Protein AF-0000000086130744 (afdb_homodimer)

Radius of gyration: 27.1 Å; Cα contacts (8 Å, |Δi|>4): 1740; chains: 2; bounding box: 58×81×61 Å

Secondary structure (DSSP, 8-state):
----S-SSHHHHHHHHHHHHGGGGTS--HHHHHHHGGG--TT-HHHHHHHHHHHHHHHHHHHHH--SHHHHHHHHHHHHHHHHHHHTT-TTSTT-THHHHHHHHHHHHHHHHGGGSSS--EEEEEE-SSSEEEEEEE-S-S-TTS-EEEEEEEESSS--HHHHIIIIIHHHHHTT-EEEEE--TTSHHIIIII-----S-THHHHHHHHHHHTT-TTEEEEEEEEEEETTHHHHHHHHHTT-TT--EEEEES--SBGGGS-HHHHHHHHT--SSHHHHHHHHT-TTS-HHHHHHHHHHHHHHT-SSHHHHHHHHHT-B-TTTGGG--S-EEEEEETT-SSSTT-HHHHHHHHHHGGGEEEEEE-GGGT--SGGGTT-HHHHHHHHHHHHHHHHT--/----S-SSHHHHHHHHHHHHGGGGTS--HHHHHHHGGG--TT-HHHHHHHHHHHHHHHHHHHHH--SHHHHHHHHHHHHHHHHHHHTT-TTSTT-THHHHHHHHHHHHHHHHGGGSSS--EEEEEE-SSSEEEEEEE-S-S-TTS-EEEEEEEESSS--HHHHIIIIIHHHHHTT-EEEEE--TTSHHIIIII-----S-THHHHHHHHHHHTT-TTEEEEEEEEEEETTHHHHHHHHHTT-TT-SEEEEES--SBSTTS-HHHHHHHHT--SSHHHHHHHHT-TTS-HHHHHHHHHHHHHHT-SSHHHHHHHHHT-B-TTTGGG--S-EEEEEETT-SSSTT-HHHHHHHHHHGGGEEEEEE-GGGT--SGGGTT-HHHHHHHHHHHHHHHHT--

InterPro domains:
  IPR000073 Alpha/beta hydrolase fold-1 [PF00561] (169-292)
  IPR029058 Alpha/Beta hydrolase fold [G3DSA:3.40.50.1820] (125-393)
  IPR029058 Alpha/Beta hydrolase fold [SSF53474] (11-394)
  IPR050261 FrsA esterase [PTHR22946] (67-391)

Structure (mmCIF, N/CA/C/O backbone):
data_AF-0000000086130744-model_v1
#
loop_
_entity.id
_entity.type
_entity.pdbx_description
1 polymer Alpha/beta-hydrolase
#
loop_
_atom_site.group_PDB
_atom_site.id
_atom_site.type_symbol
_atom_site.label_atom_id
_atom_site.label_alt_id
_atom_site.label_comp_id
_atom_site.label_asym_id
_atom_site.label_entity_id
_atom_site.label_seq_id
_atom_site.pdbx_PDB_ins_code
_atom_site.Cartn_x
_atom_site.Cartn_y
_atom_site.Cartn_z
_atom_site.occupancy
_atom_site.B_iso_or_equiv
_atom_site.auth_seq_id
_atom_site.auth_comp_id
_atom_site.auth_asym_id
_atom_site.auth_atom_id
_atom_site.pdbx_PDB_model_num
ATOM 1 N N . MET A 1 1 ? -19.734 6.309 -6.074 1 84.44 1 MET A N 1
ATOM 2 C CA . MET A 1 1 ? -19.359 6.453 -4.676 1 84.44 1 MET A CA 1
ATOM 3 C C . MET A 1 1 ? -18.375 5.355 -4.258 1 84.44 1 MET A C 1
ATOM 5 O O . MET A 1 1 ? -18.375 4.27 -4.844 1 84.44 1 MET A O 1
ATOM 9 N N . SER A 1 2 ? -17.5 5.738 -3.402 1 91 2 SER A N 1
ATOM 10 C CA . SER A 1 2 ? -16.531 4.785 -2.877 1 91 2 SER A CA 1
ATOM 11 C C . SER A 1 2 ? -17.203 3.707 -2.039 1 91 2 SER A C 1
ATOM 13 O O . SER A 1 2 ? -18.297 3.922 -1.515 1 91 2 SER A O 1
ATOM 15 N N . PHE A 1 3 ? -16.594 2.537 -1.957 1 96.62 3 PHE A N 1
ATOM 16 C CA . PHE A 1 3 ? -17.047 1.514 -1.023 1 96.62 3 PHE A CA 1
ATOM 17 C C . PHE A 1 3 ? -17.078 2.057 0.401 1 96.62 3 PHE A C 1
ATOM 19 O O . PHE A 1 3 ? -16.188 2.795 0.81 1 96.62 3 PHE A O 1
ATOM 26 N N . GLN A 1 4 ? -18.094 1.71 1.171 1 96.25 4 GLN A N 1
ATOM 27 C CA . GLN A 1 4 ? -18.266 2.246 2.516 1 96.25 4 GLN A CA 1
ATOM 28 C C . GLN A 1 4 ? -17.891 1.214 3.574 1 96.25 4 GLN A C 1
ATOM 30 O O . GLN A 1 4 ? -18.438 0.113 3.604 1 96.25 4 GLN A O 1
ATOM 35 N N . PHE A 1 5 ? -16.969 1.592 4.422 1 96.88 5 PHE A N 1
ATOM 36 C CA . PHE A 1 5 ? -16.594 0.746 5.551 1 96.88 5 PHE A CA 1
ATOM 37 C C . PHE A 1 5 ? -17.578 0.919 6.703 1 96.88 5 PHE A C 1
ATOM 39 O O . PHE A 1 5 ? -17.719 0.033 7.551 1 96.88 5 PHE A O 1
ATOM 46 N N . SER A 1 6 ? -18.203 2.086 6.789 1 96.19 6 SER A N 1
ATOM 47 C CA . SER A 1 6 ? -19.109 2.428 7.875 1 96.19 6 SER A CA 1
ATOM 48 C C . SER A 1 6 ? -20.016 3.59 7.488 1 96.19 6 SER A C 1
ATOM 50 O O . SER A 1 6 ? -19.688 4.375 6.602 1 96.19 6 SER A O 1
ATOM 52 N N . THR A 1 7 ? -21.156 3.65 8.164 1 94.81 7 THR A N 1
ATOM 53 C CA . THR A 1 7 ? -22.031 4.809 7.992 1 94.81 7 THR A CA 1
ATOM 54 C C . THR A 1 7 ? -21.516 6 8.789 1 94.81 7 THR A C 1
ATOM 56 O O . THR A 1 7 ? -21.922 7.137 8.547 1 94.81 7 THR A O 1
ATOM 59 N N . ASP A 1 8 ? -20.75 5.715 9.789 1 96.5 8 ASP A N 1
ATOM 60 C CA . ASP A 1 8 ? -20.078 6.816 10.477 1 96.5 8 ASP A CA 1
ATOM 61 C C . ASP A 1 8 ? -18.953 7.391 9.617 1 96.5 8 ASP A C 1
ATOM 63 O O . ASP A 1 8 ? -17.984 6.691 9.305 1 96.5 8 ASP A O 1
ATOM 67 N N . GLU A 1 9 ? -18.984 8.641 9.328 1 94.88 9 GLU A N 1
ATOM 68 C CA . GLU A 1 9 ? -18.094 9.273 8.359 1 94.88 9 GLU A CA 1
ATOM 69 C C . GLU A 1 9 ? -16.656 9.289 8.875 1 94.88 9 GLU A C 1
ATOM 71 O O . GLU A 1 9 ? -15.719 9.102 8.102 1 94.88 9 GLU A O 1
ATOM 76 N N . SER A 1 10 ? -16.562 9.57 10.141 1 96 10 SER A N 1
ATOM 77 C CA . SER A 1 10 ? -15.219 9.633 10.703 1 96 10 SER A CA 1
ATOM 78 C C . SER A 1 10 ? -14.555 8.258 10.695 1 96 10 SER A C 1
ATOM 80 O O . SER A 1 10 ? -13.391 8.133 10.305 1 96 10 SER A O 1
ATOM 82 N N . PHE A 1 11 ? -15.305 7.23 11.141 1 97.12 11 PHE A N 1
ATOM 83 C CA . PHE A 1 11 ? -14.766 5.875 11.117 1 97.12 11 PHE A CA 1
ATOM 84 C C . PHE A 1 11 ? -14.398 5.461 9.703 1 97.12 11 PHE A C 1
ATOM 86 O O . PHE A 1 11 ? -13.312 4.918 9.461 1 97.12 11 PHE A O 1
ATOM 93 N N . HIS A 1 12 ? -15.312 5.75 8.781 1 97.44 12 HIS A N 1
ATOM 94 C CA . HIS A 1 12 ? -15.078 5.434 7.379 1 97.44 12 HIS A CA 1
ATOM 95 C C . HIS A 1 12 ? -13.812 6.105 6.867 1 97.44 12 HIS A C 1
ATOM 97 O O . HIS A 1 12 ? -12.953 5.453 6.273 1 97.44 12 HIS A O 1
ATOM 103 N N . PHE A 1 13 ? -13.625 7.352 7.156 1 97.44 13 PHE A N 1
ATOM 104 C CA . PHE A 1 13 ? -12.5 8.141 6.68 1 97.44 13 PHE A CA 1
ATOM 105 C C . PHE A 1 13 ? -11.195 7.645 7.301 1 97.44 13 PHE A C 1
ATOM 107 O O . PHE A 1 13 ? -10.188 7.492 6.602 1 97.44 13 PHE A O 1
ATOM 114 N N . GLU A 1 14 ? -11.219 7.379 8.594 1 97.94 14 GLU A N 1
ATOM 115 C CA . GLU A 1 14 ? -10 7 9.297 1 97.94 14 GLU A CA 1
ATOM 116 C C . GLU A 1 14 ? -9.523 5.613 8.867 1 97.94 14 GLU A C 1
ATOM 118 O O . GLU A 1 14 ? -8.328 5.328 8.891 1 97.94 14 GLU A O 1
ATOM 123 N N . VAL A 1 15 ? -10.477 4.746 8.461 1 98.19 15 VAL A N 1
ATOM 124 C CA . VAL A 1 15 ? -10.094 3.455 7.902 1 98.19 15 VAL A CA 1
ATOM 125 C C . VAL A 1 15 ? -9.359 3.658 6.578 1 98.19 15 VAL A C 1
ATOM 127 O O . VAL A 1 15 ? -8.305 3.055 6.344 1 98.19 15 VAL A O 1
ATOM 130 N N . ILE A 1 16 ? -9.852 4.535 5.73 1 98.38 16 ILE A N 1
ATOM 131 C CA . ILE A 1 16 ? -9.227 4.812 4.445 1 98.38 16 ILE A CA 1
ATOM 132 C C . ILE A 1 16 ? -7.855 5.457 4.668 1 98.38 16 ILE A C 1
ATOM 134 O O . ILE A 1 16 ? -6.902 5.16 3.945 1 98.38 16 ILE A O 1
ATOM 138 N N . ARG A 1 17 ? -7.758 6.32 5.68 1 98.44 17 ARG A N 1
ATOM 139 C CA . ARG A 1 17 ? -6.492 6.965 6.02 1 98.44 17 ARG A CA 1
ATOM 140 C C . ARG A 1 17 ? -5.434 5.93 6.387 1 98.44 17 ARG A C 1
ATOM 142 O O . ARG A 1 17 ? -4.309 5.98 5.883 1 98.44 17 ARG A O 1
ATOM 149 N N . ALA A 1 18 ? -5.789 4.969 7.234 1 98.38 18 ALA A N 1
ATOM 150 C CA . ALA A 1 18 ? -4.855 3.91 7.613 1 98.38 18 ALA A CA 1
ATOM 151 C C . ALA A 1 18 ? -4.52 3.025 6.414 1 98.38 18 ALA A C 1
ATOM 153 O O . ALA A 1 18 ? -3.35 2.734 6.16 1 98.38 18 ALA A O 1
ATOM 154 N N . LEU A 1 19 ? -5.547 2.662 5.656 1 98.44 19 LEU A N 1
ATOM 155 C CA . LEU A 1 19 ? -5.391 1.784 4.5 1 98.44 19 LEU A CA 1
ATOM 156 C C . LEU A 1 19 ? -4.555 2.453 3.416 1 98.44 19 LEU A C 1
ATOM 158 O O . LEU A 1 19 ? -3.75 1.795 2.754 1 98.44 19 LEU A O 1
ATOM 162 N N . GLY A 1 20 ? -4.762 3.732 3.254 1 98.5 20 GLY A N 1
ATOM 163 C CA . GLY A 1 20 ? -4.102 4.484 2.201 1 98.5 20 GLY A CA 1
ATOM 164 C C . GLY A 1 20 ? -2.592 4.531 2.359 1 98.5 20 GLY A C 1
ATOM 165 O O . GLY A 1 20 ? -1.862 4.633 1.371 1 98.5 20 GLY A O 1
ATOM 166 N N . LEU A 1 21 ? -2.072 4.34 3.584 1 98.56 21 LEU A N 1
ATOM 167 C CA . LEU A 1 21 ? -0.64 4.418 3.846 1 98.56 21 LEU A CA 1
ATOM 168 C C . LEU A 1 21 ? 0.069 3.152 3.369 1 98.56 21 LEU A C 1
ATOM 170 O O . LEU A 1 21 ? 1.299 3.121 3.283 1 98.56 21 LEU A O 1
ATOM 174 N N . SER A 1 22 ? -0.715 2.156 2.975 1 98.38 22 SER A N 1
ATOM 175 C CA . SER A 1 22 ? -0.105 0.952 2.424 1 98.38 22 SER A CA 1
ATOM 176 C C . SER A 1 22 ? 0.625 1.248 1.119 1 98.38 22 SER A C 1
ATOM 178 O O . SER A 1 22 ? 1.536 0.513 0.729 1 98.38 22 SER A O 1
ATOM 180 N N . ALA A 1 23 ? 0.258 2.338 0.459 1 97.88 23 ALA A N 1
ATOM 181 C CA . ALA A 1 23 ? 0.862 2.705 -0.819 1 97.88 23 ALA A CA 1
ATOM 182 C C . ALA A 1 23 ? 2.359 2.957 -0.666 1 97.88 23 ALA A C 1
ATOM 184 O O . ALA A 1 23 ? 3.131 2.746 -1.605 1 97.88 23 ALA A O 1
ATOM 185 N N . TYR A 1 24 ? 2.742 3.346 0.544 1 98.06 24 TYR A N 1
ATOM 186 C CA . TYR A 1 24 ? 4.145 3.695 0.737 1 98.06 24 TYR A CA 1
ATOM 187 C C . TYR A 1 24 ? 4.668 3.141 2.055 1 98.06 24 TYR A C 1
ATOM 189 O O . TYR A 1 24 ? 5.453 3.797 2.746 1 98.06 24 TYR A O 1
ATOM 197 N N . GLY A 1 25 ? 4.176 1.984 2.445 1 97.88 25 GLY A N 1
ATOM 198 C CA . GLY A 1 25 ? 4.809 1.17 3.471 1 97.88 25 GLY A CA 1
ATOM 199 C C . GLY A 1 25 ? 4.348 1.517 4.875 1 97.88 25 GLY A C 1
ATOM 200 O O . GLY A 1 25 ? 4.887 0.997 5.855 1 97.88 25 GLY A O 1
ATOM 201 N N . GLY A 1 26 ? 3.322 2.383 4.965 1 98.62 26 GLY A N 1
ATOM 202 C CA . GLY A 1 26 ? 2.861 2.795 6.281 1 98.62 26 GLY A CA 1
ATOM 203 C C . GLY A 1 26 ? 1.871 1.825 6.898 1 98.62 26 GLY A C 1
ATOM 204 O O . GLY A 1 26 ? 1.566 1.915 8.086 1 98.62 26 GLY A O 1
ATOM 205 N N . SER A 1 27 ? 1.345 0.94 6.164 1 98.62 27 SER A N 1
ATOM 206 C CA . SER A 1 27 ? 0.444 -0.113 6.621 1 98.62 27 SER A CA 1
ATOM 207 C C . SER A 1 27 ? 0.427 -1.286 5.645 1 98.62 27 SER A C 1
ATOM 209 O O . SER A 1 27 ? 1.137 -1.273 4.637 1 98.62 27 SER A O 1
ATOM 211 N N . ASP A 1 28 ? -0.16 -2.344 5.977 1 98.12 28 ASP A N 1
ATOM 212 C CA . ASP A 1 28 ? -0.476 -3.465 5.098 1 98.12 28 ASP A CA 1
ATOM 213 C C . ASP A 1 28 ? -1.982 -3.711 5.039 1 98.12 28 ASP A C 1
ATOM 215 O O . ASP A 1 28 ? -2.678 -3.578 6.051 1 98.12 28 ASP A O 1
ATOM 219 N N . VAL A 1 29 ? -2.486 -4.062 3.936 1 98.5 29 VAL A N 1
ATOM 220 C CA . VAL A 1 29 ? -3.918 -4.09 3.652 1 98.5 29 VAL A CA 1
ATOM 221 C C . VAL A 1 29 ? -4.621 -5.016 4.641 1 98.5 29 VAL A C 1
ATOM 223 O O . VAL A 1 29 ? -5.547 -4.598 5.344 1 98.5 29 VAL A O 1
ATOM 226 N N . SER A 1 30 ? -4.141 -6.223 4.832 1 98.38 30 SER A N 1
ATOM 227 C CA . SER A 1 30 ? -4.836 -7.203 5.66 1 98.38 30 SER A CA 1
ATOM 228 C C . SER A 1 30 ? -4.711 -6.859 7.141 1 98.38 30 SER A C 1
ATOM 230 O O . SER A 1 30 ? -5.594 -7.188 7.934 1 98.38 30 SER A O 1
ATOM 232 N N . GLU A 1 31 ? -3.596 -6.238 7.523 1 98.62 31 GLU A N 1
ATOM 233 C CA . GLU A 1 31 ? -3.492 -5.812 8.914 1 98.62 31 GLU A CA 1
ATOM 234 C C . GLU A 1 31 ? -4.609 -4.84 9.281 1 98.62 31 GLU A C 1
ATOM 236 O O . GLU A 1 31 ? -5.172 -4.914 10.375 1 98.62 31 GLU A O 1
ATOM 241 N N . VAL A 1 32 ? -4.949 -3.953 8.336 1 98.75 32 VAL A N 1
ATOM 242 C CA . VAL A 1 32 ? -6.035 -3.006 8.547 1 98.75 32 VAL A CA 1
ATOM 243 C C . VAL A 1 32 ? -7.375 -3.738 8.516 1 98.75 32 VAL A C 1
ATOM 245 O O . VAL A 1 32 ? -8.195 -3.59 9.43 1 98.75 32 VAL A O 1
ATOM 248 N N . LEU A 1 33 ? -7.582 -4.605 7.531 1 98.56 33 LEU A N 1
ATOM 249 C CA . LEU A 1 33 ? -8.859 -5.273 7.32 1 98.56 33 LEU A CA 1
ATOM 250 C C . LEU A 1 33 ? -9.172 -6.227 8.469 1 98.56 33 LEU A C 1
ATOM 252 O O . LEU A 1 33 ? -10.344 -6.484 8.766 1 98.56 33 LEU A O 1
ATOM 256 N N . TYR A 1 34 ? -8.18 -6.758 9.133 1 98.44 34 TYR A N 1
ATOM 257 C CA . TYR A 1 34 ? -8.391 -7.664 10.258 1 98.44 34 TYR A CA 1
ATOM 258 C C . TYR A 1 34 ? -8.547 -6.895 11.562 1 98.44 34 TYR A C 1
ATOM 260 O O . TYR A 1 34 ? -8.992 -7.449 12.57 1 98.44 34 TYR A O 1
ATOM 268 N N . THR A 1 35 ? -8.188 -5.645 11.57 1 98.56 35 THR A N 1
ATOM 269 C CA . THR A 1 35 ? -8.273 -4.828 12.773 1 98.56 35 THR A CA 1
ATOM 270 C C . THR A 1 35 ? -9.641 -4.172 12.891 1 98.56 35 THR A C 1
ATOM 272 O O . THR A 1 35 ? -10.234 -4.148 13.969 1 98.56 35 THR A O 1
ATOM 275 N N . ILE A 1 36 ? -10.234 -3.67 11.812 1 97.88 36 ILE A N 1
ATOM 276 C CA . ILE A 1 36 ? -11.367 -2.752 11.828 1 97.88 36 ILE A CA 1
ATOM 277 C C . ILE A 1 36 ? -12.617 -3.482 12.328 1 97.88 36 ILE A C 1
ATOM 279 O O . ILE A 1 36 ? -13.477 -2.885 12.984 1 97.88 36 ILE A O 1
ATOM 283 N N . PRO A 1 37 ? -12.75 -4.871 12.102 1 97.69 37 PRO A N 1
ATOM 284 C CA . PRO A 1 37 ? -13.938 -5.551 12.625 1 97.69 37 PRO A CA 1
ATOM 285 C C . PRO A 1 37 ? -13.938 -5.641 14.148 1 97.69 37 PRO A C 1
ATOM 287 O O . PRO A 1 37 ? -14.969 -5.93 14.75 1 97.69 37 PRO A O 1
ATOM 290 N N . GLN A 1 38 ? -12.867 -5.395 14.758 1 97.81 38 GLN A N 1
ATOM 291 C CA . GLN A 1 38 ? -12.758 -5.453 16.219 1 97.81 38 GLN A CA 1
ATOM 292 C C . GLN A 1 38 ? -13.219 -4.145 16.859 1 97.81 38 GLN A C 1
ATOM 294 O O . GLN A 1 38 ? -13.297 -4.043 18.078 1 97.81 38 GLN A O 1
ATOM 299 N N . ILE A 1 39 ? -13.508 -3.166 16.094 1 98 39 ILE A N 1
ATOM 300 C CA . ILE A 1 39 ? -13.844 -1.83 16.578 1 98 39 ILE A CA 1
ATOM 301 C C . ILE A 1 39 ? -15.359 -1.627 16.516 1 98 39 ILE A C 1
ATOM 303 O O . ILE A 1 39 ? -15.977 -1.813 15.469 1 98 39 ILE A O 1
ATOM 307 N N . LYS A 1 40 ? -15.953 -1.32 17.641 1 97.25 40 LYS A N 1
ATOM 308 C CA . LYS A 1 40 ? -17.344 -0.881 17.703 1 97.25 40 LYS A CA 1
ATOM 309 C C . LYS A 1 40 ? -17.469 0.595 17.328 1 97.25 40 LYS A C 1
ATOM 311 O O . LYS A 1 40 ? -16.969 1.464 18.047 1 97.25 40 LYS A O 1
ATOM 316 N N . THR A 1 41 ? -18.125 0.835 16.234 1 95.31 41 THR A N 1
ATOM 317 C CA . THR A 1 41 ? -18.266 2.215 15.781 1 95.31 41 THR A CA 1
ATOM 318 C C . THR A 1 41 ? -18.875 3.076 16.891 1 95.31 41 THR A C 1
ATOM 320 O O . THR A 1 41 ? -19.875 2.689 17.516 1 95.31 41 THR A O 1
ATOM 323 N N . GLY A 1 42 ? -18.297 4.23 17.109 1 95.19 42 GLY A N 1
ATOM 324 C CA . GLY A 1 42 ? -18.734 5.145 18.141 1 95.19 42 GLY A CA 1
ATOM 325 C C . GLY A 1 42 ? -18 4.949 19.453 1 95.19 42 GLY A C 1
ATOM 326 O O . GLY A 1 42 ? -18.062 5.809 20.344 1 95.19 42 GLY A O 1
ATOM 327 N N . ASP A 1 43 ? -17.297 3.846 19.594 1 97.12 43 ASP A N 1
ATOM 328 C CA . ASP A 1 43 ? -16.609 3.51 20.844 1 97.12 43 ASP A CA 1
ATOM 329 C C . ASP A 1 43 ? -15.109 3.744 20.734 1 97.12 43 ASP A C 1
ATOM 331 O O . ASP A 1 43 ? -14.367 2.85 20.328 1 97.12 43 ASP A O 1
ATOM 335 N N . PHE A 1 44 ? -14.648 4.84 21.281 1 97.81 44 PHE A N 1
ATOM 336 C CA . PHE A 1 44 ? -13.242 5.227 21.188 1 97.81 44 PHE A CA 1
ATOM 337 C C . PHE A 1 44 ? -12.352 4.215 21.891 1 97.81 44 PHE A C 1
ATOM 339 O O . PHE A 1 44 ? -11.227 3.965 21.453 1 97.81 44 PHE A O 1
ATOM 346 N N . GLU A 1 45 ? -12.82 3.584 22.953 1 97.69 45 GLU A N 1
ATOM 347 C CA . GLU A 1 45 ? -12.023 2.611 23.688 1 97.69 45 GLU A CA 1
ATOM 348 C C . GLU A 1 45 ? -11.758 1.362 22.844 1 97.69 45 GLU A C 1
ATOM 350 O O . GLU A 1 45 ? -10.656 0.81 22.875 1 97.69 45 GLU A O 1
ATOM 355 N N . SER A 1 46 ? -12.797 0.903 22.125 1 98.19 46 SER A N 1
ATOM 356 C CA . SER A 1 46 ? -12.586 -0.255 21.25 1 98.19 46 SER A CA 1
ATOM 357 C C . SER A 1 46 ? -11.633 0.07 20.109 1 98.19 46 SER A C 1
ATOM 359 O O . SER A 1 46 ? -10.883 -0.797 19.656 1 98.19 46 SER A O 1
ATOM 361 N N . TRP A 1 47 ? -11.641 1.343 19.656 1 98.44 47 TRP A N 1
ATOM 362 C CA . TRP A 1 47 ? -10.68 1.804 18.656 1 98.44 47 TRP A CA 1
ATOM 363 C C . TRP A 1 47 ? -9.25 1.698 19.188 1 98.44 47 TRP A C 1
ATOM 365 O O . TRP A 1 47 ? -8.391 1.081 18.547 1 98.44 47 TRP A O 1
ATOM 375 N N . VAL A 1 48 ? -9.039 2.232 20.344 1 98.69 48 VAL A N 1
ATOM 376 C CA . VAL A 1 48 ? -7.707 2.25 20.953 1 98.69 48 VAL A CA 1
ATOM 377 C C . VAL A 1 48 ? -7.227 0.82 21.188 1 98.69 48 VAL A C 1
ATOM 379 O O . VAL A 1 48 ? -6.082 0.484 20.891 1 98.69 48 VAL A O 1
ATOM 382 N N . ALA A 1 49 ? -8.086 0.012 21.641 1 98.75 49 ALA A N 1
ATOM 383 C CA . ALA A 1 49 ? -7.723 -1.363 21.969 1 98.75 49 ALA A CA 1
ATOM 384 C C . ALA A 1 49 ? -7.324 -2.141 20.719 1 98.75 49 ALA A C 1
ATOM 386 O O . ALA A 1 49 ? -6.301 -2.828 20.719 1 98.75 49 ALA A O 1
ATOM 387 N N . ALA A 1 50 ? -8.117 -2.033 19.688 1 98.69 50 ALA A N 1
ATOM 388 C CA . ALA A 1 50 ? -7.891 -2.797 18.453 1 98.69 50 ALA A CA 1
ATOM 389 C C . ALA A 1 50 ? -6.59 -2.379 17.781 1 98.69 50 ALA A C 1
ATOM 391 O O . ALA A 1 50 ? -5.773 -3.229 17.422 1 98.69 50 ALA A O 1
ATOM 392 N N . TRP A 1 51 ? -6.371 -1.124 17.656 1 98.88 51 TRP A N 1
ATOM 393 C CA . TRP A 1 51 ? -5.18 -0.636 16.969 1 98.88 51 TRP A CA 1
ATOM 394 C C . TRP A 1 51 ? -3.938 -0.833 17.828 1 98.88 51 TRP A C 1
ATOM 396 O O . TRP A 1 51 ? -2.848 -1.085 17.312 1 98.88 51 TRP A O 1
ATOM 406 N N . SER A 1 52 ? -4.074 -0.673 19.156 1 98.94 52 SER A N 1
ATOM 407 C CA . SER A 1 52 ? -2.945 -0.964 20.031 1 98.94 52 SER A CA 1
ATOM 408 C C . SER A 1 52 ? -2.504 -2.418 19.906 1 98.94 52 SER A C 1
ATOM 410 O O . SER A 1 52 ? -1.306 -2.705 19.844 1 98.94 52 SER A O 1
ATOM 412 N N . LYS A 1 53 ? -3.471 -3.258 19.891 1 98.81 53 LYS A N 1
ATOM 413 C CA . LYS A 1 53 ? -3.166 -4.676 19.734 1 98.81 53 LYS A CA 1
ATOM 414 C C . LYS A 1 53 ? -2.445 -4.941 18.422 1 98.81 53 LYS A C 1
ATOM 416 O O . LYS A 1 53 ? -1.455 -5.676 18.391 1 98.81 53 LYS A O 1
ATOM 421 N N . ARG A 1 54 ? -2.91 -4.398 17.312 1 98.75 54 ARG A N 1
ATOM 422 C CA . ARG A 1 54 ? -2.273 -4.539 16 1 98.75 54 ARG A CA 1
ATOM 423 C C . ARG A 1 54 ? -0.854 -3.98 16.016 1 98.75 54 ARG A C 1
ATOM 425 O O . ARG A 1 54 ? 0.067 -4.594 15.477 1 98.75 54 ARG A O 1
ATOM 432 N N . ALA A 1 55 ? -0.71 -2.826 16.656 1 98.94 55 ALA A N 1
ATOM 433 C CA . ALA A 1 55 ? 0.599 -2.184 16.734 1 98.94 55 ALA A CA 1
ATOM 434 C C . ALA A 1 55 ? 1.595 -3.059 17.484 1 98.94 55 ALA A C 1
ATOM 436 O O . ALA A 1 55 ? 2.719 -3.27 17.016 1 98.94 55 ALA A O 1
ATOM 437 N N . GLU A 1 56 ? 1.168 -3.551 18.609 1 98.88 56 GLU A N 1
ATOM 438 C CA . GLU A 1 56 ? 2.045 -4.379 19.438 1 98.88 56 GLU A CA 1
ATOM 439 C C . GLU A 1 56 ? 2.43 -5.664 18.719 1 98.88 56 GLU A C 1
ATOM 441 O O . GLU A 1 56 ? 3.582 -6.098 18.781 1 98.88 56 GLU A O 1
ATOM 446 N N . ARG A 1 57 ? 1.492 -6.27 18.047 1 98.69 57 ARG A N 1
ATOM 447 C CA . ARG A 1 57 ? 1.768 -7.48 17.281 1 98.69 57 ARG A CA 1
ATOM 448 C C . ARG A 1 57 ? 2.773 -7.207 16.172 1 98.69 57 ARG A C 1
ATOM 450 O O . ARG A 1 57 ? 3.691 -8 15.945 1 98.69 57 ARG A O 1
ATOM 457 N N . THR A 1 58 ? 2.586 -6.172 15.445 1 98.81 58 THR A N 1
ATOM 458 C CA . THR A 1 58 ? 3.488 -5.793 14.359 1 98.81 58 THR A CA 1
ATOM 459 C C . THR A 1 58 ? 4.887 -5.508 14.898 1 98.81 58 THR A C 1
ATOM 461 O O . THR A 1 58 ? 5.887 -5.887 14.281 1 98.81 58 THR A O 1
ATOM 464 N N . LEU A 1 59 ? 4.941 -4.812 16.047 1 98.88 59 LEU A N 1
ATOM 465 C CA . LEU A 1 59 ? 6.227 -4.539 16.688 1 98.88 59 LEU A CA 1
ATOM 466 C C . LEU A 1 59 ? 6.91 -5.836 17.109 1 98.88 59 LEU A C 1
ATOM 468 O O . LEU A 1 59 ? 8.133 -5.965 16.984 1 98.88 59 LEU A O 1
ATOM 472 N N . GLU A 1 60 ? 6.148 -6.762 17.625 1 98.62 60 GLU A N 1
ATOM 473 C CA . GLU A 1 60 ? 6.691 -8.07 17.969 1 98.62 60 GLU A CA 1
ATOM 474 C C . GLU A 1 60 ? 7.297 -8.766 16.75 1 98.62 60 GLU A C 1
ATOM 476 O O . GLU A 1 60 ? 8.359 -9.383 16.859 1 98.62 60 GLU A O 1
ATOM 481 N N . ASN A 1 61 ? 6.656 -8.711 15.641 1 98.38 61 ASN A N 1
ATOM 482 C CA . ASN A 1 61 ? 7.176 -9.289 14.406 1 98.38 61 ASN A CA 1
ATOM 483 C C . ASN A 1 61 ? 8.469 -8.617 13.969 1 98.38 61 ASN A C 1
ATOM 485 O O . ASN A 1 61 ? 9.344 -9.258 13.391 1 98.38 61 ASN A O 1
ATOM 489 N N . ALA A 1 62 ? 8.562 -7.293 14.211 1 98.62 62 ALA A N 1
ATOM 490 C CA . ALA A 1 62 ? 9.805 -6.586 13.906 1 98.62 62 ALA A CA 1
ATOM 491 C C . ALA A 1 62 ? 10.977 -7.184 14.68 1 98.62 62 ALA A C 1
ATOM 493 O O . ALA A 1 62 ? 12.078 -7.309 14.148 1 98.62 62 ALA A O 1
ATOM 494 N N . ARG A 1 63 ? 10.742 -7.57 15.883 1 97.94 63 ARG A N 1
ATOM 495 C CA . ARG A 1 63 ? 11.789 -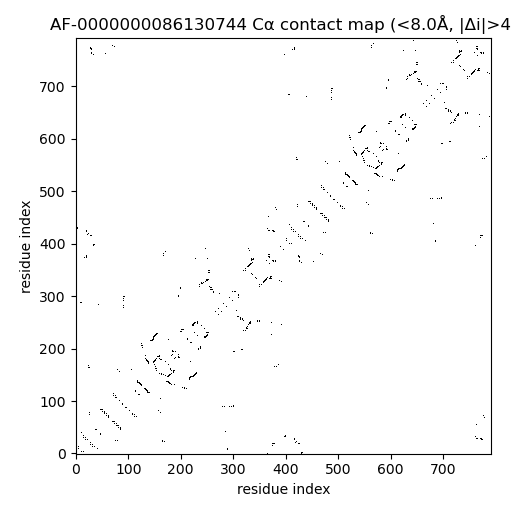8.109 16.75 1 97.94 63 ARG A CA 1
ATOM 496 C C . ARG A 1 63 ? 12.234 -9.492 16.281 1 97.94 63 ARG A C 1
ATOM 498 O O . ARG A 1 63 ? 13.375 -9.891 16.5 1 97.94 63 ARG A O 1
ATOM 505 N N . LYS A 1 64 ? 11.367 -10.188 15.57 1 96.94 64 LYS A N 1
ATOM 506 C CA . LYS A 1 64 ? 11.656 -11.531 15.086 1 96.94 64 LYS A CA 1
ATOM 507 C C . LYS A 1 64 ? 12.312 -11.492 13.703 1 96.94 64 LYS A C 1
ATOM 509 O O . LYS A 1 64 ? 12.922 -12.469 13.273 1 96.94 64 LYS A O 1
ATOM 514 N N . ALA A 1 65 ? 12.133 -10.406 13.031 1 97.56 65 ALA A N 1
ATOM 515 C CA . ALA A 1 65 ? 12.664 -10.273 11.68 1 97.56 65 ALA A CA 1
ATOM 516 C C . ALA A 1 65 ? 14.188 -10.203 11.695 1 97.56 65 ALA A C 1
ATOM 518 O O . ALA A 1 65 ? 14.781 -9.758 12.672 1 97.56 65 ALA A O 1
ATOM 519 N N . LYS A 1 66 ? 14.781 -10.648 10.594 1 96.88 66 LYS A N 1
ATOM 520 C CA . LYS A 1 66 ? 16.234 -10.703 10.531 1 96.88 66 LYS A CA 1
ATOM 521 C C . LYS A 1 66 ? 16.781 -9.734 9.477 1 96.88 66 LYS A C 1
ATOM 523 O O . LYS A 1 66 ? 17.797 -9.07 9.695 1 96.88 66 LYS A O 1
ATOM 528 N N . ASN A 1 67 ? 16.188 -9.672 8.352 1 97.06 67 ASN A N 1
ATOM 529 C CA . ASN A 1 67 ? 16.609 -8.781 7.273 1 97.06 67 ASN A CA 1
ATOM 530 C C . ASN A 1 67 ? 16.312 -7.32 7.605 1 97.06 67 ASN A C 1
ATOM 532 O O . ASN A 1 67 ? 15.211 -6.996 8.055 1 97.06 67 ASN A O 1
ATOM 536 N N . PRO A 1 68 ? 17.234 -6.387 7.352 1 97.38 68 PRO A N 1
ATOM 537 C CA . PRO A 1 68 ? 17 -4.977 7.668 1 97.38 68 PRO A CA 1
ATOM 538 C C . PRO A 1 68 ? 15.766 -4.41 6.98 1 97.38 68 PRO A C 1
ATOM 540 O O . PRO A 1 68 ? 15.07 -3.562 7.547 1 97.38 68 PRO A O 1
ATOM 543 N N . VAL A 1 69 ? 15.5 -4.832 5.746 1 97.75 69 VAL A N 1
ATOM 544 C CA . VAL A 1 69 ? 14.312 -4.379 5.031 1 97.75 69 VAL A CA 1
ATOM 545 C C . VAL A 1 69 ? 13.055 -4.816 5.781 1 97.75 69 VAL A C 1
ATOM 547 O O . VAL A 1 69 ? 12.109 -4.039 5.934 1 97.75 69 VAL A O 1
ATOM 550 N N . SER A 1 70 ? 13.047 -6.039 6.297 1 97.12 70 SER A N 1
ATOM 551 C CA . SER A 1 70 ? 11.914 -6.582 7.035 1 97.12 70 SER A CA 1
ATOM 552 C C . SER A 1 70 ? 11.703 -5.844 8.352 1 97.12 70 SER A C 1
ATOM 554 O O . SER A 1 70 ? 10.57 -5.527 8.719 1 97.12 70 SER A O 1
ATOM 556 N N . ILE A 1 71 ? 12.812 -5.602 9.062 1 98.5 71 ILE A N 1
ATOM 557 C CA . ILE A 1 71 ? 12.75 -4.895 10.336 1 98.5 71 ILE A CA 1
ATOM 558 C C . ILE A 1 71 ? 12.164 -3.502 10.125 1 98.5 71 ILE A C 1
ATOM 560 O O . ILE A 1 71 ? 11.203 -3.119 10.789 1 98.5 71 ILE A O 1
ATOM 564 N N . ARG A 1 72 ? 12.695 -2.781 9.172 1 98.69 72 ARG A N 1
ATOM 565 C CA . ARG A 1 72 ? 12.234 -1.438 8.828 1 98.69 72 ARG A CA 1
ATOM 566 C C . ARG A 1 72 ? 10.75 -1.433 8.492 1 98.69 72 ARG A C 1
ATOM 568 O O . ARG A 1 72 ? 10 -0.602 9 1 98.69 72 ARG A O 1
ATOM 575 N N . ASP A 1 73 ? 10.375 -2.355 7.66 1 98.31 73 ASP A N 1
ATOM 576 C CA . ASP A 1 73 ? 9 -2.441 7.18 1 98.31 73 ASP A CA 1
ATOM 577 C C . ASP A 1 73 ? 8.023 -2.637 8.336 1 98.31 73 ASP A C 1
ATOM 579 O O . ASP A 1 73 ? 6.969 -1.994 8.383 1 98.31 73 ASP A O 1
ATOM 583 N N . HIS A 1 74 ? 8.336 -3.525 9.266 1 98.88 74 HIS A N 1
ATOM 584 C CA . HIS A 1 74 ? 7.484 -3.754 10.422 1 98.88 74 HIS A CA 1
ATOM 585 C C . HIS A 1 74 ? 7.434 -2.523 11.32 1 98.88 74 HIS A C 1
ATOM 587 O O . HIS A 1 74 ? 6.367 -2.16 11.828 1 98.88 74 HIS A O 1
ATOM 593 N N . LEU A 1 75 ? 8.578 -1.893 11.5 1 98.94 75 LEU A N 1
ATOM 594 C CA . LEU A 1 75 ? 8.656 -0.735 12.383 1 98.94 75 LEU A CA 1
ATOM 595 C C . LEU A 1 75 ? 7.848 0.43 11.828 1 98.94 75 LEU A C 1
ATOM 597 O O . LEU A 1 75 ? 7.152 1.126 12.57 1 98.94 75 LEU A O 1
ATOM 601 N N . PHE A 1 76 ? 7.91 0.658 10.531 1 98.94 76 PHE A N 1
ATOM 602 C CA . PHE A 1 76 ? 7.105 1.7 9.906 1 98.94 76 PHE A CA 1
ATOM 603 C C . PHE A 1 76 ? 5.621 1.456 10.148 1 98.94 76 PHE A C 1
ATOM 605 O O . PHE A 1 76 ? 4.891 2.373 10.531 1 98.94 76 PHE A O 1
ATOM 612 N N . ARG A 1 77 ? 5.148 0.234 10.008 1 98.94 77 ARG A N 1
ATOM 613 C CA . ARG A 1 77 ? 3.727 -0.064 10.156 1 98.94 77 ARG A CA 1
ATOM 614 C C . ARG A 1 77 ? 3.311 -0.006 11.625 1 98.94 77 ARG A C 1
ATOM 616 O O . ARG A 1 77 ? 2.227 0.483 11.953 1 98.94 77 ARG A O 1
ATOM 623 N N . ALA A 1 78 ? 4.227 -0.49 12.469 1 98.94 78 ALA A N 1
ATOM 624 C CA . ALA A 1 78 ? 3.941 -0.366 13.898 1 98.94 78 ALA A CA 1
ATOM 625 C C . ALA A 1 78 ? 3.766 1.097 14.297 1 98.94 78 ALA A C 1
ATOM 627 O O . ALA A 1 78 ? 2.834 1.439 15.031 1 98.94 78 ALA A O 1
ATOM 628 N N . ALA A 1 79 ? 4.656 1.946 13.828 1 98.94 79 ALA A N 1
ATOM 629 C CA . ALA A 1 79 ? 4.547 3.375 14.102 1 98.94 79 ALA A CA 1
ATOM 630 C C . ALA A 1 79 ? 3.182 3.914 13.695 1 98.94 79 ALA A C 1
ATOM 632 O O . ALA A 1 79 ? 2.51 4.586 14.477 1 98.94 79 ALA A O 1
ATOM 633 N N . THR A 1 80 ? 2.77 3.584 12.523 1 98.88 80 THR A N 1
ATOM 634 C CA . THR A 1 80 ? 1.482 4.031 12 1 98.88 80 THR A CA 1
ATOM 635 C C . THR A 1 80 ? 0.342 3.553 12.898 1 98.88 80 THR A C 1
ATOM 637 O O . THR A 1 80 ? -0.57 4.32 13.211 1 98.88 80 THR A O 1
ATOM 640 N N . TYR A 1 81 ? 0.398 2.293 13.312 1 98.94 81 TYR A N 1
ATOM 641 C CA . TYR A 1 81 ? -0.705 1.721 14.07 1 98.94 81 TYR A CA 1
ATOM 642 C C . TYR A 1 81 ? -0.755 2.305 15.477 1 98.94 81 TYR A C 1
ATOM 644 O O . TYR A 1 81 ? -1.837 2.518 16.031 1 98.94 81 TYR A O 1
ATOM 652 N N . PHE A 1 82 ? 0.409 2.602 16.094 1 98.94 82 PHE A N 1
ATOM 653 C CA . PHE A 1 82 ? 0.422 3.277 17.391 1 98.94 82 PHE A CA 1
ATOM 654 C C . PHE A 1 82 ? -0.182 4.672 17.281 1 98.94 82 PHE A C 1
ATOM 656 O O . PHE A 1 82 ? -0.976 5.082 18.125 1 98.94 82 PHE A O 1
ATOM 663 N N . ARG A 1 83 ? 0.185 5.406 16.281 1 98.44 83 ARG A N 1
ATOM 664 C CA . ARG A 1 83 ? -0.401 6.723 16.047 1 98.44 83 ARG A CA 1
ATOM 665 C C . ARG A 1 83 ? -1.909 6.625 15.844 1 98.44 83 ARG A C 1
ATOM 667 O O . ARG A 1 83 ? -2.666 7.445 16.375 1 98.44 83 ARG A O 1
ATOM 674 N N . THR A 1 84 ? -2.336 5.633 15.039 1 98.69 84 THR A N 1
ATOM 675 C CA . THR A 1 84 ? -3.754 5.426 14.773 1 98.69 84 THR A CA 1
ATOM 676 C C . THR A 1 84 ? -4.508 5.105 16.062 1 98.69 84 THR A C 1
ATOM 678 O O . THR A 1 84 ? -5.629 5.574 16.266 1 98.69 84 THR A O 1
ATOM 681 N N . ALA A 1 85 ? -3.904 4.348 16.938 1 98.81 85 ALA A N 1
ATOM 682 C CA . ALA A 1 85 ? -4.508 3.969 18.219 1 98.81 85 ALA A CA 1
ATOM 683 C C . ALA A 1 85 ? -4.742 5.191 19.094 1 98.81 85 ALA A C 1
ATOM 685 O O . ALA A 1 85 ? -5.793 5.316 19.734 1 98.81 85 ALA A O 1
ATOM 686 N N . GLU A 1 86 ? -3.904 6.098 19.125 1 97.75 86 GLU A N 1
ATOM 687 C CA . GLU A 1 86 ? -3.879 7.27 20 1 97.75 86 GLU A CA 1
ATOM 688 C C . GLU A 1 86 ? -4.891 8.32 19.547 1 97.75 86 GLU A C 1
ATOM 690 O O . GLU A 1 86 ? -5.293 9.18 20.328 1 97.75 86 GLU A O 1
ATOM 695 N N . PHE A 1 87 ? -5.406 8.266 18.406 1 97.56 87 PHE A N 1
ATOM 696 C CA . PHE A 1 87 ? -6.055 9.312 17.625 1 97.56 87 PHE A CA 1
ATOM 697 C C . PHE A 1 87 ? -7.266 9.867 18.359 1 97.56 87 PHE A C 1
ATOM 699 O O . PHE A 1 87 ? -7.5 11.078 18.359 1 97.56 87 PHE A O 1
ATOM 706 N N . TYR A 1 88 ? -8.016 9.031 19.078 1 97.38 88 TYR A N 1
ATOM 707 C CA . TYR A 1 88 ? -9.289 9.461 19.656 1 97.38 88 TYR A CA 1
ATOM 708 C C . TYR A 1 88 ? -9.172 9.617 21.172 1 97.38 88 TYR A C 1
ATOM 710 O O . TYR A 1 88 ? -10.188 9.695 21.875 1 97.38 88 TYR A O 1
ATOM 718 N N . LEU A 1 89 ? -8.008 9.742 21.734 1 97.5 89 LEU A N 1
ATOM 719 C CA . LEU A 1 89 ? -7.805 9.656 23.172 1 97.5 89 LEU A CA 1
ATOM 720 C C . LEU A 1 89 ? -7.824 11.047 23.812 1 97.5 89 LEU A C 1
ATOM 722 O O . LEU A 1 89 ? -7.824 11.18 25.031 1 97.5 89 LEU A O 1
ATOM 726 N N . HIS A 1 90 ? -8.016 12.125 23.109 1 97.25 90 HIS A N 1
ATOM 727 C CA . HIS A 1 90 ? -7.645 13.445 23.594 1 97.25 90 HIS A CA 1
ATOM 728 C C . HIS A 1 90 ? -8.781 14.094 24.375 1 97.25 90 HIS A C 1
ATOM 730 O O . HIS A 1 90 ? -8.656 15.227 24.844 1 97.25 90 HIS A O 1
ATOM 736 N N . GLY A 1 91 ? -9.859 13.344 24.578 1 95.25 91 GLY A N 1
ATOM 737 C CA . GLY A 1 91 ? -10.953 13.844 25.406 1 95.25 91 GLY A CA 1
ATOM 738 C C . GLY A 1 91 ? -10.625 13.867 26.875 1 95.25 91 GLY A C 1
ATOM 739 O O . GLY A 1 91 ? -11.203 14.656 27.641 1 95.25 91 GLY A O 1
ATOM 740 N N . ASN A 1 92 ? -9.797 12.984 27.344 1 96.06 92 ASN A N 1
ATOM 741 C CA . ASN A 1 92 ? -9.258 12.945 28.688 1 96.06 92 ASN A CA 1
ATOM 742 C C . ASN A 1 92 ? -7.742 13.156 28.703 1 96.06 92 ASN A C 1
ATOM 744 O O . ASN A 1 92 ? -6.977 12.203 28.547 1 96.06 92 ASN A O 1
ATOM 748 N N . TRP A 1 93 ? -7.359 14.359 29.078 1 96.19 93 TRP A N 1
ATOM 749 C CA . TRP A 1 93 ? -5.965 14.773 28.938 1 96.19 93 TRP A CA 1
ATOM 750 C C . TRP A 1 93 ? -5.066 13.984 29.891 1 96.19 93 TRP A C 1
ATOM 752 O O . TRP A 1 93 ? -3.846 13.945 29.703 1 96.19 93 TRP A O 1
ATOM 762 N N . GLU A 1 94 ? -5.637 13.359 30.906 1 95.75 94 GLU A N 1
ATOM 763 C CA . GLU A 1 94 ? -4.859 12.641 31.922 1 95.75 94 GLU A CA 1
ATOM 764 C C . GLU A 1 94 ? -4.637 11.188 31.516 1 95.75 94 GLU A C 1
ATOM 766 O O . GLU A 1 94 ? -3.91 10.453 32.188 1 95.75 94 GLU A O 1
ATOM 771 N N . ASP A 1 95 ? -5.281 10.805 30.453 1 97.5 95 ASP A N 1
ATOM 772 C CA . ASP A 1 95 ? -5.09 9.43 30 1 97.5 95 ASP A CA 1
ATOM 773 C C . ASP A 1 95 ? -3.631 9.172 29.625 1 97.5 95 ASP A C 1
ATOM 775 O O . ASP A 1 95 ? -3.117 9.75 28.672 1 97.5 95 ASP A O 1
ATOM 779 N N . PRO A 1 96 ? -2.922 8.312 30.344 1 98.06 96 PRO A N 1
ATOM 780 C CA . PRO A 1 96 ? -1.495 8.109 30.078 1 98.06 96 PRO A CA 1
ATOM 781 C C . PRO A 1 96 ? -1.229 7.496 28.703 1 98.06 96 PRO A C 1
ATOM 783 O O . PRO A 1 96 ? -0.118 7.605 28.172 1 98.06 96 PRO A O 1
ATOM 786 N N . ARG A 1 97 ? -2.273 6.898 28.203 1 98.25 97 ARG A N 1
ATOM 787 C CA . ARG A 1 97 ? -2.102 6.25 26.906 1 98.25 97 ARG A CA 1
ATOM 788 C C . ARG A 1 97 ? -1.783 7.273 25.828 1 98.25 97 ARG A C 1
ATOM 790 O O . ARG A 1 97 ? -1.228 6.926 24.781 1 98.25 97 ARG A O 1
ATOM 797 N N . ILE A 1 98 ? -2.156 8.508 25.938 1 98.19 98 ILE A N 1
ATOM 798 C CA . ILE A 1 98 ? -1.884 9.57 24.969 1 98.19 98 ILE A CA 1
ATOM 799 C C . ILE A 1 98 ? -0.383 9.648 24.688 1 98.19 98 ILE A C 1
ATOM 801 O O . ILE A 1 98 ? 0.054 9.547 23.547 1 98.19 98 ILE A O 1
ATOM 805 N N . ASN A 1 99 ? 0.395 9.727 25.734 1 97.94 99 ASN A N 1
ATOM 806 C CA . ASN A 1 99 ? 1.84 9.852 25.578 1 97.94 99 ASN A CA 1
ATOM 807 C C . ASN A 1 99 ? 2.502 8.5 25.344 1 97.94 99 ASN A C 1
ATOM 809 O O . ASN A 1 99 ? 3.465 8.406 24.578 1 97.94 99 ASN A O 1
ATOM 813 N N . GLU A 1 100 ? 2.014 7.473 25.969 1 98.56 100 GLU A N 1
ATOM 814 C CA . GLU A 1 100 ? 2.6 6.148 25.812 1 98.56 100 GLU A CA 1
ATOM 815 C C . GLU A 1 100 ? 2.561 5.703 24.344 1 98.56 100 GLU A C 1
ATOM 817 O O . GLU A 1 100 ? 3.584 5.309 23.781 1 98.56 100 GLU A O 1
ATOM 822 N N . LEU A 1 101 ? 1.396 5.781 23.75 1 98.62 101 LEU A N 1
ATOM 823 C CA . LEU A 1 101 ? 1.228 5.32 22.375 1 98.62 101 LEU A CA 1
ATOM 824 C C . LEU A 1 101 ? 1.938 6.254 21.391 1 98.62 101 LEU A C 1
ATOM 826 O O . LEU A 1 101 ? 2.529 5.801 20.422 1 98.62 101 LEU A O 1
ATOM 830 N N . TRP A 1 102 ? 1.915 7.551 21.672 1 98.19 102 TRP A N 1
ATOM 831 C CA . TRP A 1 102 ? 2.625 8.492 20.812 1 98.19 102 TRP A CA 1
ATOM 832 C C . TRP A 1 102 ? 4.125 8.227 20.844 1 98.19 102 TRP A C 1
ATOM 834 O O . TRP A 1 102 ? 4.781 8.227 19.797 1 98.19 102 TRP A O 1
ATOM 844 N N . ASN A 1 103 ? 4.645 8.023 22.016 1 98.25 103 ASN A N 1
ATOM 845 C CA . ASN A 1 103 ? 6.07 7.754 22.156 1 98.25 103 ASN A CA 1
ATOM 846 C C . ASN A 1 103 ? 6.469 6.473 21.422 1 98.25 103 ASN A C 1
ATOM 848 O O . ASN A 1 103 ? 7.543 6.402 20.828 1 98.25 103 ASN A O 1
ATOM 852 N N . LYS A 1 104 ? 5.641 5.48 21.484 1 98.75 104 LYS A N 1
ATOM 853 C CA . LYS A 1 104 ? 5.914 4.25 20.75 1 98.75 104 LYS A CA 1
ATOM 854 C C . LYS A 1 104 ? 5.922 4.496 19.25 1 98.75 104 LYS A C 1
ATOM 856 O O . LYS A 1 104 ? 6.75 3.934 18.531 1 98.75 104 LYS A O 1
ATOM 861 N N . ASN A 1 105 ? 4.973 5.301 18.766 1 98.62 105 ASN A N 1
ATOM 862 C CA . ASN A 1 105 ? 4.984 5.727 17.359 1 98.62 105 ASN A CA 1
ATOM 863 C C . ASN A 1 105 ? 6.316 6.363 16.984 1 98.62 105 ASN A C 1
ATOM 865 O O . ASN A 1 105 ? 6.953 5.941 16.016 1 98.62 105 ASN A O 1
ATOM 869 N N . VAL A 1 106 ? 6.762 7.281 17.781 1 98.44 106 VAL A N 1
ATOM 870 C CA . VAL A 1 106 ? 7.977 8.039 17.516 1 98.44 106 VAL A CA 1
ATOM 871 C C . VAL A 1 106 ? 9.188 7.117 17.594 1 98.44 106 VAL A C 1
ATOM 873 O O . VAL A 1 106 ? 10.086 7.184 16.75 1 98.44 106 VAL A O 1
ATOM 876 N N . ASP A 1 107 ? 9.227 6.23 18.594 1 98.69 107 ASP A N 1
ATOM 877 C CA . ASP A 1 107 ? 10.344 5.316 18.781 1 98.69 107 ASP A CA 1
ATOM 878 C C . ASP A 1 107 ? 10.469 4.34 17.625 1 98.69 107 ASP A C 1
ATOM 880 O O . ASP A 1 107 ? 11.562 4.105 17.109 1 98.69 107 ASP A O 1
ATOM 884 N N . CYS A 1 108 ? 9.367 3.744 17.234 1 98.88 108 CYS A N 1
ATOM 885 C CA . CYS A 1 108 ? 9.375 2.818 16.109 1 98.88 108 CYS A CA 1
ATOM 886 C C . CYS A 1 108 ? 9.836 3.514 14.836 1 98.88 108 CYS A C 1
ATOM 888 O O . CYS A 1 108 ? 10.695 2.994 14.117 1 98.88 108 CYS A O 1
ATOM 890 N N . PHE A 1 109 ? 9.32 4.688 14.609 1 98.81 109 PHE A N 1
ATOM 891 C CA . PHE A 1 109 ? 9.656 5.414 13.391 1 98.81 109 PHE A CA 1
ATOM 892 C C . PHE A 1 109 ? 11.125 5.805 13.375 1 98.81 109 PHE A C 1
ATOM 894 O O . PHE A 1 109 ? 11.82 5.625 12.375 1 98.81 109 PHE A O 1
ATOM 901 N N . SER A 1 110 ? 11.555 6.355 14.484 1 98.62 110 SER A N 1
ATOM 902 C CA . SER A 1 110 ? 12.938 6.809 14.578 1 98.62 110 SER A CA 1
ATOM 903 C C . SER A 1 110 ? 13.914 5.656 14.359 1 98.62 110 SER A C 1
ATOM 905 O O . SER A 1 110 ? 14.992 5.848 13.797 1 98.62 110 SER A O 1
ATOM 907 N N . LYS A 1 111 ? 13.586 4.535 14.844 1 98.81 111 LYS A N 1
ATOM 908 C CA . LYS A 1 111 ? 14.414 3.361 14.594 1 98.81 111 LYS A CA 1
ATOM 909 C C . LYS A 1 111 ? 14.32 2.914 13.141 1 98.81 111 LYS A C 1
ATOM 911 O O . LYS A 1 111 ? 15.328 2.574 12.523 1 98.81 111 LYS A O 1
ATOM 916 N N . ALA A 1 112 ? 13.164 2.893 12.555 1 98.88 112 ALA A N 1
ATOM 917 C CA . ALA A 1 112 ? 12.93 2.426 11.188 1 98.88 112 ALA A CA 1
ATOM 918 C C . ALA A 1 112 ? 13.781 3.211 10.195 1 98.88 112 ALA A C 1
ATOM 920 O O . ALA A 1 112 ? 14.367 2.631 9.273 1 98.88 112 ALA A O 1
ATOM 921 N N . ILE A 1 113 ? 13.883 4.512 10.359 1 98.75 113 ILE A N 1
ATOM 922 C CA . ILE A 1 113 ? 14.523 5.348 9.344 1 98.75 113 ILE A CA 1
ATOM 923 C C . ILE A 1 113 ? 16.031 5.098 9.344 1 98.75 113 ILE A C 1
ATOM 925 O O . ILE A 1 113 ? 16.719 5.445 8.391 1 98.75 113 ILE A O 1
ATOM 929 N N . THR A 1 114 ? 16.578 4.484 10.406 1 98.62 114 THR A N 1
ATOM 930 C CA . THR A 1 114 ? 18 4.141 10.438 1 98.62 114 THR A CA 1
ATOM 931 C C . THR A 1 114 ? 18.281 2.967 9.508 1 98.62 114 THR A C 1
ATOM 933 O O . THR A 1 114 ? 19.438 2.709 9.172 1 98.62 114 THR A O 1
ATOM 936 N N . TYR A 1 115 ? 17.25 2.248 9.086 1 98.19 115 TYR A N 1
ATOM 937 C CA . TYR A 1 115 ? 17.406 1.086 8.227 1 98.19 115 TYR A CA 1
ATOM 938 C C . TYR A 1 115 ? 17.172 1.455 6.766 1 98.19 115 TYR A C 1
ATOM 940 O O . TYR A 1 115 ? 17.203 0.592 5.883 1 98.19 115 TYR A O 1
ATOM 948 N N . LEU A 1 116 ? 16.891 2.723 6.457 1 98.19 116 LEU A N 1
ATOM 949 C CA . LEU A 1 116 ? 16.781 3.158 5.07 1 98.19 116 LEU A CA 1
ATOM 950 C C . LEU A 1 116 ? 18.141 3.102 4.371 1 98.19 116 LEU A C 1
ATOM 952 O O . LEU A 1 116 ? 19.172 3.189 5.02 1 98.19 116 LEU A O 1
ATOM 956 N N . PRO A 1 117 ? 18.094 2.914 3.002 1 95.5 117 PRO A N 1
ATOM 957 C CA . PRO A 1 117 ? 19.375 2.938 2.289 1 95.5 117 PRO A CA 1
ATOM 958 C C . PRO A 1 117 ? 20.203 4.184 2.594 1 95.5 117 PRO A C 1
ATOM 960 O O . PRO A 1 117 ? 21.422 4.102 2.75 1 95.5 117 PRO A O 1
ATOM 963 N N . VAL A 1 118 ? 19.562 5.312 2.586 1 97.75 118 VAL A N 1
ATOM 964 C CA . VAL A 1 118 ? 20.094 6.551 3.145 1 97.75 118 VAL A CA 1
ATOM 965 C C . VAL A 1 118 ? 19.359 6.898 4.434 1 97.75 118 VAL A C 1
ATOM 967 O O . VAL A 1 118 ? 18.234 7.395 4.395 1 97.75 118 VAL A O 1
ATOM 970 N N . PRO A 1 119 ? 19.938 6.645 5.551 1 98.38 119 PRO A N 1
ATOM 971 C CA . PRO A 1 119 ? 19.25 6.801 6.828 1 98.38 119 PRO A CA 1
ATOM 972 C C . PRO A 1 119 ? 18.734 8.219 7.051 1 98.38 119 PRO A C 1
ATOM 974 O O . PRO A 1 119 ? 19.406 9.188 6.688 1 98.38 119 PRO A O 1
ATOM 977 N N . GLY A 1 120 ? 17.516 8.359 7.57 1 98.44 120 GLY A N 1
ATOM 978 C CA . GLY A 1 120 ? 17 9.641 8.031 1 98.44 120 GLY A CA 1
ATOM 979 C C . GLY A 1 120 ? 17.625 10.094 9.344 1 98.44 120 GLY A C 1
ATOM 980 O O . GLY A 1 120 ? 18.234 9.289 10.055 1 98.44 120 GLY A O 1
ATOM 981 N N . GLU A 1 121 ? 17.469 11.375 9.594 1 98.25 121 GLU A N 1
ATOM 982 C CA . GLU A 1 121 ? 18 11.945 10.82 1 98.25 121 GLU A CA 1
ATOM 983 C C . GLU A 1 121 ? 16.922 12.68 11.609 1 98.25 121 GLU A C 1
ATOM 985 O O . GLU A 1 121 ? 16.172 13.484 11.047 1 98.25 121 GLU A O 1
ATOM 990 N N . LYS A 1 122 ? 16.828 12.344 12.844 1 98.19 122 LYS A N 1
ATOM 991 C CA . LYS A 1 122 ? 15.992 13.117 13.758 1 98.19 122 LYS A CA 1
ATOM 992 C C . LYS A 1 122 ? 16.781 14.258 14.391 1 98.19 122 LYS A C 1
ATOM 994 O O . LYS A 1 122 ? 17.906 14.055 14.859 1 98.19 122 LYS A O 1
ATOM 999 N N . LYS A 1 123 ? 16.234 15.469 14.312 1 98.19 123 LYS A N 1
ATOM 1000 C CA . LYS A 1 123 ? 16.891 16.656 14.875 1 98.19 123 LYS A CA 1
ATOM 1001 C C . LYS A 1 123 ? 15.883 17.531 15.609 1 98.19 123 LYS A C 1
ATOM 1003 O O . LYS A 1 123 ? 14.672 17.375 15.445 1 98.19 123 LYS A O 1
ATOM 1008 N N . VAL A 1 124 ? 16.391 18.359 16.438 1 98.25 124 VAL A N 1
ATOM 1009 C CA . VAL A 1 124 ? 15.594 19.375 17.109 1 98.25 124 VAL A CA 1
ATOM 1010 C C . VAL A 1 124 ? 16.203 20.75 16.875 1 98.25 124 VAL A C 1
ATOM 1012 O O . VAL A 1 124 ? 17.391 20.969 17.156 1 98.25 124 VAL A O 1
ATOM 1015 N N . LEU A 1 125 ? 15.406 21.625 16.359 1 98.69 125 LEU A N 1
ATOM 1016 C CA . LEU A 1 125 ? 15.867 22.969 16.062 1 98.69 125 LEU A CA 1
ATOM 1017 C C . LEU A 1 125 ? 15.328 23.969 17.078 1 98.69 125 LEU A C 1
ATOM 1019 O O . LEU A 1 125 ? 14.242 23.766 17.625 1 98.69 125 LEU A O 1
ATOM 1023 N N . SER A 1 126 ? 16.062 25.031 17.266 1 97.88 126 SER A N 1
ATOM 1024 C CA . SER A 1 126 ? 15.641 26.078 18.188 1 97.88 126 SER A CA 1
ATOM 1025 C C . SER A 1 126 ? 14.836 27.156 17.469 1 97.88 126 SER A C 1
ATOM 1027 O O . SER A 1 126 ? 15.227 27.625 16.406 1 97.88 126 SER A O 1
ATOM 1029 N N . ALA A 1 127 ? 13.672 27.422 18.016 1 97.06 127 ALA A N 1
ATOM 1030 C CA . ALA A 1 127 ? 12.875 28.578 17.625 1 97.06 127 ALA A CA 1
ATOM 1031 C C . ALA A 1 127 ? 12.719 29.562 18.766 1 97.06 127 ALA A C 1
ATOM 1033 O O . ALA A 1 127 ? 13.297 29.375 19.844 1 97.06 127 ALA A O 1
ATOM 1034 N N . ASP A 1 128 ? 12.078 30.703 18.484 1 94.06 128 ASP A N 1
ATOM 1035 C CA . ASP A 1 128 ? 11.859 31.688 19.531 1 94.06 128 ASP A CA 1
ATOM 1036 C C . ASP A 1 128 ? 10.812 31.203 20.531 1 94.06 128 ASP A C 1
ATOM 1038 O O . ASP A 1 128 ? 9.609 31.344 20.281 1 94.06 128 ASP A O 1
ATOM 1042 N N . GLY A 1 129 ? 11.25 30.656 21.641 1 94.94 129 GLY A N 1
ATOM 1043 C CA . GLY A 1 129 ? 10.352 30.281 22.719 1 94.94 129 GLY A CA 1
ATOM 1044 C C . GLY A 1 129 ? 9.984 28.797 22.703 1 94.94 129 GLY A C 1
ATOM 1045 O O . GLY A 1 129 ? 9.305 28.312 23.609 1 94.94 129 GLY A O 1
ATOM 1046 N N . PHE A 1 130 ? 10.359 28.094 21.656 1 96.94 130 PHE A N 1
ATOM 1047 C CA . PHE A 1 130 ? 10.078 26.672 21.625 1 96.94 130 PHE A CA 1
ATOM 1048 C C . PHE A 1 130 ? 11.047 25.953 20.688 1 96.94 130 PHE A C 1
ATOM 1050 O O . PHE A 1 130 ? 11.938 26.578 20.125 1 96.94 130 PHE A O 1
ATOM 1057 N N . GLN A 1 131 ? 10.961 24.625 20.656 1 98.06 131 GLN A N 1
ATOM 1058 C CA . GLN A 1 131 ? 11.781 23.766 19.797 1 98.06 131 GLN A CA 1
ATOM 1059 C C . GLN A 1 131 ? 10.945 23.125 18.703 1 98.06 131 GLN A C 1
ATOM 1061 O O . GLN A 1 131 ? 9.766 22.844 18.906 1 98.06 131 GLN A O 1
ATOM 1066 N N . VAL A 1 132 ? 11.609 22.953 17.578 1 98.38 132 VAL A N 1
ATOM 1067 C CA . VAL A 1 132 ? 10.953 22.375 16.406 1 98.38 132 VAL A CA 1
ATOM 1068 C C . VAL A 1 132 ? 11.594 21.016 16.078 1 98.38 132 VAL A C 1
ATOM 1070 O O . VAL A 1 132 ? 12.656 20.969 15.453 1 98.38 132 VAL A O 1
ATOM 1073 N N . PRO A 1 133 ? 10.977 19.906 16.453 1 98.12 133 PRO A N 1
ATOM 1074 C CA . PRO A 1 133 ? 11.469 18.609 16 1 98.12 133 PRO A CA 1
ATOM 1075 C C . PRO A 1 133 ? 11.328 18.422 14.5 1 98.12 133 PRO A C 1
ATOM 1077 O O . PRO A 1 133 ? 10.312 18.797 13.914 1 98.12 133 PRO A O 1
ATOM 1080 N N . ILE A 1 134 ? 12.414 17.859 13.852 1 98.62 134 ILE A N 1
ATOM 1081 C CA . ILE A 1 134 ? 12.344 17.578 12.422 1 98.62 134 ILE A CA 1
ATOM 1082 C C . ILE A 1 134 ? 12.938 16.203 12.148 1 98.62 134 ILE A C 1
ATOM 1084 O O . ILE A 1 134 ? 13.672 15.656 12.969 1 98.62 134 ILE A O 1
ATOM 1088 N N . TYR A 1 135 ? 12.5 15.609 11.086 1 98.81 135 TYR A N 1
ATOM 1089 C CA . TYR A 1 135 ? 13.203 14.516 10.422 1 98.81 135 TYR A CA 1
ATOM 1090 C C . TYR A 1 135 ? 13.789 14.969 9.094 1 98.81 135 TYR A C 1
ATOM 1092 O O . TYR A 1 135 ? 13.086 15.57 8.273 1 98.81 135 TYR A O 1
ATOM 1100 N N . TRP A 1 136 ? 15.07 14.719 8.914 1 98.75 136 TRP A N 1
ATOM 1101 C CA . TRP A 1 136 ? 15.812 15.133 7.727 1 98.75 136 TRP A CA 1
ATOM 1102 C C . TRP A 1 136 ? 16.188 13.93 6.871 1 98.75 136 TRP A C 1
ATOM 1104 O O . TRP A 1 136 ? 16.797 12.977 7.363 1 98.75 136 TRP A O 1
ATOM 1114 N N . PHE A 1 137 ? 15.781 13.938 5.562 1 98.81 137 PHE A N 1
ATOM 1115 C CA . PHE A 1 137 ? 16.016 12.828 4.648 1 98.81 137 PHE A CA 1
ATOM 1116 C C . PHE A 1 137 ? 16.688 13.32 3.365 1 98.81 137 PHE A C 1
ATOM 1118 O O . PHE A 1 137 ? 16.359 14.398 2.871 1 98.81 137 PHE A O 1
ATOM 1125 N N . ARG A 1 138 ? 17.578 12.523 2.861 1 98.5 138 ARG A N 1
ATOM 1126 C CA . ARG A 1 138 ? 18.219 12.742 1.572 1 98.5 138 ARG A CA 1
ATOM 1127 C C . ARG A 1 138 ? 18.078 11.523 0.67 1 98.5 138 ARG A C 1
ATOM 1129 O O . ARG A 1 138 ? 18.156 10.383 1.14 1 98.5 138 ARG A O 1
ATOM 1136 N N . PRO A 1 139 ? 17.859 11.734 -0.659 1 97.75 139 PRO A N 1
ATOM 1137 C CA . PRO A 1 139 ? 17.703 10.594 -1.571 1 97.75 139 PRO A CA 1
ATOM 1138 C C . PRO A 1 139 ? 19.047 9.914 -1.883 1 97.75 139 PRO A C 1
ATOM 1140 O O . PRO A 1 139 ? 19.062 8.797 -2.402 1 97.75 139 PRO A O 1
ATOM 1143 N N . SER A 1 140 ? 20.141 10.562 -1.578 1 96.75 140 SER A N 1
ATOM 1144 C CA . SER A 1 140 ? 21.484 10.062 -1.832 1 96.75 140 SER A CA 1
ATOM 1145 C C . SER A 1 140 ? 22.453 10.531 -0.755 1 96.75 140 SER A C 1
ATOM 1147 O O . SER A 1 140 ? 22.312 11.633 -0.214 1 96.75 140 SER A O 1
ATOM 1149 N N . PRO A 1 141 ? 23.422 9.688 -0.532 1 95.12 141 PRO A N 1
ATOM 1150 C CA . PRO A 1 141 ? 24.438 10.125 0.432 1 95.12 141 PRO A CA 1
ATOM 1151 C C . PRO A 1 141 ? 25.406 11.148 -0.154 1 95.12 141 PRO A C 1
ATOM 1153 O O . PRO A 1 141 ? 26.188 11.758 0.581 1 95.12 141 PRO A O 1
ATOM 1156 N N . ASP A 1 142 ? 25.328 11.297 -1.431 1 95.19 142 ASP A N 1
ATOM 1157 C CA . ASP A 1 142 ? 26.219 12.25 -2.094 1 95.19 142 ASP A CA 1
ATOM 1158 C C . ASP A 1 142 ? 25.797 13.688 -1.794 1 95.19 142 ASP A C 1
ATOM 1160 O O . ASP A 1 142 ? 24.812 14.18 -2.34 1 95.19 142 ASP A O 1
ATOM 1164 N N . ASP A 1 143 ? 26.547 14.367 -1.099 1 92.88 143 ASP A N 1
ATOM 1165 C CA . ASP A 1 143 ? 26.219 15.727 -0.662 1 92.88 143 ASP A CA 1
ATOM 1166 C C . ASP A 1 143 ? 26.766 16.766 -1.632 1 92.88 143 ASP A C 1
ATOM 1168 O O . ASP A 1 143 ? 26.594 17.969 -1.423 1 92.88 143 ASP A O 1
ATOM 1172 N N . SER A 1 144 ? 27.453 16.312 -2.613 1 95.38 144 SER A N 1
ATOM 1173 C CA . SER A 1 144 ? 28.047 17.266 -3.559 1 95.38 144 SER A CA 1
ATOM 1174 C C . SER A 1 144 ? 27 17.75 -4.562 1 95.38 144 SER A C 1
ATOM 1176 O O . SER A 1 144 ? 27.203 18.766 -5.227 1 95.38 144 SER A O 1
ATOM 1178 N N . VAL A 1 145 ? 25.922 17.078 -4.629 1 95.94 145 VAL A N 1
ATOM 1179 C CA . VAL A 1 145 ? 24.859 17.438 -5.555 1 95.94 145 VAL A CA 1
ATOM 1180 C C . VAL A 1 145 ? 23.781 18.25 -4.816 1 95.94 145 VAL A C 1
ATOM 1182 O O . VAL A 1 145 ? 23.188 17.75 -3.854 1 95.94 145 VAL A O 1
ATOM 1185 N N . LYS A 1 146 ? 23.578 19.438 -5.254 1 97.62 146 LYS A N 1
ATOM 1186 C CA . LYS A 1 146 ? 22.5 20.25 -4.676 1 97.62 146 LYS A CA 1
ATOM 1187 C C . LYS A 1 146 ? 21.141 19.844 -5.219 1 97.62 146 LYS A C 1
ATOM 1189 O O . LYS A 1 146 ? 20.984 19.609 -6.422 1 97.62 146 LYS A O 1
ATOM 1194 N N . ARG A 1 147 ? 20.219 19.75 -4.34 1 98.44 147 ARG A N 1
ATOM 1195 C CA . ARG A 1 147 ? 18.922 19.203 -4.695 1 98.44 147 ARG A CA 1
ATOM 1196 C C . ARG A 1 147 ? 17.797 20.094 -4.199 1 98.44 147 ARG A C 1
ATOM 1198 O O . ARG A 1 147 ? 17.953 20.812 -3.205 1 98.44 147 ARG A O 1
ATOM 1205 N N . PRO A 1 148 ? 16.641 20.078 -4.988 1 98.69 148 PRO A N 1
ATOM 1206 C CA . PRO A 1 148 ? 15.461 20.703 -4.383 1 98.69 148 PRO A CA 1
ATOM 1207 C C . PRO A 1 148 ? 15.039 20.031 -3.076 1 98.69 148 PRO A C 1
ATOM 1209 O O . PRO A 1 148 ? 15.359 18.859 -2.844 1 98.69 148 PRO A O 1
ATOM 1212 N N . THR A 1 149 ? 14.398 20.844 -2.217 1 98.88 149 THR A N 1
ATOM 1213 C CA . THR A 1 149 ? 14.039 20.344 -0.897 1 98.88 149 THR A CA 1
ATOM 1214 C C . THR A 1 149 ? 12.57 20.609 -0.597 1 98.88 149 THR A C 1
ATOM 1216 O O . THR A 1 149 ? 12.078 21.719 -0.846 1 98.88 149 THR A O 1
ATOM 1219 N N . LEU A 1 150 ? 11.859 19.594 -0.122 1 98.94 150 LEU A N 1
ATOM 1220 C CA . LEU A 1 150 ? 10.461 19.719 0.278 1 98.94 150 LEU A CA 1
ATOM 1221 C C . LEU A 1 150 ? 10.328 19.703 1.797 1 98.94 150 LEU A C 1
ATOM 1223 O O . LEU A 1 150 ? 10.727 18.734 2.447 1 98.94 150 LEU A O 1
ATOM 1227 N N . MET A 1 151 ? 9.836 20.781 2.387 1 98.94 151 MET A N 1
ATOM 1228 C CA . MET A 1 151 ? 9.367 20.797 3.768 1 98.94 151 MET A CA 1
ATOM 1229 C C . MET A 1 151 ? 7.91 20.344 3.85 1 98.94 151 MET A C 1
ATOM 1231 O O . MET A 1 151 ? 7.07 20.797 3.068 1 98.94 151 MET A O 1
ATOM 1235 N N . LEU A 1 152 ? 7.645 19.438 4.793 1 98.56 152 LEU A N 1
ATOM 1236 C CA . LEU A 1 152 ? 6.34 18.797 4.824 1 98.56 152 LEU A CA 1
ATOM 1237 C C . LEU A 1 152 ? 5.809 18.703 6.25 1 98.56 152 LEU A C 1
ATOM 1239 O O . LEU A 1 152 ? 6.535 18.312 7.164 1 98.56 152 LEU A O 1
ATOM 1243 N N . PHE A 1 153 ? 4.605 19.062 6.465 1 97.75 153 PHE A N 1
ATOM 1244 C CA . PHE A 1 153 ? 3.982 18.828 7.762 1 97.75 153 PHE A CA 1
ATOM 1245 C C . PHE A 1 153 ? 2.469 18.734 7.625 1 97.75 153 PHE A C 1
ATOM 1247 O O . PHE A 1 153 ? 1.898 19.172 6.625 1 97.75 153 PHE A O 1
ATOM 1254 N N . ILE A 1 154 ? 1.906 18.109 8.617 1 93.12 154 ILE A N 1
ATOM 1255 C CA . ILE A 1 154 ? 0.453 18.016 8.711 1 93.12 154 ILE A CA 1
ATOM 1256 C C . ILE A 1 154 ? -0.076 19.188 9.547 1 93.12 154 ILE A C 1
ATOM 1258 O O . ILE A 1 154 ? 0.697 19.875 10.211 1 93.12 154 ILE A O 1
ATOM 1262 N N . GLY A 1 155 ? -1.377 19.484 9.57 1 92.69 155 GLY A N 1
ATOM 1263 C CA . GLY A 1 155 ? -1.875 20.703 10.203 1 92.69 155 GLY A CA 1
ATOM 1264 C C . GLY A 1 155 ? -2.441 20.469 11.594 1 92.69 155 GLY A C 1
ATOM 1265 O O . GLY A 1 155 ? -2.131 21.203 12.523 1 92.69 155 GLY A O 1
ATOM 1266 N N . PHE A 1 156 ? -3.125 19.328 11.828 1 93.88 156 PHE A N 1
ATOM 1267 C CA . PHE A 1 156 ? -4.004 19.312 12.992 1 93.88 156 PHE A CA 1
ATOM 1268 C C . PHE A 1 156 ? -3.701 18.109 13.883 1 93.88 156 PHE A C 1
ATOM 1270 O O . PHE A 1 156 ? -3.402 18.266 15.07 1 93.88 156 PHE A O 1
ATOM 1277 N N . ASP A 1 157 ? -3.592 16.969 13.344 1 91.81 157 ASP A N 1
ATOM 1278 C CA . ASP A 1 157 ? -3.867 15.828 14.219 1 91.81 157 ASP A CA 1
ATOM 1279 C C . ASP A 1 157 ? -2.814 14.734 14.055 1 91.81 157 ASP A C 1
ATOM 1281 O O . ASP A 1 157 ? -3.016 13.602 14.492 1 91.81 157 ASP A O 1
ATOM 1285 N N . SER A 1 158 ? -1.769 14.945 13.352 1 92.38 158 SER A N 1
ATOM 1286 C CA . SER A 1 158 ? -0.754 13.914 13.141 1 92.38 158 SER A CA 1
ATOM 1287 C C . SER A 1 158 ? 0.652 14.484 13.297 1 92.38 158 SER A C 1
ATOM 1289 O O . SER A 1 158 ? 0.837 15.539 13.906 1 92.38 158 SER A O 1
ATOM 1291 N N . GLY A 1 159 ? 1.642 13.719 12.992 1 93.25 159 GLY A N 1
ATOM 1292 C CA . GLY A 1 159 ? 3.037 14.102 13.117 1 93.25 159 GLY A CA 1
ATOM 1293 C C . GLY A 1 159 ? 3.848 13.836 11.867 1 93.25 159 GLY A C 1
ATOM 1294 O O . GLY A 1 159 ? 3.307 13.375 10.859 1 93.25 159 GLY A O 1
ATOM 1295 N N . PRO A 1 160 ? 5.094 14.25 11.977 1 96.69 160 PRO A N 1
ATOM 1296 C CA . PRO A 1 160 ? 5.969 14.078 10.812 1 96.69 160 PRO A CA 1
ATOM 1297 C C . PRO A 1 160 ? 6.105 12.625 10.375 1 96.69 160 PRO A C 1
ATOM 1299 O O . PRO A 1 160 ? 6.387 12.344 9.211 1 96.69 160 PRO A O 1
ATOM 1302 N N . GLU A 1 161 ? 5.832 11.656 11.312 1 97.88 161 GLU A N 1
ATOM 1303 C CA . GLU A 1 161 ? 5.996 10.234 11.023 1 97.88 161 GLU A CA 1
ATOM 1304 C C . GLU A 1 161 ? 5.02 9.773 9.945 1 97.88 161 GLU A C 1
ATOM 1306 O O . GLU A 1 161 ? 5.332 8.875 9.164 1 97.88 161 GLU A O 1
ATOM 1311 N N . GLU A 1 162 ? 3.857 10.422 9.906 1 97.81 162 GLU A N 1
ATOM 1312 C CA . GLU A 1 162 ? 2.863 10.07 8.898 1 97.81 162 GLU A CA 1
ATOM 1313 C C . GLU A 1 162 ? 3.189 10.719 7.555 1 97.81 162 GLU A C 1
ATOM 1315 O O . GLU A 1 162 ? 2.941 10.133 6.5 1 97.81 162 GLU A O 1
ATOM 1320 N N . MET A 1 163 ? 3.807 11.906 7.543 1 97.94 163 MET A N 1
ATOM 1321 C CA . MET A 1 163 ? 4.02 12.719 6.352 1 97.94 163 MET A CA 1
ATOM 1322 C C . MET A 1 163 ? 5.008 12.055 5.402 1 97.94 163 MET A C 1
ATOM 1324 O O . MET A 1 163 ? 4.883 12.172 4.184 1 97.94 163 MET A O 1
ATOM 1328 N N . ILE A 1 164 ? 5.938 11.359 6.008 1 98.31 164 ILE A N 1
ATOM 1329 C CA . ILE A 1 164 ? 6.973 10.727 5.191 1 98.31 164 ILE A CA 1
ATOM 1330 C C . ILE A 1 164 ? 6.336 9.711 4.246 1 98.31 164 ILE A C 1
ATOM 1332 O O . ILE A 1 164 ? 6.785 9.547 3.109 1 98.31 164 ILE A O 1
ATOM 1336 N N . HIS A 1 165 ? 5.312 9.023 4.707 1 98.38 165 HIS A N 1
ATOM 1337 C CA . HIS A 1 165 ? 4.645 8.023 3.885 1 98.38 165 HIS A CA 1
ATOM 1338 C C . HIS A 1 165 ? 3.748 8.672 2.838 1 98.38 165 HIS A C 1
ATOM 1340 O O . HIS A 1 165 ? 3.59 8.141 1.734 1 98.38 165 HIS A O 1
ATOM 1346 N N . MET A 1 166 ? 3.133 9.797 3.158 1 98.25 166 MET A N 1
ATOM 1347 C CA . MET A 1 166 ? 2.164 10.43 2.268 1 98.25 166 MET A CA 1
ATOM 1348 C C . MET A 1 166 ? 2.863 11.102 1.09 1 98.25 166 MET A C 1
ATOM 1350 O O . MET A 1 166 ? 2.498 10.875 -0.065 1 98.25 166 MET A O 1
ATOM 1354 N N . HIS A 1 167 ? 3.887 11.906 1.42 1 98.56 167 HIS A N 1
ATOM 1355 C CA . HIS A 1 167 ? 4.48 12.719 0.364 1 98.56 167 HIS A CA 1
ATOM 1356 C C . HIS A 1 167 ? 6.004 12.695 0.447 1 98.56 167 HIS A C 1
ATOM 1358 O O . HIS A 1 167 ? 6.688 13.078 -0.507 1 98.56 167 HIS A O 1
ATOM 1364 N N . GLY A 1 168 ? 6.609 12.234 1.604 1 98.69 168 GLY A N 1
ATOM 1365 C CA . GLY A 1 168 ? 8.055 12.258 1.789 1 98.69 168 GLY A CA 1
ATOM 1366 C C . GLY A 1 168 ? 8.781 11.25 0.925 1 98.69 168 GLY A C 1
ATOM 1367 O O . GLY A 1 168 ? 9.648 11.617 0.13 1 98.69 168 GLY A O 1
ATOM 1368 N N . PHE A 1 169 ? 8.391 10.016 1.051 1 98.56 169 PHE A N 1
ATOM 1369 C CA . PHE A 1 169 ? 9.023 8.969 0.257 1 98.56 169 PHE A CA 1
ATOM 1370 C C . PHE A 1 169 ? 8.828 9.227 -1.232 1 98.56 169 PHE A C 1
ATOM 1372 O O . PHE A 1 169 ? 9.766 9.102 -2.02 1 98.56 169 PHE A O 1
ATOM 1379 N N . PRO A 1 170 ? 7.617 9.656 -1.697 1 98.38 170 PRO A N 1
ATOM 1380 C CA . PRO A 1 170 ? 7.453 10.023 -3.104 1 98.38 170 PRO A CA 1
ATOM 1381 C C . PRO A 1 170 ? 8.398 11.148 -3.533 1 98.38 170 PRO A C 1
ATOM 1383 O O . PRO A 1 170 ? 8.914 11.133 -4.652 1 98.38 170 PRO A O 1
ATOM 1386 N N . ALA A 1 171 ? 8.609 12.078 -2.664 1 98.69 171 ALA A N 1
ATOM 1387 C CA . ALA A 1 171 ? 9.531 13.172 -2.969 1 98.69 171 ALA A CA 1
ATOM 1388 C C . ALA A 1 171 ? 10.961 12.664 -3.092 1 98.69 171 ALA A C 1
ATOM 1390 O O . ALA A 1 171 ? 11.68 13.039 -4.023 1 98.69 171 ALA A O 1
ATOM 1391 N N . LEU A 1 172 ? 11.391 11.828 -2.178 1 98.5 172 LEU A N 1
ATOM 1392 C CA . LEU A 1 172 ? 12.734 11.258 -2.217 1 98.5 172 LEU A CA 1
ATOM 1393 C C . LEU A 1 172 ? 12.961 10.492 -3.516 1 98.5 172 LEU A C 1
ATOM 1395 O O . LEU A 1 172 ? 14.023 10.602 -4.129 1 98.5 172 LEU A O 1
ATOM 1399 N N . GLU A 1 173 ? 11.93 9.773 -3.912 1 97.12 173 GLU A N 1
ATOM 1400 C CA . GLU A 1 173 ? 12.016 8.977 -5.137 1 97.12 173 GLU A CA 1
ATOM 1401 C C . GLU A 1 173 ? 12.242 9.867 -6.355 1 97.12 173 GLU A C 1
ATOM 1403 O O . GLU A 1 173 ? 12.82 9.438 -7.352 1 97.12 173 GLU A O 1
ATOM 1408 N N . ARG A 1 174 ? 11.812 11.07 -6.254 1 97.56 174 ARG A N 1
ATOM 1409 C CA . ARG A 1 174 ? 11.898 12.016 -7.363 1 97.56 174 ARG A CA 1
ATOM 1410 C C . ARG A 1 174 ? 13.141 12.891 -7.242 1 97.56 174 ARG A C 1
ATOM 1412 O O . ARG A 1 174 ? 13.328 13.82 -8.031 1 97.56 174 ARG A O 1
ATOM 1419 N N . GLY A 1 175 ? 13.969 12.688 -6.156 1 97.19 175 GLY A N 1
ATOM 1420 C CA . GLY A 1 175 ? 15.266 13.336 -6.059 1 97.19 175 GLY A CA 1
ATOM 1421 C C . GLY A 1 175 ? 15.258 14.539 -5.133 1 97.19 175 GLY A C 1
ATOM 1422 O O . GLY A 1 175 ? 16.234 15.289 -5.078 1 97.19 175 GLY A O 1
ATOM 1423 N N . TYR A 1 176 ? 14.18 14.734 -4.395 1 98.62 176 TYR A N 1
ATOM 1424 C CA . TYR A 1 176 ? 14.109 15.828 -3.43 1 98.62 176 TYR A CA 1
ATOM 1425 C C . TYR A 1 176 ? 14.734 15.43 -2.1 1 98.62 176 TYR A C 1
ATOM 1427 O O . TYR A 1 176 ? 14.586 14.281 -1.66 1 98.62 176 TYR A O 1
ATOM 1435 N N . ASN A 1 177 ? 15.422 16.375 -1.472 1 98.81 177 ASN A N 1
ATOM 1436 C CA . ASN A 1 177 ? 15.508 16.266 -0.02 1 98.81 177 ASN A CA 1
ATOM 1437 C C . ASN A 1 177 ? 14.148 16.469 0.643 1 98.81 177 ASN A C 1
ATOM 1439 O O . ASN A 1 177 ? 13.266 17.109 0.067 1 98.81 177 ASN A O 1
ATOM 1443 N N . VAL A 1 178 ? 14.023 15.898 1.837 1 98.94 178 VAL A N 1
ATOM 1444 C CA . VAL A 1 178 ? 12.75 16.047 2.539 1 98.94 178 VAL A CA 1
ATOM 1445 C C . VAL A 1 178 ? 13.008 16.406 4.004 1 98.94 178 VAL A C 1
ATOM 1447 O O . VAL A 1 178 ? 13.898 15.836 4.637 1 98.94 178 VAL A O 1
ATOM 1450 N N . VAL A 1 179 ? 12.258 17.344 4.5 1 98.88 179 VAL A N 1
ATOM 1451 C CA . VAL A 1 179 ? 12.211 17.609 5.934 1 98.88 179 VAL A CA 1
ATOM 1452 C C . VAL A 1 179 ? 10.766 17.594 6.418 1 98.88 179 VAL A C 1
ATOM 1454 O O . VAL A 1 179 ? 9.914 18.312 5.883 1 98.88 179 VAL A O 1
ATOM 1457 N N . CYS A 1 180 ? 10.453 16.75 7.328 1 98.75 180 CYS A N 1
ATOM 1458 C CA . CYS A 1 180 ? 9.172 16.734 8.016 1 98.75 180 CYS A CA 1
ATOM 1459 C C . CYS A 1 180 ? 9.258 17.422 9.367 1 98.75 180 CYS A C 1
ATOM 1461 O O . CYS A 1 180 ? 10.211 17.203 10.117 1 98.75 180 CYS A O 1
ATOM 1463 N N . LEU A 1 181 ? 8.297 18.281 9.656 1 98.44 181 LEU A N 1
ATOM 1464 C CA . LEU A 1 181 ? 8.406 19.078 10.867 1 98.44 181 LEU A CA 1
ATOM 1465 C C . LEU A 1 181 ? 7.078 19.125 11.617 1 98.44 181 LEU A C 1
ATOM 1467 O O . LEU A 1 181 ? 6.047 18.703 11.086 1 98.44 181 LEU A O 1
ATOM 1471 N N . GLU A 1 182 ? 7.09 19.5 12.852 1 97.81 182 GLU A N 1
ATOM 1472 C CA . GLU A 1 182 ? 5.926 19.781 13.68 1 97.81 182 GLU A CA 1
ATOM 1473 C C . GLU A 1 182 ? 6.176 21 14.57 1 97.81 182 GLU A C 1
ATOM 1475 O O . GLU A 1 182 ? 7.312 21.453 14.719 1 97.81 182 GLU A O 1
ATOM 1480 N N . GLY A 1 183 ? 5.16 21.594 15.039 1 97.5 183 GLY A N 1
ATOM 1481 C CA . GLY A 1 183 ? 5.23 22.781 15.891 1 97.5 183 GLY A 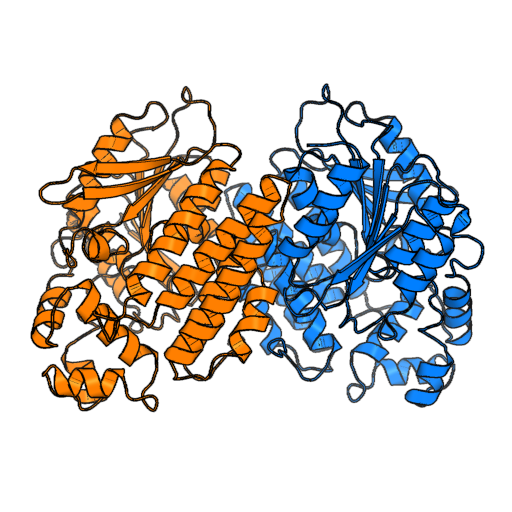CA 1
ATOM 1482 C C . GLY A 1 183 ? 4.188 22.781 16.984 1 97.5 183 GLY A C 1
ATOM 1483 O O . GLY A 1 183 ? 3.549 21.766 17.25 1 97.5 183 GLY A O 1
ATOM 1484 N N . PRO A 1 184 ? 4.062 23.922 17.656 1 97.44 184 PRO A N 1
ATOM 1485 C CA . PRO A 1 184 ? 3.092 24.031 18.734 1 97.44 184 PRO A CA 1
ATOM 1486 C C . PRO A 1 184 ? 1.702 23.531 18.344 1 97.44 184 PRO A C 1
ATOM 1488 O O . PRO A 1 184 ? 1.229 23.828 17.25 1 97.44 184 PRO A O 1
ATOM 1491 N N . GLY A 1 185 ? 1.104 22.766 19.281 1 97.19 185 GLY A N 1
ATOM 1492 C CA . GLY A 1 185 ? -0.214 22.203 19.047 1 97.19 185 GLY A CA 1
ATOM 1493 C C . GLY A 1 185 ? -0.167 20.812 18.422 1 97.19 185 GLY A C 1
ATOM 1494 O O . GLY A 1 185 ? -1.169 20.094 18.422 1 97.19 185 GLY A O 1
ATOM 1495 N N . GLN A 1 186 ? 1.023 20.406 17.969 1 96.31 186 GLN A N 1
ATOM 1496 C CA . GLN A 1 186 ? 1.128 19.141 17.25 1 96.31 186 GLN A CA 1
ATOM 1497 C C . GLN A 1 186 ? 2.062 18.172 17.969 1 96.31 186 GLN A C 1
ATOM 1499 O O . GLN A 1 186 ? 3.062 18.594 18.562 1 96.31 186 GLN A O 1
ATOM 1504 N N . GLY A 1 187 ? 1.696 16.906 17.875 1 93.56 187 GLY A N 1
ATOM 1505 C CA . GLY A 1 187 ? 2.594 15.797 18.141 1 93.56 187 GLY A CA 1
ATOM 1506 C C . GLY A 1 187 ? 3.381 15.961 19.422 1 93.56 187 GLY A C 1
ATOM 1507 O O . GLY A 1 187 ? 2.801 16.156 20.484 1 93.56 187 GLY A O 1
ATOM 1508 N N . SER A 1 188 ? 4.734 15.992 19.188 1 93.69 188 SER A N 1
ATOM 1509 C CA . SER A 1 188 ? 5.66 15.969 20.312 1 93.69 188 SER A CA 1
ATOM 1510 C C . SER A 1 188 ? 5.777 17.344 20.969 1 93.69 188 SER A C 1
ATOM 1512 O O . SER A 1 188 ? 6.145 17.453 22.141 1 93.69 188 SER A O 1
ATOM 1514 N N . VAL A 1 189 ? 5.488 18.391 20.234 1 96.69 189 VAL A N 1
ATOM 1515 C CA . VAL A 1 189 ? 5.598 19.734 20.797 1 96.69 189 VAL A CA 1
ATOM 1516 C C . VAL A 1 189 ? 4.469 19.969 21.797 1 96.69 189 VAL A C 1
ATOM 1518 O O . VAL A 1 189 ? 4.703 20.484 22.891 1 96.69 189 VAL A O 1
ATOM 1521 N N . ARG A 1 190 ? 3.246 19.594 21.406 1 97.44 190 ARG A N 1
ATOM 1522 C CA . ARG A 1 190 ? 2.125 19.672 22.344 1 97.44 190 ARG A CA 1
ATOM 1523 C C . ARG A 1 190 ? 2.367 18.797 23.562 1 97.44 190 ARG A C 1
ATOM 1525 O O . ARG A 1 190 ? 2.082 19.203 24.688 1 97.44 190 ARG A O 1
ATOM 1532 N N . ARG A 1 191 ? 2.863 17.609 23.375 1 96.56 191 ARG A N 1
ATOM 1533 C CA . ARG A 1 191 ? 3.012 16.609 24.422 1 96.56 191 ARG A CA 1
ATOM 1534 C C . ARG A 1 191 ? 4.234 16.906 25.297 1 96.56 191 ARG A C 1
ATOM 1536 O O . ARG A 1 191 ? 4.156 16.859 26.516 1 96.56 191 ARG A O 1
ATOM 1543 N N . GLY A 1 192 ? 5.312 17.219 24.688 1 95.75 192 GLY A N 1
ATOM 1544 C CA . GLY A 1 192 ? 6.574 17.344 25.406 1 95.75 192 GLY A CA 1
ATOM 1545 C C . GLY A 1 192 ? 6.84 18.766 25.906 1 95.75 192 GLY A C 1
ATOM 1546 O O . GLY A 1 192 ? 7.422 18.938 26.969 1 95.75 192 GLY A O 1
ATOM 1547 N N . GLN A 1 193 ? 6.391 19.734 25.125 1 97.06 193 GLN A N 1
ATOM 1548 C CA . GLN A 1 193 ? 6.684 21.125 25.484 1 97.06 193 GLN A CA 1
ATOM 1549 C C . GLN A 1 193 ? 5.449 21.812 26.062 1 97.06 193 GLN A C 1
ATOM 1551 O O . GLN A 1 193 ? 5.535 22.938 26.562 1 97.06 193 GLN A O 1
ATOM 1556 N N . GLY A 1 194 ? 4.281 21.172 25.922 1 97.06 194 GLY A N 1
ATOM 1557 C CA . GLY A 1 194 ? 3.059 21.703 26.5 1 97.06 194 GLY A CA 1
ATOM 1558 C C . GLY A 1 194 ? 2.545 22.938 25.812 1 97.06 194 GLY A C 1
ATOM 1559 O O . GLY A 1 194 ? 1.924 23.797 26.438 1 97.06 194 GLY A O 1
ATOM 1560 N N . LEU A 1 195 ? 2.832 23.078 24.547 1 97.62 195 LEU A N 1
ATOM 1561 C CA . LEU A 1 195 ? 2.467 24.281 23.828 1 97.62 195 LEU A CA 1
ATOM 1562 C C . LEU A 1 195 ? 1.28 24.031 22.906 1 97.62 195 LEU A C 1
ATOM 1564 O O . LEU A 1 195 ? 1.284 23.062 22.125 1 97.62 195 LEU A O 1
ATOM 1568 N N . GLY A 1 196 ? 0.261 24.906 23 1 97 196 GLY A N 1
ATOM 1569 C CA . GLY A 1 196 ? -0.875 24.859 22.094 1 97 196 GLY A CA 1
ATOM 1570 C C . GLY A 1 196 ? -0.595 25.5 20.75 1 97 196 GLY A C 1
ATOM 1571 O O . GLY A 1 196 ? 0.46 26.109 20.547 1 97 196 GLY A O 1
ATOM 1572 N N . PHE A 1 197 ? -1.542 25.422 19.891 1 96.06 197 PHE A N 1
ATOM 1573 C CA . PHE A 1 197 ? -1.389 25.906 18.531 1 96.06 197 PHE A CA 1
ATOM 1574 C C . PHE A 1 197 ? -1.079 27.391 18.5 1 96.06 197 PHE A C 1
ATOM 1576 O O . PHE A 1 197 ? -1.597 28.156 19.328 1 96.06 197 PHE A O 1
ATOM 1583 N N . THR A 1 198 ? -0.271 27.75 17.594 1 95.62 198 THR A N 1
ATOM 1584 C CA . THR A 1 198 ? -0.085 29.156 17.203 1 95.62 198 THR A CA 1
ATOM 1585 C C . THR A 1 198 ? -0.432 29.359 15.742 1 95.62 198 THR A C 1
ATOM 1587 O O . THR A 1 198 ? -0.195 28.484 14.906 1 95.62 198 THR A O 1
ATOM 1590 N N . HIS A 1 199 ? -1.051 30.484 15.391 1 95 199 HIS A N 1
ATOM 1591 C CA . HIS A 1 199 ? -1.307 30.844 14 1 95 199 HIS A CA 1
ATOM 1592 C C . HIS A 1 199 ? -0.056 31.406 13.336 1 95 199 HIS A C 1
ATOM 1594 O O . HIS A 1 199 ? 0.027 31.469 12.102 1 95 199 HIS A O 1
ATOM 1600 N N . GLU A 1 200 ? 0.961 31.844 14.148 1 97.44 200 GLU A N 1
ATOM 1601 C CA . GLU A 1 200 ? 2.199 32.406 13.617 1 97.44 200 GLU A CA 1
ATOM 1602 C C . GLU A 1 200 ? 3.176 31.312 13.211 1 97.44 200 GLU A C 1
ATOM 1604 O O . GLU A 1 200 ? 4.289 31.234 13.734 1 97.44 200 GLU A O 1
ATOM 1609 N N . TRP A 1 201 ? 2.801 30.641 12.164 1 97.94 201 TRP A N 1
ATOM 1610 C CA . TRP A 1 201 ? 3.508 29.422 11.812 1 97.94 201 TRP A CA 1
ATOM 1611 C C . TRP A 1 201 ? 4.836 29.734 11.133 1 97.94 201 TRP A C 1
ATOM 1613 O O . TRP A 1 201 ? 5.699 28.859 11.008 1 97.94 201 TRP A O 1
ATOM 1623 N N . GLU A 1 202 ? 5.117 31.031 10.695 1 98.62 202 GLU A N 1
ATOM 1624 C CA . GLU A 1 202 ? 6.438 31.422 10.219 1 98.62 202 GLU A CA 1
ATOM 1625 C C . GLU A 1 202 ? 7.504 31.203 11.289 1 98.62 202 GLU A C 1
ATOM 1627 O O . GLU A 1 202 ? 8.664 30.938 10.969 1 98.62 202 GLU A O 1
ATOM 1632 N N . LYS A 1 203 ? 7.035 31.234 12.539 1 98.44 203 LYS A N 1
ATOM 1633 C CA . LYS A 1 203 ? 7.969 31.031 13.648 1 98.44 203 LYS A CA 1
ATOM 1634 C C . LYS A 1 203 ? 8.422 29.578 13.727 1 98.44 203 LYS A C 1
ATOM 1636 O O . LYS A 1 203 ? 9.43 29.281 14.375 1 98.44 203 LYS A O 1
ATOM 1641 N N . VAL A 1 204 ? 7.707 28.672 13.148 1 98.5 204 VAL A N 1
ATOM 1642 C CA . VAL A 1 204 ? 8.07 27.266 13.086 1 98.5 204 VAL A CA 1
ATOM 1643 C C . VAL A 1 204 ? 8.883 27 11.82 1 98.5 204 VAL A C 1
ATOM 1645 O O . VAL A 1 204 ? 9.922 26.328 11.875 1 98.5 204 VAL A O 1
ATOM 1648 N N . VAL A 1 205 ? 8.492 27.547 10.68 1 98.81 205 VAL A N 1
ATOM 1649 C CA . VAL A 1 205 ? 9.039 27.234 9.367 1 98.81 205 VAL A CA 1
ATOM 1650 C C . VAL A 1 205 ? 10.391 27.922 9.188 1 98.81 205 VAL A C 1
ATOM 1652 O O . VAL A 1 205 ? 11.328 27.344 8.625 1 98.81 205 VAL A O 1
ATOM 1655 N N . THR A 1 206 ? 10.531 29.172 9.68 1 98.81 206 THR A N 1
ATOM 1656 C CA . THR A 1 206 ? 11.727 29.984 9.43 1 98.81 206 THR A CA 1
ATOM 1657 C C . THR A 1 206 ? 12.969 29.297 9.992 1 98.81 206 THR A C 1
ATOM 1659 O O . THR A 1 206 ? 13.984 29.188 9.312 1 98.81 206 THR A O 1
ATOM 1662 N N . PRO A 1 207 ? 12.906 28.734 11.242 1 98.75 207 PRO A N 1
ATOM 1663 C CA . PRO A 1 207 ? 14.086 28.031 11.75 1 98.75 207 PRO A CA 1
ATOM 1664 C C . PRO A 1 207 ? 14.445 26.812 10.914 1 98.75 207 PRO A C 1
ATOM 1666 O O . PRO A 1 207 ? 15.617 26.438 10.828 1 98.75 207 PRO A O 1
ATOM 1669 N N . VAL A 1 208 ? 13.516 26.156 10.305 1 98.88 208 VAL A N 1
ATOM 1670 C CA . VAL A 1 208 ? 13.789 24.984 9.461 1 98.88 208 VAL A CA 1
ATOM 1671 C C . VAL A 1 208 ? 14.477 25.438 8.172 1 98.88 208 VAL A C 1
ATOM 1673 O O . VAL A 1 208 ? 15.414 24.797 7.707 1 98.88 208 VAL A O 1
ATOM 1676 N N . VAL A 1 209 ? 13.984 26.531 7.59 1 98.88 209 VAL A N 1
ATOM 1677 C CA . VAL A 1 209 ? 14.641 27.094 6.41 1 98.88 209 VAL A CA 1
ATOM 1678 C C . VAL A 1 209 ? 16.078 27.453 6.746 1 98.88 209 VAL A C 1
ATOM 1680 O O . VAL A 1 209 ? 17 27.188 5.965 1 98.88 209 VAL A O 1
ATOM 1683 N N . ASP A 1 210 ? 16.281 28.109 7.941 1 98.81 210 ASP A N 1
ATOM 1684 C CA . ASP A 1 210 ? 17.625 28.438 8.391 1 98.81 210 ASP A CA 1
ATOM 1685 C C . ASP A 1 210 ? 18.516 27.188 8.422 1 98.81 210 ASP A C 1
ATOM 1687 O O . ASP A 1 210 ? 19.656 27.234 7.965 1 98.81 210 ASP A O 1
ATOM 1691 N N . PHE A 1 211 ? 18.047 26.125 8.914 1 98.81 211 PHE A N 1
ATOM 1692 C CA . PHE A 1 211 ? 18.766 24.859 8.977 1 98.81 211 PHE A CA 1
ATOM 1693 C C . PHE A 1 211 ? 19.094 24.359 7.574 1 98.81 211 PHE A C 1
ATOM 1695 O O . PHE A 1 211 ? 20.234 23.969 7.301 1 98.81 211 PHE A O 1
ATOM 1702 N N . LEU A 1 212 ? 18.078 24.359 6.672 1 98.75 212 LEU A N 1
ATOM 1703 C CA . LEU A 1 212 ? 18.25 23.844 5.316 1 98.75 212 LEU A CA 1
ATOM 1704 C C . LEU A 1 212 ? 19.344 24.609 4.586 1 98.75 212 LEU A C 1
ATOM 1706 O O . LEU A 1 212 ? 20.125 24.031 3.818 1 98.75 212 LEU A O 1
ATOM 1710 N N . GLU A 1 213 ? 19.438 25.891 4.848 1 98.25 213 GLU A N 1
ATOM 1711 C CA . GLU A 1 213 ? 20.422 26.719 4.172 1 98.25 213 GLU A CA 1
ATOM 1712 C C . GLU A 1 213 ? 21.844 26.344 4.594 1 98.25 213 GLU A C 1
ATOM 1714 O O . GLU A 1 213 ? 22.812 26.688 3.912 1 98.25 213 GLU A O 1
ATOM 1719 N N . THR A 1 214 ? 22 25.625 5.699 1 98.25 214 THR A N 1
ATOM 1720 C CA . THR A 1 214 ? 23.312 25.219 6.164 1 98.25 214 THR A CA 1
ATOM 1721 C C . THR A 1 214 ? 23.719 23.875 5.566 1 98.25 214 THR A C 1
ATOM 1723 O O . THR A 1 214 ? 24.859 23.438 5.695 1 98.25 214 THR A O 1
ATOM 1726 N N . GLN A 1 215 ? 22.812 23.172 4.918 1 98 215 GLN A N 1
ATOM 1727 C CA . GLN A 1 215 ? 23.078 21.844 4.395 1 98 215 GLN A CA 1
ATOM 1728 C C . GLN A 1 215 ? 23.703 21.906 3.002 1 98 215 GLN A C 1
ATOM 1730 O O . GLN A 1 215 ? 23.156 22.531 2.098 1 98 215 GLN A O 1
ATOM 1735 N N . PRO A 1 216 ? 24.766 21.188 2.758 1 97.75 216 PRO A N 1
ATOM 1736 C CA . PRO A 1 216 ? 25.453 21.266 1.471 1 97.75 216 PRO A CA 1
ATOM 1737 C C . PRO A 1 216 ? 24.641 20.703 0.317 1 97.75 216 PRO A C 1
ATOM 1739 O O . PRO A 1 216 ? 24.797 21.125 -0.831 1 97.75 216 PRO A O 1
ATOM 1742 N N . SER A 1 217 ? 23.719 19.844 0.582 1 97.56 217 SER A N 1
ATOM 1743 C CA . SER A 1 217 ? 22.984 19.156 -0.472 1 97.56 217 SER A CA 1
ATOM 1744 C C . SER A 1 217 ? 21.703 19.922 -0.839 1 97.56 217 SER A C 1
ATOM 1746 O O . SER A 1 217 ? 20.906 19.453 -1.645 1 97.56 217 SER A O 1
ATOM 1748 N N . VAL A 1 218 ? 21.562 21.141 -0.302 1 98.62 218 VAL A N 1
ATOM 1749 C CA . VAL A 1 218 ? 20.312 21.875 -0.526 1 98.62 218 VAL A CA 1
ATOM 1750 C C . VAL A 1 218 ? 20.547 22.969 -1.561 1 98.62 218 VAL A C 1
ATOM 1752 O O . VAL A 1 218 ? 21.469 23.781 -1.427 1 98.62 218 VAL A O 1
ATOM 1755 N N . ASP A 1 219 ? 19.766 22.953 -2.646 1 98.62 219 ASP A N 1
ATOM 1756 C CA . ASP A 1 219 ? 19.641 24.125 -3.508 1 98.62 219 ASP A CA 1
ATOM 1757 C C . ASP A 1 219 ? 18.75 25.188 -2.873 1 98.62 219 ASP A C 1
ATOM 1759 O O . ASP A 1 219 ? 17.516 25.062 -2.891 1 98.62 219 ASP A O 1
ATOM 1763 N N . LYS A 1 220 ? 19.328 26.203 -2.393 1 98.44 220 LYS A N 1
ATOM 1764 C CA . LYS A 1 220 ? 18.656 27.219 -1.583 1 98.44 220 LYS A CA 1
ATOM 1765 C C . LYS A 1 220 ? 17.594 27.953 -2.396 1 98.44 220 LYS A C 1
ATOM 1767 O O . LYS A 1 220 ? 16.703 28.609 -1.831 1 98.44 220 LYS A O 1
ATOM 1772 N N . THR A 1 221 ? 17.656 27.859 -3.711 1 98.44 221 THR A N 1
ATOM 1773 C CA . THR A 1 221 ? 16.688 28.562 -4.562 1 98.44 221 THR A CA 1
ATOM 1774 C C . THR A 1 221 ? 15.492 27.656 -4.867 1 98.44 221 THR A C 1
ATOM 1776 O O . THR A 1 221 ? 14.562 28.062 -5.559 1 98.44 221 THR A O 1
ATOM 1779 N N . LYS A 1 222 ? 15.461 26.406 -4.383 1 98.81 222 LYS A N 1
ATOM 1780 C CA . LYS A 1 222 ? 14.414 25.438 -4.695 1 98.81 222 LYS A CA 1
ATOM 1781 C C . LYS A 1 222 ? 13.891 24.766 -3.426 1 98.81 222 LYS A C 1
ATOM 1783 O O . LYS A 1 222 ? 13.773 23.547 -3.367 1 98.81 222 LYS A O 1
ATOM 1788 N N . ILE A 1 223 ? 13.625 25.531 -2.41 1 98.88 223 ILE A N 1
ATOM 1789 C CA . ILE A 1 223 ? 13.008 25.062 -1.176 1 98.88 223 ILE A CA 1
ATOM 1790 C C . ILE A 1 223 ? 11.492 25.234 -1.259 1 98.88 223 ILE A C 1
ATOM 1792 O O . ILE A 1 223 ? 11 26.359 -1.436 1 98.88 223 ILE A O 1
ATOM 1796 N N . ALA A 1 224 ? 10.797 24.141 -1.202 1 98.94 224 ALA A N 1
ATOM 1797 C CA . ALA A 1 224 ? 9.336 24.156 -1.271 1 98.94 224 ALA A CA 1
ATOM 1798 C C . ALA A 1 224 ? 8.719 23.797 0.076 1 98.94 224 ALA A C 1
ATOM 1800 O O . ALA A 1 224 ? 9.359 23.141 0.908 1 98.94 224 ALA A O 1
ATOM 1801 N N . LEU A 1 225 ? 7.52 24.266 0.318 1 98.94 225 LEU A N 1
ATOM 1802 C CA . LEU A 1 225 ? 6.746 24 1.525 1 98.94 225 LEU A CA 1
ATOM 1803 C C . LEU A 1 225 ? 5.398 23.375 1.18 1 98.94 225 LEU A C 1
ATOM 1805 O O . LEU A 1 225 ? 4.719 23.812 0.254 1 98.94 225 LEU A O 1
ATOM 1809 N N . CYS A 1 226 ? 5.082 22.297 1.834 1 98.88 226 CYS A N 1
ATOM 1810 C CA . CYS A 1 226 ? 3.795 21.625 1.67 1 98.88 226 CYS A CA 1
ATOM 1811 C C . CYS A 1 226 ? 3.1 21.438 3.014 1 98.88 226 CYS A C 1
ATOM 1813 O O . CYS A 1 226 ? 3.621 20.766 3.9 1 98.88 226 CYS A O 1
ATOM 1815 N N . GLY A 1 227 ? 1.99 22.047 3.186 1 98.69 227 GLY A N 1
ATOM 1816 C CA . GLY A 1 227 ? 1.133 21.859 4.348 1 98.69 227 GLY A CA 1
ATOM 1817 C C . GLY A 1 227 ? -0.151 21.109 4.023 1 98.69 227 GLY A C 1
ATOM 1818 O O . GLY A 1 227 ? -0.846 21.453 3.064 1 98.69 227 GLY A O 1
ATOM 1819 N N . LEU A 1 228 ? -0.448 20.109 4.828 1 98.06 228 LEU A N 1
ATOM 1820 C CA . LEU A 1 228 ? -1.639 19.297 4.609 1 98.06 228 LEU A CA 1
ATOM 1821 C C . LEU A 1 228 ? -2.729 19.656 5.621 1 98.06 228 LEU A C 1
ATOM 1823 O O . LEU A 1 228 ? -2.432 20 6.766 1 98.06 228 LEU A O 1
ATOM 1827 N N . SER A 1 229 ? -4.059 19.484 5.156 1 96.38 229 SER A N 1
ATOM 1828 C CA . SER A 1 229 ? -5.199 19.734 6.035 1 96.38 229 SER A CA 1
ATOM 1829 C C . SER A 1 229 ? -5.16 21.141 6.617 1 96.38 229 SER A C 1
ATOM 1831 O O . SER A 1 229 ? -5.023 22.125 5.875 1 96.38 229 SER A O 1
ATOM 1833 N N . MET A 1 230 ? -5.191 21.312 7.957 1 95.19 230 MET A N 1
ATOM 1834 C CA . MET A 1 230 ? -5.023 22.625 8.57 1 95.19 230 MET A CA 1
ATOM 1835 C C . MET A 1 230 ? -3.682 23.234 8.188 1 95.19 230 MET A C 1
ATOM 1837 O O . MET A 1 230 ? -3.521 24.453 8.219 1 95.19 230 MET A O 1
ATOM 1841 N N . GLY A 1 231 ? -2.803 22.359 7.742 1 96.88 231 GLY A N 1
ATOM 1842 C CA . GLY A 1 231 ? -1.512 22.812 7.25 1 96.88 231 GLY A CA 1
ATOM 1843 C C . GLY A 1 231 ? -1.615 23.672 6.012 1 96.88 231 GLY A C 1
ATOM 1844 O O . GLY A 1 231 ? -0.697 24.438 5.703 1 96.88 231 GLY A O 1
ATOM 1845 N N . GLY A 1 232 ? -2.736 23.547 5.293 1 96.75 232 GLY A N 1
ATOM 1846 C CA . GLY A 1 232 ? -2.959 24.453 4.172 1 96.75 232 GLY A CA 1
ATOM 1847 C C . GLY A 1 232 ? -2.984 25.906 4.578 1 96.75 232 GLY A C 1
ATOM 1848 O O . GLY A 1 232 ? -2.449 26.766 3.869 1 96.75 232 GLY A O 1
ATOM 1849 N N . PHE A 1 233 ? -3.59 26.234 5.676 1 96.25 233 PHE A N 1
ATOM 1850 C CA . PHE A 1 233 ? -3.543 27.594 6.223 1 96.25 233 PHE A CA 1
ATOM 1851 C C . PHE A 1 233 ? -2.164 27.891 6.797 1 96.25 233 PHE A C 1
ATOM 1853 O O . PHE A 1 233 ? -1.584 28.938 6.508 1 96.25 233 PHE A O 1
ATOM 1860 N N . LEU A 1 234 ? -1.655 26.969 7.625 1 97.62 234 LEU A N 1
ATOM 1861 C CA . LEU A 1 234 ? -0.415 27.203 8.352 1 97.62 234 LEU A CA 1
ATOM 1862 C C . LEU A 1 234 ? 0.743 27.453 7.395 1 97.62 234 LEU A C 1
ATOM 1864 O O . LEU A 1 234 ? 1.583 28.328 7.637 1 97.62 234 LEU A O 1
ATOM 1868 N N . SER A 1 235 ? 0.783 26.656 6.348 1 98.62 235 SER A N 1
ATOM 1869 C CA . SER A 1 235 ? 1.857 26.828 5.375 1 98.62 235 SER A CA 1
ATOM 1870 C C . SER A 1 235 ? 1.717 28.141 4.613 1 98.62 235 SER A C 1
ATOM 1872 O O . SER A 1 235 ? 2.707 28.828 4.363 1 98.62 235 SER A O 1
ATOM 1874 N N . ALA A 1 236 ? 0.495 28.469 4.246 1 98.69 236 ALA A N 1
ATOM 1875 C CA . ALA A 1 236 ? 0.259 29.766 3.598 1 98.69 236 ALA A CA 1
ATOM 1876 C C . ALA A 1 236 ? 0.661 30.922 4.508 1 98.69 236 ALA A C 1
ATOM 1878 O O . ALA A 1 236 ? 1.315 31.859 4.066 1 98.69 236 ALA A O 1
ATOM 1879 N N . ARG A 1 237 ? 0.243 30.844 5.766 1 98.5 237 ARG A N 1
ATOM 1880 C CA . ARG A 1 237 ? 0.616 31.859 6.754 1 98.5 237 ARG A CA 1
ATOM 1881 C C . ARG A 1 237 ? 2.133 31.969 6.863 1 98.5 237 ARG A C 1
ATOM 1883 O O . ARG A 1 237 ? 2.668 33.094 6.91 1 98.5 237 ARG A O 1
ATOM 1890 N N . ALA A 1 238 ? 2.814 30.875 6.91 1 98.75 238 ALA A N 1
ATOM 1891 C CA . ALA A 1 238 ? 4.273 30.875 6.996 1 98.75 238 ALA A CA 1
ATOM 1892 C C . ALA A 1 238 ? 4.891 31.547 5.77 1 98.75 238 ALA A C 1
ATOM 1894 O O . ALA A 1 238 ? 5.801 32.375 5.891 1 98.75 238 ALA A O 1
ATOM 1895 N N . ALA A 1 239 ? 4.379 31.219 4.598 1 98.81 239 ALA A N 1
ATOM 1896 C CA . ALA A 1 239 ? 4.934 31.719 3.344 1 98.81 239 ALA A CA 1
ATOM 1897 C C . ALA A 1 239 ? 4.703 33.219 3.195 1 98.81 239 ALA A C 1
ATOM 1899 O O . ALA A 1 239 ? 5.422 33.906 2.455 1 98.81 239 ALA A O 1
ATOM 1900 N N . ALA A 1 240 ? 3.689 33.75 3.857 1 98.69 240 ALA A N 1
ATOM 1901 C CA . ALA A 1 240 ? 3.424 35.188 3.832 1 98.69 240 ALA A CA 1
ATOM 1902 C C . ALA A 1 240 ? 4.535 35.969 4.531 1 98.69 240 ALA A C 1
ATOM 1904 O O . ALA A 1 240 ? 4.707 37.156 4.301 1 98.69 240 ALA A O 1
ATOM 1905 N N . PHE A 1 241 ? 5.336 35.281 5.352 1 98.62 241 PHE A N 1
ATOM 1906 C CA . PHE A 1 241 ? 6.336 36 6.145 1 98.62 241 PHE A CA 1
ATOM 1907 C C . PHE A 1 241 ? 7.723 35.406 5.922 1 98.62 241 PHE A C 1
ATOM 1909 O O . PHE A 1 241 ? 8.727 36.031 6.277 1 98.62 241 PHE A O 1
ATOM 1916 N N . GLU A 1 242 ? 7.828 34.219 5.406 1 98.69 242 GLU A N 1
ATOM 1917 C CA . GLU A 1 242 ? 9.078 33.562 5.023 1 98.69 242 GLU A CA 1
ATOM 1918 C C . GLU A 1 242 ? 9.227 33.5 3.506 1 98.69 242 GLU A C 1
ATOM 1920 O O . GLU A 1 242 ? 8.727 32.562 2.865 1 98.69 242 GLU A O 1
ATOM 1925 N N . HIS A 1 243 ? 9.992 34.375 2.953 1 98.62 243 HIS A N 1
ATOM 1926 C CA . HIS A 1 243 ? 9.961 34.594 1.512 1 98.62 243 HIS A CA 1
ATOM 1927 C C . HIS A 1 243 ? 11.039 33.781 0.802 1 98.62 243 HIS A C 1
ATOM 1929 O O . HIS A 1 243 ? 11.164 33.844 -0.422 1 98.62 243 HIS A O 1
ATOM 1935 N N . ARG A 1 244 ? 11.852 32.969 1.534 1 98.5 244 ARG A N 1
ATOM 1936 C CA . ARG A 1 244 ? 12.844 32.125 0.917 1 98.5 244 ARG A CA 1
ATOM 1937 C C . ARG A 1 244 ? 12.188 30.859 0.352 1 98.5 244 ARG A C 1
ATOM 1939 O O . ARG A 1 244 ? 12.852 30.047 -0.304 1 98.5 244 ARG A O 1
ATOM 1946 N N . ILE A 1 245 ? 10.867 30.656 0.532 1 98.88 245 ILE A N 1
ATOM 1947 C CA . ILE A 1 245 ? 10.125 29.531 -0.039 1 98.88 245 ILE A CA 1
ATOM 1948 C C . ILE A 1 245 ? 9.891 29.781 -1.529 1 98.88 245 ILE A C 1
ATOM 1950 O O . ILE A 1 245 ? 9.297 30.781 -1.916 1 98.88 245 ILE A O 1
ATOM 1954 N N . ALA A 1 246 ? 10.312 28.781 -2.307 1 98.88 246 ALA A N 1
ATOM 1955 C CA . ALA A 1 246 ? 10.289 28.953 -3.758 1 98.88 246 ALA A CA 1
ATOM 1956 C C . ALA A 1 246 ? 8.953 28.516 -4.34 1 98.88 246 ALA A C 1
ATOM 1958 O O . ALA A 1 246 ? 8.562 28.969 -5.418 1 98.88 246 ALA A O 1
ATOM 1959 N N . ALA A 1 247 ? 8.266 27.641 -3.729 1 98.94 247 ALA A N 1
ATOM 1960 C CA . ALA A 1 247 ? 6.957 27.125 -4.133 1 98.94 247 ALA A CA 1
ATOM 1961 C C . ALA A 1 247 ? 6.188 26.594 -2.93 1 98.94 247 ALA A C 1
ATOM 1963 O O . ALA A 1 247 ? 6.777 26.047 -1.999 1 98.94 247 ALA A O 1
ATOM 1964 N N . LEU A 1 248 ? 4.891 26.797 -2.955 1 98.94 248 LEU A N 1
ATOM 1965 C CA . LEU A 1 248 ? 4.035 26.438 -1.829 1 98.94 248 LEU A CA 1
ATOM 1966 C C . LEU A 1 248 ? 2.908 25.516 -2.277 1 98.94 248 LEU A C 1
ATOM 1968 O O . LEU A 1 248 ? 2.252 25.766 -3.289 1 98.94 248 LEU A O 1
ATOM 1972 N N . ILE A 1 249 ? 2.721 24.406 -1.597 1 98.94 249 ILE A N 1
ATOM 1973 C CA . ILE A 1 249 ? 1.568 23.531 -1.775 1 98.94 249 ILE A CA 1
ATOM 1974 C C . ILE A 1 249 ? 0.68 23.578 -0.535 1 98.94 249 ILE A C 1
ATOM 1976 O O . ILE A 1 249 ? 1.119 23.25 0.567 1 98.94 249 ILE A O 1
ATOM 1980 N N . CYS A 1 250 ? -0.498 24.031 -0.707 1 98.56 250 CYS A N 1
ATOM 1981 C CA . CYS A 1 250 ? -1.555 23.953 0.295 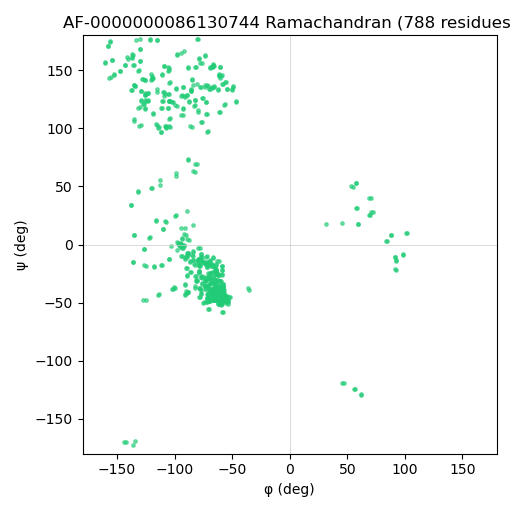1 98.56 250 CYS A CA 1
ATOM 1982 C C . CYS A 1 250 ? -2.561 22.859 -0.06 1 98.56 250 CYS A C 1
ATOM 1984 O O . CYS A 1 250 ? -3.396 23.047 -0.947 1 98.56 250 CYS A O 1
ATOM 1986 N N . ASP A 1 251 ? -2.514 21.812 0.701 1 97.62 251 ASP A N 1
ATOM 1987 C CA . ASP A 1 251 ? -3.369 20.688 0.359 1 97.62 251 ASP A CA 1
ATOM 1988 C C . ASP A 1 251 ? -4.062 20.125 1.6 1 97.62 251 ASP A C 1
ATOM 1990 O O . ASP A 1 251 ? -3.471 19.344 2.35 1 97.62 251 ASP A O 1
ATOM 1994 N N . ASP A 1 252 ? -5.266 20.312 1.773 1 95.69 252 ASP A N 1
ATOM 1995 C CA . ASP A 1 252 ? -6.18 21.141 0.991 1 95.69 252 ASP A CA 1
ATOM 1996 C C . ASP A 1 252 ? -5.984 22.609 1.312 1 95.69 252 ASP A C 1
ATOM 1998 O O . ASP A 1 252 ? -5.449 22.969 2.365 1 95.69 252 ASP A O 1
ATOM 2002 N N . ALA A 1 253 ? -6.348 23.469 0.418 1 96.44 253 ALA A N 1
ATOM 2003 C CA . ALA A 1 253 ? -6.262 24.906 0.643 1 96.44 253 ALA A CA 1
ATOM 2004 C C . ALA A 1 253 ? -7.254 25.344 1.713 1 96.44 253 ALA A C 1
ATOM 2006 O O . ALA A 1 253 ? -8.398 24.891 1.743 1 96.44 253 ALA A O 1
ATOM 2007 N N . VAL A 1 254 ? -6.797 26.172 2.604 1 94.81 254 VAL A N 1
ATOM 2008 C CA . VAL A 1 254 ? -7.625 26.719 3.674 1 94.81 254 VAL A CA 1
ATOM 2009 C C . VAL A 1 254 ? -7.441 28.234 3.746 1 94.81 254 VAL A C 1
ATOM 2011 O O . VAL A 1 254 ? -6.328 28.719 3.965 1 94.81 254 VAL A O 1
ATOM 2014 N N . HIS A 1 255 ? -8.5 28.953 3.514 1 94.06 255 HIS A N 1
ATOM 2015 C CA . HIS A 1 255 ? -8.445 30.406 3.598 1 94.06 255 HIS A CA 1
ATOM 2016 C C . HIS A 1 255 ? -8.75 30.891 5.012 1 94.06 255 HIS A C 1
ATOM 2018 O O . HIS A 1 255 ? -8.094 31.812 5.516 1 94.06 255 HIS A O 1
ATOM 2024 N N . ASP A 1 256 ? -9.742 30.25 5.613 1 89 256 ASP A N 1
ATOM 2025 C CA . ASP A 1 256 ? -10.18 30.625 6.957 1 89 256 ASP A CA 1
ATOM 2026 C C . ASP A 1 256 ? -10.789 29.422 7.684 1 89 256 ASP A C 1
ATOM 2028 O O . ASP A 1 256 ? -11.438 28.578 7.062 1 89 256 ASP A O 1
ATOM 2032 N N . PHE A 1 257 ? -10.578 29.391 8.953 1 82.81 257 PHE A N 1
ATOM 2033 C CA . PHE A 1 257 ? -11.156 28.312 9.75 1 82.81 257 PHE A CA 1
ATOM 2034 C C . PHE A 1 257 ? -12.523 28.719 10.281 1 82.81 257 PHE A C 1
ATOM 2036 O O . PHE A 1 257 ? -13.07 28.047 11.156 1 82.81 257 PHE A O 1
ATOM 2043 N N . ASP A 1 258 ? -13.016 29.703 9.75 1 70.31 258 ASP A N 1
ATOM 2044 C CA . ASP A 1 258 ? -14.305 30.156 10.25 1 70.31 258 ASP A CA 1
ATOM 2045 C C . ASP A 1 258 ? -15.383 29.078 10.055 1 70.31 258 ASP A C 1
ATOM 2047 O O . ASP A 1 258 ? -16.469 29.172 10.625 1 70.31 258 ASP A O 1
ATOM 2051 N N . ASP A 1 259 ? -15.094 28.109 9.258 1 62.34 259 ASP A N 1
ATOM 2052 C CA . ASP A 1 259 ? -16.031 27.016 9.016 1 62.34 259 ASP A CA 1
ATOM 2053 C C . ASP A 1 259 ? -16.281 26.219 10.297 1 62.34 259 ASP A C 1
ATOM 2055 O O . ASP A 1 259 ? -17.281 25.516 10.406 1 62.34 259 ASP A O 1
ATOM 2059 N N . PHE A 1 260 ? -15.352 26.266 11.156 1 62.97 260 PHE A N 1
ATOM 2060 C CA . PHE A 1 260 ? -15.477 25.531 12.414 1 62.97 260 PHE A CA 1
ATOM 2061 C C . PHE A 1 260 ? -15.93 26.453 13.539 1 62.97 260 PHE A C 1
ATOM 2063 O O . PHE A 1 260 ? -15.109 27.109 14.172 1 62.97 260 PHE A O 1
ATOM 2070 N N . SER A 1 261 ? -17.141 26.984 13.305 1 57.47 261 SER A N 1
ATOM 2071 C CA . SER A 1 261 ? -17.578 28.016 14.227 1 57.47 261 SER A CA 1
ATOM 2072 C C . SER A 1 261 ? -18.203 27.422 15.484 1 57.47 261 SER A C 1
ATOM 2074 O O . SER A 1 261 ? -18.75 26.312 15.438 1 57.47 261 SER A O 1
ATOM 2076 N N . GLU A 1 262 ? -17.859 27.984 16.578 1 56.25 262 GLU A N 1
ATOM 2077 C CA . GLU A 1 262 ? -18.484 27.734 17.875 1 56.25 262 GLU A CA 1
ATOM 2078 C C . GLU A 1 262 ? -19.984 27.484 17.734 1 56.25 262 GLU A C 1
ATOM 2080 O O . GLU A 1 262 ? -20.516 26.547 18.344 1 56.25 262 GLU A O 1
ATOM 2085 N N . SER A 1 263 ? -20.469 28.188 16.922 1 55.12 263 SER A N 1
ATOM 2086 C CA . SER A 1 263 ? -21.906 28.156 16.766 1 55.12 263 SER A CA 1
ATOM 2087 C C . SER A 1 263 ? -22.375 26.828 16.172 1 55.12 263 SER A C 1
ATOM 2089 O O . SER A 1 263 ? -23.438 26.312 16.547 1 55.12 263 SER A O 1
ATOM 2091 N N . SER A 1 264 ? -21.578 26.266 15.336 1 61.62 264 SER A N 1
ATOM 2092 C CA . SER A 1 264 ? -21.984 25.016 14.695 1 61.62 264 SER A CA 1
ATOM 2093 C C . SER A 1 264 ? -22.078 23.891 15.703 1 61.62 264 SER A C 1
ATOM 2095 O O . SER A 1 264 ? -23.047 23.109 15.695 1 61.62 264 SER A O 1
ATOM 2097 N N . TYR A 1 265 ? -21.188 23.797 16.656 1 66.19 265 TYR A N 1
ATOM 2098 C CA . TYR A 1 265 ? -21.219 22.75 17.656 1 66.19 265 TYR A CA 1
ATOM 2099 C C . TYR A 1 265 ? -22.281 23.047 18.719 1 66.19 265 TYR A C 1
ATOM 2101 O O . TYR A 1 265 ? -23.031 22.141 19.109 1 66.19 265 TYR A O 1
ATOM 2109 N N . LEU A 1 266 ? -22.344 24.312 19.109 1 67.25 266 LEU A N 1
ATOM 2110 C CA . LEU A 1 266 ? -23.297 24.656 20.156 1 67.25 266 LEU A CA 1
ATOM 2111 C C . LEU A 1 266 ? -24.734 24.375 19.719 1 67.25 266 LEU A C 1
ATOM 2113 O O . LEU A 1 266 ? -25.469 23.688 20.422 1 67.25 266 LEU A O 1
ATOM 2117 N N . GLU A 1 267 ? -24.953 24.875 18.625 1 71.12 267 GLU A N 1
ATOM 2118 C CA . GLU A 1 267 ? -26.344 24.797 18.188 1 71.12 267 GLU A CA 1
ATOM 2119 C C . GLU A 1 267 ? -26.672 23.406 17.656 1 71.12 267 GLU A C 1
ATOM 2121 O O . GLU A 1 267 ? -27.688 22.812 18.016 1 71.12 267 GLU A O 1
ATOM 2126 N N . LYS A 1 268 ? -25.797 22.844 17.016 1 78.38 268 LYS A N 1
ATOM 2127 C CA . LYS A 1 268 ? -26.078 21.594 16.312 1 78.38 268 LYS A CA 1
ATOM 2128 C C . LYS A 1 268 ? -26.109 20.422 17.281 1 78.38 268 LYS A C 1
ATOM 2130 O O . LYS A 1 268 ? -26.891 19.484 17.109 1 78.38 268 LYS A O 1
ATOM 2135 N N . PHE A 1 269 ? -25.375 20.531 18.375 1 84.56 269 PHE A N 1
ATOM 2136 C CA . PHE A 1 269 ? -25.25 19.359 19.234 1 84.56 269 PHE A CA 1
ATOM 2137 C C . PHE A 1 269 ? -25.75 19.656 20.641 1 84.56 269 PHE A C 1
ATOM 2139 O O . PHE A 1 269 ? -25.641 18.828 21.547 1 84.56 269 PHE A O 1
ATOM 2146 N N . ASN A 1 270 ? -26.328 20.844 20.812 1 84.94 270 ASN A N 1
ATOM 2147 C CA . ASN A 1 270 ? -26.922 21.266 22.078 1 84.94 270 ASN A CA 1
ATOM 2148 C C . ASN A 1 270 ? -25.922 21.125 23.219 1 84.94 270 ASN A C 1
ATOM 2150 O O . ASN A 1 270 ? -26.219 20.516 24.25 1 84.94 270 ASN A O 1
ATOM 2154 N N . ILE A 1 271 ? -24.75 21.688 22.938 1 88.06 271 ILE A N 1
ATOM 2155 C CA . ILE A 1 271 ? -23.719 21.672 23.969 1 88.06 271 ILE A CA 1
ATOM 2156 C C . ILE A 1 271 ? -23.594 23.062 24.594 1 88.06 271 ILE A C 1
ATOM 2158 O O . ILE A 1 271 ? -23.781 24.062 23.922 1 88.06 271 ILE A O 1
ATOM 2162 N N . LYS A 1 272 ? -23.422 23.016 25.969 1 89.31 272 LYS A N 1
ATOM 2163 C CA . LYS A 1 272 ? -23.109 24.25 26.656 1 89.31 272 LYS A CA 1
ATOM 2164 C C . LYS A 1 272 ? -21.594 24.5 26.703 1 89.31 272 LYS A C 1
ATOM 2166 O O . LYS A 1 272 ? -20.812 23.547 26.641 1 89.31 272 LYS A O 1
ATOM 2171 N N . ASP A 1 273 ? -21.219 25.766 26.766 1 91.12 273 ASP A N 1
ATOM 2172 C CA . ASP A 1 273 ? -19.797 26.109 26.766 1 91.12 273 ASP A CA 1
ATOM 2173 C C . ASP A 1 273 ? -19.203 25.984 28.172 1 91.12 273 ASP A C 1
ATOM 2175 O O . ASP A 1 273 ? -18.734 26.984 28.734 1 91.12 273 ASP A O 1
ATOM 2179 N N . ASP A 1 274 ? -19.203 24.875 28.703 1 90.88 274 ASP A N 1
ATOM 2180 C CA . ASP A 1 274 ? -18.562 24.547 29.969 1 90.88 274 ASP A CA 1
ATOM 2181 C C . ASP A 1 274 ? -17.953 23.156 29.953 1 90.88 274 ASP A C 1
ATOM 2183 O O . ASP A 1 274 ? -18.422 22.281 29.219 1 90.88 274 ASP A O 1
ATOM 2187 N N . PRO A 1 275 ? -16.969 22.984 30.766 1 90.31 275 PRO A N 1
ATOM 2188 C CA . PRO A 1 275 ? -16.188 21.75 30.703 1 90.31 275 PRO A CA 1
ATOM 2189 C C . PRO A 1 275 ? -17.031 20.5 30.906 1 90.31 275 PRO A C 1
ATOM 2191 O O . PRO A 1 275 ? -16.797 19.484 30.266 1 90.31 275 PRO A O 1
ATOM 2194 N N . GLU A 1 276 ? -18.047 20.594 31.719 1 93.19 276 GLU A N 1
ATOM 2195 C CA . GLU A 1 276 ? -18.859 19.422 32.031 1 93.19 276 GLU A CA 1
ATOM 2196 C C . GLU A 1 276 ? -19.688 19 30.812 1 93.19 276 GLU A C 1
ATOM 2198 O O . GLU A 1 276 ? -19.766 17.828 30.484 1 93.19 276 GLU A O 1
ATOM 2203 N N . SER A 1 277 ? -20.328 19.922 30.234 1 93.44 277 SER A N 1
ATOM 2204 C CA . SER A 1 277 ? -21.156 19.656 29.062 1 93.44 277 SER A CA 1
ATOM 2205 C C . SER A 1 277 ? -20.312 19.172 27.891 1 93.44 277 SER A C 1
ATOM 2207 O O . SER A 1 277 ? -20.734 18.266 27.156 1 93.44 277 SER A O 1
ATOM 2209 N N . ILE A 1 278 ? -19.234 19.766 27.75 1 92.88 278 ILE A N 1
ATOM 2210 C CA . ILE A 1 278 ? -18.312 19.391 26.688 1 92.88 278 ILE A CA 1
ATOM 2211 C C . ILE A 1 278 ? -17.844 17.953 26.891 1 92.88 278 ILE A C 1
ATOM 2213 O O . ILE A 1 278 ? -17.875 17.141 25.953 1 92.88 278 ILE A O 1
ATOM 2217 N N . GLN A 1 279 ? -17.516 17.625 28.094 1 94.12 279 GLN A N 1
ATOM 2218 C CA . GLN A 1 279 ? -17.047 16.281 28.406 1 94.12 279 GLN A CA 1
ATOM 2219 C C . GLN A 1 279 ? -18.172 15.258 28.188 1 94.12 279 GLN A C 1
ATOM 2221 O O . GLN A 1 279 ? -17.922 14.148 27.719 1 94.12 279 GLN A O 1
ATOM 2226 N N . ALA A 1 280 ? -19.328 15.648 28.562 1 94.88 280 ALA A N 1
ATOM 2227 C CA . ALA A 1 280 ? -20.484 14.766 28.375 1 94.88 280 ALA A CA 1
ATOM 2228 C C . ALA A 1 280 ? -20.703 14.453 26.891 1 94.88 280 ALA A C 1
ATOM 2230 O O . ALA A 1 280 ? -21.016 13.312 26.531 1 94.88 280 ALA A O 1
ATOM 2231 N N . PHE A 1 281 ? -20.547 15.422 26.109 1 94.5 281 PHE A N 1
ATOM 2232 C CA . PHE A 1 281 ? -20.703 15.242 24.672 1 94.5 281 PHE A CA 1
ATOM 2233 C C . PHE A 1 281 ? -19.625 14.328 24.109 1 94.5 281 PHE A C 1
ATOM 2235 O O . PHE A 1 281 ? -19.906 13.398 23.359 1 94.5 281 PHE A O 1
ATOM 2242 N N . ILE A 1 282 ? -18.391 14.578 24.5 1 95 282 ILE A N 1
ATOM 2243 C CA . ILE A 1 282 ? -17.25 13.805 24.016 1 95 282 ILE A CA 1
ATOM 2244 C C . ILE A 1 282 ? -17.422 12.336 24.391 1 95 282 ILE A C 1
ATOM 2246 O O . ILE A 1 282 ? -17.062 11.445 23.609 1 95 282 ILE A O 1
ATOM 2250 N N . ASN A 1 283 ? -18.062 12.07 25.5 1 94.94 283 ASN A N 1
ATOM 2251 C CA . ASN A 1 283 ? -18.172 10.711 26.016 1 94.94 283 ASN A CA 1
ATOM 2252 C C . ASN A 1 283 ? -19.469 10.039 25.578 1 94.94 283 ASN A C 1
ATOM 2254 O O . ASN A 1 283 ? -19.703 8.867 25.891 1 94.94 283 ASN A O 1
ATOM 2258 N N . ASP A 1 284 ? -20.328 10.711 24.828 1 94.81 284 ASP A N 1
ATOM 2259 C CA . ASP A 1 284 ? -21.625 10.18 24.422 1 94.81 284 ASP A CA 1
ATOM 2260 C C . ASP A 1 284 ? -21.484 9.359 23.141 1 94.81 284 ASP A C 1
ATOM 2262 O O . ASP A 1 284 ? -21.594 9.906 22.031 1 94.81 284 ASP A O 1
ATOM 2266 N N . ASN A 1 285 ? -21.469 8.07 23.234 1 93.88 285 ASN A N 1
ATOM 2267 C CA . ASN A 1 285 ? -21.234 7.164 22.109 1 93.88 285 ASN A CA 1
ATOM 2268 C C . ASN A 1 285 ? -22.359 7.211 21.094 1 93.88 285 ASN A C 1
ATOM 2270 O O . ASN A 1 285 ? -22.219 6.699 19.984 1 93.88 285 ASN A O 1
ATOM 2274 N N . SER A 1 286 ? -23.406 7.84 21.469 1 93.5 286 SER A N 1
ATOM 2275 C CA . SER A 1 286 ? -24.531 7.953 20.547 1 93.5 286 SER A CA 1
ATOM 2276 C C . SER A 1 286 ? -24.312 9.102 19.562 1 93.5 286 SER A C 1
ATOM 2278 O O . SER A 1 286 ? -25 9.18 18.531 1 93.5 286 SER A O 1
ATOM 2280 N N . GLN A 1 287 ? -23.391 10 19.922 1 93.56 287 GLN A N 1
ATOM 2281 C CA . GLN A 1 287 ? -23.047 11.102 19.031 1 93.56 287 GLN A CA 1
ATOM 2282 C C . GLN A 1 287 ? -22.047 10.656 17.969 1 93.56 287 GLN A C 1
ATOM 2284 O O . GLN A 1 287 ? -21.266 9.719 18.188 1 93.56 287 GLN A O 1
ATOM 2289 N N . PRO A 1 288 ? -22.062 11.312 16.812 1 93.69 288 PRO A N 1
ATOM 2290 C CA . PRO A 1 288 ? -21.109 10.953 15.758 1 93.69 288 PRO A CA 1
ATOM 2291 C C . PRO A 1 288 ? -19.656 11.102 16.203 1 93.69 288 PRO A C 1
ATOM 2293 O O . PRO A 1 288 ? -19.328 12.031 16.938 1 93.69 288 PRO A O 1
ATOM 2296 N N . MET A 1 289 ? -18.828 10.242 15.719 1 95.38 289 MET A N 1
ATOM 2297 C CA . MET A 1 289 ? -17.422 10.211 16.125 1 95.38 289 MET A CA 1
ATOM 2298 C C . MET A 1 289 ? -16.703 11.484 15.703 1 95.38 289 MET A C 1
ATOM 2300 O O . MET A 1 289 ? -15.898 12.023 16.453 1 95.38 289 MET A O 1
ATOM 2304 N N . GLY A 1 290 ? -17 12.039 14.508 1 93.94 290 GLY A N 1
ATOM 2305 C CA . GLY A 1 290 ? -16.312 13.188 13.938 1 93.94 290 GLY A CA 1
ATOM 2306 C C . GLY A 1 290 ? -16.359 14.422 14.82 1 93.94 290 GLY A C 1
ATOM 2307 O O . GLY A 1 290 ? -15.328 14.93 15.25 1 93.94 290 GLY A O 1
ATOM 2308 N N . PRO A 1 291 ? -17.562 14.852 15.125 1 92.5 291 PRO A N 1
ATOM 2309 C CA . PRO A 1 291 ? -17.703 16.031 15.992 1 92.5 291 PRO A CA 1
ATOM 2310 C C . PRO A 1 291 ? -17.125 15.812 17.391 1 92.5 291 PRO A C 1
ATOM 2312 O O . PRO A 1 291 ? -16.531 16.734 17.953 1 92.5 291 PRO A O 1
ATOM 2315 N N . ARG A 1 292 ? -17.281 14.648 17.969 1 94.5 292 ARG A N 1
ATOM 2316 C CA . ARG A 1 292 ? -16.688 14.359 19.266 1 94.5 292 ARG A CA 1
ATOM 2317 C C . ARG A 1 292 ? -15.172 14.477 19.219 1 94.5 292 ARG A C 1
ATOM 2319 O O . ARG A 1 292 ? -14.562 15.102 20.078 1 94.5 292 ARG A O 1
ATOM 2326 N N . TRP A 1 293 ? -14.602 13.898 18.188 1 95.62 293 TRP A N 1
ATOM 2327 C CA . TRP A 1 293 ? -13.156 13.938 18.016 1 95.62 293 TRP A CA 1
ATOM 2328 C C . TRP A 1 293 ? -12.672 15.359 17.797 1 95.62 293 TRP A C 1
ATOM 2330 O O . TRP A 1 293 ? -11.672 15.789 18.391 1 95.62 293 TRP A O 1
ATOM 2340 N N . LEU A 1 294 ? -13.344 16.062 16.906 1 93.12 294 LEU A N 1
ATOM 2341 C CA . LEU A 1 294 ? -12.922 17.422 16.562 1 93.12 294 LEU A CA 1
ATOM 2342 C C . LEU A 1 294 ? -12.883 18.312 17.812 1 93.12 294 LEU A C 1
ATOM 2344 O O . LEU A 1 294 ? -11.953 19.094 17.984 1 93.12 294 LEU A O 1
ATOM 2348 N N . LEU A 1 295 ? -13.867 18.172 18.625 1 92.69 295 LEU A N 1
ATOM 2349 C CA . LEU A 1 295 ? -13.922 18.969 19.844 1 92.69 295 LEU A CA 1
ATOM 2350 C C . LEU A 1 295 ? -12.836 18.547 20.828 1 92.69 295 LEU A C 1
ATOM 2352 O O . LEU A 1 295 ? -12.117 19.391 21.359 1 92.69 295 LEU A O 1
ATOM 2356 N N . ALA A 1 296 ? -12.734 17.266 21.031 1 95.69 296 ALA A N 1
ATOM 2357 C CA . ALA A 1 296 ? -11.742 16.75 21.953 1 95.69 296 ALA A CA 1
ATOM 2358 C C . ALA A 1 296 ? -10.328 17.125 21.531 1 95.69 296 ALA A C 1
ATOM 2360 O O . ALA A 1 296 ? -9.555 17.672 22.328 1 95.69 296 ALA A O 1
ATOM 2361 N N . HIS A 1 297 ? -10.023 16.875 20.297 1 96.31 297 HIS A N 1
ATOM 2362 C CA . HIS A 1 297 ? -8.688 17.156 19.812 1 96.31 297 HIS A CA 1
ATOM 2363 C C . HIS A 1 297 ? -8.438 18.656 19.719 1 96.31 297 HIS A C 1
ATOM 2365 O O . HIS A 1 297 ? -7.328 19.125 19.969 1 96.31 297 HIS A O 1
ATOM 2371 N N . GLY A 1 298 ? -9.453 19.391 19.266 1 94.62 298 GLY A N 1
ATOM 2372 C CA . GLY A 1 298 ? -9.312 20.828 19.188 1 94.62 298 GLY A CA 1
ATOM 2373 C C . GLY A 1 298 ? -8.938 21.469 20.516 1 94.62 298 GLY A C 1
ATOM 2374 O O . GLY A 1 298 ? -7.992 22.25 20.594 1 94.62 298 GLY A O 1
ATOM 2375 N N . MET A 1 299 ? -9.664 21.094 21.547 1 95.25 299 MET A N 1
ATOM 2376 C CA . MET A 1 299 ? -9.383 21.641 22.875 1 95.25 299 MET A CA 1
ATOM 2377 C C . MET A 1 299 ? -8 21.203 23.359 1 95.25 299 MET A C 1
ATOM 2379 O O . MET A 1 299 ? -7.258 22.016 23.922 1 95.25 299 MET A O 1
ATOM 2383 N N . TRP A 1 300 ? -7.672 20 23.078 1 97 300 TRP A N 1
ATOM 2384 C CA . TRP A 1 300 ? -6.379 19.469 23.5 1 97 300 TRP A CA 1
ATOM 2385 C C . TRP A 1 300 ? -5.242 20.156 22.766 1 97 300 TRP A C 1
ATOM 2387 O O . TRP A 1 300 ? -4.281 20.625 23.375 1 97 300 TRP A O 1
ATOM 2397 N N . SER A 1 301 ? -5.332 20.281 21.453 1 97.12 301 SER A N 1
ATOM 2398 C CA . SER A 1 301 ? -4.258 20.797 20.609 1 97.12 301 SER A CA 1
ATOM 2399 C C . SER A 1 301 ? -4.059 22.297 20.812 1 97.12 301 SER A C 1
ATOM 2401 O O . SER A 1 301 ? -2.943 22.797 20.688 1 97.12 301 SER A O 1
ATOM 2403 N N . TYR A 1 302 ? -5.141 23 21.219 1 96.12 302 TYR A N 1
ATOM 2404 C CA . TYR A 1 302 ? -5.043 24.438 21.484 1 96.12 302 TYR A CA 1
ATOM 2405 C C . TYR A 1 302 ? -4.781 24.688 22.969 1 96.12 302 TYR A C 1
ATOM 2407 O O . TYR A 1 302 ? -4.492 25.812 23.375 1 96.12 302 TYR A O 1
ATOM 2415 N N . LYS A 1 303 ? -4.902 23.641 23.703 1 97.12 303 LYS A N 1
ATOM 2416 C CA . LYS A 1 303 ? -4.723 23.719 25.156 1 97.12 303 LYS A CA 1
ATOM 2417 C C . LYS A 1 303 ? -5.68 24.719 25.781 1 97.12 303 LYS A C 1
ATOM 2419 O O . LYS A 1 303 ? -5.258 25.625 26.5 1 97.12 303 LYS A O 1
ATOM 2424 N N . VAL A 1 304 ? -6.973 24.5 25.438 1 95.44 304 VAL A N 1
ATOM 2425 C CA . VAL A 1 304 ? -8.031 25.359 25.969 1 95.44 304 VAL A CA 1
ATOM 2426 C C . VAL A 1 304 ? -9.148 24.484 26.547 1 95.44 304 VAL A C 1
ATOM 2428 O O . VAL A 1 304 ? -9.18 23.266 26.312 1 95.44 304 VAL A O 1
ATOM 2431 N N . LYS A 1 305 ? -10.086 25.094 27.297 1 92.69 305 LYS A N 1
ATOM 2432 C CA . LYS A 1 305 ? -11.055 24.281 28.031 1 92.69 305 LYS A CA 1
ATOM 2433 C C . LYS A 1 305 ? -12.484 24.703 27.719 1 92.69 305 LYS A C 1
ATOM 2435 O O . LYS A 1 305 ? -13.438 24.062 28.156 1 92.69 305 LYS A O 1
ATOM 2440 N N . THR A 1 306 ? -12.586 25.781 26.906 1 91.44 306 THR A N 1
ATOM 2441 C CA . THR A 1 306 ? -13.922 26.234 26.562 1 91.44 306 THR A CA 1
ATOM 2442 C C . THR A 1 306 ? -14.055 26.422 25.047 1 91.44 306 THR A C 1
ATOM 2444 O O . THR A 1 306 ? -13.055 26.562 24.344 1 91.44 306 THR A O 1
ATOM 2447 N N . LEU A 1 307 ? -15.297 26.375 24.609 1 91.19 307 LEU A N 1
ATOM 2448 C CA . LEU A 1 307 ? -15.578 26.594 23.203 1 91.19 307 LEU A CA 1
ATOM 2449 C C . LEU A 1 307 ? -15.227 28.016 22.797 1 91.19 307 LEU A C 1
ATOM 2451 O O . LEU A 1 307 ? -14.773 28.25 21.672 1 91.19 307 LEU A O 1
ATOM 2455 N N . ALA A 1 308 ? -15.469 28.906 23.672 1 90.06 308 ALA A N 1
ATOM 2456 C CA . ALA A 1 308 ? -15.141 30.297 23.422 1 90.06 308 ALA A CA 1
ATOM 2457 C C . ALA A 1 308 ? -13.648 30.484 23.172 1 90.06 308 ALA A C 1
ATOM 2459 O O . ALA A 1 308 ? -13.242 31.188 22.266 1 90.06 308 ALA A O 1
ATOM 2460 N N . GLU A 1 309 ? -12.836 29.875 23.953 1 91.56 309 GLU A N 1
ATOM 2461 C CA . GLU A 1 309 ? -11.383 29.938 23.797 1 91.56 309 GLU A CA 1
ATOM 2462 C C . GLU A 1 309 ? -10.938 29.281 22.5 1 91.56 309 GLU A C 1
ATOM 2464 O O . GLU A 1 309 ? -10.062 29.797 21.797 1 91.56 309 GLU A O 1
ATOM 2469 N N . LEU A 1 310 ? -11.492 28.125 22.25 1 92.06 310 LEU A N 1
ATOM 2470 C CA . LEU A 1 310 ? -11.18 27.438 21 1 92.06 310 LEU A CA 1
ATOM 2471 C C . LEU A 1 310 ? -11.555 28.281 19.797 1 92.06 310 LEU A C 1
ATOM 2473 O O . LEU A 1 310 ? -10.781 28.406 18.844 1 92.06 310 LEU A O 1
ATOM 2477 N N . GLY A 1 311 ? -12.742 28.844 19.859 1 88.94 311 GLY A N 1
ATOM 2478 C CA . GLY A 1 311 ? -13.211 29.734 18.797 1 88.94 311 GLY A CA 1
ATOM 2479 C C . GLY A 1 311 ? -12.297 30.922 18.562 1 88.94 311 GLY A C 1
ATOM 2480 O O . GLY A 1 311 ? -12.086 31.328 17.422 1 88.94 311 GLY A O 1
ATOM 2481 N N . LYS A 1 312 ? -11.773 31.484 19.641 1 90.88 312 LYS A N 1
ATOM 2482 C CA . LYS A 1 312 ? -10.828 32.594 19.531 1 90.88 312 LYS A CA 1
ATOM 2483 C C . LYS A 1 312 ? -9.562 32.156 18.797 1 90.88 312 LYS A C 1
ATOM 2485 O O . LYS A 1 312 ? -9.016 32.906 18 1 90.88 312 LYS A O 1
ATOM 2490 N N . GLY A 1 313 ? -9.07 31 19.094 1 91.56 313 GLY A N 1
ATOM 2491 C CA . GLY A 1 313 ? -7.93 30.453 18.375 1 91.56 313 GLY A CA 1
ATOM 2492 C C . GLY A 1 313 ? -8.18 30.266 16.891 1 91.56 313 GLY A C 1
ATOM 2493 O O . GLY A 1 313 ? -7.367 30.672 16.062 1 91.56 313 GLY A O 1
ATOM 2494 N N . TRP A 1 314 ? -9.328 29.656 16.578 1 90.44 314 TRP A N 1
ATOM 2495 C CA . TRP A 1 314 ? -9.68 29.391 15.18 1 90.44 314 TRP A CA 1
ATOM 2496 C C . TRP A 1 314 ? -9.898 30.688 14.414 1 90.44 314 TRP A C 1
ATOM 2498 O O . TRP A 1 314 ? -9.594 30.766 13.219 1 90.44 314 TRP A O 1
ATOM 2508 N N . ALA A 1 315 ? -10.406 31.672 15.086 1 90.31 315 ALA A N 1
ATOM 2509 C CA . ALA A 1 315 ? -10.672 32.969 14.461 1 90.31 315 ALA A CA 1
ATOM 2510 C C . ALA A 1 315 ? -9.375 33.625 14 1 90.31 315 ALA A C 1
ATOM 2512 O O . ALA A 1 315 ? -9.375 34.406 13.039 1 90.31 315 ALA A O 1
ATOM 2513 N N . LYS A 1 316 ? -8.305 33.281 14.617 1 92.88 316 LYS A N 1
ATOM 2514 C CA . LYS A 1 316 ? -7.012 33.844 14.242 1 92.88 316 LYS A CA 1
ATOM 2515 C C . LYS A 1 316 ? -6.445 33.156 13 1 92.88 316 LYS A C 1
ATOM 2517 O O . LYS A 1 316 ? -5.523 33.688 12.367 1 92.88 316 LYS A O 1
ATOM 2522 N N . MET A 1 317 ? -6.973 32.094 12.633 1 93.12 317 MET A N 1
ATOM 2523 C CA . MET A 1 317 ? -6.512 31.344 11.469 1 93.12 317 MET A CA 1
ATOM 2524 C C . MET A 1 317 ? -7.211 31.828 10.203 1 93.12 317 MET A C 1
ATOM 2526 O O . MET A 1 317 ? -8.039 31.109 9.633 1 93.12 317 MET A O 1
ATOM 2530 N N . SER A 1 318 ? -6.805 32.969 9.812 1 94.19 318 SER A N 1
ATOM 2531 C CA . SER A 1 318 ? -7.375 33.594 8.625 1 94.19 318 SER A CA 1
ATOM 2532 C C . SER A 1 318 ? -6.289 34.188 7.727 1 94.19 318 SER A C 1
ATOM 2534 O O . SER A 1 318 ? -5.324 34.781 8.219 1 94.19 318 SER A O 1
ATOM 2536 N N . MET A 1 319 ? -6.414 34 6.438 1 96.12 319 MET A N 1
ATOM 2537 C CA . MET A 1 319 ? -5.477 34.562 5.457 1 96.12 319 MET A CA 1
ATOM 2538 C C . MET A 1 319 ? -5.957 35.906 4.922 1 96.12 319 MET A C 1
ATOM 2540 O O . MET A 1 319 ? -5.336 36.469 4.023 1 96.12 319 MET A O 1
ATOM 2544 N N . ALA A 1 320 ? -7.035 36.344 5.5 1 92.75 320 ALA A N 1
ATOM 2545 C CA . ALA A 1 320 ? -7.527 37.656 5.082 1 92.75 320 ALA A CA 1
ATOM 2546 C C . ALA A 1 320 ? -6.453 38.719 5.25 1 92.75 320 ALA A C 1
ATOM 2548 O O . ALA A 1 320 ? -5.902 38.906 6.34 1 92.75 320 ALA A O 1
ATOM 2549 N N . GLY A 1 321 ? -6.125 39.344 4.156 1 93.69 321 GLY A N 1
ATOM 2550 C CA . GLY A 1 321 ? -5.152 40.406 4.172 1 93.69 321 GLY A CA 1
ATOM 2551 C C . GLY A 1 321 ? -3.717 39.938 4.117 1 93.69 321 GLY A C 1
ATOM 2552 O O . GLY A 1 321 ? -2.779 40.719 4.148 1 93.69 321 GLY A O 1
ATOM 2553 N N . LEU A 1 322 ? -3.557 38.656 3.998 1 96.69 322 LEU A N 1
ATOM 2554 C CA . LEU A 1 322 ? -2.199 38.125 4.062 1 96.69 322 LEU A CA 1
ATOM 2555 C C . LEU A 1 322 ? -1.823 37.438 2.758 1 96.69 322 LEU A C 1
ATOM 2557 O O . LEU A 1 322 ? -0.641 37.219 2.48 1 96.69 322 LEU A O 1
ATOM 2561 N N . THR A 1 323 ? -2.783 37.062 1.939 1 96.25 323 THR A N 1
ATOM 2562 C CA . THR A 1 323 ? -2.529 36.25 0.757 1 96.25 323 THR A CA 1
ATOM 2563 C C . THR A 1 323 ? -1.582 36.969 -0.2 1 96.25 323 THR A C 1
ATOM 2565 O O . THR A 1 323 ? -0.746 36.312 -0.846 1 96.25 323 THR A O 1
ATOM 2568 N N . ASP A 1 324 ? -1.707 38.281 -0.295 1 93.81 324 ASP A N 1
ATOM 2569 C CA . ASP A 1 324 ? -0.92 39.062 -1.238 1 93.81 324 ASP A CA 1
ATOM 2570 C C . ASP A 1 324 ? 0.546 39.125 -0.817 1 93.81 324 ASP A C 1
ATOM 2572 O O . ASP A 1 324 ? 1.409 39.531 -1.604 1 93.81 324 ASP A O 1
ATOM 2576 N N . LYS A 1 325 ? 0.813 38.75 0.455 1 97.69 325 LYS A N 1
ATOM 2577 C CA . LYS A 1 325 ? 2.188 38.781 0.95 1 97.69 325 LYS A CA 1
ATOM 2578 C C . LYS A 1 325 ? 2.973 37.562 0.469 1 97.69 325 LYS A C 1
ATOM 2580 O O . LYS A 1 325 ? 4.203 37.531 0.542 1 97.69 325 LYS A O 1
ATOM 2585 N N . ILE A 1 326 ? 2.295 36.562 0.043 1 98.75 326 ILE A N 1
ATOM 2586 C CA . ILE A 1 326 ? 2.969 35.375 -0.482 1 98.75 326 ILE A CA 1
ATOM 2587 C C . ILE A 1 326 ? 3.631 35.719 -1.817 1 98.75 326 ILE A C 1
ATOM 2589 O O . ILE A 1 326 ? 2.992 36.281 -2.709 1 98.75 326 ILE A O 1
ATOM 2593 N N . GLN A 1 327 ? 4.855 35.312 -1.984 1 98.44 327 GLN A N 1
ATOM 2594 C CA . GLN A 1 327 ? 5.621 35.781 -3.137 1 98.44 327 GLN A CA 1
ATOM 2595 C C . GLN A 1 327 ? 5.883 34.656 -4.121 1 98.44 327 GLN A C 1
ATOM 2597 O O . GLN A 1 327 ? 6.25 34.906 -5.273 1 98.44 327 GLN A O 1
ATOM 2602 N N . CYS A 1 328 ? 5.75 33.438 -3.732 1 98.75 328 CYS A N 1
ATOM 2603 C CA . CYS A 1 328 ? 6.055 32.281 -4.57 1 98.75 328 CYS A CA 1
ATOM 2604 C C . CYS A 1 328 ? 4.789 31.734 -5.211 1 98.75 328 CYS A C 1
ATOM 2606 O O . CYS A 1 328 ? 3.68 32.094 -4.816 1 98.75 328 CYS A O 1
ATOM 2608 N N . PRO A 1 329 ? 4.934 30.859 -6.297 1 98.81 329 PRO A N 1
ATOM 2609 C CA . PRO A 1 329 ? 3.764 30.141 -6.816 1 98.81 329 PRO A CA 1
ATOM 2610 C C . PRO A 1 329 ? 3.131 29.219 -5.777 1 98.81 329 PRO A C 1
ATOM 2612 O O . PRO A 1 329 ? 3.838 28.625 -4.953 1 98.81 329 PRO A O 1
ATOM 2615 N N . VAL A 1 330 ? 1.793 29.109 -5.875 1 98.94 330 VAL A N 1
ATOM 2616 C CA . VAL A 1 330 ? 1.062 28.344 -4.867 1 98.94 330 VAL A CA 1
ATOM 2617 C C . VAL A 1 330 ? 0.14 27.328 -5.547 1 98.94 330 VAL A C 1
ATOM 2619 O O . VAL A 1 330 ? -0.651 27.703 -6.418 1 98.94 330 VAL A O 1
ATOM 2622 N N . PHE A 1 331 ? 0.292 26.062 -5.199 1 98.88 331 PHE A N 1
ATOM 2623 C CA . PHE A 1 331 ? -0.661 25.016 -5.539 1 98.88 331 PHE A CA 1
ATOM 2624 C C . PHE A 1 331 ? -1.761 24.922 -4.488 1 98.88 331 PHE A C 1
ATOM 2626 O O . PHE A 1 331 ? -1.479 24.734 -3.305 1 98.88 331 PHE A O 1
ATOM 2633 N N . LEU A 1 332 ? -2.977 25.062 -4.945 1 98.5 332 LEU A N 1
ATOM 2634 C CA . LEU A 1 332 ? -4.141 25 -4.066 1 98.5 332 LEU A CA 1
ATOM 2635 C C . LEU A 1 332 ? -4.973 23.766 -4.352 1 98.5 332 LEU A C 1
ATOM 2637 O O . LEU A 1 332 ? -5.805 23.766 -5.262 1 98.5 332 LEU A O 1
ATOM 2641 N N . GLY A 1 333 ? -4.715 22.703 -3.521 1 97.88 333 GLY A N 1
ATOM 2642 C CA . GLY A 1 333 ? -5.527 21.5 -3.646 1 97.88 333 GLY A CA 1
ATOM 2643 C C . GLY A 1 333 ? -6.93 21.672 -3.096 1 97.88 333 GLY A C 1
ATOM 2644 O O . GLY A 1 333 ? -7.121 22.312 -2.053 1 97.88 333 GLY A O 1
ATOM 2645 N N . ASP A 1 334 ? -7.855 21.203 -3.84 1 96.5 334 ASP A N 1
ATOM 2646 C CA . ASP A 1 334 ? -9.266 21.234 -3.467 1 96.5 334 ASP A CA 1
ATOM 2647 C C . ASP A 1 334 ? -9.906 19.859 -3.611 1 96.5 334 ASP A C 1
ATOM 2649 O O . ASP A 1 334 ? -10.227 19.438 -4.723 1 96.5 334 ASP A O 1
ATOM 2653 N N . ALA A 1 335 ? -10.102 19.156 -2.49 1 95.56 335 ALA A N 1
ATOM 2654 C CA . ALA A 1 335 ? -10.797 17.875 -2.492 1 95.56 335 ALA A CA 1
ATOM 2655 C C . ALA A 1 335 ? -12.305 18.078 -2.463 1 95.56 335 ALA A C 1
ATOM 2657 O O . ALA A 1 335 ? -12.867 18.484 -1.443 1 95.56 335 ALA A O 1
ATOM 2658 N N . VAL A 1 336 ? -12.992 17.625 -3.428 1 93.44 336 VAL A N 1
ATOM 2659 C CA . VAL A 1 336 ? -14.383 18.031 -3.621 1 93.44 336 VAL A CA 1
ATOM 2660 C C . VAL A 1 336 ? -15.266 17.297 -2.611 1 93.44 336 VAL A C 1
ATOM 2662 O O . VAL A 1 336 ? -16.328 17.797 -2.242 1 93.44 336 VAL A O 1
ATOM 2665 N N . GLY A 1 337 ? -14.844 16.125 -2.178 1 91.69 337 GLY A N 1
ATOM 2666 C CA . GLY A 1 337 ? -15.609 15.375 -1.2 1 91.69 337 GLY A CA 1
ATOM 2667 C C . GLY A 1 337 ? -15.086 15.516 0.215 1 91.69 337 GLY A C 1
ATOM 2668 O O . GLY A 1 337 ? -15.297 14.641 1.055 1 91.69 337 GLY A O 1
ATOM 2669 N N . ASP A 1 338 ? -14.383 16.625 0.472 1 92 338 ASP A N 1
ATOM 2670 C CA . ASP A 1 338 ? -13.766 16.859 1.775 1 92 338 ASP A CA 1
ATOM 2671 C C . ASP A 1 338 ? -14.82 16.938 2.875 1 92 338 ASP A C 1
ATOM 2673 O O . ASP A 1 338 ? -15.82 17.656 2.734 1 92 338 ASP A O 1
ATOM 2677 N N . LEU A 1 339 ? -14.594 16.281 3.934 1 88 339 LEU A N 1
ATOM 2678 C CA . LEU A 1 339 ? -15.586 16.234 5 1 88 339 LEU A CA 1
ATOM 2679 C C . LEU A 1 339 ? -15.359 17.359 6.012 1 88 339 LEU A C 1
ATOM 2681 O O . LEU A 1 339 ? -16.234 17.641 6.832 1 88 339 LEU A O 1
ATOM 2685 N N . PHE A 1 340 ? -14.211 18.016 5.926 1 85.38 340 PHE A N 1
ATOM 2686 C CA . PHE A 1 340 ? -13.891 19.062 6.895 1 85.38 340 PHE A CA 1
ATOM 2687 C C . PHE A 1 340 ? -14.125 20.438 6.301 1 85.38 340 PHE A C 1
ATOM 2689 O O . PHE A 1 340 ? -14.602 21.344 6.992 1 85.38 340 PHE A O 1
ATOM 2696 N N . PHE A 1 341 ? -13.773 20.531 5.039 1 82.69 341 PHE A N 1
ATOM 2697 C CA . PHE A 1 341 ? -13.852 21.812 4.371 1 82.69 341 PHE A CA 1
ATOM 2698 C C . PHE A 1 341 ? -14.938 21.797 3.299 1 82.69 341 PHE A C 1
ATOM 2700 O O . PHE A 1 341 ? -14.664 22.094 2.131 1 82.69 341 PHE A O 1
ATOM 2707 N N . LYS A 1 342 ? -16.188 21.406 3.518 1 71.12 342 LYS A N 1
ATOM 2708 C CA . LYS A 1 342 ? -17.312 21.047 2.652 1 71.12 342 LYS A CA 1
ATOM 2709 C C . LYS A 1 342 ? -17.703 22.219 1.748 1 71.12 342 LYS A C 1
ATOM 2711 O O . LYS A 1 342 ? -18.156 22 0.626 1 71.12 342 LYS A O 1
ATOM 2716 N N . ASP A 1 343 ? -17.531 23.406 2.182 1 65.12 343 ASP A N 1
ATOM 2717 C CA . ASP A 1 343 ? -18.125 24.438 1.317 1 65.12 343 ASP A CA 1
ATOM 2718 C C . ASP A 1 343 ? -17.125 24.891 0.251 1 65.12 343 ASP A C 1
ATOM 2720 O O . ASP A 1 343 ? -17.422 25.781 -0.547 1 65.12 343 ASP A O 1
ATOM 2724 N N . GLY A 1 344 ? -16.109 24 -0.251 1 63.44 344 GLY A N 1
ATOM 2725 C CA . GLY A 1 344 ? -15.172 24.109 -1.36 1 63.44 344 GLY A CA 1
ATOM 2726 C C . GLY A 1 344 ? -14.742 25.531 -1.643 1 63.44 344 GLY A C 1
ATOM 2727 O O . GLY A 1 344 ? -14.148 25.812 -2.684 1 63.44 344 GLY A O 1
ATOM 2728 N N . GLY A 1 345 ? -14.891 26.484 -0.803 1 84.94 345 GLY A N 1
ATOM 2729 C CA . GLY A 1 345 ? -14.625 27.859 -1.203 1 84.94 345 GLY A CA 1
ATOM 2730 C C . GLY A 1 345 ? -13.242 28.344 -0.802 1 84.94 345 GLY A C 1
ATOM 2731 O O . GLY A 1 345 ? -12.789 29.391 -1.249 1 84.94 345 GLY A O 1
ATOM 2732 N N . HIS A 1 346 ? -12.5 27.5 -0.07 1 93.25 346 HIS A N 1
ATOM 2733 C CA . HIS A 1 346 ? -11.219 27.938 0.462 1 93.25 346 HIS A CA 1
ATOM 2734 C C . HIS A 1 346 ? -10.195 28.125 -0.652 1 93.25 346 HIS A C 1
ATOM 2736 O O . HIS A 1 346 ? -9.477 29.125 -0.688 1 93.25 346 HIS A O 1
ATOM 2742 N N . ALA A 1 347 ? -10.141 27.172 -1.535 1 95.12 347 ALA A N 1
ATOM 2743 C CA . ALA A 1 347 ? -9.172 27.234 -2.625 1 95.12 347 ALA A CA 1
ATOM 2744 C C . ALA A 1 347 ? -9.422 28.438 -3.518 1 95.12 347 ALA A C 1
ATOM 2746 O O . ALA A 1 347 ? -8.484 29.141 -3.914 1 95.12 347 ALA A O 1
ATOM 2747 N N . GLN A 1 348 ? -10.656 28.703 -3.789 1 94.25 348 GLN A N 1
ATOM 2748 C CA . GLN A 1 348 ? -11.016 29.828 -4.641 1 94.25 348 GLN A CA 1
ATOM 2749 C C . GLN A 1 348 ? -10.688 31.156 -3.965 1 94.25 348 GLN A C 1
ATOM 2751 O O . GLN A 1 348 ? -10.172 32.062 -4.605 1 94.25 348 GLN A O 1
ATOM 2756 N N . LYS A 1 349 ? -11.023 31.266 -2.713 1 93.75 349 LYS A N 1
ATOM 2757 C CA . LYS A 1 349 ? -10.711 32.469 -1.967 1 93.75 349 LYS A CA 1
ATOM 2758 C C . LYS A 1 349 ? -9.203 32.75 -1.937 1 93.75 349 LYS A C 1
ATOM 2760 O O . LYS A 1 349 ? -8.758 33.875 -2.119 1 93.75 349 LYS A O 1
ATOM 2765 N N . MET A 1 350 ? -8.5 31.703 -1.682 1 96.75 350 MET A N 1
ATOM 2766 C CA . MET A 1 350 ? -7.043 31.828 -1.708 1 96.75 350 MET A CA 1
ATOM 2767 C C . MET A 1 350 ? -6.559 32.281 -3.082 1 96.75 350 MET A C 1
ATOM 2769 O O . MET A 1 350 ? -5.684 33.125 -3.188 1 96.75 350 MET A O 1
ATOM 2773 N N . ALA A 1 351 ? -7.129 31.672 -4.117 1 97 351 ALA A N 1
ATOM 2774 C CA . ALA A 1 351 ? -6.711 31.984 -5.484 1 97 351 ALA A CA 1
ATOM 2775 C C . ALA A 1 351 ? -6.973 33.438 -5.82 1 97 351 ALA A C 1
ATOM 2777 O O . ALA A 1 351 ? -6.168 34.094 -6.5 1 97 351 ALA A O 1
ATOM 2778 N N . GLU A 1 352 ? -8.078 33.969 -5.418 1 95.75 352 GLU A N 1
ATOM 2779 C CA . GLU A 1 352 ? -8.43 35.344 -5.668 1 95.75 352 GLU A CA 1
ATOM 2780 C C . GLU A 1 352 ? -7.387 36.281 -5.074 1 95.75 352 GLU A C 1
ATOM 2782 O O . GLU A 1 352 ? -7.012 37.281 -5.703 1 95.75 352 GLU A O 1
ATOM 2787 N N . GLY A 1 353 ? -6.973 35.969 -3.928 1 96.06 353 GLY A N 1
ATOM 2788 C CA . GLY A 1 353 ? -5.977 36.812 -3.268 1 96.06 353 GLY A CA 1
ATOM 2789 C C . GLY A 1 353 ? -4.586 36.656 -3.852 1 96.06 353 GLY A C 1
ATOM 2790 O O . GLY A 1 353 ? -3.791 37.594 -3.832 1 96.06 353 GLY A O 1
ATOM 2791 N N . LEU A 1 354 ? -4.289 35.531 -4.395 1 97.88 354 LEU A N 1
ATOM 2792 C CA . LEU A 1 354 ? -2.957 35.188 -4.879 1 97.88 354 LEU A CA 1
ATOM 2793 C C . LEU A 1 354 ? -2.766 35.656 -6.316 1 97.88 354 LEU A C 1
ATOM 2795 O O . LEU A 1 354 ? -1.636 35.875 -6.758 1 97.88 354 LEU A O 1
ATOM 2799 N N . GLY A 1 355 ? -3.861 35.844 -7.086 1 96.62 355 GLY A N 1
ATOM 2800 C CA . GLY A 1 355 ? -3.785 36.219 -8.492 1 96.62 355 GLY A CA 1
ATOM 2801 C C . GLY A 1 355 ? -3.076 35.156 -9.344 1 96.62 355 GLY A C 1
ATOM 2802 O O . GLY A 1 355 ? -3.408 34 -9.289 1 96.62 355 GLY A O 1
ATOM 2803 N N . ASP A 1 356 ? -2.127 35.625 -10.094 1 97.19 356 ASP A N 1
ATOM 2804 C CA . ASP A 1 356 ? -1.468 34.781 -11.094 1 97.19 356 ASP A CA 1
ATOM 2805 C C . ASP A 1 356 ? -0.56 33.75 -10.445 1 97.19 356 ASP A C 1
ATOM 2807 O O . ASP A 1 356 ? -0.114 32.812 -11.102 1 97.19 356 ASP A O 1
ATOM 2811 N N . LYS A 1 357 ? -0.298 33.812 -9.18 1 98.31 357 LYS A N 1
ATOM 2812 C CA . LYS A 1 357 ? 0.573 32.875 -8.484 1 98.31 357 LYS A CA 1
ATOM 2813 C C . LYS A 1 357 ? -0.156 31.578 -8.18 1 98.31 357 LYS A C 1
ATOM 2815 O O . LYS A 1 357 ? 0.472 30.578 -7.836 1 98.31 357 LYS A O 1
ATOM 2820 N N . ALA A 1 358 ? -1.437 31.594 -8.336 1 98.5 358 ALA A N 1
ATOM 2821 C CA . ALA A 1 358 ? -2.254 30.484 -7.855 1 98.5 358 ALA A CA 1
ATOM 2822 C C . ALA A 1 358 ? -2.475 29.453 -8.961 1 98.5 358 ALA A C 1
ATOM 2824 O O . ALA A 1 358 ? -2.689 29.812 -10.117 1 98.5 358 ALA A O 1
ATOM 2825 N N . THR A 1 359 ? -2.346 28.188 -8.641 1 98.69 359 THR A N 1
ATOM 2826 C CA . THR A 1 359 ? -2.857 27.047 -9.398 1 98.69 359 THR A CA 1
ATOM 2827 C C . THR A 1 359 ? -3.865 26.25 -8.57 1 98.69 359 THR A C 1
ATOM 2829 O O . THR A 1 359 ? -3.51 25.656 -7.555 1 98.69 359 THR A O 1
ATOM 2832 N N . VAL A 1 360 ? -5.098 26.281 -8.992 1 97.88 360 VAL A N 1
ATOM 2833 C CA . VAL A 1 360 ? -6.133 25.516 -8.305 1 97.88 360 VAL A CA 1
ATOM 2834 C C . VAL A 1 360 ? -6.305 24.156 -8.977 1 97.88 360 VAL A C 1
ATOM 2836 O O . VAL A 1 360 ? -6.414 24.062 -10.195 1 97.88 360 VAL A O 1
ATOM 2839 N N . TYR A 1 361 ? -6.258 23.156 -8.234 1 97.69 361 TYR A N 1
ATOM 2840 C CA . TYR A 1 361 ? -6.555 21.812 -8.742 1 97.69 361 TYR A CA 1
ATOM 2841 C C . TYR A 1 361 ? -7.688 21.172 -7.953 1 97.69 361 TYR A C 1
ATOM 2843 O O . TYR A 1 361 ? -7.59 21.016 -6.734 1 97.69 361 TYR A O 1
ATOM 2851 N N . LYS A 1 362 ? -8.727 20.766 -8.641 1 96.88 362 LYS A N 1
ATOM 2852 C CA . LYS A 1 362 ? -9.859 20.094 -8.016 1 96.88 362 LYS A CA 1
ATOM 2853 C C . LYS A 1 362 ? -9.695 18.578 -8.086 1 96.88 362 LYS A C 1
ATOM 2855 O O . LYS A 1 362 ? -9.711 17.984 -9.172 1 96.88 362 LYS A O 1
ATOM 2860 N N . PHE A 1 363 ? -9.484 17.969 -6.977 1 97.19 363 PHE A N 1
ATOM 2861 C CA . PHE A 1 363 ? -9.445 16.516 -6.867 1 97.19 363 PHE A CA 1
ATOM 2862 C C . PHE A 1 363 ? -10.852 15.945 -6.766 1 97.19 363 PHE A C 1
ATOM 2864 O O . PHE A 1 363 ? -11.609 16.281 -5.852 1 97.19 363 PHE A O 1
ATOM 2871 N N . THR A 1 364 ? -11.195 15.078 -7.609 1 96.5 364 THR A N 1
ATOM 2872 C CA . THR A 1 364 ? -12.57 14.602 -7.715 1 96.5 364 THR A CA 1
ATOM 2873 C C . THR A 1 364 ? -12.641 13.094 -7.496 1 96.5 364 THR A C 1
ATOM 2875 O O . THR A 1 364 ? -11.609 12.43 -7.363 1 96.5 364 THR A O 1
ATOM 2878 N N . ALA A 1 365 ? -13.844 12.594 -7.512 1 96.06 365 ALA A N 1
ATOM 2879 C CA . ALA A 1 365 ? -14.102 11.172 -7.316 1 96.06 365 ALA A CA 1
ATOM 2880 C C . ALA A 1 365 ? -13.695 10.359 -8.539 1 96.06 365 ALA A C 1
ATOM 2882 O O . ALA A 1 365 ? -13.539 9.141 -8.469 1 96.06 365 ALA A O 1
ATOM 2883 N N . GLU A 1 366 ? -13.508 10.984 -9.656 1 95.56 366 GLU A N 1
ATOM 2884 C CA . GLU A 1 366 ? -13.164 10.281 -10.883 1 95.56 366 GLU A CA 1
ATOM 2885 C C . GLU A 1 366 ? -11.875 9.484 -10.719 1 95.56 366 GLU A C 1
ATOM 2887 O O . GLU A 1 366 ? -11.75 8.383 -11.25 1 95.56 366 GLU A O 1
ATOM 2892 N N . ASP A 1 367 ? -10.953 10.039 -9.969 1 96.19 367 ASP A N 1
ATOM 2893 C CA . ASP A 1 367 ? -9.68 9.367 -9.727 1 96.19 367 ASP A CA 1
ATOM 2894 C C . ASP A 1 367 ? -9.578 8.891 -8.273 1 96.19 367 ASP A C 1
ATOM 2896 O O . ASP A 1 367 ? -8.484 8.609 -7.781 1 96.19 367 ASP A O 1
ATOM 2900 N N . GLY A 1 368 ? -10.711 8.914 -7.633 1 96.44 368 GLY A N 1
ATOM 2901 C CA . GLY A 1 368 ? -10.766 8.461 -6.25 1 96.44 368 GLY A CA 1
ATOM 2902 C C . GLY A 1 368 ? -10.055 9.391 -5.289 1 96.44 368 GLY A C 1
ATOM 2903 O O . GLY A 1 368 ? -9.602 8.969 -4.223 1 96.44 368 GLY A O 1
ATOM 2904 N N . ALA A 1 369 ? -9.938 10.648 -5.645 1 97.69 369 ALA A N 1
ATOM 2905 C CA . ALA A 1 369 ? -9.078 11.539 -4.871 1 97.69 369 ALA A CA 1
ATOM 2906 C C . ALA A 1 369 ? -9.898 12.656 -4.223 1 97.69 369 ALA A C 1
ATOM 2908 O O . ALA A 1 369 ? -9.352 13.695 -3.842 1 97.69 369 ALA A O 1
ATOM 2909 N N . ASP A 1 370 ? -11.203 12.508 -4.043 1 96.38 370 ASP A N 1
ATOM 2910 C CA . ASP A 1 370 ? -12.078 13.594 -3.605 1 96.38 370 ASP A CA 1
ATOM 2911 C C . ASP A 1 370 ? -12.086 13.711 -2.082 1 96.38 370 ASP A C 1
ATOM 2913 O O . ASP A 1 370 ? -12.578 14.703 -1.533 1 96.38 370 ASP A O 1
ATOM 2917 N N . LEU A 1 371 ? -11.508 12.781 -1.363 1 96.44 371 LEU A N 1
ATOM 2918 C CA . LEU A 1 371 ? -11.516 12.828 0.094 1 96.44 371 LEU A CA 1
ATOM 2919 C C . LEU A 1 371 ? -10.469 13.812 0.612 1 96.44 371 LEU A C 1
ATOM 2921 O O . LEU A 1 371 ? -9.531 14.172 -0.11 1 96.44 371 LEU A O 1
ATOM 2925 N N . HIS A 1 372 ? -10.656 14.25 1.858 1 95.94 372 HIS A N 1
ATOM 2926 C CA . HIS A 1 372 ? -9.742 15.141 2.564 1 95.94 372 HIS A CA 1
ATOM 2927 C C . HIS A 1 372 ? -8.297 14.68 2.414 1 95.94 372 HIS A C 1
ATOM 2929 O O . HIS A 1 372 ? -7.98 13.523 2.699 1 95.94 372 HIS A O 1
ATOM 2935 N N . CYS A 1 373 ? -7.348 15.617 1.859 1 97.5 373 CYS A N 1
ATOM 2936 C CA . CYS A 1 373 ? -5.926 15.383 1.652 1 97.5 373 CYS A CA 1
ATOM 2937 C C . CYS A 1 373 ? -5.699 14.195 0.722 1 97.5 373 CYS A C 1
ATOM 2939 O O . CYS A 1 373 ? -4.637 13.57 0.755 1 97.5 373 CYS A O 1
ATOM 2941 N N . GLN A 1 374 ? -6.855 13.844 -0.044 1 98.06 374 GLN A N 1
ATOM 2942 C CA . GLN A 1 374 ? -6.82 12.758 -1.016 1 98.06 374 GLN A CA 1
ATOM 2943 C C . GLN A 1 374 ? -6.41 11.438 -0.356 1 98.06 374 GLN A C 1
ATOM 2945 O O . GLN A 1 374 ? -5.734 10.609 -0.973 1 98.06 374 GLN A O 1
ATOM 2950 N N . GLU A 1 375 ? -6.758 11.273 0.903 1 97.69 375 GLU A N 1
ATOM 2951 C CA . GLU A 1 375 ? -6.484 10.008 1.57 1 97.69 375 GLU A CA 1
ATOM 2952 C C . GLU A 1 375 ? -6.977 8.828 0.738 1 97.69 375 GLU A C 1
ATOM 2954 O O . GLU A 1 375 ? -8.086 8.859 0.203 1 97.69 375 GLU A O 1
ATOM 2959 N N . GLY A 1 376 ? -6.141 7.789 0.599 1 98.06 376 GLY A N 1
ATOM 2960 C CA . GLY A 1 376 ? -6.465 6.617 -0.194 1 98.06 376 GLY A CA 1
ATOM 2961 C C . GLY A 1 376 ? -6.004 6.723 -1.635 1 98.06 376 GLY A C 1
ATOM 2962 O O . GLY A 1 376 ? -5.91 5.711 -2.338 1 98.06 376 GLY A O 1
ATOM 2963 N N . ALA A 1 377 ? -5.77 7.926 -2.133 1 98.5 377 ALA A N 1
ATOM 2964 C CA . ALA A 1 377 ? -5.355 8.133 -3.518 1 98.5 377 ALA A CA 1
ATOM 2965 C C . ALA A 1 377 ? -3.998 8.828 -3.584 1 98.5 377 ALA A C 1
ATOM 2967 O O . ALA A 1 377 ? -3.824 9.805 -4.32 1 98.5 377 ALA A O 1
ATOM 2968 N N . LEU A 1 378 ? -3.076 8.328 -2.834 1 98.44 378 LEU A N 1
ATOM 2969 C CA . LEU A 1 378 ? -1.813 9.031 -2.619 1 98.44 378 LEU A CA 1
ATOM 2970 C C . LEU A 1 378 ? -0.976 9.047 -3.893 1 98.44 378 LEU A C 1
ATOM 2972 O O . LEU A 1 378 ? -0.32 10.039 -4.199 1 98.44 378 LEU A O 1
ATOM 2976 N N . ARG A 1 379 ? -0.991 7.953 -4.645 1 98.31 379 ARG A N 1
ATOM 2977 C CA . ARG A 1 379 ? -0.144 7.895 -5.832 1 98.31 379 ARG A CA 1
ATOM 2978 C C . ARG A 1 379 ? -0.613 8.891 -6.891 1 98.31 379 ARG A C 1
ATOM 2980 O O . ARG A 1 379 ? 0.203 9.555 -7.531 1 98.31 379 ARG A O 1
ATOM 2987 N N . PHE A 1 380 ? -1.915 9.016 -7.062 1 98.31 380 PHE A N 1
ATOM 2988 C CA . PHE A 1 380 ? -2.449 10.008 -7.984 1 98.31 380 PHE A CA 1
ATOM 2989 C C . PHE A 1 380 ? -2.154 11.414 -7.488 1 98.31 380 PHE A C 1
ATOM 2991 O O . PHE A 1 380 ? -1.702 12.266 -8.258 1 98.31 380 PHE A O 1
ATOM 2998 N N . ALA A 1 381 ? -2.43 11.672 -6.199 1 98.56 381 ALA A N 1
ATOM 2999 C CA . ALA A 1 381 ? -2.189 12.992 -5.625 1 98.56 381 ALA A CA 1
ATOM 3000 C C . ALA A 1 381 ? -0.726 13.398 -5.777 1 98.56 381 ALA A C 1
ATOM 3002 O O . ALA A 1 381 ? -0.424 14.547 -6.109 1 98.56 381 ALA A O 1
ATOM 3003 N N . ASN A 1 382 ? 0.191 12.484 -5.512 1 98.56 382 ASN A N 1
ATOM 3004 C CA . ASN A 1 382 ? 1.617 12.766 -5.633 1 98.56 382 ASN A CA 1
ATOM 3005 C C . ASN A 1 382 ? 2 13.117 -7.07 1 98.56 382 ASN A C 1
ATOM 3007 O O . ASN A 1 382 ? 2.801 14.023 -7.297 1 98.56 382 ASN A O 1
ATOM 3011 N N . GLN A 1 383 ? 1.433 12.367 -8.047 1 98.19 383 GLN A N 1
ATOM 3012 C CA . GLN A 1 383 ? 1.672 12.727 -9.445 1 98.19 383 GLN A CA 1
ATOM 3013 C C . GLN A 1 383 ? 1.277 14.172 -9.719 1 98.19 383 GLN A C 1
ATOM 3015 O O . GLN A 1 383 ? 2.053 14.93 -10.305 1 98.19 383 GLN A O 1
ATOM 3020 N N . VAL A 1 384 ? 0.088 14.578 -9.258 1 98.38 384 VAL A N 1
ATOM 3021 C CA . VAL A 1 384 ? -0.444 15.906 -9.539 1 98.38 384 VAL A CA 1
ATOM 3022 C C . VAL A 1 384 ? 0.438 16.969 -8.883 1 98.38 384 VAL A C 1
ATOM 3024 O O . VAL A 1 384 ? 0.862 17.922 -9.539 1 98.38 384 VAL A O 1
ATOM 3027 N N . MET A 1 385 ? 0.773 16.812 -7.672 1 98.56 385 MET A N 1
ATOM 3028 C CA . MET A 1 385 ? 1.496 17.797 -6.891 1 98.56 385 MET A CA 1
ATOM 3029 C C . MET A 1 385 ? 2.949 17.906 -7.344 1 98.56 385 MET A C 1
ATOM 3031 O O . MET A 1 385 ? 3.48 19 -7.504 1 98.56 385 MET A O 1
ATOM 3035 N N . PHE A 1 386 ? 3.584 16.797 -7.605 1 98.38 386 PHE A N 1
ATOM 3036 C CA . PHE A 1 386 ? 5.012 16.844 -7.898 1 98.38 386 PHE A CA 1
ATOM 3037 C C . PHE A 1 386 ? 5.254 17.234 -9.352 1 98.38 386 PHE A C 1
ATOM 3039 O O . PHE A 1 386 ? 6.277 17.844 -9.672 1 98.38 386 PHE A O 1
ATOM 3046 N N . ASP A 1 387 ? 4.305 16.875 -10.273 1 98.12 387 ASP A N 1
ATOM 3047 C CA . ASP A 1 387 ? 4.43 17.406 -11.617 1 98.12 387 ASP A CA 1
ATOM 3048 C C . ASP A 1 387 ? 4.379 18.938 -11.609 1 98.12 387 ASP A C 1
ATOM 3050 O O . ASP A 1 387 ? 5.145 19.594 -12.32 1 98.12 387 ASP A O 1
ATOM 3054 N N . TRP A 1 388 ? 3.49 19.484 -10.805 1 98.62 388 TRP A N 1
ATOM 3055 C CA . TRP A 1 388 ? 3.412 20.922 -10.648 1 98.62 388 TRP A CA 1
ATOM 3056 C C . TRP A 1 388 ? 4.688 21.484 -10.023 1 98.62 388 TRP A C 1
ATOM 3058 O O . TRP A 1 388 ? 5.246 22.469 -10.5 1 98.62 388 TRP A O 1
ATOM 3068 N N . LEU A 1 389 ? 5.125 20.859 -8.969 1 98.62 389 LEU A N 1
ATOM 3069 C CA . LEU A 1 389 ? 6.297 21.328 -8.234 1 98.62 389 LEU A CA 1
ATOM 3070 C C . LEU A 1 389 ? 7.539 21.297 -9.125 1 98.62 389 LEU A C 1
ATOM 3072 O O . LEU A 1 389 ? 8.336 22.234 -9.109 1 98.62 389 LEU A O 1
ATOM 3076 N N . ASP A 1 390 ? 7.68 20.188 -9.883 1 98.38 390 ASP A N 1
ATOM 3077 C CA . ASP A 1 390 ? 8.797 20.078 -10.82 1 98.38 390 ASP A CA 1
ATOM 3078 C C . ASP A 1 390 ? 8.805 21.25 -11.805 1 98.38 390 ASP A C 1
ATOM 3080 O O . ASP A 1 390 ? 9.859 21.812 -12.102 1 98.38 390 ASP A O 1
ATOM 3084 N N . GLU A 1 391 ? 7.672 21.547 -12.32 1 98 391 GLU A N 1
ATOM 3085 C CA . GLU A 1 391 ? 7.539 22.625 -13.289 1 98 391 GLU A CA 1
ATOM 3086 C C . GLU A 1 391 ? 7.918 23.969 -12.672 1 98 391 GLU A C 1
ATOM 3088 O O . GLU A 1 391 ? 8.68 24.734 -13.258 1 98 391 GLU A O 1
ATOM 3093 N N . LYS A 1 392 ? 7.461 24.266 -11.477 1 98.38 392 LYS A N 1
ATOM 3094 C CA . LYS A 1 392 ? 7.664 25.562 -10.844 1 98.38 392 LYS A CA 1
ATOM 3095 C C . LYS A 1 392 ? 9.109 25.734 -10.391 1 98.38 392 LYS A C 1
ATOM 3097 O O . LYS A 1 392 ? 9.648 26.844 -10.414 1 98.38 392 LYS A O 1
ATOM 3102 N N . LEU A 1 393 ? 9.703 24.609 -9.945 1 98.31 393 LEU A N 1
ATOM 3103 C CA . LEU A 1 393 ? 11.07 24.688 -9.445 1 98.31 393 LEU A CA 1
ATOM 3104 C C . LEU A 1 393 ? 12.07 24.5 -10.578 1 98.31 393 LEU A C 1
ATOM 3106 O O . LEU A 1 393 ? 13.281 24.672 -10.383 1 98.31 393 LEU A O 1
ATOM 3110 N N . GLY A 1 394 ? 11.602 24.125 -11.75 1 96.75 394 GLY A N 1
ATOM 3111 C CA . GLY A 1 394 ? 12.477 23.922 -12.891 1 96.75 394 GLY A CA 1
ATOM 3112 C C . GLY A 1 394 ? 13.359 22.703 -12.758 1 96.75 394 GLY A C 1
ATOM 3113 O O . GLY A 1 394 ? 14.562 22.766 -13.016 1 96.75 394 GLY A O 1
ATOM 3114 N N . VAL A 1 395 ? 12.617 21.641 -12.172 1 89.44 395 VAL A N 1
ATOM 3115 C CA . VAL A 1 395 ? 13.375 20.391 -12.016 1 89.44 395 VAL A CA 1
ATOM 3116 C C . VAL A 1 395 ? 12.75 19.297 -12.891 1 89.44 395 VAL A C 1
ATOM 3118 O O . VAL A 1 395 ? 11.531 19.266 -13.062 1 89.44 395 VAL A O 1
ATOM 3121 N N . ASN A 1 396 ? 13.484 18.469 -13.766 1 75 396 ASN A N 1
ATOM 3122 C CA . ASN A 1 396 ? 13.125 17.359 -14.617 1 75 396 ASN A CA 1
ATOM 3123 C C . ASN A 1 396 ? 12.281 17.797 -15.812 1 75 396 ASN A C 1
ATOM 3125 O O . ASN A 1 396 ? 11.508 18.75 -15.703 1 75 396 ASN A O 1
ATOM 3129 N N . MET B 1 1 ? -12.086 -12.164 12.375 1 84.56 1 MET B N 1
ATOM 3130 C CA . MET B 1 1 ? -12.336 -12.281 10.938 1 84.56 1 MET B CA 1
ATOM 3131 C C . MET B 1 1 ? -12.047 -10.961 10.234 1 84.56 1 MET B C 1
ATOM 3133 O O . MET B 1 1 ? -12.133 -9.891 10.844 1 84.56 1 MET B O 1
ATOM 3137 N N . SER B 1 2 ? -11.562 -11.094 9.039 1 91.06 2 SER B N 1
ATOM 3138 C CA . SER B 1 2 ? -11.289 -9.914 8.219 1 91.06 2 SER B CA 1
ATOM 3139 C C . SER B 1 2 ? -12.57 -9.188 7.844 1 91.06 2 SER B C 1
ATOM 3141 O O . SER B 1 2 ? -13.648 -9.789 7.832 1 91.06 2 SER B O 1
ATOM 3143 N N . PHE B 1 3 ? -12.469 -7.895 7.602 1 96.62 3 PHE B N 1
ATOM 3144 C CA . PHE B 1 3 ? -13.594 -7.148 7.043 1 96.62 3 PHE B CA 1
ATOM 3145 C C . PHE B 1 3 ? -14.055 -7.777 5.734 1 96.62 3 PHE B C 1
ATOM 3147 O O . PHE B 1 3 ? -13.234 -8.211 4.918 1 96.62 3 PHE B O 1
ATOM 3154 N N . GLN B 1 4 ? -15.352 -7.848 5.496 1 96.25 4 GLN B N 1
ATOM 3155 C CA . GLN B 1 4 ? -15.914 -8.516 4.324 1 96.25 4 GLN B CA 1
ATOM 3156 C C . GLN B 1 4 ? -16.391 -7.504 3.291 1 96.25 4 GLN B C 1
ATOM 3158 O O . GLN B 1 4 ? -17.234 -6.652 3.59 1 96.25 4 GLN B O 1
ATOM 3163 N N . PHE B 1 5 ? -15.867 -7.621 2.107 1 96.88 5 PHE B N 1
ATOM 3164 C CA . PHE B 1 5 ? -16.328 -6.793 0.995 1 96.88 5 PHE B CA 1
ATOM 3165 C C . PHE B 1 5 ? -17.578 -7.375 0.366 1 96.88 5 PHE B C 1
ATOM 3167 O O . PHE B 1 5 ? -18.359 -6.656 -0.275 1 96.88 5 PHE B O 1
ATOM 3174 N N . SER B 1 6 ? -17.75 -8.68 0.469 1 96.19 6 SER B N 1
ATOM 3175 C CA . SER B 1 6 ? -18.875 -9.391 -0.138 1 96.19 6 SER B CA 1
ATOM 3176 C C . SER B 1 6 ? -19.094 -10.75 0.519 1 96.19 6 SER B C 1
ATOM 3178 O O . SER B 1 6 ? -18.172 -11.305 1.12 1 96.19 6 SER B O 1
ATOM 3180 N N . THR B 1 7 ? -20.312 -11.227 0.385 1 94.56 7 THR B N 1
ATOM 3181 C CA . THR B 1 7 ? -20.594 -12.586 0.831 1 94.56 7 THR B CA 1
ATOM 3182 C C . THR B 1 7 ? -20.109 -13.602 -0.198 1 94.56 7 THR B C 1
ATOM 3184 O O . THR B 1 7 ? -19.969 -14.789 0.11 1 94.56 7 THR B O 1
ATOM 3187 N N . ASP B 1 8 ? -19.984 -13.188 -1.398 1 96.38 8 ASP B N 1
ATOM 3188 C CA . ASP B 1 8 ? -19.359 -14.055 -2.389 1 96.38 8 ASP B CA 1
ATOM 3189 C C . ASP B 1 8 ? -17.844 -14.156 -2.146 1 96.38 8 ASP B C 1
ATOM 3191 O O . ASP B 1 8 ? -17.125 -13.156 -2.221 1 96.38 8 ASP B O 1
ATOM 3195 N N . GLU B 1 9 ? -17.344 -15.32 -1.97 1 94.88 9 GLU B N 1
ATOM 3196 C CA . GLU B 1 9 ? -15.969 -15.539 -1.538 1 94.88 9 GLU B CA 1
ATOM 3197 C C . GLU B 1 9 ? -14.977 -15.133 -2.621 1 94.88 9 GLU B C 1
ATOM 3199 O O . GLU B 1 9 ? -13.914 -14.57 -2.322 1 94.88 9 GLU B O 1
ATOM 3204 N N . SER B 1 10 ? -15.352 -15.453 -3.814 1 96.06 10 SER B N 1
ATOM 3205 C CA . SER B 1 10 ? -14.445 -15.109 -4.91 1 96.06 10 SER B CA 1
ATOM 3206 C C . SER B 1 10 ? -14.344 -13.602 -5.086 1 96.06 10 SER B C 1
ATOM 3208 O O . SER B 1 10 ? -13.242 -13.062 -5.23 1 96.06 10 SER B O 1
ATOM 3210 N N . PHE B 1 11 ? -15.5 -12.906 -5.09 1 97.12 11 PHE B N 1
ATOM 3211 C CA . PHE B 1 11 ? -15.492 -11.453 -5.191 1 97.12 11 PHE B CA 1
ATOM 3212 C C . PHE B 1 11 ? -14.703 -10.836 -4.043 1 97.12 11 PHE B C 1
ATOM 3214 O O . PHE B 1 11 ? -13.875 -9.945 -4.262 1 97.12 11 PHE B O 1
ATOM 3221 N N . HIS B 1 12 ? -14.977 -11.344 -2.842 1 97.38 12 HIS B N 1
ATOM 3222 C CA . HIS B 1 12 ? -14.273 -10.859 -1.658 1 97.38 12 HIS B CA 1
ATOM 3223 C C . HIS B 1 12 ? -12.766 -11.039 -1.802 1 97.38 12 HIS B C 1
ATOM 3225 O O . HIS B 1 12 ? -12 -10.094 -1.589 1 97.38 12 HIS B O 1
ATOM 3231 N N . PHE B 1 13 ? -12.336 -12.172 -2.238 1 97.5 13 PHE B N 1
ATOM 3232 C CA . PHE B 1 13 ? -10.922 -12.5 -2.361 1 97.5 13 PHE B CA 1
ATOM 3233 C C . PHE B 1 13 ? -10.258 -11.656 -3.443 1 97.5 13 PHE B C 1
ATOM 3235 O O . PHE B 1 13 ? -9.164 -11.125 -3.242 1 97.5 13 PHE B O 1
ATOM 3242 N N . GLU B 1 14 ? -10.922 -11.516 -4.574 1 97.94 14 GLU B N 1
ATOM 3243 C CA . GLU B 1 14 ? -10.32 -10.812 -5.707 1 97.94 14 GLU B CA 1
ATOM 3244 C C . GLU B 1 14 ? -10.203 -9.32 -5.426 1 97.94 14 GLU B C 1
ATOM 3246 O O . GLU B 1 14 ? -9.297 -8.656 -5.938 1 97.94 14 GLU B O 1
ATOM 3251 N N . VAL B 1 15 ? -11.109 -8.781 -4.586 1 98.19 15 VAL B N 1
ATOM 3252 C CA . VAL B 1 15 ? -10.969 -7.398 -4.152 1 98.19 15 VAL B CA 1
ATOM 3253 C C . VAL B 1 15 ? -9.719 -7.242 -3.297 1 98.19 15 VAL B C 1
ATOM 3255 O O . VAL B 1 15 ? -8.93 -6.312 -3.496 1 98.19 15 VAL B O 1
ATOM 3258 N N . ILE B 1 16 ? -9.477 -8.172 -2.389 1 98.38 16 ILE B N 1
ATOM 3259 C CA . ILE B 1 16 ? -8.305 -8.125 -1.525 1 98.38 16 ILE B CA 1
ATOM 3260 C C . ILE B 1 16 ? -7.039 -8.305 -2.363 1 98.38 16 ILE B C 1
ATOM 3262 O O . ILE B 1 16 ? -6.02 -7.656 -2.107 1 98.38 16 ILE B O 1
ATOM 3266 N N . ARG B 1 17 ? -7.113 -9.156 -3.383 1 98.5 17 ARG B N 1
ATOM 3267 C CA . ARG B 1 17 ? -5.988 -9.375 -4.285 1 98.5 17 ARG B CA 1
ATOM 3268 C C . ARG B 1 17 ? -5.594 -8.086 -4.992 1 98.5 17 ARG B C 1
ATOM 3270 O O . ARG B 1 17 ? -4.414 -7.73 -5.031 1 98.5 17 ARG B O 1
ATOM 3277 N N . ALA B 1 18 ? -6.574 -7.367 -5.531 1 98.44 18 ALA B N 1
ATOM 3278 C CA . ALA B 1 18 ? -6.301 -6.094 -6.188 1 98.44 18 ALA B CA 1
ATOM 3279 C C . ALA B 1 18 ? -5.793 -5.059 -5.191 1 98.44 18 ALA B C 1
ATOM 3281 O O . ALA B 1 18 ? -4.793 -4.383 -5.441 1 98.44 18 ALA B O 1
ATOM 3282 N N . LEU B 1 19 ? -6.445 -4.988 -4.035 1 98.44 19 LEU B N 1
ATOM 3283 C CA . LEU B 1 19 ? -6.109 -4.02 -2.996 1 98.44 19 LEU B CA 1
ATOM 3284 C C . LEU B 1 19 ? -4.719 -4.289 -2.432 1 98.44 19 LEU B C 1
ATOM 3286 O O . LEU B 1 19 ? -3.977 -3.355 -2.129 1 98.44 19 LEU B O 1
ATOM 3290 N N . GLY B 1 20 ? -4.406 -5.547 -2.295 1 98.56 20 GLY B N 1
ATOM 3291 C CA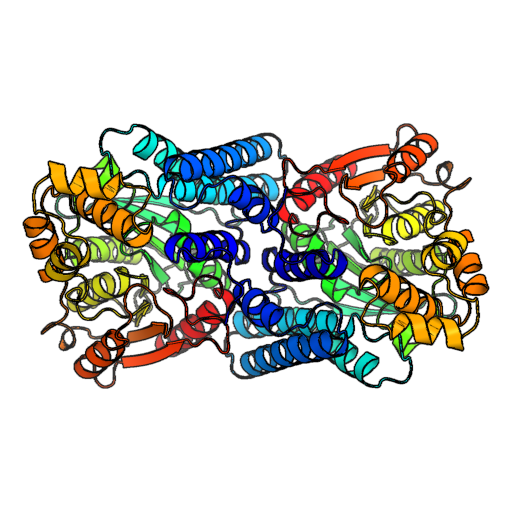 . GLY B 1 20 ? -3.148 -5.953 -1.691 1 98.56 20 GLY B CA 1
ATOM 3292 C C . GL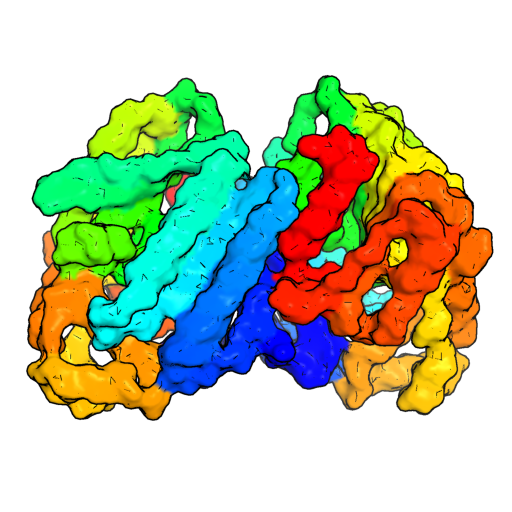Y B 1 20 ? -1.935 -5.516 -2.486 1 98.56 20 GLY B C 1
ATOM 3293 O O . GLY B 1 20 ? -0.86 -5.301 -1.92 1 98.56 20 GLY B O 1
ATOM 3294 N N . LEU B 1 21 ? -2.086 -5.258 -3.791 1 98.56 21 LEU B N 1
ATOM 3295 C CA . LEU B 1 21 ? -0.969 -4.879 -4.652 1 98.56 21 LEU B CA 1
ATOM 3296 C C . LEU B 1 21 ? -0.585 -3.42 -4.434 1 98.56 21 LEU B C 1
ATOM 3298 O O . LEU B 1 21 ? 0.473 -2.979 -4.887 1 98.56 21 LEU B O 1
ATOM 3302 N N . SER B 1 22 ? -1.397 -2.699 -3.666 1 98.44 22 SER B N 1
ATOM 3303 C CA . SER B 1 22 ? -1.044 -1.322 -3.34 1 98.44 22 SER B CA 1
ATOM 3304 C C . SER B 1 22 ? 0.232 -1.261 -2.508 1 98.44 22 SER B C 1
ATOM 3306 O O . SER B 1 22 ? 0.923 -0.24 -2.496 1 98.44 22 SER B O 1
ATOM 3308 N N . ALA B 1 23 ? 0.567 -2.361 -1.847 1 97.88 23 ALA B N 1
ATOM 3309 C CA . ALA B 1 23 ? 1.747 -2.41 -0.988 1 97.88 23 ALA B CA 1
ATOM 3310 C C . ALA B 1 23 ? 3.021 -2.168 -1.792 1 97.88 23 ALA B C 1
ATOM 3312 O O . ALA B 1 23 ? 4.004 -1.642 -1.266 1 97.88 23 ALA B O 1
ATOM 3313 N N . TYR B 1 24 ? 2.941 -2.506 -3.074 1 98.06 24 TYR B N 1
ATOM 3314 C CA . TYR B 1 24 ? 4.148 -2.391 -3.883 1 98.06 24 TYR B CA 1
ATOM 3315 C C . TYR B 1 24 ? 3.836 -1.805 -5.254 1 98.06 24 TYR B C 1
ATOM 3317 O O . TYR B 1 24 ? 4.406 -2.227 -6.262 1 98.06 24 TYR B O 1
ATOM 3325 N N . GLY B 1 25 ? 2.875 -0.903 -5.309 1 97.88 25 GLY B N 1
ATOM 3326 C CA . GLY B 1 25 ? 2.695 -0.01 -6.441 1 97.88 25 GLY B CA 1
ATOM 3327 C C . GLY B 1 25 ? 1.816 -0.597 -7.531 1 97.88 25 GLY B C 1
ATOM 3328 O O . GLY B 1 25 ? 1.681 -0.013 -8.609 1 97.88 25 GLY B O 1
ATOM 3329 N N . GLY B 1 26 ? 1.2 -1.755 -7.234 1 98.62 26 GLY B N 1
ATOM 3330 C CA . GLY B 1 26 ? 0.375 -2.395 -8.242 1 98.62 26 GLY B CA 1
ATOM 3331 C C . GLY B 1 26 ? -1.04 -1.852 -8.289 1 98.62 26 GLY B C 1
ATOM 3332 O O . GLY B 1 26 ? -1.787 -2.133 -9.234 1 98.62 26 GLY B O 1
ATOM 3333 N N . SER B 1 27 ? -1.456 -1.129 -7.336 1 98.62 27 SER B N 1
ATOM 3334 C CA . SER B 1 27 ? -2.754 -0.464 -7.273 1 98.62 27 SER B CA 1
ATOM 3335 C C . SER B 1 27 ? -2.723 0.712 -6.305 1 98.62 27 SER B C 1
ATOM 3337 O O . SER B 1 27 ? -1.687 1.004 -5.703 1 98.62 27 SER B O 1
ATOM 3339 N N . ASP B 1 28 ? -3.699 1.5 -6.266 1 98.19 28 ASP B N 1
ATOM 3340 C CA . ASP B 1 28 ? -3.951 2.514 -5.246 1 98.19 28 ASP B CA 1
ATOM 3341 C C . ASP B 1 28 ? -5.27 2.25 -4.523 1 98.19 28 ASP B C 1
ATOM 3343 O O . ASP B 1 28 ? -6.246 1.815 -5.141 1 98.19 28 ASP B O 1
ATOM 3347 N N . VAL B 1 29 ? -5.34 2.496 -3.283 1 98.5 29 VAL B N 1
ATOM 3348 C CA . VAL B 1 29 ? -6.43 2.07 -2.41 1 98.5 29 VAL B CA 1
ATOM 3349 C C . VAL B 1 29 ? -7.754 2.629 -2.924 1 98.5 29 VAL B C 1
ATOM 3351 O O . VAL B 1 29 ? -8.695 1.873 -3.186 1 98.5 29 VAL B O 1
ATOM 3354 N N . SER B 1 30 ? -7.836 3.91 -3.207 1 98.38 30 SER B N 1
ATOM 3355 C CA . SER B 1 30 ? -9.102 4.535 -3.576 1 98.38 30 SER B CA 1
ATOM 3356 C C . SER B 1 30 ? -9.523 4.137 -4.984 1 98.38 30 SER B C 1
ATOM 3358 O O . SER B 1 30 ? -10.719 4.09 -5.289 1 98.38 30 SER B O 1
ATOM 3360 N N . GLU B 1 31 ? -8.547 3.895 -5.867 1 98.62 31 GLU B N 1
ATOM 3361 C CA . GLU B 1 31 ? -8.922 3.418 -7.195 1 98.62 31 GLU B CA 1
ATOM 3362 C C . GLU B 1 31 ? -9.695 2.107 -7.113 1 98.62 31 GLU B C 1
ATOM 3364 O O . GLU B 1 31 ? -10.672 1.912 -7.84 1 98.62 31 GLU B O 1
ATOM 3369 N N . VAL B 1 32 ? -9.281 1.236 -6.176 1 98.75 32 VAL B N 1
ATOM 3370 C CA . VAL B 1 32 ? -9.977 -0.03 -5.973 1 98.75 32 VAL B CA 1
ATOM 3371 C C . VAL B 1 32 ? -11.328 0.223 -5.309 1 98.75 32 VAL B C 1
ATOM 3373 O O . VAL B 1 32 ? -12.359 -0.259 -5.781 1 98.75 32 VAL B O 1
ATOM 3376 N N . LEU B 1 33 ? -11.359 1.046 -4.273 1 98.56 33 LEU B N 1
ATOM 3377 C CA . LEU B 1 33 ? -12.562 1.27 -3.479 1 98.56 33 LEU B CA 1
ATOM 3378 C C . LEU B 1 33 ? -13.633 1.973 -4.301 1 98.56 33 LEU B C 1
ATOM 3380 O O . LEU B 1 33 ? -14.828 1.81 -4.043 1 98.56 33 LEU B O 1
ATOM 3384 N N . TYR B 1 34 ? -13.266 2.758 -5.289 1 98.44 34 TYR B N 1
ATOM 3385 C CA . TYR B 1 34 ? -14.227 3.453 -6.133 1 98.44 34 TYR B CA 1
ATOM 3386 C C . TYR B 1 34 ? -14.664 2.576 -7.301 1 98.44 34 TYR B C 1
ATOM 3388 O O . TYR B 1 34 ? -15.648 2.875 -7.977 1 98.44 34 TYR B O 1
ATOM 3396 N N . THR B 1 35 ? -13.953 1.512 -7.559 1 98.56 35 THR B N 1
ATOM 3397 C CA . THR B 1 35 ? -14.273 0.62 -8.664 1 98.56 35 THR B CA 1
ATOM 3398 C C . THR B 1 35 ? -15.266 -0.456 -8.227 1 98.56 35 THR B C 1
ATOM 3400 O O . THR B 1 35 ? -16.219 -0.759 -8.945 1 98.56 35 THR B O 1
ATOM 3403 N N . ILE B 1 36 ? -15.133 -1.033 -7.031 1 97.81 36 ILE B N 1
ATOM 3404 C CA . ILE B 1 36 ? -15.789 -2.275 -6.633 1 97.81 36 ILE B CA 1
ATOM 3405 C C . ILE B 1 36 ? -17.297 -2.037 -6.477 1 97.81 36 ILE B C 1
ATOM 3407 O O . ILE B 1 36 ? -18.094 -2.936 -6.723 1 97.81 36 ILE B O 1
ATOM 3411 N N . PRO B 1 37 ? -17.766 -0.751 -6.109 1 97.62 37 PRO B N 1
ATOM 3412 C CA . PRO B 1 37 ? -19.203 -0.547 -6.012 1 97.62 37 PRO B CA 1
ATOM 3413 C C . PRO B 1 37 ? -19.906 -0.584 -7.371 1 97.62 37 PRO B C 1
ATOM 3415 O O . PRO B 1 37 ? -21.125 -0.694 -7.441 1 97.62 37 PRO B O 1
ATOM 3418 N N . GLN B 1 38 ? -19.188 -0.515 -8.406 1 97.81 38 GLN B N 1
ATOM 3419 C CA . GLN B 1 38 ? -19.75 -0.537 -9.758 1 97.81 38 GLN B CA 1
ATOM 3420 C C . GLN B 1 38 ? -19.984 -1.968 -10.234 1 97.81 38 GLN B C 1
ATOM 3422 O O . GLN B 1 38 ? -20.562 -2.188 -11.305 1 97.81 38 GLN B O 1
ATOM 3427 N N . ILE B 1 39 ? -19.578 -2.936 -9.5 1 98 39 ILE B N 1
ATOM 3428 C CA . ILE B 1 39 ? -19.641 -4.34 -9.883 1 98 39 ILE B CA 1
ATOM 3429 C C . ILE B 1 39 ? -20.812 -5.02 -9.203 1 98 39 ILE B C 1
ATOM 3431 O O . ILE B 1 39 ? -20.953 -4.965 -7.977 1 98 39 ILE B O 1
ATOM 3435 N N . LYS B 1 40 ? -21.703 -5.594 -9.969 1 97.19 40 LYS B N 1
ATOM 3436 C CA . LYS B 1 40 ? -22.75 -6.465 -9.453 1 97.19 40 LYS B CA 1
ATOM 3437 C C . LYS B 1 40 ? -22.203 -7.867 -9.18 1 97.19 40 LYS B C 1
ATOM 3439 O O . LYS B 1 40 ? -21.812 -8.578 -10.109 1 97.19 40 LYS B O 1
ATOM 3444 N N . THR B 1 41 ? -22.219 -8.227 -7.941 1 95.25 41 THR B N 1
ATOM 3445 C CA . THR B 1 41 ? -21.703 -9.539 -7.582 1 95.25 41 THR B CA 1
ATOM 3446 C C . THR B 1 41 ? -22.391 -10.641 -8.383 1 95.25 41 THR B C 1
ATOM 3448 O O . THR B 1 41 ? -23.625 -10.641 -8.492 1 95.25 41 THR B O 1
ATOM 3451 N N . GLY B 1 42 ? -21.609 -11.539 -8.906 1 95.12 42 GLY B N 1
ATOM 3452 C CA . GLY B 1 42 ? -22.125 -12.625 -9.727 1 95.12 42 GLY B CA 1
ATOM 3453 C C . GLY B 1 42 ? -22.141 -12.305 -11.211 1 95.12 42 GLY B C 1
ATOM 3454 O O . GLY B 1 42 ? -22.281 -13.195 -12.039 1 95.12 42 GLY B O 1
ATOM 3455 N N . ASP B 1 43 ? -21.969 -11.047 -11.555 1 97.06 43 ASP B N 1
ATOM 3456 C CA . ASP B 1 43 ? -22.047 -10.602 -12.945 1 97.06 43 ASP B CA 1
ATOM 3457 C C . ASP B 1 43 ? -20.656 -10.32 -13.508 1 97.06 43 ASP B C 1
ATOM 3459 O O . ASP B 1 43 ? -20.141 -9.203 -13.391 1 97.06 43 ASP B O 1
ATOM 3463 N N . PHE B 1 44 ? -20.141 -11.25 -14.289 1 97.75 44 PHE B N 1
ATOM 3464 C CA . PHE B 1 44 ? -18.797 -11.148 -14.836 1 97.75 44 PHE B CA 1
ATOM 3465 C C . PHE B 1 44 ? -18.688 -9.953 -15.773 1 97.75 44 PHE B C 1
ATOM 3467 O O . PHE B 1 44 ? -17.625 -9.312 -15.844 1 97.75 44 PHE B O 1
ATOM 3474 N N . GLU B 1 45 ? -19.75 -9.586 -16.484 1 97.69 45 GLU B N 1
ATOM 3475 C CA . GLU B 1 45 ? -19.719 -8.461 -17.406 1 97.69 45 GLU B CA 1
ATOM 3476 C C . GLU B 1 45 ? -19.547 -7.137 -16.672 1 97.69 45 GLU B C 1
ATOM 3478 O O . GLU B 1 45 ? -18.797 -6.258 -17.125 1 97.69 45 GLU B O 1
ATOM 3483 N N . SER B 1 46 ? -20.25 -6.996 -15.531 1 98.19 46 SER B N 1
ATOM 3484 C CA . SER B 1 46 ? -20.078 -5.77 -14.758 1 98.19 46 SER B CA 1
ATOM 3485 C C . SER B 1 46 ? -18.672 -5.676 -14.172 1 98.19 46 SER B C 1
ATOM 3487 O O . SER B 1 46 ? -18.141 -4.578 -14.016 1 98.19 46 SER B O 1
ATOM 3489 N N . TRP B 1 47 ? -18.062 -6.836 -13.852 1 98.38 47 TRP B N 1
ATOM 3490 C CA . TRP B 1 47 ? -16.672 -6.875 -13.406 1 98.38 47 TRP B CA 1
ATOM 3491 C C . TRP B 1 47 ? -15.742 -6.348 -14.484 1 98.38 47 TRP B C 1
ATOM 3493 O O . TRP B 1 47 ? -14.953 -5.43 -14.242 1 98.38 47 TRP B O 1
ATOM 3503 N N . VAL B 1 48 ? -15.883 -6.875 -15.664 1 98.69 48 VAL B N 1
ATOM 3504 C CA . VAL B 1 48 ? -15.016 -6.5 -16.781 1 98.69 48 VAL B CA 1
ATOM 3505 C C . VAL B 1 48 ? -15.195 -5.016 -17.094 1 98.69 48 VAL B C 1
ATOM 3507 O O . VAL B 1 48 ? -14.211 -4.297 -17.297 1 98.69 48 VAL B O 1
ATOM 3510 N N . ALA B 1 49 ? -16.375 -4.566 -17.078 1 98.75 49 ALA B N 1
ATOM 3511 C CA . ALA B 1 49 ? -16.672 -3.178 -17.422 1 98.75 49 ALA B CA 1
ATOM 3512 C C . ALA B 1 49 ? -16.047 -2.219 -16.406 1 98.75 49 ALA B C 1
ATOM 3514 O O . ALA B 1 49 ? -15.414 -1.235 -16.781 1 98.75 49 ALA B O 1
ATOM 3515 N N . ALA B 1 50 ? -16.219 -2.51 -15.133 1 98.69 50 ALA B N 1
ATOM 3516 C CA . ALA B 1 50 ? -15.758 -1.624 -14.07 1 98.69 50 ALA B CA 1
ATOM 3517 C C . ALA B 1 50 ? -14.234 -1.535 -14.062 1 98.69 50 ALA B C 1
ATOM 3519 O O . ALA B 1 50 ? -13.672 -0.438 -14.031 1 98.69 50 ALA B O 1
ATOM 3520 N N . TRP B 1 51 ? -13.594 -2.633 -14.148 1 98.88 51 TRP B N 1
ATOM 3521 C CA . TRP B 1 51 ? -12.133 -2.646 -14.086 1 98.88 51 TRP B CA 1
ATOM 3522 C C . TRP B 1 51 ? -11.523 -2.119 -15.383 1 98.88 51 TRP B C 1
ATOM 3524 O O . TRP B 1 51 ? -10.469 -1.484 -15.367 1 98.88 51 TRP B O 1
ATOM 3534 N N . SER B 1 52 ? -12.156 -2.42 -16.531 1 98.94 52 SER B N 1
ATOM 3535 C CA . SER B 1 52 ? -11.688 -1.844 -17.781 1 98.94 52 SER B CA 1
ATOM 3536 C C . SER B 1 52 ? -11.734 -0.32 -17.75 1 98.94 52 SER B C 1
ATOM 3538 O O . SER B 1 52 ? -10.797 0.348 -18.188 1 98.94 52 SER B O 1
ATOM 3540 N N . LYS B 1 53 ? -12.82 0.157 -17.25 1 98.81 53 LYS B N 1
ATOM 3541 C CA . LYS B 1 53 ? -12.969 1.605 -17.141 1 98.81 53 LYS B CA 1
ATOM 3542 C C . LYS B 1 53 ? -11.875 2.195 -16.234 1 98.81 53 LYS B C 1
ATOM 3544 O O . LYS B 1 53 ? -11.266 3.211 -16.578 1 98.81 53 LYS B O 1
ATOM 3549 N N . ARG B 1 54 ? -11.602 1.613 -15.078 1 98.75 54 ARG B N 1
ATOM 3550 C CA . ARG B 1 54 ? -10.555 2.059 -14.172 1 98.75 54 ARG B CA 1
ATOM 3551 C C . ARG B 1 54 ? -9.188 1.999 -14.852 1 98.75 54 ARG B C 1
ATOM 3553 O O . ARG B 1 54 ? -8.383 2.922 -14.711 1 98.75 54 ARG B O 1
ATOM 3560 N N . ALA B 1 55 ? -8.961 0.911 -15.57 1 98.94 55 ALA B N 1
ATOM 3561 C CA . ALA B 1 55 ? -7.684 0.729 -16.25 1 98.94 55 ALA B CA 1
ATOM 3562 C C . ALA B 1 55 ? -7.461 1.821 -17.297 1 98.94 55 ALA B C 1
ATOM 3564 O O . ALA B 1 55 ? -6.391 2.426 -17.359 1 98.94 55 ALA B O 1
ATOM 3565 N N . GLU B 1 56 ? -8.469 2.055 -18.078 1 98.88 56 GLU B N 1
ATOM 3566 C CA . GLU B 1 56 ? -8.367 3.055 -19.141 1 98.88 56 GLU B CA 1
ATOM 3567 C C . GLU B 1 56 ? -8.156 4.449 -18.562 1 98.88 56 GLU B C 1
ATOM 3569 O O . GLU B 1 56 ? -7.359 5.23 -19.078 1 98.88 56 GLU B O 1
ATOM 3574 N N . ARG B 1 57 ? -8.859 4.766 -17.516 1 98.69 57 ARG B N 1
ATOM 3575 C CA . ARG B 1 57 ? -8.695 6.055 -16.844 1 98.69 57 ARG B CA 1
ATOM 3576 C C . ARG B 1 57 ? -7.277 6.219 -16.312 1 98.69 57 ARG B C 1
ATOM 3578 O O . ARG B 1 57 ? -6.676 7.285 -16.438 1 98.69 57 ARG B O 1
ATOM 3585 N N . THR B 1 58 ? -6.781 5.234 -15.664 1 98.81 58 THR B N 1
ATOM 3586 C CA . THR B 1 58 ? -5.43 5.266 -15.117 1 98.81 58 THR B CA 1
ATOM 3587 C C . THR B 1 58 ? -4.395 5.41 -16.219 1 98.81 58 THR B C 1
ATOM 3589 O O . THR B 1 58 ? -3.416 6.148 -16.078 1 98.81 58 THR B O 1
ATOM 3592 N N . LEU B 1 59 ? -4.609 4.688 -17.328 1 98.88 59 LEU B N 1
ATOM 3593 C CA . LEU B 1 59 ? -3.723 4.801 -18.484 1 98.88 59 LEU B CA 1
ATOM 3594 C C . LEU B 1 59 ? -3.76 6.215 -19.047 1 98.88 59 LEU B C 1
ATOM 3596 O O . LEU B 1 59 ? -2.725 6.75 -19.453 1 98.88 59 LEU B O 1
ATOM 3600 N N . GLU B 1 60 ? -4.922 6.797 -19.109 1 98.62 60 GLU B N 1
ATOM 3601 C CA . GLU B 1 60 ? -5.051 8.18 -19.562 1 98.62 60 GLU B CA 1
ATOM 3602 C C . GLU B 1 60 ? -4.246 9.125 -18.672 1 98.62 60 GLU B C 1
ATOM 3604 O O . GLU B 1 60 ? -3.598 10.047 -19.172 1 98.62 60 GLU B O 1
ATOM 3609 N N . ASN B 1 61 ? -4.277 8.938 -17.406 1 98.38 61 ASN B N 1
ATOM 3610 C CA . ASN B 1 61 ? -3.506 9.758 -16.469 1 98.38 61 ASN B CA 1
ATOM 3611 C C . ASN B 1 61 ? -2.004 9.578 -16.688 1 98.38 61 ASN B C 1
ATOM 3613 O O . ASN B 1 61 ? -1.232 10.523 -16.5 1 98.38 61 ASN B O 1
ATOM 3617 N N . ALA B 1 62 ? -1.601 8.359 -17.047 1 98.62 62 ALA B N 1
ATOM 3618 C CA . ALA B 1 62 ? -0.194 8.133 -17.375 1 98.62 62 ALA B CA 1
ATOM 3619 C C . ALA B 1 62 ? 0.259 9.023 -18.516 1 98.62 62 ALA B C 1
ATOM 3621 O O . ALA B 1 62 ? 1.375 9.547 -18.516 1 98.62 62 ALA B O 1
ATOM 3622 N N . ARG B 1 63 ? -0.577 9.211 -19.469 1 97.94 63 ARG B N 1
ATOM 3623 C CA . ARG B 1 63 ? -0.254 10 -20.656 1 97.94 63 ARG B CA 1
ATOM 3624 C C . ARG B 1 63 ? -0.133 11.477 -20.312 1 97.94 63 ARG B C 1
ATOM 3626 O O . ARG B 1 63 ? 0.604 12.219 -20.984 1 97.94 63 ARG B O 1
ATOM 3633 N N . LYS B 1 64 ? -0.784 11.898 -19.266 1 96.88 64 LYS B N 1
ATOM 3634 C CA . LYS B 1 64 ? -0.776 13.297 -18.844 1 96.88 64 LYS B CA 1
ATOM 3635 C C . LYS B 1 64 ? 0.383 13.586 -17.891 1 96.88 64 LYS B C 1
ATOM 3637 O O . LYS B 1 64 ? 0.756 14.742 -17.703 1 96.88 64 LYS B O 1
ATOM 3642 N N . ALA B 1 65 ? 0.881 12.547 -17.297 1 97.56 65 ALA B N 1
ATOM 3643 C CA . ALA B 1 65 ? 1.956 12.711 -16.328 1 97.56 65 ALA B CA 1
ATOM 3644 C C . ALA B 1 65 ? 3.252 13.141 -17 1 97.56 65 ALA B C 1
ATOM 3646 O O . ALA B 1 65 ? 3.479 12.844 -18.172 1 97.56 65 ALA B O 1
ATOM 3647 N N . LYS B 1 66 ? 4.074 13.852 -16.234 1 96.88 66 LYS B N 1
ATOM 3648 C CA . LYS B 1 66 ? 5.309 14.383 -16.797 1 96.88 66 LYS B CA 1
ATOM 3649 C C . LYS B 1 66 ? 6.535 13.734 -16.172 1 96.88 66 LYS B C 1
ATOM 3651 O O . LYS B 1 66 ? 7.508 13.43 -16.859 1 96.88 66 LYS B O 1
ATOM 3656 N N . ASN B 1 67 ? 6.555 13.555 -14.906 1 97.06 67 ASN B N 1
ATOM 3657 C CA . ASN B 1 67 ? 7.672 12.945 -14.195 1 97.06 67 ASN B CA 1
ATOM 3658 C C . ASN B 1 67 ? 7.758 11.445 -14.477 1 97.06 67 ASN B C 1
ATOM 3660 O O . ASN B 1 67 ? 6.746 10.742 -14.43 1 97.06 67 ASN B O 1
ATOM 3664 N N . PRO B 1 68 ? 8.945 10.898 -14.711 1 97.31 68 PRO B N 1
ATOM 3665 C CA . PRO B 1 68 ? 9.086 9.469 -15 1 97.31 68 PRO B CA 1
ATOM 3666 C C . PRO B 1 68 ? 8.523 8.586 -13.891 1 97.31 68 PRO B C 1
ATOM 3668 O O . PRO B 1 68 ? 7.977 7.516 -14.164 1 97.31 68 PRO B O 1
ATOM 3671 N N . VAL B 1 69 ? 8.695 8.984 -12.641 1 97.81 69 VAL B N 1
ATOM 3672 C CA . VAL B 1 69 ? 8.164 8.227 -11.516 1 97.81 69 VAL B CA 1
ATOM 3673 C C . VAL B 1 69 ? 6.637 8.172 -11.609 1 97.81 69 VAL B C 1
ATOM 3675 O O . VAL B 1 69 ? 6.035 7.113 -11.398 1 97.81 69 VAL B O 1
ATOM 3678 N N . SER B 1 70 ? 6.008 9.273 -11.977 1 97.25 70 SER B N 1
ATOM 3679 C CA . SER B 1 70 ? 4.555 9.359 -12.109 1 97.25 70 SER B CA 1
ATOM 3680 C C . SER B 1 70 ? 4.055 8.484 -13.258 1 97.25 70 SER B C 1
ATOM 3682 O O . SER B 1 70 ? 3.051 7.785 -13.117 1 97.25 70 SER B O 1
ATOM 3684 N N . ILE B 1 71 ? 4.762 8.57 -14.398 1 98.5 71 ILE B N 1
ATOM 3685 C CA . ILE B 1 71 ? 4.387 7.789 -15.57 1 98.5 71 ILE B CA 1
ATOM 3686 C C . ILE B 1 71 ? 4.445 6.301 -15.234 1 98.5 71 ILE B C 1
ATOM 3688 O O . ILE B 1 71 ? 3.473 5.57 -15.445 1 98.5 71 ILE B O 1
ATOM 3692 N N . ARG B 1 72 ? 5.535 5.863 -14.664 1 98.69 72 ARG B N 1
ATOM 3693 C CA . ARG B 1 72 ? 5.742 4.477 -14.266 1 98.69 72 ARG B CA 1
ATOM 3694 C C . ARG B 1 72 ? 4.645 4.008 -13.32 1 98.69 72 ARG B C 1
ATOM 3696 O O . ARG B 1 72 ? 4.062 2.938 -13.516 1 98.69 72 ARG B O 1
ATOM 3703 N N . ASP B 1 73 ? 4.391 4.812 -12.328 1 98.38 73 ASP B N 1
ATOM 3704 C CA . ASP B 1 73 ? 3.416 4.48 -11.297 1 98.38 73 ASP B CA 1
ATOM 3705 C C . ASP B 1 73 ? 2.031 4.25 -11.898 1 98.38 73 ASP B C 1
ATOM 3707 O O . ASP B 1 73 ? 1.34 3.295 -11.531 1 98.38 73 ASP B O 1
ATOM 3711 N N . HIS B 1 74 ? 1.599 5.113 -12.797 1 98.88 74 HIS B N 1
ATOM 3712 C CA . HIS B 1 74 ? 0.306 4.961 -13.453 1 98.88 74 HIS B CA 1
ATOM 3713 C C . HIS B 1 74 ? 0.281 3.713 -14.328 1 98.88 74 HIS B C 1
ATOM 3715 O O . HIS B 1 74 ? -0.711 2.98 -14.352 1 98.88 74 HIS B O 1
ATOM 3721 N N . LEU B 1 75 ? 1.377 3.49 -15.039 1 98.94 75 LEU B N 1
ATOM 3722 C CA . LEU B 1 75 ? 1.438 2.357 -15.961 1 98.94 75 LEU B CA 1
ATOM 3723 C C . LEU B 1 75 ? 1.384 1.038 -15.195 1 98.94 75 LEU B C 1
ATOM 3725 O O . LEU B 1 75 ? 0.708 0.098 -15.617 1 98.94 75 LEU B O 1
ATOM 3729 N N . PHE B 1 76 ? 2.072 0.949 -14.078 1 98.94 76 PHE B N 1
ATOM 3730 C CA . PHE B 1 76 ? 2.01 -0.25 -13.25 1 98.94 76 PHE B CA 1
ATOM 3731 C C . PHE B 1 76 ? 0.579 -0.529 -12.812 1 98.94 76 PHE B C 1
ATOM 3733 O O . PHE B 1 76 ? 0.103 -1.662 -12.906 1 98.94 76 PHE B O 1
ATOM 3740 N N . ARG B 1 77 ? -0.155 0.471 -12.375 1 98.94 77 ARG B N 1
ATOM 3741 C CA . ARG B 1 77 ? -1.511 0.27 -11.875 1 98.94 77 ARG B CA 1
ATOM 3742 C C . ARG B 1 77 ? -2.477 -0.035 -13.016 1 98.94 77 ARG B C 1
ATOM 3744 O O . ARG B 1 77 ? -3.363 -0.88 -12.875 1 98.94 77 ARG B O 1
ATOM 3751 N N . ALA B 1 78 ? -2.238 0.663 -14.141 1 98.94 78 ALA B N 1
ATOM 3752 C CA . ALA B 1 78 ? -3.057 0.341 -15.305 1 98.94 78 ALA B CA 1
ATOM 3753 C C . ALA B 1 78 ? -2.895 -1.124 -15.695 1 98.94 78 ALA B C 1
ATOM 3755 O O . ALA B 1 78 ? -3.881 -1.811 -15.977 1 98.94 78 ALA B O 1
ATOM 3756 N N . ALA B 1 79 ? -1.659 -1.594 -15.727 1 98.94 79 ALA B N 1
ATOM 3757 C CA . ALA B 1 79 ? -1.4 -2.996 -16.047 1 98.94 79 ALA B CA 1
ATOM 3758 C C . ALA B 1 79 ? -2.189 -3.922 -15.125 1 98.94 79 ALA B C 1
ATOM 3760 O O . ALA B 1 79 ? -2.871 -4.836 -15.586 1 98.94 79 ALA B O 1
ATOM 3761 N N . THR B 1 80 ? -2.137 -3.656 -13.867 1 98.88 80 THR B N 1
ATOM 3762 C CA . THR B 1 80 ? -2.844 -4.457 -12.875 1 98.88 80 THR B CA 1
ATOM 3763 C C . THR B 1 80 ? -4.348 -4.457 -13.148 1 98.88 80 THR B C 1
ATOM 3765 O O . THR B 1 80 ? -4.992 -5.504 -13.102 1 98.88 80 THR B O 1
ATOM 3768 N N . TYR B 1 81 ? -4.891 -3.285 -13.438 1 98.94 81 TYR B N 1
ATOM 3769 C CA . TYR B 1 81 ? -6.336 -3.172 -13.602 1 98.94 81 TYR B CA 1
ATOM 3770 C C . TYR B 1 81 ? -6.793 -3.848 -14.891 1 98.94 81 TYR B C 1
ATOM 3772 O O . TYR B 1 81 ? -7.871 -4.449 -14.93 1 98.94 81 TYR B O 1
ATOM 3780 N N . PHE B 1 82 ? -5.984 -3.787 -15.977 1 98.94 82 PHE B N 1
ATOM 3781 C CA . PHE B 1 82 ? -6.309 -4.52 -17.188 1 98.94 82 PHE B CA 1
ATOM 3782 C C . PHE B 1 82 ? -6.309 -6.023 -16.938 1 98.94 82 PHE B C 1
ATOM 3784 O O . PHE B 1 82 ? -7.207 -6.734 -17.391 1 98.94 82 PHE B O 1
ATOM 3791 N N . ARG B 1 83 ? -5.332 -6.508 -16.25 1 98.5 83 ARG B N 1
ATOM 3792 C CA . ARG B 1 83 ? -5.293 -7.922 -15.898 1 98.5 83 ARG B CA 1
ATOM 3793 C C . ARG B 1 83 ? -6.504 -8.312 -15.055 1 98.5 83 ARG B C 1
ATOM 3795 O O . ARG B 1 83 ? -7.102 -9.367 -15.266 1 98.5 83 ARG B O 1
ATOM 3802 N N . THR B 1 84 ? -6.836 -7.465 -14.078 1 98.69 84 THR B N 1
ATOM 3803 C CA . THR B 1 84 ? -7.98 -7.715 -13.203 1 98.69 84 THR B CA 1
ATOM 3804 C C . THR B 1 84 ? -9.273 -7.762 -14.016 1 98.69 84 THR B C 1
ATOM 3806 O O . THR B 1 84 ? -10.148 -8.594 -13.75 1 98.69 84 THR B O 1
ATOM 3809 N N . ALA B 1 85 ? -9.406 -6.906 -15 1 98.81 85 ALA B N 1
ATOM 3810 C CA . ALA B 1 85 ? -10.586 -6.844 -15.852 1 98.81 85 ALA B CA 1
ATOM 3811 C C . ALA B 1 85 ? -10.758 -8.141 -16.641 1 98.81 85 ALA B C 1
ATOM 3813 O O . ALA B 1 85 ? -11.867 -8.656 -16.766 1 98.81 85 ALA B O 1
ATOM 3814 N N . GLU B 1 86 ? -9.758 -8.719 -17.109 1 97.81 86 GLU B N 1
ATOM 3815 C CA . GLU B 1 86 ? -9.727 -9.875 -17.984 1 97.81 86 GLU B CA 1
ATOM 3816 C C . GLU B 1 86 ? -10.047 -11.164 -17.219 1 97.81 86 GLU B C 1
ATOM 3818 O O . GLU B 1 86 ? -10.445 -12.164 -17.828 1 97.81 86 GLU B O 1
ATOM 3823 N N . PHE B 1 87 ? -10.008 -11.195 -15.969 1 97.62 87 PHE B N 1
ATOM 3824 C CA . PHE B 1 87 ? -9.875 -12.328 -15.07 1 97.62 87 PHE B CA 1
ATOM 3825 C C . PHE B 1 87 ? -11.023 -13.305 -15.25 1 97.62 87 PHE B C 1
ATOM 3827 O O . PHE B 1 87 ? -10.82 -14.523 -15.242 1 97.62 87 PHE B O 1
ATOM 3834 N N . TYR B 1 88 ? -12.234 -12.82 -15.508 1 97.44 88 TYR B N 1
ATOM 3835 C CA . TYR B 1 88 ? -13.406 -13.688 -15.508 1 97.44 88 TYR B CA 1
ATOM 3836 C C . TYR B 1 88 ? -13.914 -13.906 -16.938 1 97.44 88 TYR B C 1
ATOM 3838 O O . TYR B 1 88 ? -15.047 -14.367 -17.125 1 97.44 88 TYR B O 1
ATOM 3846 N N . LEU B 1 89 ? -13.141 -13.695 -17.969 1 97.5 89 LEU B N 1
ATOM 3847 C CA . LEU B 1 89 ? -13.617 -13.672 -19.344 1 97.5 89 LEU B CA 1
ATOM 3848 C C . LEU B 1 89 ? -13.453 -15.031 -20 1 97.5 89 LEU B C 1
ATOM 3850 O O . LEU B 1 89 ? -13.938 -15.25 -21.109 1 97.5 89 LEU B O 1
ATOM 3854 N N . HIS B 1 90 ? -12.945 -16.047 -19.375 1 97.19 90 HIS B N 1
ATOM 3855 C CA . HIS B 1 90 ? -12.406 -17.219 -20.062 1 97.19 90 HIS B CA 1
ATOM 3856 C C . HIS B 1 90 ? -13.492 -18.25 -20.328 1 97.19 90 HIS B C 1
ATOM 3858 O O . HIS B 1 90 ? -13.219 -19.328 -20.875 1 97.19 90 HIS B O 1
ATOM 3864 N N . GLY B 1 91 ? -14.734 -17.922 -19.984 1 95.19 91 GLY B N 1
ATOM 3865 C CA . GLY B 1 91 ? -15.844 -18.812 -20.281 1 95.19 91 GLY B CA 1
ATOM 3866 C C . GLY B 1 91 ? -16.203 -18.844 -21.75 1 95.19 91 GLY B C 1
ATOM 3867 O O . GLY B 1 91 ? -16.766 -19.828 -22.234 1 95.19 91 GLY B O 1
ATOM 3868 N N . ASN B 1 92 ? -15.992 -17.766 -22.453 1 96 92 ASN B N 1
ATOM 3869 C CA . ASN B 1 92 ? -16.141 -17.656 -23.906 1 96 92 ASN B CA 1
ATOM 3870 C C . ASN B 1 92 ? -14.805 -17.359 -24.578 1 96 92 ASN B C 1
ATOM 3872 O O . ASN B 1 92 ? -14.414 -16.203 -24.703 1 96 92 ASN B O 1
ATOM 3876 N N . TRP B 1 93 ? -14.242 -18.391 -25.188 1 96.19 93 TRP B N 1
ATOM 3877 C CA . TRP B 1 93 ? -12.883 -18.312 -25.688 1 96.19 93 TRP B CA 1
ATOM 3878 C C . TRP B 1 93 ? -12.797 -17.344 -26.875 1 96.19 93 TRP B C 1
ATOM 3880 O O . TRP B 1 93 ? -11.711 -16.906 -27.234 1 96.19 93 TRP B O 1
ATOM 3890 N N . GLU B 1 94 ? -13.93 -17.031 -27.5 1 95.69 94 GLU B N 1
ATOM 3891 C CA . GLU B 1 94 ? -13.945 -16.172 -28.688 1 95.69 94 GLU B CA 1
ATOM 3892 C C . GLU B 1 94 ? -14.062 -14.703 -28.312 1 95.69 94 GLU B C 1
ATOM 3894 O O . GLU B 1 94 ? -13.992 -13.82 -29.172 1 95.69 94 GLU B O 1
ATOM 3899 N N . ASP B 1 95 ? -14.273 -14.484 -27.047 1 97.5 95 ASP B N 1
ATOM 3900 C CA . ASP B 1 95 ? -14.367 -13.094 -26.594 1 97.5 95 ASP B CA 1
ATOM 3901 C C . ASP B 1 95 ? -13.07 -12.344 -26.875 1 97.5 95 ASP B C 1
ATOM 3903 O O . ASP B 1 95 ? -12.031 -12.648 -26.297 1 97.5 95 ASP B O 1
ATOM 3907 N N . PRO B 1 96 ? -13.07 -11.352 -27.75 1 98.06 96 PRO B N 1
ATOM 3908 C CA . PRO B 1 96 ? -11.828 -10.664 -28.125 1 98.06 96 PRO B CA 1
ATOM 3909 C C . PRO B 1 96 ? -11.203 -9.898 -26.953 1 98.06 96 PRO B C 1
ATOM 3911 O O . PRO B 1 96 ? -10.016 -9.594 -26.984 1 98.06 96 PRO B O 1
ATOM 3914 N N . ARG B 1 97 ? -12.062 -9.648 -26.016 1 98.25 97 ARG B N 1
ATOM 3915 C CA . ARG B 1 97 ? -11.57 -8.883 -24.875 1 98.25 97 ARG B CA 1
ATOM 3916 C C . ARG B 1 97 ? -10.492 -9.656 -24.109 1 98.25 97 ARG B C 1
ATOM 3918 O O . ARG B 1 97 ? -9.695 -9.07 -23.391 1 98.25 97 ARG B O 1
ATOM 3925 N N . ILE B 1 98 ? -10.445 -10.945 -24.156 1 98.19 98 ILE B N 1
ATOM 3926 C CA . ILE B 1 98 ? -9.453 -11.781 -23.484 1 98.19 98 ILE B CA 1
ATOM 3927 C C . ILE B 1 98 ? -8.047 -11.336 -23.906 1 98.19 98 ILE B C 1
ATOM 3929 O O . ILE B 1 98 ? -7.215 -11.016 -23.047 1 98.19 98 ILE B O 1
ATOM 3933 N N . ASN B 1 99 ? -7.832 -11.227 -25.188 1 97.94 99 ASN B N 1
ATOM 3934 C CA . ASN B 1 99 ? -6.512 -10.859 -25.688 1 97.94 99 ASN B CA 1
ATOM 3935 C C . ASN B 1 99 ? -6.297 -9.352 -25.641 1 97.94 99 ASN B C 1
ATOM 3937 O O . ASN B 1 99 ? -5.191 -8.883 -25.375 1 97.94 99 ASN B O 1
ATOM 3941 N N . GLU B 1 100 ? -7.316 -8.586 -25.922 1 98.5 100 GLU B N 1
ATOM 3942 C CA . GLU B 1 100 ? -7.188 -7.129 -25.922 1 98.5 100 GLU B CA 1
ATOM 3943 C C . GLU B 1 100 ? -6.738 -6.613 -24.562 1 98.5 100 GLU B C 1
ATOM 3945 O O . GLU B 1 100 ? -5.766 -5.863 -24.469 1 98.5 100 GLU B O 1
ATOM 3950 N N . LEU B 1 101 ? -7.43 -7.043 -23.516 1 98.62 101 LEU B N 1
ATOM 3951 C CA . LEU B 1 101 ? -7.129 -6.559 -22.188 1 98.62 101 LEU B CA 1
ATOM 3952 C C . LEU B 1 101 ? -5.801 -7.129 -21.688 1 98.62 101 LEU B C 1
ATOM 3954 O O . LEU B 1 101 ? -5.031 -6.43 -21.031 1 98.62 101 LEU B O 1
ATOM 3958 N N . TRP B 1 102 ? -5.512 -8.367 -22.031 1 98.19 102 TRP B N 1
ATOM 3959 C CA . TRP B 1 102 ? -4.234 -8.953 -21.625 1 98.19 102 TRP B CA 1
ATOM 3960 C C . TRP B 1 102 ? -3.074 -8.219 -22.281 1 98.19 102 TRP B C 1
ATOM 3962 O O . TRP B 1 102 ? -2.074 -7.91 -21.625 1 98.19 102 TRP B O 1
ATOM 3972 N N . ASN B 1 103 ? -3.217 -7.941 -23.547 1 98.25 103 ASN B N 1
ATOM 3973 C CA . ASN B 1 103 ? -2.162 -7.227 -24.266 1 98.25 103 ASN B CA 1
ATOM 3974 C C . ASN B 1 103 ? -1.938 -5.836 -23.688 1 98.25 103 ASN B C 1
ATOM 3976 O O . ASN B 1 103 ? -0.801 -5.367 -23.609 1 98.25 103 ASN B O 1
ATOM 3980 N N . LYS B 1 104 ? -2.986 -5.18 -23.312 1 98.75 104 LYS B N 1
ATOM 3981 C CA . LYS B 1 104 ? -2.846 -3.875 -22.672 1 98.75 104 LYS B CA 1
ATOM 3982 C C . LYS B 1 104 ? -2.105 -3.986 -21.344 1 98.75 104 LYS B C 1
ATOM 3984 O O . LYS B 1 104 ? -1.285 -3.131 -21 1 98.75 104 LYS B O 1
ATOM 3989 N N . ASN B 1 105 ? -2.422 -5.023 -20.547 1 98.62 105 ASN B N 1
ATOM 3990 C CA . ASN B 1 105 ? -1.67 -5.312 -19.344 1 98.62 105 ASN B CA 1
ATOM 3991 C C . ASN B 1 105 ? -0.176 -5.445 -19.625 1 98.62 105 ASN B C 1
ATOM 3993 O O . ASN B 1 105 ? 0.64 -4.766 -19 1 98.62 105 ASN B O 1
ATOM 3997 N N . VAL B 1 106 ? 0.148 -6.215 -20.609 1 98.5 106 VAL B N 1
ATOM 3998 C CA . VAL B 1 106 ? 1.536 -6.508 -20.953 1 98.5 106 VAL B CA 1
ATOM 3999 C C . VAL B 1 106 ? 2.217 -5.246 -21.469 1 98.5 106 VAL B C 1
ATOM 4001 O O . VAL B 1 106 ? 3.355 -4.949 -21.109 1 98.5 106 VAL B O 1
ATOM 4004 N N . ASP B 1 107 ? 1.524 -4.477 -22.328 1 98.69 107 ASP B N 1
ATOM 4005 C CA . ASP B 1 107 ? 2.08 -3.26 -22.906 1 98.69 107 ASP B CA 1
ATOM 4006 C C . ASP B 1 107 ? 2.361 -2.211 -21.844 1 98.69 107 ASP B C 1
ATOM 4008 O O . ASP B 1 107 ? 3.428 -1.593 -21.828 1 98.69 107 ASP B O 1
ATOM 4012 N N . CYS B 1 108 ? 1.408 -1.996 -20.969 1 98.88 108 CYS B N 1
ATOM 4013 C CA . CYS B 1 108 ? 1.598 -1.035 -19.891 1 98.88 108 CYS B CA 1
ATOM 4014 C C . CYS B 1 108 ? 2.77 -1.438 -19 1 98.88 108 CYS B C 1
ATOM 4016 O O . CYS B 1 108 ? 3.629 -0.611 -18.688 1 98.88 108 CYS B O 1
ATOM 4018 N N . PHE B 1 109 ? 2.822 -2.689 -18.656 1 98.81 109 PHE B N 1
ATOM 4019 C CA . PHE B 1 109 ? 3.869 -3.17 -17.766 1 98.81 109 PHE B CA 1
ATOM 4020 C C . PHE B 1 109 ? 5.238 -3.055 -18.422 1 98.81 109 PHE B C 1
ATOM 4022 O O . PHE B 1 109 ? 6.191 -2.578 -17.812 1 98.81 109 PHE B O 1
ATOM 4029 N N . SER B 1 110 ? 5.293 -3.52 -19.656 1 98.62 110 SER B N 1
ATOM 4030 C CA . SER B 1 110 ? 6.562 -3.498 -20.375 1 98.62 110 SER B CA 1
ATOM 4031 C C . SER B 1 110 ? 7.098 -2.076 -20.516 1 98.62 110 SER B C 1
ATOM 4033 O O . SER B 1 110 ? 8.312 -1.858 -20.484 1 98.62 110 SER B O 1
ATOM 4035 N N . LYS B 1 111 ? 6.242 -1.169 -20.703 1 98.81 111 LYS B N 1
ATOM 4036 C CA . LYS B 1 111 ? 6.656 0.229 -20.75 1 98.81 111 LYS B CA 1
ATOM 4037 C C . LYS B 1 111 ? 7.059 0.731 -19.375 1 98.81 111 LYS B C 1
ATOM 4039 O O . LYS B 1 111 ? 8.062 1.432 -19.234 1 98.81 111 LYS B O 1
ATOM 4044 N N . ALA B 1 112 ? 6.344 0.411 -18.344 1 98.88 112 ALA B N 1
ATOM 4045 C CA . ALA B 1 112 ? 6.586 0.879 -16.984 1 98.88 112 ALA B CA 1
ATOM 4046 C C . ALA B 1 112 ? 7.988 0.5 -16.516 1 98.88 112 ALA B C 1
ATOM 4048 O O . ALA B 1 112 ? 8.68 1.312 -15.898 1 98.88 112 ALA B O 1
ATOM 4049 N N . ILE B 1 113 ? 8.43 -0.687 -16.812 1 98.75 113 ILE B N 1
ATOM 4050 C CA . ILE B 1 113 ? 9.68 -1.185 -16.25 1 98.75 113 ILE B CA 1
ATOM 4051 C C . ILE B 1 113 ? 10.859 -0.453 -16.875 1 98.75 113 ILE B C 1
ATOM 4053 O O . ILE B 1 113 ? 11.969 -0.482 -16.344 1 98.75 113 ILE B O 1
ATOM 4057 N N . THR B 1 114 ? 10.664 0.211 -18.016 1 98.62 114 THR B N 1
ATOM 4058 C CA . THR B 1 114 ? 11.727 0.999 -18.625 1 98.62 114 THR B CA 1
ATOM 4059 C C . THR B 1 114 ? 11.984 2.271 -17.828 1 98.62 114 THR B C 1
ATOM 4061 O O . THR B 1 114 ? 13.016 2.922 -18.016 1 98.62 114 THR B O 1
ATOM 4064 N N . TYR B 1 115 ? 11.055 2.639 -16.938 1 98.19 115 TYR B N 1
ATOM 4065 C CA . TYR B 1 115 ? 11.188 3.852 -16.141 1 98.19 115 TYR B CA 1
ATOM 4066 C C . TYR B 1 115 ? 11.734 3.537 -14.758 1 98.19 115 TYR B C 1
ATOM 4068 O O . TYR B 1 115 ? 11.867 4.43 -13.922 1 98.19 115 TYR B O 1
ATOM 4076 N N . LEU B 1 116 ? 12.055 2.273 -14.461 1 98.19 116 LEU B N 1
ATOM 4077 C CA . LEU B 1 116 ? 12.703 1.932 -13.203 1 98.19 116 LEU B CA 1
ATOM 4078 C C . LEU B 1 116 ? 14.125 2.488 -13.148 1 98.19 116 LEU B C 1
ATOM 4080 O O . LEU B 1 116 ? 14.75 2.699 -14.195 1 98.19 116 LEU B O 1
ATOM 4084 N N . PRO B 1 117 ? 14.625 2.752 -11.898 1 95.5 117 PRO B N 1
ATOM 4085 C CA . PRO B 1 117 ? 16.016 3.209 -11.805 1 95.5 117 PRO B CA 1
ATOM 4086 C C . PRO B 1 117 ? 16.984 2.283 -12.531 1 95.5 117 PRO B C 1
ATOM 4088 O O . PRO B 1 117 ? 17.922 2.754 -13.188 1 95.5 117 PRO B O 1
ATOM 4091 N N . VAL B 1 118 ? 16.828 1.007 -12.336 1 97.75 118 VAL B N 1
ATOM 4092 C CA . VAL B 1 118 ? 17.438 -0.023 -13.164 1 97.75 118 VAL B CA 1
ATOM 4093 C C . VAL B 1 118 ? 16.375 -0.694 -14.031 1 97.75 118 VAL B C 1
ATOM 4095 O O . VAL B 1 118 ? 15.609 -1.531 -13.547 1 97.75 118 VAL B O 1
ATOM 4098 N N . PRO B 1 119 ? 16.297 -0.346 -15.273 1 98.38 119 PRO B N 1
ATOM 4099 C CA . PRO B 1 119 ? 15.211 -0.82 -16.125 1 98.38 119 PRO B CA 1
ATOM 4100 C C . PRO B 1 119 ? 15.148 -2.344 -16.219 1 98.38 119 PRO B C 1
ATOM 4102 O O . PRO B 1 119 ? 16.188 -3.006 -16.266 1 98.38 119 PRO B O 1
ATOM 4105 N N . GLY B 1 120 ? 13.953 -2.914 -16.172 1 98.44 120 GLY B N 1
ATOM 4106 C CA . GLY B 1 120 ? 13.742 -4.32 -16.469 1 98.44 120 GLY B CA 1
ATOM 4107 C C . GLY B 1 120 ? 13.852 -4.641 -17.938 1 98.44 120 GLY B C 1
ATOM 4108 O O . GLY B 1 120 ? 13.789 -3.744 -18.781 1 98.44 120 GLY B O 1
ATOM 4109 N N . GLU B 1 121 ? 14.023 -5.926 -18.203 1 98.25 121 GLU B N 1
ATOM 4110 C CA . GLU B 1 121 ? 14.133 -6.383 -19.578 1 98.25 121 GLU B CA 1
ATOM 4111 C C . GLU B 1 121 ? 13.125 -7.488 -19.875 1 98.25 121 GLU B C 1
ATOM 4113 O O . GLU B 1 121 ? 13 -8.445 -19.109 1 98.25 121 GLU B O 1
ATOM 4118 N N . LYS B 1 122 ? 12.406 -7.297 -20.922 1 98.19 122 LYS B N 1
ATOM 4119 C CA . LYS B 1 122 ? 11.57 -8.367 -21.438 1 98.19 122 LYS B CA 1
ATOM 4120 C C . LYS B 1 122 ? 12.336 -9.227 -22.438 1 98.19 122 LYS B C 1
ATOM 4122 O O . LYS B 1 122 ? 13.016 -8.703 -23.328 1 98.19 122 LYS B O 1
ATOM 4127 N N . LYS B 1 123 ? 12.312 -10.539 -22.234 1 98.19 123 LYS B N 1
ATOM 4128 C CA . LYS B 1 123 ? 13 -11.484 -23.109 1 98.19 123 LYS B CA 1
ATOM 4129 C C . LYS B 1 123 ? 12.133 -12.703 -23.391 1 98.19 123 LYS B C 1
ATOM 4131 O O . LYS B 1 123 ? 11.133 -12.938 -22.703 1 98.19 123 LYS B O 1
ATOM 4136 N N . VAL B 1 124 ? 12.461 -13.375 -24.422 1 98.25 124 VAL B N 1
ATOM 4137 C CA . VAL B 1 124 ? 11.844 -14.648 -24.766 1 98.25 124 VAL B CA 1
ATOM 4138 C C . VAL B 1 124 ? 12.914 -15.727 -24.922 1 98.25 124 VAL B C 1
ATOM 4140 O O . VAL B 1 124 ? 13.859 -15.562 -25.688 1 98.25 124 VAL B O 1
ATOM 4143 N N . LEU B 1 125 ? 12.758 -16.766 -24.172 1 98.69 125 LEU B N 1
ATOM 4144 C CA . LEU B 1 125 ? 13.711 -17.859 -24.203 1 98.69 125 LEU B CA 1
ATOM 4145 C C . LEU B 1 125 ? 13.148 -19.062 -24.969 1 98.69 125 LEU B C 1
ATOM 4147 O O . LEU B 1 125 ? 11.93 -19.266 -24.984 1 98.69 125 LEU B O 1
ATOM 4151 N N . SER B 1 126 ? 14.039 -19.828 -25.547 1 97.88 126 SER B N 1
ATOM 4152 C CA . SER B 1 126 ? 13.633 -21.016 -26.266 1 97.88 126 SER B CA 1
ATOM 4153 C C . SER B 1 126 ? 13.617 -22.25 -25.359 1 97.88 126 SER B C 1
ATOM 4155 O O . SER B 1 126 ? 14.562 -22.484 -24.609 1 97.88 126 SER B O 1
ATOM 4157 N N . ALA B 1 127 ? 12.484 -22.922 -25.359 1 97.06 127 ALA B N 1
ATOM 4158 C CA . ALA B 1 127 ? 12.367 -24.25 -24.75 1 97.06 127 ALA B CA 1
ATOM 4159 C C . ALA B 1 127 ? 12.062 -25.312 -25.797 1 97.06 127 ALA B C 1
ATOM 4161 O O . ALA B 1 127 ? 12.039 -25.031 -26.984 1 97.06 127 ALA B O 1
ATOM 4162 N N . ASP B 1 128 ? 12.023 -26.562 -25.344 1 93.94 128 ASP B N 1
ATOM 4163 C CA . ASP B 1 128 ? 11.711 -27.641 -26.266 1 93.94 128 ASP B CA 1
ATOM 4164 C C . ASP B 1 128 ? 10.242 -27.625 -26.672 1 93.94 128 ASP B C 1
ATOM 4166 O O . ASP B 1 128 ? 9.383 -28.125 -25.953 1 93.94 128 ASP B O 1
ATOM 4170 N N . GLY B 1 129 ? 9.938 -27.031 -27.828 1 94.88 129 GLY B N 1
ATOM 4171 C CA . GLY B 1 129 ? 8.594 -27.047 -28.391 1 94.88 129 GLY B CA 1
ATOM 4172 C C . GLY B 1 129 ? 7.812 -25.781 -28.094 1 94.88 129 GLY B C 1
ATOM 4173 O O . GLY B 1 129 ? 6.691 -25.609 -28.578 1 94.88 129 GLY B O 1
ATOM 4174 N N . PHE B 1 130 ? 8.344 -24.922 -27.266 1 96.94 130 PHE B N 1
ATOM 4175 C CA . PHE B 1 130 ? 7.656 -23.672 -26.984 1 96.94 130 PHE B CA 1
ATOM 4176 C C . PHE B 1 130 ? 8.641 -22.609 -26.516 1 96.94 130 PHE B C 1
ATOM 4178 O O . PHE B 1 130 ? 9.844 -22.844 -26.438 1 96.94 130 PHE B O 1
ATOM 4185 N N . GLN B 1 131 ? 8.148 -21.375 -26.344 1 98.06 131 GLN B N 1
ATOM 4186 C CA . GLN B 1 131 ? 8.938 -20.234 -25.859 1 98.06 131 GLN B CA 1
ATOM 4187 C C . GLN B 1 131 ? 8.492 -19.812 -24.469 1 98.06 131 GLN B C 1
ATOM 4189 O O . GLN B 1 131 ? 7.32 -19.953 -24.109 1 98.06 131 GLN B O 1
ATOM 4194 N N . VAL B 1 132 ? 9.477 -19.375 -23.734 1 98.38 132 VAL B N 1
ATOM 4195 C CA . VAL B 1 132 ? 9.234 -18.938 -22.359 1 98.38 132 VAL B CA 1
ATOM 4196 C C . VAL B 1 132 ? 9.477 -17.438 -22.234 1 98.38 132 VAL B C 1
ATOM 4198 O O . VAL B 1 132 ? 10.625 -16.984 -22.125 1 98.38 132 VAL B O 1
ATOM 4201 N N . PRO B 1 133 ? 8.422 -16.609 -22.219 1 98.12 133 PRO B N 1
ATOM 4202 C CA . PRO B 1 133 ? 8.609 -15.195 -21.922 1 98.12 133 PRO B CA 1
ATOM 4203 C C . PRO B 1 133 ? 9.07 -14.938 -20.5 1 98.12 133 PRO B C 1
ATOM 4205 O O . PRO B 1 133 ? 8.594 -15.594 -19.562 1 98.12 133 PRO B O 1
ATOM 4208 N N . ILE B 1 134 ? 10.086 -14.031 -20.344 1 98.62 134 ILE B N 1
ATOM 4209 C CA . ILE B 1 134 ? 10.547 -13.672 -19 1 98.62 134 ILE B CA 1
ATOM 4210 C C . ILE B 1 134 ? 10.719 -12.156 -18.906 1 98.62 134 ILE B C 1
ATOM 4212 O O . ILE B 1 134 ? 10.797 -11.469 -19.922 1 98.62 134 ILE B O 1
ATOM 4216 N N . TYR B 1 135 ? 10.609 -11.656 -17.719 1 98.81 135 TYR B N 1
ATOM 4217 C CA . TYR B 1 135 ? 11.125 -10.344 -17.359 1 98.81 135 TYR B CA 1
ATOM 4218 C C . TYR B 1 135 ? 12.344 -10.477 -16.453 1 98.81 135 TYR B C 1
ATOM 4220 O O . TYR B 1 135 ? 12.312 -11.211 -15.461 1 98.81 135 TYR B O 1
ATOM 4228 N N . TRP B 1 136 ? 13.406 -9.812 -16.797 1 98.75 136 TRP B N 1
ATOM 4229 C CA . TRP B 1 136 ? 14.688 -9.867 -16.094 1 98.75 136 TRP B CA 1
ATOM 4230 C C . TRP B 1 136 ? 14.977 -8.539 -15.398 1 98.75 136 TRP B C 1
ATOM 4232 O O . TRP B 1 136 ? 14.969 -7.48 -16.031 1 98.75 136 TRP B O 1
ATOM 4242 N N . PHE B 1 137 ? 15.203 -8.578 -14.055 1 98.81 137 PHE B N 1
ATOM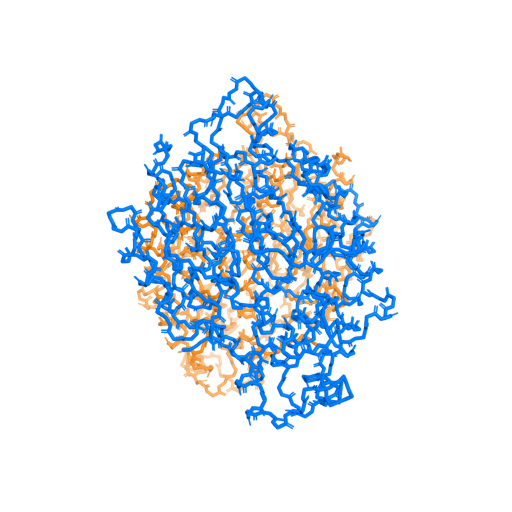 4243 C CA . PHE B 1 137 ? 15.43 -7.383 -13.25 1 98.81 137 PHE B CA 1
ATOM 4244 C C . PHE B 1 137 ? 16.703 -7.527 -12.422 1 98.81 137 PHE B C 1
ATOM 4246 O O . PHE B 1 137 ? 17 -8.609 -11.922 1 98.81 137 PHE B O 1
ATOM 4253 N N . ARG B 1 138 ? 17.406 -6.453 -12.297 1 98.5 138 ARG B N 1
ATOM 4254 C CA . ARG B 1 138 ? 18.578 -6.348 -11.438 1 98.5 138 ARG B CA 1
ATOM 4255 C C . ARG B 1 138 ? 18.453 -5.18 -10.469 1 98.5 138 ARG B C 1
ATOM 4257 O O . ARG B 1 138 ? 17.938 -4.121 -10.828 1 98.5 138 ARG B O 1
ATOM 4264 N N . PRO B 1 139 ? 18.922 -5.352 -9.188 1 97.75 139 PRO B N 1
ATOM 4265 C CA . PRO B 1 139 ? 18.812 -4.258 -8.219 1 97.75 139 PRO B CA 1
ATOM 4266 C C . PRO B 1 139 ? 19.844 -3.156 -8.461 1 97.75 139 PRO B C 1
ATOM 4268 O O . PRO B 1 139 ? 19.719 -2.057 -7.918 1 97.75 139 PRO B O 1
ATOM 4271 N N . SER B 1 140 ? 20.844 -3.424 -9.266 1 96.75 140 SER B N 1
ATOM 4272 C CA . SER B 1 140 ? 21.922 -2.494 -9.586 1 96.75 140 SER B CA 1
ATOM 4273 C C . SER B 1 140 ? 22.422 -2.695 -11.008 1 96.75 140 SER B C 1
ATOM 4275 O O . SER B 1 140 ? 22.422 -3.816 -11.523 1 96.75 140 SER B O 1
ATOM 4277 N N . PRO B 1 141 ? 22.859 -1.599 -11.547 1 95.12 141 PRO B N 1
ATOM 4278 C CA . PRO B 1 141 ? 23.422 -1.75 -12.883 1 95.12 141 PRO B CA 1
ATOM 4279 C C . PRO B 1 141 ? 24.828 -2.354 -12.859 1 95.12 141 PRO B C 1
ATOM 4281 O O . PRO B 1 141 ? 25.375 -2.719 -13.914 1 95.12 141 PRO B O 1
ATOM 4284 N N . ASP B 1 142 ? 25.375 -2.426 -11.695 1 95.12 142 ASP B N 1
ATOM 4285 C CA . ASP B 1 142 ? 26.719 -2.988 -11.555 1 95.12 142 ASP B CA 1
ATOM 4286 C C . ASP B 1 142 ? 26.703 -4.5 -11.758 1 95.12 142 ASP B C 1
ATOM 4288 O O . ASP B 1 142 ? 26.266 -5.242 -10.883 1 95.12 142 ASP B O 1
ATOM 4292 N N . ASP B 1 143 ? 27.266 -4.945 -12.758 1 92.75 143 ASP B N 1
ATOM 4293 C CA . ASP B 1 143 ? 27.234 -6.359 -13.117 1 92.75 143 ASP B CA 1
ATOM 4294 C C . ASP B 1 143 ? 28.453 -7.086 -12.57 1 92.75 143 ASP B C 1
ATOM 4296 O O . ASP B 1 143 ? 28.625 -8.289 -12.781 1 92.75 143 ASP B O 1
ATOM 4300 N N . SER B 1 144 ? 29.328 -6.355 -11.945 1 95.38 144 SER B N 1
ATOM 4301 C CA . SER B 1 144 ? 30.531 -6.98 -11.422 1 95.38 144 SER B CA 1
ATOM 4302 C C . SER B 1 144 ? 30.266 -7.707 -10.109 1 95.38 144 SER B C 1
ATOM 4304 O O . SER B 1 144 ? 31.062 -8.547 -9.688 1 95.38 144 SER B O 1
ATOM 4306 N N . VAL B 1 145 ? 29.156 -7.43 -9.539 1 95.94 145 VAL B N 1
ATOM 4307 C CA . VAL B 1 145 ? 28.797 -8.062 -8.273 1 95.94 145 VAL B CA 1
ATOM 4308 C C . VAL B 1 145 ? 27.828 -9.227 -8.531 1 95.94 145 VAL B C 1
ATOM 4310 O O . VAL B 1 145 ? 26.75 -9.031 -9.102 1 95.94 145 VAL B O 1
ATOM 4313 N N . LYS B 1 146 ? 28.25 -10.383 -8.148 1 97.56 146 LYS B N 1
ATOM 4314 C CA . LYS B 1 146 ? 27.375 -11.539 -8.258 1 97.56 146 LYS B CA 1
ATOM 4315 C C . LYS B 1 146 ? 26.328 -11.547 -7.148 1 97.56 146 LYS B C 1
ATOM 4317 O O . LYS B 1 146 ? 26.641 -11.297 -5.988 1 97.56 146 LYS B O 1
ATOM 4322 N N . ARG B 1 147 ? 25.141 -11.828 -7.535 1 98.44 147 ARG B N 1
ATOM 4323 C CA . ARG B 1 147 ? 24.016 -11.711 -6.609 1 98.44 147 ARG B CA 1
ATOM 4324 C C . ARG B 1 147 ? 23.156 -12.961 -6.637 1 98.44 147 ARG B C 1
ATOM 4326 O O . ARG B 1 147 ? 23.094 -13.664 -7.648 1 98.44 147 ARG B O 1
ATOM 4333 N N . PRO B 1 148 ? 22.516 -13.25 -5.434 1 98.69 148 PRO B N 1
ATOM 4334 C CA . PRO B 1 148 ? 21.469 -14.273 -5.508 1 98.69 148 PRO B CA 1
ATOM 4335 C C . PRO B 1 148 ? 20.328 -13.883 -6.453 1 98.69 148 PRO B C 1
ATOM 4337 O O . PRO B 1 148 ? 20.109 -12.695 -6.711 1 98.69 148 PRO B O 1
ATOM 4340 N N . THR B 1 149 ? 19.688 -14.922 -7 1 98.88 149 THR B N 1
ATOM 4341 C CA . THR B 1 149 ? 18.641 -14.672 -7.992 1 98.88 149 THR B CA 1
ATOM 4342 C C . THR B 1 149 ? 17.375 -15.43 -7.641 1 98.88 149 THR B C 1
ATOM 4344 O O . THR B 1 149 ? 17.422 -16.609 -7.281 1 98.88 149 THR B O 1
ATOM 4347 N N . LEU B 1 150 ? 16.234 -14.742 -7.676 1 98.94 150 LEU B N 1
ATOM 4348 C CA . LEU B 1 150 ? 14.93 -15.352 -7.438 1 98.94 150 LEU B CA 1
ATOM 4349 C C . LEU B 1 150 ? 14.156 -15.492 -8.742 1 98.94 150 LEU B C 1
ATOM 4351 O O . LEU B 1 150 ? 13.891 -14.5 -9.422 1 98.94 150 LEU B O 1
ATOM 4355 N N . MET B 1 151 ? 13.844 -16.719 -9.156 1 98.94 151 MET B N 1
ATOM 4356 C CA . MET B 1 151 ? 12.859 -16.984 -10.188 1 98.94 151 MET B CA 1
ATOM 4357 C C . MET B 1 151 ? 11.453 -17.047 -9.602 1 98.94 151 MET B C 1
ATOM 4359 O O . MET B 1 151 ? 11.234 -17.688 -8.57 1 98.94 151 MET B O 1
ATOM 4363 N N . LEU B 1 152 ? 10.531 -16.375 -10.258 1 98.62 152 LEU B N 1
ATOM 4364 C CA . LEU B 1 152 ? 9.211 -16.188 -9.664 1 98.62 152 LEU B CA 1
ATOM 4365 C C . LEU B 1 152 ? 8.117 -16.375 -10.703 1 98.62 152 LEU B C 1
ATOM 4367 O O . LEU B 1 152 ? 8.195 -15.836 -11.812 1 98.62 152 LEU B O 1
ATOM 4371 N N . PHE B 1 153 ? 7.117 -17.125 -10.391 1 97.88 153 PHE B N 1
ATOM 4372 C CA . PHE B 1 153 ? 5.957 -17.219 -11.273 1 97.88 153 PHE B CA 1
ATOM 4373 C C . PHE B 1 153 ? 4.711 -17.609 -10.492 1 97.88 153 PHE B C 1
ATOM 4375 O O . PHE B 1 153 ? 4.805 -18.125 -9.383 1 97.88 153 PHE B O 1
ATOM 4382 N N . ILE B 1 154 ? 3.594 -17.297 -11.07 1 93.81 154 ILE B N 1
ATOM 4383 C CA . ILE B 1 154 ? 2.307 -17.703 -10.523 1 93.81 154 ILE B CA 1
ATOM 4384 C C . ILE B 1 154 ? 1.871 -19.016 -11.188 1 93.81 154 ILE B C 1
ATOM 4386 O O . ILE B 1 154 ? 2.418 -19.406 -12.219 1 93.81 154 ILE B O 1
ATOM 4390 N N . GLY B 1 155 ? 0.905 -19.75 -10.68 1 93.31 155 GLY B N 1
ATOM 4391 C CA . GLY B 1 155 ? 0.624 -21.094 -11.148 1 93.31 155 GLY B CA 1
ATOM 4392 C C . GLY B 1 155 ? -0.539 -21.156 -12.125 1 93.31 155 GLY B C 1
ATOM 4393 O O . GLY B 1 155 ? -0.457 -21.828 -13.156 1 93.31 155 GLY B O 1
ATOM 4394 N N . PHE B 1 156 ? -1.604 -20.359 -11.938 1 94.19 156 PHE B N 1
ATOM 4395 C CA . PHE B 1 156 ? -2.855 -20.719 -12.594 1 94.19 156 PHE B CA 1
ATOM 4396 C C . PHE B 1 156 ? -3.371 -19.562 -13.438 1 94.19 156 PHE B C 1
ATOM 4398 O O . PHE B 1 156 ? -3.6 -19.719 -14.641 1 94.19 156 PHE B O 1
ATOM 4405 N N . ASP B 1 157 ? -3.412 -18.391 -12.906 1 92 157 ASP B N 1
ATOM 4406 C CA . ASP B 1 157 ? -4.395 -17.484 -13.5 1 92 157 ASP B CA 1
ATOM 4407 C C . ASP B 1 157 ? -3.799 -16.109 -13.719 1 92 157 ASP B C 1
ATOM 4409 O O . ASP B 1 157 ? -4.531 -15.141 -13.953 1 92 157 ASP B O 1
ATOM 4413 N N . SER B 1 158 ? -2.564 -15.891 -13.547 1 92.75 158 SER B N 1
ATOM 4414 C CA . SER B 1 158 ? -1.96 -14.57 -13.727 1 92.75 158 SER B CA 1
ATOM 4415 C C . SER B 1 158 ? -0.667 -14.664 -14.531 1 92.75 158 SER B C 1
ATOM 4417 O O . SER B 1 158 ? -0.463 -15.617 -15.281 1 92.75 158 SER B O 1
ATOM 4419 N N . GLY B 1 159 ? 0.064 -13.609 -14.578 1 93.25 159 GLY B N 1
ATOM 4420 C CA . GLY B 1 159 ? 1.306 -13.523 -15.328 1 93.25 159 GLY B CA 1
ATOM 4421 C C . GLY B 1 159 ? 2.438 -12.891 -14.539 1 93.25 159 GLY B C 1
ATOM 4422 O O . GLY B 1 159 ? 2.27 -12.547 -13.367 1 93.25 159 GLY B O 1
ATOM 4423 N N . PRO B 1 160 ? 3.566 -12.891 -15.203 1 96.62 160 PRO B N 1
ATOM 4424 C CA . PRO B 1 160 ? 4.75 -12.352 -14.531 1 96.62 160 PRO B CA 1
ATOM 4425 C C . PRO B 1 160 ? 4.578 -10.898 -14.094 1 96.62 160 PRO B C 1
ATOM 4427 O O . PRO B 1 160 ? 5.23 -10.453 -13.148 1 96.62 160 PRO B O 1
ATOM 4430 N N . GLU B 1 161 ? 3.623 -10.148 -14.742 1 97.94 161 GLU B N 1
ATOM 4431 C CA . GLU B 1 161 ? 3.416 -8.734 -14.445 1 97.94 161 GLU B CA 1
ATOM 4432 C C . GLU B 1 161 ? 2.908 -8.531 -13.023 1 97.94 161 GLU B C 1
ATOM 4434 O O . GLU B 1 161 ? 3.205 -7.516 -12.383 1 97.94 161 GLU B O 1
ATOM 4439 N N . GLU B 1 162 ? 2.176 -9.539 -12.523 1 97.88 162 GLU B N 1
ATOM 4440 C CA . GLU B 1 162 ? 1.66 -9.461 -11.164 1 97.88 162 GLU B CA 1
ATOM 4441 C C . GLU B 1 162 ? 2.729 -9.852 -10.141 1 97.88 162 GLU B C 1
ATOM 4443 O O . GLU B 1 162 ? 2.779 -9.297 -9.047 1 97.88 162 GLU B O 1
ATOM 4448 N N . MET B 1 163 ? 3.646 -10.742 -10.492 1 98 163 MET B N 1
ATOM 4449 C CA . MET B 1 163 ? 4.605 -11.344 -9.57 1 98 163 MET B CA 1
ATOM 4450 C C . MET B 1 163 ? 5.625 -10.312 -9.094 1 98 163 MET B C 1
ATOM 4452 O O . MET B 1 163 ? 6.082 -10.367 -7.953 1 98 163 MET B O 1
ATOM 4456 N N . ILE B 1 164 ? 5.914 -9.406 -9.984 1 98.38 164 ILE B N 1
ATOM 4457 C CA . ILE B 1 164 ? 6.926 -8.406 -9.648 1 98.38 164 ILE B CA 1
ATOM 4458 C C . ILE B 1 164 ? 6.461 -7.586 -8.445 1 98.38 164 ILE B C 1
ATOM 4460 O O . ILE B 1 164 ? 7.273 -7.195 -7.602 1 98.38 164 ILE B O 1
ATOM 4464 N N . HIS B 1 165 ? 5.168 -7.32 -8.367 1 98.38 165 HIS B N 1
ATOM 4465 C CA . HIS B 1 165 ? 4.629 -6.531 -7.266 1 98.38 165 HIS B CA 1
ATOM 4466 C C . HIS B 1 165 ? 4.539 -7.359 -5.988 1 98.38 165 HIS B C 1
ATOM 4468 O O . HIS B 1 165 ? 4.691 -6.824 -4.887 1 98.38 165 HIS B O 1
ATOM 4474 N N . MET B 1 166 ? 4.277 -8.641 -6.09 1 98.31 166 MET B N 1
ATOM 4475 C CA . MET B 1 166 ? 4.059 -9.484 -4.922 1 98.31 166 MET B CA 1
ATOM 4476 C C . MET B 1 166 ? 5.379 -9.789 -4.215 1 98.31 166 MET B C 1
ATOM 4478 O O . MET B 1 166 ? 5.492 -9.609 -3.002 1 98.31 166 MET B O 1
ATOM 4482 N N . HIS B 1 167 ? 6.348 -10.242 -5.02 1 98.62 167 HIS B N 1
ATOM 4483 C CA . HIS B 1 167 ? 7.574 -10.727 -4.391 1 98.62 167 HIS B CA 1
ATOM 4484 C C . HIS B 1 167 ? 8.805 -10.219 -5.125 1 98.62 167 HIS B C 1
ATOM 4486 O O . HIS B 1 167 ? 9.922 -10.273 -4.594 1 98.62 167 HIS B O 1
ATOM 4492 N N . GLY B 1 168 ? 8.664 -9.68 -6.395 1 98.75 168 GLY B N 1
ATOM 4493 C CA . GLY B 1 168 ? 9.797 -9.242 -7.188 1 98.75 168 GLY B CA 1
ATOM 4494 C C . GLY B 1 168 ? 10.453 -7.98 -6.648 1 98.75 168 GLY B C 1
ATOM 4495 O O . GLY B 1 168 ? 11.641 -7.977 -6.34 1 98.75 168 GLY B O 1
ATOM 4496 N N . PHE B 1 169 ? 9.664 -6.953 -6.496 1 98.56 169 PHE B N 1
ATOM 4497 C CA . PHE B 1 169 ? 10.195 -5.703 -5.98 1 98.56 169 PHE B CA 1
ATOM 4498 C C . PHE B 1 169 ? 10.758 -5.895 -4.574 1 98.56 169 PHE B C 1
ATOM 4500 O O . PHE B 1 169 ? 11.852 -5.406 -4.266 1 98.56 169 PHE B O 1
ATOM 4507 N N . PRO B 1 170 ? 10.086 -6.66 -3.672 1 98.38 170 PRO B N 1
ATOM 4508 C CA . PRO B 1 170 ? 10.68 -6.953 -2.365 1 98.38 170 PRO B CA 1
ATOM 4509 C C . PRO B 1 170 ? 12.023 -7.668 -2.475 1 98.38 170 PRO B C 1
ATOM 4511 O O . PRO B 1 170 ? 12.93 -7.402 -1.689 1 98.38 170 PRO B O 1
ATOM 4514 N N . ALA B 1 171 ? 12.133 -8.531 -3.412 1 98.69 171 ALA B N 1
ATOM 4515 C CA . ALA B 1 171 ? 13.398 -9.242 -3.619 1 98.69 171 ALA B CA 1
ATOM 4516 C C . ALA B 1 171 ? 14.484 -8.281 -4.094 1 98.69 171 ALA B C 1
ATOM 4518 O O . ALA B 1 171 ? 15.617 -8.32 -3.598 1 98.69 171 ALA B O 1
ATOM 4519 N N . LEU B 1 172 ? 14.172 -7.43 -5.035 1 98.5 172 LEU B N 1
ATOM 4520 C CA . LEU B 1 172 ? 15.125 -6.449 -5.539 1 98.5 172 LEU B CA 1
ATOM 4521 C C . LEU B 1 172 ? 15.633 -5.555 -4.41 1 98.5 172 LEU B C 1
ATOM 4523 O O . LEU B 1 172 ? 16.828 -5.262 -4.332 1 98.5 172 LEU B O 1
ATOM 4527 N N . GLU B 1 173 ? 14.703 -5.18 -3.559 1 97.12 173 GLU B N 1
ATOM 4528 C CA . GLU B 1 173 ? 15.047 -4.312 -2.436 1 97.12 173 GLU B CA 1
ATOM 4529 C C . GLU B 1 173 ? 16.047 -4.98 -1.505 1 97.12 173 GLU B C 1
ATOM 4531 O O . GLU B 1 173 ? 16.828 -4.305 -0.83 1 97.12 173 GLU B O 1
ATOM 4536 N N . ARG B 1 174 ? 16.047 -6.266 -1.505 1 97.62 174 ARG B N 1
ATOM 4537 C CA . ARG B 1 174 ? 16.906 -7.039 -0.619 1 97.62 174 ARG B CA 1
ATOM 4538 C C . ARG B 1 174 ? 18.188 -7.465 -1.333 1 97.62 174 ARG B C 1
ATOM 4540 O O . ARG B 1 174 ? 19 -8.219 -0.78 1 97.62 174 ARG B O 1
ATOM 4547 N N . GLY B 1 175 ? 18.359 -7.086 -2.65 1 97.19 175 GLY B N 1
ATOM 4548 C CA . GLY B 1 175 ? 19.609 -7.281 -3.352 1 97.19 175 GLY B CA 1
ATOM 4549 C C . GLY B 1 175 ? 19.594 -8.484 -4.273 1 97.19 175 GLY B C 1
ATOM 4550 O O . GLY B 1 175 ? 20.641 -8.883 -4.801 1 97.19 175 GLY B O 1
ATOM 4551 N N . TYR B 1 176 ? 18.438 -9.078 -4.48 1 98.62 176 TYR B N 1
ATOM 4552 C CA . TYR B 1 176 ? 18.312 -10.211 -5.398 1 98.62 176 TYR B CA 1
ATOM 4553 C C . TYR B 1 176 ? 18.125 -9.727 -6.832 1 98.62 176 TYR B C 1
ATOM 4555 O O . TYR B 1 176 ? 17.438 -8.734 -7.078 1 98.62 176 TYR B O 1
ATOM 4563 N N . ASN B 1 177 ? 18.75 -10.438 -7.777 1 98.81 177 ASN B N 1
ATOM 4564 C CA . ASN B 1 177 ? 18.156 -10.422 -9.109 1 98.81 177 ASN B CA 1
ATOM 4565 C C . ASN B 1 177 ? 16.797 -11.117 -9.133 1 98.81 177 ASN B C 1
ATOM 4567 O O . ASN B 1 177 ? 16.516 -11.969 -8.281 1 98.81 177 ASN B O 1
ATOM 4571 N N . VAL B 1 178 ? 15.977 -10.711 -10.086 1 98.94 178 VAL B N 1
ATOM 4572 C CA . VAL B 1 178 ? 14.664 -11.328 -10.18 1 98.94 178 VAL B CA 1
ATOM 4573 C C . VAL B 1 178 ? 14.359 -11.688 -11.633 1 98.94 178 VAL B C 1
ATOM 4575 O O . VAL B 1 178 ? 14.648 -10.914 -12.547 1 98.94 178 VAL B O 1
ATOM 4578 N N . VAL B 1 179 ? 13.828 -12.852 -11.836 1 98.88 179 VAL B N 1
ATOM 4579 C CA . VAL B 1 179 ? 13.258 -13.234 -13.125 1 98.88 179 VAL B CA 1
ATOM 4580 C C . VAL B 1 179 ? 11.828 -13.734 -12.93 1 98.88 179 VAL B C 1
ATOM 4582 O O . VAL B 1 179 ? 11.586 -14.641 -12.133 1 98.88 179 VAL B O 1
ATOM 4585 N N . CYS B 1 180 ? 10.906 -13.117 -13.547 1 98.75 180 CYS B N 1
ATOM 4586 C CA . CYS B 1 180 ? 9.523 -13.578 -13.602 1 98.75 180 CYS B CA 1
ATOM 4587 C C . CYS B 1 180 ? 9.242 -14.312 -14.906 1 98.75 180 CYS B C 1
ATOM 4589 O O . CYS B 1 180 ? 9.641 -13.852 -15.977 1 98.75 180 CYS B O 1
ATOM 4591 N N . LEU B 1 181 ? 8.578 -15.438 -14.82 1 98.5 181 LEU B N 1
ATOM 4592 C CA . LEU B 1 181 ? 8.414 -16.25 -16.016 1 98.5 181 LEU B CA 1
ATOM 4593 C C . LEU B 1 181 ? 6.984 -16.781 -16.125 1 98.5 181 LEU B C 1
ATOM 4595 O O . LEU B 1 181 ? 6.207 -16.672 -15.164 1 98.5 181 LEU B O 1
ATOM 4599 N N . GLU B 1 182 ? 6.598 -17.234 -17.266 1 97.88 182 GLU B N 1
ATOM 4600 C CA . GLU B 1 182 ? 5.355 -17.953 -17.531 1 97.88 182 GLU B CA 1
ATOM 4601 C C . GLU B 1 182 ? 5.574 -19.078 -18.531 1 97.88 182 GLU B C 1
ATOM 4603 O O . GLU B 1 182 ? 6.617 -19.141 -19.188 1 97.88 182 GLU B O 1
ATOM 4608 N N . GLY B 1 183 ? 4.707 -19.984 -18.578 1 97.56 183 GLY B N 1
ATOM 4609 C CA . GLY B 1 183 ? 4.789 -21.141 -19.453 1 97.56 183 GLY B CA 1
ATOM 4610 C C . GLY B 1 183 ? 3.438 -21.578 -20 1 97.56 183 GLY B C 1
ATOM 4611 O O . GLY B 1 183 ? 2.453 -20.844 -19.891 1 97.56 183 GLY B O 1
ATOM 4612 N N . PRO B 1 184 ? 3.41 -22.734 -20.625 1 97.5 184 PRO B N 1
ATOM 4613 C CA . PRO B 1 184 ? 2.16 -23.25 -21.188 1 97.5 184 PRO B CA 1
ATOM 4614 C C . PRO B 1 184 ? 1.001 -23.203 -20.203 1 97.5 184 PRO B C 1
ATOM 4616 O O . PRO B 1 184 ? 1.173 -23.547 -19.016 1 97.5 184 PRO B O 1
ATOM 4619 N N . GLY B 1 185 ? -0.149 -22.75 -20.719 1 97.25 185 GLY B N 1
ATOM 4620 C CA . GLY B 1 185 ? -1.342 -22.625 -19.891 1 97.25 185 GLY B CA 1
ATOM 4621 C C . GLY B 1 185 ? -1.488 -21.266 -19.25 1 97.25 185 GLY B C 1
ATOM 4622 O O . GLY B 1 185 ? -2.562 -20.906 -18.766 1 97.25 185 GLY B O 1
ATOM 4623 N N . GLN B 1 186 ? -0.424 -20.453 -19.344 1 96.31 186 GLN B N 1
ATOM 4624 C CA . GLN B 1 186 ? -0.438 -19.172 -18.641 1 96.31 186 GLN B CA 1
ATOM 4625 C C . GLN B 1 186 ? -0.287 -18.016 -19.609 1 96.31 186 GLN B C 1
ATOM 4627 O O . GLN B 1 186 ? 0.426 -18.125 -20.609 1 96.31 186 GLN B O 1
ATOM 4632 N N . GLY B 1 187 ? -0.961 -16.922 -19.234 1 93.62 187 GLY B N 1
ATOM 4633 C CA . GLY B 1 187 ? -0.683 -15.602 -19.781 1 93.62 187 GLY B CA 1
ATOM 4634 C C . GLY B 1 187 ? -0.526 -15.602 -21.281 1 93.62 187 GLY B C 1
ATOM 4635 O O . GLY B 1 187 ? -1.418 -16.047 -22.016 1 93.62 187 GLY B O 1
ATOM 4636 N N . SER B 1 188 ? 0.725 -15.172 -21.672 1 93.75 188 SER B N 1
ATOM 4637 C CA . SER B 1 188 ? 1 -14.93 -23.094 1 93.75 188 SER B CA 1
ATOM 4638 C C . SER B 1 188 ? 1.262 -16.234 -23.828 1 93.75 188 SER B C 1
ATOM 4640 O O . SER B 1 188 ? 1.084 -16.312 -25.047 1 93.75 188 SER B O 1
ATOM 4642 N N . VAL B 1 189 ? 1.677 -17.266 -23.125 1 96.81 189 VAL B N 1
ATOM 4643 C CA . VAL B 1 189 ? 1.969 -18.531 -23.781 1 96.81 189 VAL B CA 1
ATOM 4644 C C . VAL B 1 189 ? 0.667 -19.203 -24.219 1 96.81 189 VAL B C 1
ATOM 4646 O O . VAL B 1 189 ? 0.551 -19.688 -25.344 1 96.81 189 VAL B O 1
ATOM 4649 N N . ARG B 1 190 ? -0.318 -19.219 -23.312 1 97.44 190 ARG B N 1
ATOM 4650 C CA . ARG B 1 190 ? -1.636 -19.75 -23.656 1 97.44 190 ARG B CA 1
ATOM 4651 C C . ARG B 1 190 ? -2.254 -18.938 -24.797 1 97.44 190 ARG B C 1
ATOM 4653 O O . ARG B 1 190 ? -2.848 -19.5 -25.719 1 97.44 190 ARG B O 1
ATOM 4660 N N . ARG B 1 191 ? -2.139 -17.656 -24.75 1 96.56 191 ARG B N 1
ATOM 4661 C CA . ARG B 1 191 ? -2.801 -16.75 -25.688 1 96.56 191 ARG B CA 1
ATOM 4662 C C . ARG B 1 191 ? -2.055 -16.688 -27.016 1 96.56 191 ARG B C 1
ATOM 4664 O O . ARG B 1 191 ? -2.668 -16.766 -28.078 1 96.56 191 ARG B O 1
ATOM 4671 N N . GLY B 1 192 ? -0.778 -16.578 -26.969 1 95.75 192 GLY B N 1
ATOM 4672 C CA . GLY B 1 192 ? 0.016 -16.344 -28.172 1 95.75 192 GLY B CA 1
ATOM 4673 C C . GLY B 1 192 ? 0.483 -17.625 -28.844 1 95.75 192 GLY B C 1
ATOM 4674 O O . GLY B 1 192 ? 0.565 -17.688 -30.062 1 95.75 192 GLY B O 1
ATOM 4675 N N . GLN B 1 193 ? 0.773 -18.641 -28.016 1 97.12 193 GLN B N 1
ATOM 4676 C CA . GLN B 1 193 ? 1.314 -19.875 -28.578 1 97.12 193 GLN B CA 1
ATOM 4677 C C . GLN B 1 193 ? 0.254 -20.969 -28.609 1 97.12 193 GLN B C 1
ATOM 4679 O O . GLN B 1 193 ? 0.482 -22.031 -29.188 1 97.12 193 GLN B O 1
ATOM 4684 N N . GLY B 1 194 ? -0.865 -20.75 -27.922 1 97.06 194 GLY B N 1
ATOM 4685 C CA . GLY B 1 194 ? -1.978 -21.688 -27.969 1 97.06 194 GLY B CA 1
ATOM 4686 C C . GLY B 1 194 ? -1.699 -22.969 -27.219 1 97.06 194 GLY B C 1
ATOM 4687 O O . GLY B 1 194 ? -2.217 -24.031 -27.578 1 97.06 194 GLY B O 1
ATOM 4688 N N . LEU B 1 195 ? -0.863 -22.906 -26.219 1 97.62 195 LEU B N 1
ATOM 4689 C CA . LEU B 1 195 ? -0.458 -24.109 -25.5 1 97.62 195 LEU B CA 1
ATOM 4690 C C . LEU B 1 195 ? -1.138 -24.188 -24.141 1 97.62 195 LEU B C 1
ATOM 4692 O O . LEU B 1 195 ? -1.11 -23.219 -23.375 1 97.62 195 LEU B O 1
ATOM 4696 N N . GLY B 1 196 ? -1.749 -25.359 -23.844 1 97 196 GLY B N 1
ATOM 4697 C CA . GLY B 1 196 ? -2.326 -25.609 -22.531 1 97 196 GLY B CA 1
ATOM 4698 C C . GLY B 1 196 ? -1.296 -26.016 -21.5 1 97 196 GLY B C 1
ATOM 4699 O O . GLY B 1 196 ? -0.127 -26.234 -21.828 1 97 196 GLY B O 1
ATOM 4700 N N . PHE B 1 197 ? -1.736 -26.188 -20.312 1 96.06 197 PHE B N 1
ATOM 4701 C CA . PHE B 1 197 ? -0.854 -26.469 -19.188 1 96.06 197 PHE B CA 1
ATOM 4702 C C . PHE B 1 197 ? -0.095 -27.781 -19.422 1 96.06 197 PHE B C 1
ATOM 4704 O O . PHE B 1 197 ? -0.639 -28.719 -19.984 1 96.06 197 PHE B O 1
ATOM 4711 N N . THR B 1 198 ? 1.088 -27.766 -18.969 1 95.62 198 THR B N 1
ATOM 4712 C CA . THR B 1 198 ? 1.866 -28.984 -18.812 1 95.62 198 THR B CA 1
ATOM 4713 C C . THR B 1 198 ? 2.279 -29.188 -17.359 1 95.62 198 THR B C 1
ATOM 4715 O O . THR B 1 198 ? 2.551 -28.219 -16.656 1 95.62 198 THR B O 1
ATOM 4718 N N . HIS B 1 199 ? 2.264 -30.422 -16.859 1 95.12 199 HIS B N 1
ATOM 4719 C CA . HIS B 1 199 ? 2.764 -30.734 -15.523 1 95.12 199 HIS B CA 1
ATOM 4720 C C . HIS B 1 199 ? 4.285 -30.797 -15.508 1 95.12 199 HIS B C 1
ATOM 4722 O O . HIS B 1 199 ? 4.906 -30.734 -14.438 1 95.12 199 HIS B O 1
ATOM 4728 N N . GLU B 1 200 ? 4.938 -30.953 -16.703 1 97.5 200 GLU B N 1
ATOM 4729 C CA . GLU B 1 200 ? 6.391 -31.031 -16.812 1 97.5 200 GLU B CA 1
ATOM 4730 C C . GLU B 1 200 ? 7.031 -29.656 -16.781 1 97.5 200 GLU B C 1
ATOM 4732 O O . GLU B 1 200 ? 7.719 -29.266 -17.734 1 97.5 200 GLU B O 1
ATOM 4737 N N . TRP B 1 201 ? 6.949 -29.062 -15.633 1 98 201 TRP B N 1
ATOM 4738 C CA . TRP B 1 201 ? 7.293 -27.641 -15.539 1 98 201 TRP B CA 1
ATOM 4739 C C . TRP B 1 201 ? 8.805 -27.453 -15.531 1 98 201 TRP B C 1
ATOM 4741 O O . TRP B 1 201 ? 9.297 -26.344 -15.727 1 98 201 TRP B O 1
ATOM 4751 N N . GLU B 1 202 ? 9.656 -28.531 -15.359 1 98.62 202 GLU B N 1
ATOM 4752 C CA . GLU B 1 202 ? 11.102 -28.438 -15.531 1 98.62 202 GLU B CA 1
ATOM 4753 C C . GLU B 1 202 ? 11.453 -27.969 -16.938 1 98.62 202 GLU B C 1
ATOM 4755 O O . GLU B 1 202 ? 12.484 -27.312 -17.141 1 98.62 202 GLU B O 1
ATOM 4760 N N . LYS B 1 203 ? 10.531 -28.25 -17.875 1 98.44 203 LYS B N 1
ATOM 4761 C CA . LYS B 1 203 ? 10.766 -27.844 -19.25 1 98.44 203 LYS B CA 1
ATOM 4762 C C . LYS B 1 203 ? 10.633 -26.328 -19.406 1 98.44 203 LYS B C 1
ATOM 4764 O O . LYS B 1 203 ? 11.086 -25.766 -20.406 1 98.44 203 LYS B O 1
ATOM 4769 N N . VAL B 1 204 ? 9.992 -25.672 -18.5 1 98.5 204 VAL B N 1
ATOM 4770 C CA . VAL B 1 204 ? 9.859 -24.219 -18.484 1 98.5 204 VAL B CA 1
ATOM 4771 C C . VAL B 1 204 ? 11 -23.594 -17.688 1 98.5 204 VAL B C 1
ATOM 4773 O O . VAL B 1 204 ? 11.617 -22.625 -18.125 1 98.5 204 VAL B O 1
ATOM 4776 N N . VAL B 1 205 ? 11.352 -24.172 -16.531 1 98.81 205 VAL B N 1
ATOM 4777 C CA . VAL B 1 205 ? 12.273 -23.578 -15.57 1 98.81 205 VAL B CA 1
ATOM 4778 C C . VAL B 1 205 ? 13.711 -23.781 -16.047 1 98.81 205 VAL B C 1
ATOM 4780 O O . VAL B 1 205 ? 14.547 -22.875 -15.914 1 98.81 205 VAL B O 1
ATOM 4783 N N . THR B 1 206 ? 14.031 -24.953 -16.656 1 98.81 206 THR B N 1
ATOM 4784 C CA . THR B 1 206 ? 15.398 -25.297 -17.016 1 98.81 206 THR B CA 1
ATOM 4785 C C . THR B 1 206 ? 15.969 -24.281 -18 1 98.81 206 THR B C 1
ATOM 4787 O O . THR B 1 206 ? 17.078 -23.781 -17.828 1 98.81 206 THR B O 1
ATOM 4790 N N . PRO B 1 207 ? 15.203 -23.875 -19.062 1 98.75 207 PRO B N 1
ATOM 4791 C CA . PRO B 1 207 ? 15.734 -22.859 -19.969 1 98.75 207 PRO B CA 1
ATOM 4792 C C . PRO B 1 207 ? 16 -21.531 -19.281 1 98.75 207 PRO B C 1
ATOM 4794 O O . PRO B 1 207 ? 16.906 -20.781 -19.672 1 98.75 207 PRO B O 1
ATOM 4797 N N . VAL B 1 208 ? 15.266 -21.172 -18.266 1 98.88 208 VAL B N 1
ATOM 4798 C CA . VAL B 1 208 ? 15.477 -19.922 -17.547 1 98.88 208 VAL B CA 1
ATOM 4799 C C . VAL B 1 208 ? 16.766 -20.031 -16.719 1 98.88 208 VAL B C 1
ATOM 4801 O O . VAL B 1 208 ? 17.547 -19.078 -16.656 1 98.88 208 VAL B O 1
ATOM 4804 N N . VAL B 1 209 ? 16.969 -21.172 -16.062 1 98.88 209 VAL B N 1
ATOM 4805 C CA . VAL B 1 209 ? 18.203 -21.391 -15.328 1 98.88 209 VAL B CA 1
ATOM 4806 C C . VAL B 1 209 ? 19.391 -21.297 -16.281 1 98.88 209 VAL B C 1
ATOM 4808 O O . VAL B 1 209 ? 20.406 -20.672 -15.961 1 98.88 209 VAL B O 1
ATOM 4811 N N . ASP B 1 210 ? 19.25 -21.922 -17.5 1 98.81 210 ASP B N 1
ATOM 4812 C CA . ASP B 1 210 ? 20.297 -21.828 -18.516 1 98.81 210 ASP B CA 1
ATOM 4813 C C . ASP B 1 210 ? 20.609 -20.359 -18.828 1 98.81 210 ASP B C 1
ATOM 4815 O O . ASP B 1 210 ? 21.781 -19.984 -18.922 1 98.81 210 ASP B O 1
ATOM 4819 N N . PHE B 1 211 ? 19.656 -19.562 -18.984 1 98.81 211 PHE B N 1
ATOM 4820 C CA . PHE B 1 211 ? 19.828 -18.141 -19.25 1 98.81 211 PHE B CA 1
ATOM 4821 C C . PHE B 1 211 ? 20.547 -17.453 -18.094 1 98.81 211 PHE B C 1
ATOM 4823 O O . PHE B 1 211 ? 21.484 -16.688 -18.312 1 98.81 211 PHE B O 1
ATOM 4830 N N . LEU B 1 212 ? 20.078 -17.719 -16.844 1 98.75 212 LEU B N 1
ATOM 4831 C CA . LEU B 1 212 ? 20.641 -17.062 -15.664 1 98.75 212 LEU B CA 1
ATOM 4832 C C . LEU B 1 212 ? 22.141 -17.375 -15.539 1 98.75 212 LEU B C 1
ATOM 4834 O O . LEU B 1 212 ? 22.922 -16.516 -15.141 1 98.75 212 LEU B O 1
ATOM 4838 N N . GLU B 1 213 ? 22.516 -18.562 -15.914 1 98.25 213 GLU B N 1
ATOM 4839 C CA . GLU B 1 213 ? 23.906 -18.969 -15.805 1 98.25 213 GLU B CA 1
ATOM 4840 C C . GLU B 1 213 ? 24.797 -18.172 -16.766 1 98.25 213 GLU B C 1
ATOM 4842 O O . GLU B 1 213 ? 26.016 -18.125 -16.609 1 98.25 213 GLU B O 1
ATOM 4847 N N . THR B 1 214 ? 24.203 -17.531 -17.766 1 98.25 214 THR B N 1
ATOM 4848 C CA . THR B 1 214 ? 24.984 -16.75 -18.734 1 98.25 214 THR B CA 1
ATOM 4849 C C . THR B 1 214 ? 25.125 -15.312 -18.25 1 98.25 214 THR B C 1
ATOM 4851 O O . THR B 1 214 ? 25.891 -14.539 -18.844 1 98.25 214 THR B O 1
ATOM 4854 N N . GLN B 1 215 ? 24.422 -14.906 -17.234 1 98 215 GLN B N 1
ATOM 4855 C CA . GLN B 1 215 ? 24.438 -13.523 -16.766 1 98 215 GLN B CA 1
ATOM 4856 C C . GLN B 1 215 ? 25.594 -13.273 -15.797 1 98 215 GLN B C 1
ATOM 4858 O O . GLN B 1 215 ? 25.719 -13.977 -14.797 1 98 215 GLN B O 1
ATOM 4863 N N . PRO B 1 216 ? 26.344 -12.234 -15.984 1 97.75 216 PRO B N 1
ATOM 4864 C CA . PRO B 1 216 ? 27.516 -11.984 -15.133 1 97.75 216 PRO B CA 1
ATOM 4865 C C . PRO B 1 216 ? 27.125 -11.633 -13.695 1 97.75 216 PRO B C 1
ATOM 4867 O O . PRO B 1 216 ? 27.906 -11.883 -12.766 1 97.75 216 PRO B O 1
ATOM 4870 N N . SER B 1 217 ? 25.969 -11.141 -13.469 1 97.5 217 SER B N 1
ATOM 4871 C CA . SER B 1 217 ? 25.562 -10.664 -12.148 1 97.5 217 SER B CA 1
ATOM 4872 C C . SER B 1 217 ? 24.922 -11.773 -11.336 1 97.5 217 SER B C 1
ATOM 4874 O O . SER B 1 217 ? 24.438 -11.539 -10.227 1 97.5 217 SER B O 1
ATOM 4876 N N . VAL B 1 218 ? 24.969 -13.016 -11.836 1 98.62 218 VAL B N 1
ATOM 4877 C CA . VAL B 1 218 ? 24.266 -14.094 -11.156 1 98.62 218 VAL B CA 1
ATOM 4878 C C . VAL B 1 218 ? 25.266 -14.977 -10.414 1 98.62 218 VAL B C 1
ATOM 4880 O O . VAL B 1 218 ? 26.25 -15.438 -11 1 98.62 218 VAL B O 1
ATOM 4883 N N . ASP B 1 219 ? 25.062 -15.133 -9.094 1 98.62 219 ASP B N 1
ATOM 4884 C CA . ASP B 1 219 ? 25.719 -16.203 -8.367 1 98.62 219 ASP B CA 1
ATOM 4885 C C . ASP B 1 219 ? 25.047 -17.547 -8.625 1 98.62 219 ASP B C 1
ATOM 4887 O O . ASP B 1 219 ? 23.969 -17.828 -8.078 1 98.62 219 ASP B O 1
ATOM 4891 N N . LYS B 1 220 ? 25.656 -18.359 -9.391 1 98.44 220 LYS B N 1
ATOM 4892 C CA . LYS B 1 220 ? 25.078 -19.594 -9.898 1 98.44 220 LYS B CA 1
ATOM 4893 C C . LYS B 1 220 ? 24.781 -20.578 -8.766 1 98.44 220 LYS B C 1
ATOM 4895 O O . LYS B 1 220 ? 24 -21.516 -8.945 1 98.44 220 LYS B O 1
ATOM 4900 N N . THR B 1 221 ? 25.375 -20.359 -7.609 1 98.44 221 THR B N 1
ATOM 4901 C CA . THR B 1 221 ? 25.156 -21.266 -6.48 1 98.44 221 THR B CA 1
ATOM 4902 C C . THR B 1 221 ? 24 -20.781 -5.621 1 98.44 221 THR B C 1
ATOM 4904 O O . THR B 1 221 ? 23.641 -21.422 -4.629 1 98.44 221 THR B O 1
ATOM 4907 N N . LYS B 1 222 ? 23.344 -19.656 -5.941 1 98.81 222 LYS B N 1
ATOM 4908 C CA . LYS B 1 222 ? 22.281 -19.047 -5.137 1 98.81 222 LYS B CA 1
ATOM 4909 C C . LYS B 1 222 ? 21.078 -18.688 -5.996 1 98.81 222 LYS B C 1
ATOM 4911 O O . LYS B 1 222 ? 20.547 -17.578 -5.902 1 98.81 222 LYS B O 1
ATOM 4916 N N . ILE B 1 223 ? 20.656 -19.578 -6.859 1 98.88 223 ILE B N 1
ATOM 4917 C CA . ILE B 1 223 ? 19.438 -19.438 -7.66 1 98.88 223 ILE B CA 1
ATOM 4918 C C . ILE B 1 223 ? 18.266 -20.094 -6.945 1 98.88 223 ILE B C 1
ATOM 4920 O O . ILE B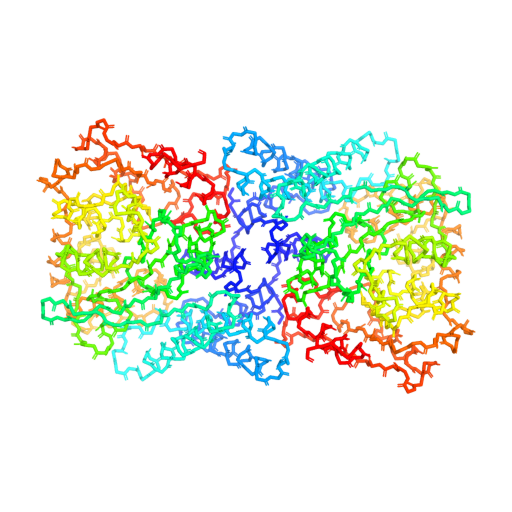 1 223 ? 18.297 -21.297 -6.664 1 98.88 223 ILE B O 1
ATOM 4924 N N . ALA B 1 224 ? 17.297 -19.281 -6.602 1 98.94 224 ALA B N 1
ATOM 4925 C CA . ALA B 1 224 ? 16.109 -19.766 -5.91 1 98.94 224 ALA B CA 1
ATOM 4926 C C . ALA B 1 224 ? 14.891 -19.734 -6.828 1 98.94 224 ALA B C 1
ATOM 4928 O O . ALA B 1 224 ? 14.859 -18.984 -7.805 1 98.94 224 ALA B O 1
ATOM 4929 N N . LEU B 1 225 ? 13.93 -20.594 -6.562 1 98.94 225 LEU B N 1
ATOM 4930 C CA . LEU B 1 225 ? 12.672 -20.688 -7.293 1 98.94 225 LEU B CA 1
ATOM 4931 C C . LEU B 1 225 ? 11.484 -20.516 -6.352 1 98.94 225 LEU B C 1
ATOM 4933 O O . LEU B 1 225 ? 11.461 -21.094 -5.262 1 98.94 225 LEU B O 1
ATOM 4937 N N . CYS B 1 226 ? 10.586 -19.656 -6.715 1 98.88 226 CYS B N 1
ATOM 4938 C CA . CYS B 1 226 ? 9.359 -19.438 -5.961 1 98.88 226 CYS B CA 1
ATOM 4939 C C . CYS B 1 226 ? 8.133 -19.594 -6.855 1 98.88 226 CYS B C 1
ATOM 4941 O O . CYS B 1 226 ? 7.965 -18.844 -7.82 1 98.88 226 CYS B O 1
ATOM 4943 N N . GLY B 1 227 ? 7.324 -20.531 -6.57 1 98.69 227 GLY B N 1
ATOM 4944 C CA . GLY B 1 227 ? 6.039 -20.734 -7.227 1 98.69 227 GLY B CA 1
ATOM 4945 C C . GLY B 1 227 ? 4.859 -20.422 -6.324 1 98.69 227 GLY B C 1
ATOM 4946 O O . GLY B 1 227 ? 4.801 -20.906 -5.188 1 98.69 227 GLY B O 1
ATOM 4947 N N . LEU B 1 228 ? 3.939 -19.656 -6.844 1 98.12 228 LEU B N 1
ATOM 4948 C CA . LEU B 1 228 ? 2.77 -19.266 -6.066 1 98.12 228 LEU B CA 1
ATOM 4949 C C . LEU B 1 228 ? 1.53 -20.016 -6.527 1 98.12 228 LEU B C 1
ATOM 4951 O O . LEU B 1 228 ? 1.396 -20.344 -7.711 1 98.12 228 LEU B O 1
ATOM 4955 N N . SER B 1 229 ? 0.56 -20.266 -5.52 1 96.44 229 SER B N 1
ATOM 4956 C CA . SER B 1 229 ? -0.699 -20.938 -5.832 1 96.44 229 SER B CA 1
ATOM 4957 C C . SER B 1 229 ? -0.455 -22.297 -6.477 1 96.44 229 SER B C 1
ATOM 4959 O O . SER B 1 229 ? 0.302 -23.109 -5.945 1 96.44 229 SER B O 1
ATOM 4961 N N . MET B 1 230 ? -1.017 -22.562 -7.672 1 95.19 230 MET B N 1
ATOM 4962 C CA . MET B 1 230 ? -0.714 -23.797 -8.398 1 95.19 230 MET B CA 1
ATOM 4963 C C . MET B 1 230 ? 0.779 -23.906 -8.688 1 95.19 230 MET B C 1
ATOM 4965 O O . MET B 1 230 ? 1.299 -25 -8.875 1 95.19 230 MET B O 1
ATOM 4969 N N . GLY B 1 231 ? 1.435 -22.766 -8.602 1 96.88 231 GLY B N 1
ATOM 4970 C CA . GLY B 1 231 ? 2.881 -22.719 -8.758 1 96.88 231 GLY B CA 1
ATOM 4971 C C . GLY B 1 231 ? 3.615 -23.484 -7.668 1 96.88 231 GLY B C 1
ATOM 4972 O O . GLY B 1 231 ? 4.77 -23.875 -7.848 1 96.88 231 GLY B O 1
ATOM 4973 N N . GLY B 1 232 ? 2.945 -23.672 -6.52 1 96.75 232 GLY B N 1
ATOM 4974 C CA . GLY B 1 232 ? 3.539 -24.5 -5.484 1 96.75 232 GLY B CA 1
ATOM 4975 C C . GLY B 1 232 ? 3.814 -25.922 -5.945 1 96.75 232 GLY B C 1
ATOM 4976 O O . GLY B 1 232 ? 4.844 -26.5 -5.598 1 96.75 232 GLY B O 1
ATOM 4977 N N . PHE B 1 233 ? 2.945 -26.516 -6.703 1 96.25 233 PHE B N 1
ATOM 4978 C CA . PHE B 1 233 ? 3.191 -27.812 -7.316 1 96.25 233 PHE B CA 1
ATOM 4979 C C . PHE B 1 233 ? 4.199 -27.688 -8.453 1 96.25 233 PHE B C 1
ATOM 4981 O O . PHE B 1 233 ? 5.156 -28.469 -8.523 1 96.25 233 PHE B O 1
ATOM 4988 N N . LEU B 1 234 ? 3.967 -26.719 -9.352 1 97.62 234 LEU B N 1
ATOM 4989 C CA . LEU B 1 234 ? 4.77 -26.594 -10.562 1 97.62 234 LEU B CA 1
ATOM 4990 C C . LEU B 1 234 ? 6.238 -26.375 -10.219 1 97.62 234 LEU B C 1
ATOM 4992 O O . LEU B 1 234 ? 7.125 -26.938 -10.867 1 97.62 234 LEU B O 1
ATOM 4996 N N . SER B 1 235 ? 6.465 -25.531 -9.234 1 98.62 235 SER B N 1
ATOM 4997 C CA . SER B 1 235 ? 7.844 -25.25 -8.844 1 98.62 235 SER B CA 1
ATOM 4998 C C . SER B 1 235 ? 8.484 -26.484 -8.203 1 98.62 235 SER B C 1
ATOM 5000 O O . SER B 1 235 ? 9.656 -26.781 -8.461 1 98.62 235 SER B O 1
ATOM 5002 N N . ALA B 1 236 ? 7.727 -27.172 -7.367 1 98.69 236 ALA B N 1
ATOM 5003 C CA . ALA B 1 236 ? 8.234 -28.406 -6.781 1 98.69 236 ALA B CA 1
ATOM 5004 C C . ALA B 1 236 ? 8.555 -29.438 -7.859 1 98.69 236 ALA B C 1
ATOM 5006 O O . ALA B 1 236 ? 9.609 -30.078 -7.824 1 98.69 236 ALA B O 1
ATOM 5007 N N . ARG B 1 237 ? 7.637 -29.594 -8.812 1 98.5 237 ARG B N 1
ATOM 5008 C CA . ARG B 1 237 ? 7.852 -30.5 -9.938 1 98.5 237 ARG B CA 1
ATOM 5009 C C . ARG B 1 237 ? 9.117 -30.125 -10.703 1 98.5 237 ARG B C 1
ATOM 5011 O O . ARG B 1 237 ? 9.906 -31 -11.07 1 98.5 237 ARG B O 1
ATOM 5018 N N . ALA B 1 238 ? 9.305 -28.859 -10.953 1 98.75 238 ALA B N 1
ATOM 5019 C CA . ALA B 1 238 ? 10.492 -28.406 -11.656 1 98.75 238 ALA B CA 1
ATOM 5020 C C . ALA B 1 238 ? 11.766 -28.734 -10.875 1 98.75 238 ALA B C 1
ATOM 5022 O O . ALA B 1 238 ? 12.742 -29.219 -11.438 1 98.75 238 ALA B O 1
ATOM 5023 N N . ALA B 1 239 ? 11.734 -28.516 -9.578 1 98.81 239 ALA B N 1
ATOM 5024 C CA . ALA B 1 239 ? 12.906 -28.703 -8.727 1 98.81 239 ALA B CA 1
ATOM 5025 C C . ALA B 1 239 ? 13.273 -30.172 -8.609 1 98.81 239 ALA B C 1
ATOM 5027 O O . ALA B 1 239 ? 14.414 -30.516 -8.312 1 98.81 239 ALA B O 1
ATOM 5028 N N . ALA B 1 240 ? 12.305 -31.047 -8.812 1 98.69 240 ALA B N 1
ATOM 5029 C CA . ALA B 1 240 ? 12.562 -32.5 -8.781 1 98.69 240 ALA B CA 1
ATOM 5030 C C . ALA B 1 240 ? 13.445 -32.906 -9.953 1 98.69 240 ALA B C 1
ATOM 5032 O O . ALA B 1 240 ? 14.086 -33.969 -9.914 1 98.69 240 ALA B O 1
ATOM 5033 N N . PHE B 1 241 ? 13.539 -32.094 -10.984 1 98.62 241 PHE B N 1
ATOM 5034 C CA . PHE B 1 241 ? 14.266 -32.469 -12.188 1 98.62 241 PHE B CA 1
ATOM 5035 C C . PHE B 1 241 ? 15.328 -31.453 -12.547 1 98.62 241 PHE B C 1
ATOM 5037 O O . PHE B 1 241 ? 16.219 -31.734 -13.344 1 98.62 241 PHE B O 1
ATOM 5044 N N . GLU B 1 242 ? 15.25 -30.25 -12.039 1 98.69 242 GLU B N 1
ATOM 5045 C CA . GLU B 1 242 ? 16.25 -29.203 -12.195 1 98.69 242 GLU B CA 1
ATOM 5046 C C . GLU B 1 242 ? 17.016 -28.984 -10.891 1 98.69 242 GLU B C 1
ATOM 5048 O O . GLU B 1 242 ? 16.578 -28.219 -10.023 1 98.69 242 GLU B O 1
ATOM 5053 N N . HIS B 1 243 ? 18.188 -29.516 -10.789 1 98.62 243 HIS B N 1
ATOM 5054 C CA . HIS B 1 243 ? 18.859 -29.609 -9.492 1 98.62 243 HIS B CA 1
ATOM 5055 C C . HIS B 1 243 ? 19.797 -28.438 -9.258 1 98.62 243 HIS B C 1
ATOM 5057 O O . HIS B 1 243 ? 20.469 -28.375 -8.227 1 98.62 243 HIS B O 1
ATOM 5063 N N . ARG B 1 244 ? 19.906 -27.469 -10.211 1 98.56 244 ARG B N 1
ATOM 5064 C CA . ARG B 1 244 ? 20.719 -26.281 -10.016 1 98.56 244 ARG B CA 1
ATOM 5065 C C . ARG B 1 244 ? 20 -25.266 -9.125 1 98.56 244 ARG B C 1
ATOM 5067 O O . ARG B 1 244 ? 20.578 -24.234 -8.766 1 98.56 244 ARG B O 1
ATOM 5074 N N . ILE B 1 245 ? 18.75 -25.531 -8.703 1 98.88 245 ILE B N 1
ATOM 5075 C CA . ILE B 1 245 ? 18.016 -24.672 -7.781 1 98.88 245 ILE B CA 1
ATOM 5076 C C . ILE B 1 245 ? 18.547 -24.859 -6.363 1 98.88 245 ILE B C 1
ATOM 5078 O O . ILE B 1 245 ? 18.547 -25.984 -5.832 1 98.88 245 ILE B O 1
ATOM 5082 N N . ALA B 1 246 ? 18.906 -23.734 -5.77 1 98.88 246 ALA B N 1
ATOM 5083 C CA . ALA B 1 246 ? 19.578 -23.781 -4.473 1 98.88 246 ALA B CA 1
ATOM 5084 C C . ALA B 1 246 ? 18.562 -23.766 -3.334 1 98.88 246 ALA B C 1
ATOM 5086 O O . ALA B 1 246 ? 18.844 -24.234 -2.23 1 98.88 246 ALA B O 1
ATOM 5087 N N . ALA B 1 247 ? 17.422 -23.234 -3.52 1 98.94 247 ALA B N 1
ATOM 5088 C CA . ALA B 1 247 ? 16.344 -23.141 -2.551 1 98.94 247 ALA B CA 1
ATOM 5089 C C . ALA B 1 247 ? 14.992 -22.984 -3.254 1 98.94 247 ALA B C 1
ATOM 5091 O O . ALA B 1 247 ? 14.906 -22.344 -4.301 1 98.94 247 ALA B O 1
ATOM 5092 N N . LEU B 1 248 ? 13.977 -23.594 -2.684 1 98.94 248 LEU B N 1
ATOM 5093 C CA . LEU B 1 248 ? 12.656 -23.609 -3.299 1 98.94 248 LEU B CA 1
ATOM 5094 C C . LEU B 1 248 ? 11.602 -23.078 -2.336 1 98.94 248 LEU B C 1
ATOM 5096 O O . LEU B 1 248 ? 11.57 -23.469 -1.164 1 98.94 248 LEU B O 1
ATOM 5100 N N . ILE B 1 249 ? 10.789 -22.156 -2.775 1 98.94 249 ILE B N 1
ATOM 5101 C CA . ILE B 1 249 ? 9.609 -21.688 -2.049 1 98.94 249 ILE B CA 1
ATOM 5102 C C . ILE B 1 249 ? 8.344 -22.141 -2.783 1 98.94 249 ILE B C 1
ATOM 5104 O O . ILE B 1 249 ? 8.125 -21.75 -3.938 1 98.94 249 ILE B O 1
ATOM 5108 N N . CYS B 1 250 ? 7.574 -22.922 -2.152 1 98.56 250 CYS B N 1
ATOM 5109 C CA . CYS B 1 250 ? 6.23 -23.281 -2.588 1 98.56 250 CYS B CA 1
ATOM 5110 C C . CYS B 1 250 ? 5.18 -22.562 -1.751 1 98.56 250 CYS B C 1
ATOM 5112 O O . CYS B 1 250 ? 4.922 -22.938 -0.607 1 98.56 250 CYS B O 1
ATOM 5114 N N . ASP B 1 251 ? 4.547 -21.609 -2.371 1 97.62 251 ASP B N 1
ATOM 5115 C CA . ASP B 1 251 ? 3.602 -20.797 -1.61 1 97.62 251 ASP B CA 1
ATOM 5116 C C . ASP B 1 251 ? 2.299 -20.594 -2.383 1 97.62 251 ASP B C 1
ATOM 5118 O O . ASP B 1 251 ? 2.215 -19.734 -3.256 1 97.62 251 ASP B O 1
ATOM 5122 N N . ASP B 1 252 ? 1.28 -21.203 -2.031 1 95.62 252 ASP B N 1
ATOM 5123 C CA . ASP B 1 252 ? 1.128 -22.219 -0.996 1 95.62 252 ASP B CA 1
ATOM 5124 C C . ASP B 1 252 ? 1.632 -23.578 -1.481 1 95.62 252 ASP B C 1
ATOM 5126 O O . ASP B 1 252 ? 1.729 -23.812 -2.688 1 95.62 252 ASP B O 1
ATOM 5130 N N . ALA B 1 253 ? 1.999 -24.422 -0.596 1 96.44 253 ALA B N 1
ATOM 5131 C CA . ALA B 1 253 ? 2.439 -25.766 -0.946 1 96.44 253 ALA B CA 1
ATOM 5132 C C . ALA B 1 253 ? 1.285 -26.594 -1.507 1 96.44 253 ALA B C 1
ATOM 5134 O O . ALA B 1 253 ? 0.165 -26.531 -0.995 1 96.44 253 ALA B O 1
ATOM 5135 N N . VAL B 1 254 ? 1.548 -27.266 -2.57 1 94.81 254 VAL B N 1
ATOM 5136 C CA . VAL B 1 254 ? 0.566 -28.141 -3.211 1 94.81 254 VAL B CA 1
ATOM 5137 C C . VAL B 1 254 ? 1.183 -29.5 -3.477 1 94.81 254 VAL B C 1
ATOM 5139 O O . VAL B 1 254 ? 2.182 -29.625 -4.191 1 94.81 254 VAL B O 1
ATOM 5142 N N . HIS B 1 255 ? 0.631 -30.531 -2.871 1 93.94 255 HIS B N 1
ATOM 5143 C CA . HIS B 1 255 ? 1.123 -31.875 -3.084 1 93.94 255 HIS B CA 1
ATOM 5144 C C . HIS B 1 255 ? 0.412 -32.562 -4.258 1 93.94 255 HIS B C 1
ATOM 5146 O O . HIS B 1 255 ? 1.043 -33.25 -5.055 1 93.94 255 HIS B O 1
ATOM 5152 N N . ASP B 1 256 ? -0.891 -32.312 -4.316 1 88.88 256 ASP B N 1
ATOM 5153 C CA . ASP B 1 256 ? -1.719 -32.906 -5.359 1 88.88 256 ASP B CA 1
ATOM 5154 C C . ASP B 1 256 ? -2.938 -32.031 -5.66 1 88.88 256 ASP B C 1
ATOM 5156 O O . ASP B 1 256 ? -3.479 -31.391 -4.766 1 88.88 256 ASP B O 1
ATOM 5160 N N . PHE B 1 257 ? -3.314 -32.062 -6.879 1 82.44 257 PHE B N 1
ATOM 5161 C CA . PHE B 1 257 ? -4.5 -31.297 -7.27 1 82.44 257 PHE B CA 1
ATOM 5162 C C . PHE B 1 257 ? -5.742 -32.188 -7.223 1 82.44 257 PHE B C 1
ATOM 5164 O O . PHE B 1 257 ? -6.797 -31.797 -7.734 1 82.44 257 PHE B O 1
ATOM 5171 N N . ASP B 1 258 ? -5.602 -33.219 -6.641 1 69.56 258 ASP B N 1
ATOM 5172 C CA . ASP B 1 258 ? -6.75 -34.125 -6.609 1 69.56 258 ASP B CA 1
ATOM 5173 C C . ASP B 1 258 ? -7.926 -33.5 -5.875 1 69.56 258 ASP B C 1
ATOM 5175 O O . ASP B 1 258 ? -9.055 -34 -5.949 1 69.56 258 ASP B O 1
ATOM 5179 N N . ASP B 1 259 ? -7.672 -32.438 -5.16 1 62.28 259 ASP B N 1
ATOM 5180 C CA . ASP B 1 259 ? -8.719 -31.719 -4.445 1 62.28 259 ASP B CA 1
ATOM 5181 C C . ASP B 1 259 ? -9.75 -31.141 -5.414 1 62.28 259 ASP B C 1
ATOM 5183 O O . ASP B 1 259 ? -10.883 -30.859 -5.023 1 62.28 259 ASP B O 1
ATOM 5187 N N . PHE B 1 260 ? -9.344 -30.922 -6.605 1 62.94 260 PHE B N 1
ATOM 5188 C CA . PHE B 1 260 ? -10.234 -30.344 -7.605 1 62.94 260 PHE B CA 1
ATOM 5189 C C . PHE B 1 260 ? -10.812 -31.438 -8.508 1 62.94 260 PHE B C 1
ATOM 5191 O O . PHE B 1 260 ? -10.211 -31.766 -9.539 1 62.94 260 PHE B O 1
ATOM 5198 N N . SER B 1 261 ? -11.5 -32.375 -7.832 1 57.41 261 SER B N 1
ATOM 5199 C CA . SER B 1 261 ? -11.93 -33.562 -8.57 1 57.41 261 SER B CA 1
ATOM 5200 C C . SER B 1 261 ? -13.203 -33.281 -9.367 1 57.41 261 SER B C 1
ATOM 5202 O O . SER B 1 261 ? -14.008 -32.406 -8.984 1 57.41 261 SER B O 1
ATOM 5204 N N . GLU B 1 262 ? -13.211 -33.781 -10.57 1 56.12 262 GLU B N 1
ATOM 5205 C CA . GLU B 1 262 ? -14.383 -33.812 -11.445 1 56.12 262 GLU B CA 1
ATOM 5206 C C . GLU B 1 262 ? -15.656 -34.062 -10.633 1 56.12 262 GLU B C 1
ATOM 5208 O O . GLU B 1 262 ? -16.672 -33.406 -10.859 1 56.12 262 GLU B O 1
ATOM 5213 N N . SER B 1 263 ? -15.477 -34.812 -9.773 1 54.84 263 SER B N 1
ATOM 5214 C CA . SER B 1 263 ? -16.641 -35.25 -9 1 54.84 263 SER B CA 1
ATOM 5215 C C . SER B 1 263 ? -17.203 -34.125 -8.148 1 54.84 263 SER B C 1
ATOM 5217 O O . SER B 1 263 ? -18.406 -34.031 -7.977 1 54.84 263 SER B O 1
ATOM 5219 N N . SER B 1 264 ? -16.344 -33.281 -7.691 1 62.06 264 SER B N 1
ATOM 5220 C CA . SER B 1 264 ? -16.812 -32.188 -6.82 1 62.06 264 SER B CA 1
ATOM 5221 C C . SER B 1 264 ? -17.688 -31.219 -7.582 1 62.06 264 SER B C 1
ATOM 5223 O O . SER B 1 264 ? -18.766 -30.828 -7.098 1 62.06 264 SER B O 1
ATOM 5225 N N . TYR B 1 265 ? -17.391 -30.906 -8.805 1 66.62 265 TYR B N 1
ATOM 5226 C CA . TYR B 1 265 ? -18.203 -29.984 -9.594 1 66.62 265 TYR B CA 1
ATOM 5227 C C . TYR B 1 265 ? -19.469 -30.672 -10.094 1 66.62 265 TYR B C 1
ATOM 5229 O O . TYR B 1 265 ? -20.562 -30.094 -10.039 1 66.62 265 TYR B O 1
ATOM 5237 N N . LEU B 1 266 ? -19.297 -31.906 -10.547 1 68.19 266 LEU B N 1
ATOM 5238 C CA . LEU B 1 266 ? -20.438 -32.625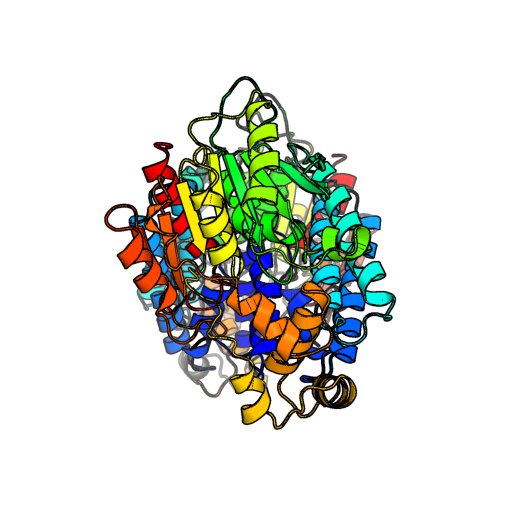 -11.094 1 68.19 266 LEU B CA 1
ATOM 5239 C C . LEU B 1 266 ? -21.531 -32.781 -10.039 1 68.19 266 LEU B C 1
ATOM 5241 O O . LEU B 1 266 ? -22.688 -32.438 -10.281 1 68.19 266 LEU B O 1
ATOM 5245 N N . GLU B 1 267 ? -21.062 -33.25 -8.992 1 72 267 GLU B N 1
ATOM 5246 C CA . GLU B 1 267 ? -22.062 -33.594 -7.98 1 72 267 GLU B CA 1
ATOM 5247 C C . GLU B 1 267 ? -22.547 -32.344 -7.254 1 72 267 GLU B C 1
ATOM 5249 O O . GLU B 1 267 ? -23.75 -32.156 -7.086 1 72 267 GLU B O 1
ATOM 5254 N N . LYS B 1 268 ? -21.719 -31.5 -7.023 1 78.25 268 LYS B N 1
ATOM 5255 C CA . LYS B 1 268 ? -22.047 -30.359 -6.18 1 78.25 268 LYS B CA 1
ATOM 5256 C C . LYS B 1 268 ? -22.891 -29.328 -6.949 1 78.25 268 LYS B C 1
ATOM 5258 O O . LYS B 1 268 ? -23.781 -28.703 -6.383 1 78.25 268 LYS B O 1
ATOM 5263 N N . PHE B 1 269 ? -22.719 -29.297 -8.266 1 84.94 269 PHE B N 1
ATOM 5264 C CA . PHE B 1 269 ? -23.375 -28.219 -9 1 84.94 269 PHE B CA 1
ATOM 5265 C C . PHE B 1 269 ? -24.312 -28.781 -10.07 1 84.94 269 PHE B C 1
ATOM 5267 O O . PHE B 1 269 ? -24.891 -28.031 -10.859 1 84.94 269 PHE B O 1
ATOM 5274 N N . ASN B 1 270 ? -24.453 -30.094 -10.055 1 85.31 270 ASN B N 1
ATOM 5275 C CA . ASN B 1 270 ? -25.359 -30.781 -10.969 1 85.31 270 ASN B CA 1
ATOM 5276 C C . ASN B 1 270 ? -25.062 -30.422 -12.422 1 85.31 270 ASN B C 1
ATOM 5278 O O . ASN B 1 270 ? -25.969 -30.031 -13.164 1 85.31 270 ASN B O 1
ATOM 5282 N N . ILE B 1 271 ? -23.781 -30.547 -12.727 1 88.12 271 ILE B N 1
ATOM 5283 C CA . ILE B 1 271 ? -23.359 -30.281 -14.102 1 88.12 271 ILE B CA 1
ATOM 5284 C C . ILE B 1 271 ? -23.078 -31.594 -14.828 1 88.12 271 ILE B C 1
ATOM 5286 O O . ILE B 1 271 ? -22.625 -32.562 -14.211 1 88.12 271 ILE B O 1
ATOM 5290 N N . LYS B 1 272 ? -23.531 -31.594 -16.125 1 89.44 272 LYS B N 1
ATOM 5291 C CA . LYS B 1 272 ? -23.156 -32.719 -16.984 1 89.44 272 LYS B CA 1
ATOM 5292 C C . LYS B 1 272 ? -21.828 -32.438 -17.672 1 89.44 272 LYS B C 1
ATOM 5294 O O . LYS B 1 272 ? -21.453 -31.281 -17.891 1 89.44 272 LYS B O 1
ATOM 5299 N N . ASP B 1 273 ? -21.109 -33.531 -18 1 91.12 273 ASP B N 1
ATOM 5300 C CA . ASP B 1 273 ? -19.812 -33.375 -18.641 1 91.12 273 ASP B CA 1
ATOM 5301 C C . ASP B 1 273 ? -19.953 -33.188 -20.156 1 91.12 273 ASP B C 1
ATOM 5303 O O . ASP B 1 273 ? -19.469 -34 -20.938 1 91.12 273 ASP B O 1
ATOM 5307 N N . ASP B 1 274 ? -20.562 -32.156 -20.531 1 90.88 274 ASP B N 1
ATOM 5308 C CA . ASP B 1 274 ? -20.672 -31.734 -21.938 1 90.88 274 ASP B CA 1
ATOM 5309 C C . ASP B 1 274 ? -20.609 -30.219 -22.062 1 90.88 274 ASP B C 1
ATOM 5311 O O . ASP B 1 274 ? -20.969 -29.5 -21.141 1 90.88 274 ASP B O 1
ATOM 5315 N N . PRO B 1 275 ? -20.188 -29.812 -23.219 1 90.38 275 PRO B N 1
ATOM 5316 C CA . PRO B 1 275 ? -19.906 -28.391 -23.406 1 90.38 275 PRO B CA 1
ATOM 5317 C C . PRO B 1 275 ? -21.125 -27.516 -23.125 1 90.38 275 PRO B C 1
ATOM 5319 O O . PRO B 1 275 ? -20.984 -26.422 -22.578 1 90.38 275 PRO B O 1
ATOM 5322 N N . GLU B 1 276 ? -22.297 -27.984 -23.422 1 93.25 276 GLU B N 1
ATOM 5323 C CA . GLU B 1 276 ? -23.5 -27.172 -23.25 1 93.25 276 GLU B CA 1
ATOM 5324 C C . GLU B 1 276 ? -23.812 -26.953 -21.766 1 93.25 276 GLU B C 1
ATOM 5326 O O . GLU B 1 276 ? -24.125 -25.844 -21.344 1 93.25 276 GLU B O 1
ATOM 5331 N N . SER B 1 277 ? -23.797 -28 -21.047 1 93.5 277 SER B N 1
ATOM 5332 C CA . SER B 1 277 ? -24.062 -27.922 -19.609 1 93.5 277 SER B CA 1
ATOM 5333 C C . SER B 1 277 ? -23.016 -27.094 -18.891 1 93.5 277 SER B C 1
ATOM 5335 O O . SER B 1 277 ? -23.344 -26.328 -17.969 1 93.5 277 SER B O 1
ATOM 5337 N N . ILE B 1 278 ? -21.844 -27.281 -19.281 1 92.88 278 ILE B N 1
ATOM 5338 C CA . ILE B 1 278 ? -20.734 -26.547 -18.688 1 92.88 278 ILE B CA 1
ATOM 5339 C C . ILE B 1 278 ? -20.906 -25.047 -18.969 1 92.88 278 ILE B C 1
ATOM 5341 O O . ILE B 1 278 ? -20.797 -24.234 -18.047 1 92.88 278 ILE B O 1
ATOM 5345 N N . GLN B 1 279 ? -21.266 -24.734 -20.156 1 94.12 279 GLN B N 1
ATOM 5346 C CA . GLN B 1 279 ? -21.453 -23.344 -20.531 1 94.12 279 GLN B CA 1
ATOM 5347 C C . GLN B 1 279 ? -22.641 -22.734 -19.781 1 94.12 279 GLN B C 1
ATOM 5349 O O . GLN B 1 279 ? -22.594 -21.578 -19.375 1 94.12 279 GLN B O 1
ATOM 5354 N N . ALA B 1 280 ? -23.641 -23.516 -19.625 1 94.94 280 ALA B N 1
ATOM 5355 C CA . ALA B 1 280 ? -24.828 -23.047 -18.906 1 94.94 280 ALA B CA 1
ATOM 5356 C C . ALA B 1 280 ? -24.469 -22.703 -17.453 1 94.94 280 ALA B C 1
ATOM 5358 O O . ALA B 1 280 ? -24.953 -21.703 -16.906 1 94.94 280 ALA B O 1
ATOM 5359 N N . PHE B 1 281 ? -23.672 -23.516 -16.891 1 94.5 281 PHE B N 1
ATOM 5360 C CA . PHE B 1 281 ? -23.25 -23.281 -15.508 1 94.5 281 PHE B CA 1
ATOM 5361 C C . PHE B 1 281 ? -22.391 -22.016 -15.414 1 94.5 281 PHE B C 1
ATOM 5363 O O . PHE B 1 281 ? -22.609 -21.172 -14.539 1 94.5 281 PHE B O 1
ATOM 5370 N N . ILE B 1 282 ? -21.453 -21.875 -16.312 1 95 282 ILE B N 1
ATOM 5371 C CA . ILE B 1 282 ? -20.531 -20.734 -16.312 1 95 282 ILE B CA 1
ATOM 5372 C C . ILE B 1 282 ? -21.328 -19.438 -16.469 1 95 282 ILE B C 1
ATOM 5374 O O . ILE B 1 282 ? -20.984 -18.422 -15.852 1 95 282 ILE B O 1
ATOM 5378 N N . ASN B 1 283 ? -22.438 -19.469 -17.156 1 94.94 283 ASN B N 1
ATOM 5379 C CA . ASN B 1 283 ? -23.203 -18.266 -17.484 1 94.94 283 ASN B CA 1
ATOM 5380 C C . ASN B 1 283 ? -24.312 -18.031 -16.469 1 94.94 283 ASN B C 1
ATOM 5382 O O . ASN B 1 283 ? -25.031 -17.031 -16.562 1 94.94 283 ASN B O 1
ATOM 5386 N N . ASP B 1 284 ? -24.5 -18.891 -15.484 1 94.88 284 ASP B N 1
ATOM 5387 C CA . ASP B 1 284 ? -25.578 -18.781 -14.508 1 94.88 284 ASP B CA 1
ATOM 5388 C C . ASP B 1 284 ? -25.188 -17.859 -13.352 1 94.88 284 ASP B C 1
ATOM 5390 O O . ASP B 1 284 ? -24.609 -18.312 -12.359 1 94.88 284 ASP B O 1
ATOM 5394 N N . ASN B 1 285 ? -25.641 -16.656 -13.352 1 93.94 285 ASN B N 1
ATOM 5395 C CA . ASN B 1 285 ? -25.25 -15.625 -12.398 1 93.94 285 ASN B CA 1
ATOM 5396 C C . ASN B 1 285 ? -25.734 -15.961 -10.992 1 93.94 285 ASN B C 1
ATOM 5398 O O . ASN B 1 285 ? -25.297 -15.336 -10.016 1 93.94 285 ASN B O 1
ATOM 5402 N N . SER B 1 286 ? -26.562 -16.906 -10.906 1 93.56 286 SER B N 1
ATOM 5403 C CA . SER B 1 286 ? -27.062 -17.297 -9.594 1 93.56 286 SER B CA 1
ATOM 5404 C C . SER B 1 286 ? -26.094 -18.234 -8.891 1 93.56 286 SER B C 1
ATOM 5406 O O . SER B 1 286 ? -26.188 -18.453 -7.68 1 93.56 286 SER B O 1
ATOM 5408 N N . GLN B 1 287 ? -25.156 -18.828 -9.688 1 93.56 287 GLN B N 1
ATOM 5409 C CA . GLN B 1 287 ? -24.125 -19.672 -9.109 1 93.56 287 GLN B CA 1
ATOM 5410 C C . GLN B 1 287 ? -22.969 -18.844 -8.57 1 93.56 287 GLN B C 1
ATOM 5412 O O . GLN B 1 287 ? -22.719 -17.734 -9.031 1 93.56 287 GLN B O 1
ATOM 5417 N N . PRO B 1 288 ? -22.266 -19.375 -7.566 1 93.81 288 PRO B N 1
ATOM 5418 C CA . PRO B 1 288 ? -21.141 -18.656 -7.012 1 93.81 288 PRO B CA 1
ATOM 5419 C C . PRO B 1 288 ? -20.062 -18.344 -8.055 1 93.81 288 PRO B C 1
ATOM 5421 O O . PRO B 1 288 ? -19.797 -19.172 -8.93 1 93.81 288 PRO B O 1
ATOM 5424 N N . MET B 1 289 ? -19.422 -17.234 -7.902 1 95.5 289 MET B N 1
ATOM 5425 C CA . MET B 1 289 ? -18.438 -16.781 -8.875 1 95.5 289 MET B CA 1
ATOM 5426 C C . MET B 1 289 ? -17.234 -17.719 -8.906 1 95.5 289 MET B C 1
ATOM 5428 O O . MET B 1 289 ? -16.703 -18.016 -9.977 1 95.5 289 MET B O 1
ATOM 5432 N N . GLY B 1 290 ? -16.797 -18.234 -7.75 1 94 290 GLY B N 1
ATOM 5433 C CA . GLY B 1 290 ? -15.586 -19.031 -7.625 1 94 290 GLY B CA 1
ATOM 5434 C C . GLY B 1 290 ? -15.609 -20.281 -8.484 1 94 290 GLY B C 1
ATOM 5435 O O . GLY B 1 290 ? -14.766 -20.453 -9.367 1 94 290 GLY B O 1
ATOM 5436 N N . PRO B 1 291 ? -16.594 -21.109 -8.273 1 92.62 291 PRO B N 1
ATOM 5437 C CA . PRO B 1 291 ? -16.703 -22.344 -9.07 1 92.62 291 PRO B CA 1
ATOM 5438 C C . PRO B 1 291 ? -16.891 -22.062 -10.562 1 92.62 291 PRO B C 1
ATOM 5440 O O . PRO B 1 291 ? -16.328 -22.781 -11.398 1 92.62 291 PRO B O 1
ATOM 5443 N N . ARG B 1 292 ? -17.672 -21.062 -10.93 1 94.56 292 ARG B N 1
ATOM 5444 C CA . ARG B 1 292 ? -17.828 -20.703 -12.336 1 94.56 292 ARG B CA 1
ATOM 5445 C C . ARG B 1 292 ? -16.5 -20.312 -12.953 1 94.56 292 ARG B C 1
ATOM 5447 O O . ARG B 1 292 ? -16.156 -20.781 -14.047 1 94.56 292 ARG B O 1
ATOM 5454 N N . TRP B 1 293 ? -15.766 -19.5 -12.242 1 95.69 293 TRP B N 1
ATOM 5455 C CA . TRP B 1 293 ? -14.461 -19.047 -12.711 1 95.69 293 TRP B CA 1
ATOM 5456 C C . TRP B 1 293 ? -13.484 -20.219 -12.828 1 95.69 293 TRP B C 1
ATOM 5458 O O . TRP B 1 293 ? -12.773 -20.344 -13.828 1 95.69 293 TRP B O 1
ATOM 5468 N N . LEU B 1 294 ? -13.43 -21.031 -11.797 1 93.12 294 LEU B N 1
ATOM 5469 C CA . LEU B 1 294 ? -12.484 -22.141 -11.773 1 93.12 294 LEU B CA 1
ATOM 5470 C C . LEU B 1 294 ? -12.703 -23.062 -12.969 1 93.12 294 LEU B C 1
ATOM 5472 O O . LEU B 1 294 ? -11.742 -23.5 -13.602 1 93.12 294 LEU B O 1
ATOM 5476 N N . LEU B 1 295 ? -13.914 -23.312 -13.273 1 92.75 295 LEU B N 1
ATOM 5477 C CA . LEU B 1 295 ? -14.234 -24.172 -14.406 1 92.75 295 LEU B CA 1
ATOM 5478 C C . LEU B 1 295 ? -13.883 -23.5 -15.727 1 92.75 295 LEU B C 1
ATOM 5480 O O . LEU B 1 295 ? -13.234 -24.094 -16.594 1 92.75 295 LEU B O 1
ATOM 5484 N N . ALA B 1 296 ? -14.312 -22.281 -15.859 1 95.69 296 ALA B N 1
ATOM 5485 C CA . ALA B 1 296 ? -14.062 -21.531 -17.078 1 95.69 296 ALA B CA 1
ATOM 5486 C C . ALA B 1 296 ? -12.562 -21.391 -17.344 1 95.69 296 ALA B C 1
ATOM 5488 O O . ALA B 1 296 ? -12.078 -21.719 -18.438 1 95.69 296 ALA B O 1
ATOM 5489 N N . HIS B 1 297 ? -11.859 -20.969 -16.359 1 96.38 297 HIS B N 1
ATOM 5490 C CA . HIS B 1 297 ? -10.422 -20.75 -16.516 1 96.38 297 HIS B CA 1
ATOM 5491 C C . HIS B 1 297 ? -9.68 -22.078 -16.656 1 96.38 297 HIS B C 1
ATOM 5493 O O . HIS B 1 297 ? -8.711 -22.172 -17.406 1 96.38 297 HIS B O 1
ATOM 5499 N N . GLY B 1 298 ? -10.086 -23.047 -15.859 1 94.56 298 GLY B N 1
ATOM 5500 C CA . GLY B 1 298 ? -9.461 -24.359 -15.961 1 94.56 298 GLY B CA 1
ATOM 5501 C C . GLY B 1 298 ? -9.516 -24.938 -17.359 1 94.56 298 GLY B C 1
ATOM 5502 O O . GLY B 1 298 ? -8.492 -25.375 -17.906 1 94.56 298 GLY B O 1
ATOM 5503 N N . MET B 1 299 ? -10.688 -24.906 -17.953 1 95.31 299 MET B N 1
ATOM 5504 C CA . MET B 1 299 ? -10.852 -25.438 -19.312 1 95.31 299 MET B CA 1
ATOM 5505 C C . MET B 1 299 ? -10.047 -24.609 -20.312 1 95.31 299 MET B C 1
ATOM 5507 O O . MET B 1 299 ? -9.398 -25.172 -21.203 1 95.31 299 MET B O 1
ATOM 5511 N N . TRP B 1 300 ? -10.047 -23.328 -20.109 1 97 300 TRP B N 1
ATOM 5512 C CA . TRP B 1 300 ? -9.312 -22.438 -21 1 97 300 TRP B CA 1
ATOM 5513 C C . TRP B 1 300 ? -7.812 -22.656 -20.875 1 97 300 TRP B C 1
ATOM 5515 O O . TRP B 1 300 ? -7.121 -22.828 -21.891 1 97 300 TRP B O 1
ATOM 5525 N N . SER B 1 301 ? -7.285 -22.719 -19.688 1 97.12 301 SER B N 1
ATOM 5526 C CA . SER B 1 301 ? -5.852 -22.781 -19.422 1 97.12 301 SER B CA 1
ATOM 5527 C C . SER B 1 301 ? -5.281 -24.141 -19.812 1 97.12 301 SER B C 1
ATOM 5529 O O . SER B 1 301 ? -4.125 -24.234 -20.234 1 97.12 301 SER B O 1
ATOM 5531 N N . TYR B 1 302 ? -6.125 -25.203 -19.75 1 96.19 302 TYR B N 1
ATOM 5532 C CA . TYR B 1 302 ? -5.691 -26.531 -20.156 1 96.19 302 TYR B CA 1
ATOM 5533 C C . TYR B 1 302 ? -6.031 -26.797 -21.609 1 96.19 302 TYR B C 1
ATOM 5535 O O . TYR B 1 302 ? -5.594 -27.797 -22.188 1 96.19 302 TYR B O 1
ATOM 5543 N N . LYS B 1 303 ? -6.797 -25.922 -22.141 1 97.12 303 LYS B N 1
ATOM 5544 C CA . LYS B 1 303 ? -7.25 -26.031 -23.531 1 97.12 303 LYS B CA 1
ATOM 5545 C C . LYS B 1 303 ? -7.996 -27.344 -23.75 1 97.12 303 LYS B C 1
ATOM 5547 O O . LYS B 1 303 ? -7.66 -28.109 -24.656 1 97.12 303 LYS B O 1
ATOM 5552 N N . VAL B 1 304 ? -9 -27.547 -22.875 1 95.5 304 VAL B N 1
ATOM 5553 C CA . VAL B 1 304 ? -9.852 -28.734 -22.953 1 95.5 304 VAL B CA 1
ATOM 5554 C C . VAL B 1 304 ? -11.32 -28.328 -22.922 1 95.5 304 VAL B C 1
ATOM 5556 O O . VAL B 1 304 ? -11.641 -27.172 -22.609 1 95.5 304 VAL B O 1
ATOM 5559 N N . LYS B 1 305 ? -12.234 -29.266 -23.234 1 92.69 305 LYS B N 1
ATOM 5560 C CA . LYS B 1 305 ? -13.625 -28.859 -23.406 1 92.69 305 LYS B CA 1
ATOM 5561 C C . LYS B 1 305 ? -14.547 -29.703 -22.531 1 92.69 305 LYS B C 1
ATOM 5563 O O . LYS B 1 305 ? -15.758 -29.453 -22.469 1 92.69 305 LYS B O 1
ATOM 5568 N N . THR B 1 306 ? -13.93 -30.703 -21.844 1 91.5 306 THR B N 1
ATOM 5569 C CA . THR B 1 306 ? -14.758 -31.531 -20.984 1 91.5 306 THR B CA 1
ATOM 5570 C C . THR B 1 306 ? -14.156 -31.641 -19.594 1 91.5 306 THR B C 1
ATOM 5572 O O . THR B 1 306 ? -12.961 -31.391 -19.406 1 91.5 306 THR B O 1
ATOM 5575 N N . LEU B 1 307 ? -15.016 -31.969 -18.656 1 91.25 307 LEU B N 1
ATOM 5576 C CA . LEU B 1 307 ? -14.562 -32.156 -17.281 1 91.25 307 LEU B CA 1
ATOM 5577 C C . LEU B 1 307 ? -13.633 -33.344 -17.188 1 91.25 307 LEU B C 1
ATOM 5579 O O . LEU B 1 307 ? -12.68 -33.344 -16.391 1 91.25 307 LEU B O 1
ATOM 5583 N N . ALA B 1 308 ? -13.938 -34.312 -17.938 1 90.12 308 ALA B N 1
ATOM 5584 C CA . ALA B 1 308 ? -13.086 -35.5 -17.953 1 90.12 308 ALA B CA 1
ATOM 5585 C C . ALA B 1 308 ? -11.664 -35.156 -18.406 1 90.12 308 ALA B C 1
ATOM 5587 O O . ALA B 1 308 ? -10.695 -35.625 -17.812 1 90.12 308 ALA B O 1
ATOM 5588 N N . GLU B 1 309 ? -11.523 -34.406 -19.406 1 91.56 309 GLU B N 1
ATOM 5589 C CA . GLU B 1 309 ? -10.211 -33.969 -19.906 1 91.56 309 GLU B CA 1
ATOM 5590 C C . GLU B 1 309 ? -9.484 -33.094 -18.891 1 91.56 309 GLU B C 1
ATOM 5592 O O . GLU B 1 309 ? -8.281 -33.25 -18.672 1 91.56 309 GLU B O 1
ATOM 5597 N N . LEU B 1 310 ? -10.227 -32.156 -18.312 1 92.06 310 LEU B N 1
ATOM 5598 C CA . LEU B 1 310 ? -9.648 -31.328 -17.281 1 92.06 310 LEU B CA 1
ATOM 5599 C C . LEU B 1 310 ? -9.164 -32.156 -16.109 1 92.06 310 LEU B C 1
ATOM 5601 O O . LEU B 1 310 ? -8.062 -31.938 -15.594 1 92.06 310 LEU B O 1
ATOM 5605 N N . GLY B 1 311 ? -10.016 -33.062 -15.688 1 89 311 GLY B N 1
ATOM 5606 C CA . GLY B 1 311 ? -9.656 -33.969 -14.602 1 89 311 GLY B CA 1
ATOM 5607 C C . GLY B 1 311 ? -8.398 -34.781 -14.875 1 89 311 GLY B C 1
ATOM 5608 O O . GLY B 1 311 ? -7.594 -35 -13.977 1 89 311 GLY B O 1
ATOM 5609 N N . LYS B 1 312 ? -8.242 -35.219 -16.109 1 90.75 312 LYS B N 1
ATOM 5610 C CA . LYS B 1 312 ? -7.035 -35.938 -16.5 1 90.75 312 LYS B CA 1
ATOM 5611 C C . LYS B 1 312 ? -5.793 -35.062 -16.359 1 90.75 312 LYS B C 1
ATOM 5613 O O . LYS B 1 312 ? -4.738 -35.531 -15.93 1 90.75 312 LYS B O 1
ATOM 5618 N N . GLY B 1 313 ? -5.895 -33.844 -16.75 1 91.56 313 GLY B N 1
ATOM 5619 C CA . GLY B 1 313 ? -4.801 -32.875 -16.562 1 91.56 313 GLY B CA 1
ATOM 5620 C C . GLY B 1 313 ? -4.434 -32.688 -15.109 1 91.56 313 GLY B C 1
ATOM 5621 O O . GLY B 1 313 ? -3.256 -32.719 -14.742 1 91.56 313 GLY B O 1
ATOM 5622 N N . TRP B 1 314 ? -5.453 -32.469 -14.273 1 90.44 314 TRP B N 1
ATOM 5623 C CA . TRP B 1 314 ? -5.238 -32.219 -12.852 1 90.44 314 TRP B CA 1
ATOM 5624 C C . TRP B 1 314 ? -4.66 -33.438 -12.164 1 90.44 314 TRP B C 1
ATOM 5626 O O . TRP B 1 314 ? -3.857 -33.344 -11.234 1 90.44 314 TRP B O 1
ATOM 5636 N N . ALA B 1 315 ? -5.059 -34.594 -12.633 1 90.19 315 ALA B N 1
ATOM 5637 C CA . ALA B 1 315 ? -4.586 -35.844 -12.055 1 90.19 315 ALA B CA 1
ATOM 5638 C C . ALA B 1 315 ? -3.082 -36.031 -12.25 1 90.19 315 ALA B C 1
ATOM 5640 O O . ALA B 1 315 ? -2.412 -36.688 -11.461 1 90.19 315 ALA B O 1
ATOM 5641 N N . LYS B 1 316 ? -2.564 -35.375 -13.25 1 92.81 316 LYS B N 1
ATOM 5642 C CA . LYS B 1 316 ? -1.135 -35.469 -13.523 1 92.81 316 LYS B CA 1
ATOM 5643 C C . LYS B 1 316 ? -0.338 -34.562 -12.602 1 92.81 316 LYS B C 1
ATOM 5645 O O . LYS B 1 316 ? 0.881 -34.688 -12.477 1 92.81 316 LYS B O 1
ATOM 5650 N N . MET B 1 317 ? -0.968 -33.688 -11.953 1 93.12 317 MET B N 1
ATOM 5651 C CA . MET B 1 317 ? -0.316 -32.75 -11.047 1 93.12 317 MET B CA 1
ATOM 5652 C C . MET B 1 317 ? -0.203 -33.344 -9.641 1 93.12 317 MET B C 1
ATOM 5654 O O . MET B 1 317 ? -0.889 -32.906 -8.719 1 93.12 317 MET B O 1
ATOM 5658 N N . SER B 1 318 ? 0.686 -34.25 -9.555 1 94.06 318 SER B N 1
ATOM 5659 C CA . SER B 1 318 ? 0.923 -34.938 -8.281 1 94.06 318 SER B CA 1
ATOM 5660 C C . SER B 1 318 ? 2.414 -35.062 -7.992 1 94.06 318 SER B C 1
ATOM 5662 O O . SER B 1 318 ? 3.207 -35.344 -8.891 1 94.06 318 SER B O 1
ATOM 5664 N N . MET B 1 319 ? 2.803 -34.812 -6.766 1 96.06 319 MET B N 1
ATOM 5665 C CA . MET B 1 319 ? 4.191 -34.938 -6.332 1 96.06 319 MET B CA 1
ATOM 5666 C C . MET B 1 319 ? 4.461 -36.312 -5.746 1 96.06 319 MET B C 1
ATOM 5668 O O . MET B 1 319 ? 5.559 -36.594 -5.25 1 96.06 319 MET B O 1
ATOM 5672 N N . ALA B 1 320 ? 3.451 -37.156 -5.836 1 92.69 320 ALA B N 1
ATOM 5673 C CA . ALA B 1 320 ? 3.65 -38.5 -5.344 1 92.69 320 ALA B CA 1
ATOM 5674 C C . ALA B 1 320 ? 4.832 -39.188 -6.043 1 92.69 320 ALA B C 1
ATOM 5676 O O . ALA B 1 320 ? 4.867 -39.25 -7.273 1 92.69 320 ALA B O 1
ATOM 5677 N N . GLY B 1 321 ? 5.785 -39.562 -5.246 1 93.69 321 GLY B N 1
ATOM 5678 C CA . GLY B 1 321 ? 6.953 -40.281 -5.766 1 93.69 321 GLY B CA 1
ATOM 5679 C C . GLY B 1 321 ? 8.016 -39.344 -6.301 1 93.69 321 GLY B C 1
ATOM 5680 O O . GLY B 1 321 ? 9.055 -39.781 -6.793 1 93.69 321 GLY B O 1
ATOM 5681 N N . LEU B 1 322 ? 7.785 -38.062 -6.176 1 96.69 322 LEU B N 1
ATOM 5682 C CA . LEU B 1 322 ? 8.727 -37.125 -6.785 1 96.69 322 LEU B CA 1
ATOM 5683 C C . LEU B 1 322 ? 9.375 -36.25 -5.727 1 96.69 322 LEU B C 1
ATOM 5685 O O . LEU B 1 322 ? 10.414 -35.656 -5.977 1 96.69 322 LEU B O 1
ATOM 5689 N N . THR B 1 323 ? 8.797 -36.156 -4.547 1 96.25 323 THR B N 1
ATOM 5690 C CA . THR B 1 323 ? 9.25 -35.219 -3.537 1 96.25 323 THR B CA 1
ATOM 5691 C C . THR B 1 323 ? 10.695 -35.5 -3.141 1 96.25 323 THR B C 1
ATOM 5693 O O . THR B 1 323 ? 11.469 -34.562 -2.873 1 96.25 323 THR B O 1
ATOM 5696 N N . ASP B 1 324 ? 11.07 -36.781 -3.098 1 93.81 324 ASP B N 1
ATOM 5697 C CA . ASP B 1 324 ? 12.398 -37.188 -2.652 1 93.81 324 ASP B CA 1
ATOM 5698 C C . ASP B 1 324 ? 13.469 -36.781 -3.672 1 93.81 324 ASP B C 1
ATOM 5700 O O . ASP B 1 324 ? 14.664 -36.812 -3.369 1 93.81 324 ASP B O 1
ATOM 5704 N N . LYS B 1 325 ? 13.008 -36.438 -4.898 1 97.75 325 LYS B N 1
ATOM 5705 C CA . LYS B 1 325 ? 13.953 -36.062 -5.941 1 97.75 325 LYS B CA 1
ATOM 5706 C C . LYS B 1 325 ? 14.43 -34.625 -5.758 1 97.75 325 LYS B C 1
ATOM 5708 O O . LYS B 1 325 ? 15.422 -34.188 -6.359 1 97.75 325 LYS B O 1
ATOM 5713 N N . ILE B 1 326 ? 13.711 -33.875 -5.004 1 98.75 326 ILE B N 1
ATOM 5714 C CA . ILE B 1 326 ? 14.117 -32.5 -4.734 1 98.75 326 ILE B CA 1
ATOM 5715 C C . ILE B 1 326 ? 15.359 -32.5 -3.844 1 98.75 326 ILE B C 1
ATOM 5717 O O . ILE B 1 326 ? 15.391 -33.156 -2.807 1 98.75 326 ILE B O 1
ATOM 5721 N N . GLN B 1 327 ? 16.328 -31.703 -4.195 1 98.44 327 GLN B N 1
ATOM 5722 C CA . GLN B 1 327 ? 17.625 -31.797 -3.525 1 98.44 327 GLN B CA 1
ATOM 5723 C C . GLN B 1 327 ? 17.891 -30.562 -2.666 1 98.44 327 GLN B C 1
ATOM 5725 O O . GLN B 1 327 ? 18.766 -30.594 -1.796 1 98.44 327 GLN B O 1
ATOM 5730 N N . CYS B 1 328 ? 17.219 -29.516 -2.877 1 98.75 328 CYS B N 1
ATOM 5731 C CA . CYS B 1 328 ? 17.453 -28.266 -2.168 1 98.75 328 CYS B CA 1
ATOM 5732 C C . CYS B 1 328 ? 16.484 -28.094 -1.002 1 98.75 328 CYS B C 1
ATOM 5734 O O . CYS B 1 328 ? 15.508 -28.828 -0.903 1 98.75 328 CYS B O 1
ATOM 5736 N N . PRO B 1 329 ? 16.797 -27.141 -0.02 1 98.81 329 PRO B N 1
ATOM 5737 C CA . PRO B 1 329 ? 15.797 -26.812 1.007 1 98.81 329 PRO B CA 1
ATOM 5738 C C . PRO B 1 329 ? 14.516 -26.234 0.421 1 98.81 329 PRO B C 1
ATOM 5740 O O . PRO B 1 329 ? 14.562 -25.5 -0.579 1 98.81 329 PRO B O 1
ATOM 5743 N N . VAL B 1 330 ? 13.398 -26.562 1.104 1 98.94 330 VAL B N 1
ATOM 5744 C CA . VAL B 1 330 ? 12.102 -26.172 0.573 1 98.94 330 VAL B CA 1
ATOM 5745 C C . VAL B 1 330 ? 11.289 -25.469 1.662 1 98.94 330 VAL B C 1
ATOM 5747 O O . VAL B 1 330 ? 11.125 -26 2.762 1 98.94 330 VAL B O 1
ATOM 5750 N N . PHE B 1 331 ? 10.852 -24.25 1.372 1 98.88 331 PHE B N 1
ATOM 5751 C CA . PHE B 1 331 ? 9.859 -23.547 2.174 1 98.88 331 PHE B CA 1
ATOM 5752 C C . PHE B 1 331 ? 8.445 -23.891 1.712 1 98.88 331 PHE B C 1
ATOM 5754 O O . PHE B 1 331 ? 8.109 -23.719 0.541 1 98.88 331 PHE B O 1
ATOM 5761 N N . LEU B 1 332 ? 7.672 -24.391 2.641 1 98.5 332 LEU B N 1
ATOM 5762 C CA . LEU B 1 332 ? 6.297 -24.781 2.355 1 98.5 332 LEU B CA 1
ATOM 5763 C C . LEU B 1 332 ? 5.309 -23.859 3.07 1 98.5 332 LEU B C 1
ATOM 5765 O O . LEU B 1 332 ? 5.004 -24.062 4.246 1 98.5 332 LEU B O 1
ATOM 5769 N N . GLY B 1 333 ? 4.824 -22.859 2.303 1 97.88 333 GLY B N 1
ATOM 5770 C CA . GLY B 1 333 ? 3.803 -21.984 2.863 1 97.88 333 GLY B CA 1
ATOM 5771 C C . GLY B 1 333 ? 2.443 -22.656 2.965 1 97.88 333 GLY B C 1
ATOM 5772 O O . GLY B 1 333 ? 2.045 -23.391 2.066 1 97.88 333 GLY B O 1
ATOM 5773 N N . ASP B 1 334 ? 1.828 -22.438 4.051 1 96.5 334 ASP B N 1
ATOM 5774 C CA . ASP B 1 334 ? 0.494 -22.969 4.32 1 96.5 334 ASP B CA 1
ATOM 5775 C C . ASP B 1 334 ? -0.435 -21.875 4.84 1 96.5 334 ASP B C 1
ATOM 5777 O O . ASP B 1 334 ? -0.362 -21.5 6.012 1 96.5 334 ASP B O 1
ATOM 5781 N N . ALA B 1 335 ? -1.309 -21.359 3.984 1 95.62 335 ALA B N 1
ATOM 5782 C CA . ALA B 1 335 ? -2.316 -20.391 4.395 1 95.62 335 ALA B CA 1
ATOM 5783 C C . ALA B 1 335 ? -3.529 -21.078 5.012 1 95.62 335 ALA B C 1
ATOM 5785 O O . ALA B 1 335 ? -4.301 -21.734 4.309 1 95.62 335 ALA B O 1
ATOM 5786 N N . VAL B 1 336 ? -3.84 -20.812 6.184 1 93.56 336 VAL B N 1
ATOM 5787 C CA . VAL B 1 336 ? -4.793 -21.625 6.926 1 93.56 336 VAL B CA 1
ATOM 5788 C C . VAL B 1 336 ? -6.215 -21.312 6.461 1 93.56 336 VAL B C 1
ATOM 5790 O O . VAL B 1 336 ? -7.102 -22.172 6.543 1 93.56 336 VAL B O 1
ATOM 5793 N N . GLY B 1 337 ? -6.418 -20.094 6 1 91.75 337 GLY B N 1
ATOM 5794 C CA . GLY B 1 337 ? -7.734 -19.719 5.52 1 91.75 337 GLY B CA 1
ATOM 5795 C C . GLY B 1 337 ? -7.863 -19.781 4.008 1 91.75 337 GLY B C 1
ATOM 5796 O O . GLY B 1 337 ? -8.688 -19.094 3.416 1 91.75 337 GLY B O 1
ATOM 5797 N N . ASP B 1 338 ? -7.023 -20.625 3.369 1 92 338 ASP B N 1
ATOM 5798 C CA . ASP B 1 338 ? -6.996 -20.75 1.914 1 92 338 ASP B CA 1
ATOM 5799 C C . ASP B 1 338 ? -8.328 -21.25 1.379 1 92 338 ASP B C 1
ATOM 5801 O O . ASP B 1 338 ? -8.875 -22.25 1.882 1 92 338 ASP B O 1
ATOM 5805 N N . LEU B 1 339 ? -8.828 -20.641 0.389 1 87.81 339 LEU B N 1
ATOM 5806 C CA . LEU B 1 339 ? -10.133 -21 -0.136 1 87.81 339 LEU B CA 1
ATOM 5807 C C . LEU B 1 339 ? -10.008 -22.047 -1.231 1 87.81 339 LEU B C 1
ATOM 5809 O O . LEU B 1 339 ? -11 -22.672 -1.614 1 87.81 339 LEU B O 1
ATOM 5813 N N . PHE B 1 340 ? -8.789 -22.297 -1.705 1 85.12 340 PHE B N 1
ATOM 5814 C CA . PHE B 1 340 ? -8.602 -23.25 -2.793 1 85.12 340 PHE B CA 1
ATOM 5815 C C . PHE B 1 340 ? -8.078 -24.578 -2.26 1 85.12 340 PHE B C 1
ATOM 5817 O O . PHE B 1 340 ? -8.477 -25.641 -2.742 1 85.12 340 PHE B O 1
ATOM 5824 N N . PHE B 1 341 ? -7.203 -24.438 -1.29 1 82.56 341 PHE B N 1
ATOM 5825 C CA . PHE B 1 341 ? -6.555 -25.625 -0.744 1 82.56 341 PHE B CA 1
ATOM 5826 C C . PHE B 1 341 ? -7 -25.859 0.694 1 82.56 341 PHE B C 1
ATOM 5828 O O . PHE B 1 341 ? -6.172 -25.906 1.606 1 82.56 341 PHE B O 1
ATOM 5835 N N . LYS B 1 342 ? -8.266 -25.969 1.051 1 70.06 342 LYS B N 1
ATOM 5836 C CA . LYS B 1 342 ? -8.945 -25.953 2.346 1 70.06 342 LYS B CA 1
ATOM 5837 C C . LYS B 1 342 ? -8.5 -27.109 3.221 1 70.06 342 LYS B C 1
ATOM 5839 O O . LYS B 1 342 ? -8.43 -26.984 4.445 1 70.06 342 LYS B O 1
ATOM 5844 N N . ASP B 1 343 ? -8.219 -28.203 2.707 1 63.94 343 ASP B N 1
ATOM 5845 C CA . ASP B 1 343 ? -8.023 -29.312 3.633 1 63.94 343 ASP B CA 1
ATOM 5846 C C . ASP B 1 343 ? -6.602 -29.328 4.184 1 63.94 343 ASP B C 1
ATOM 5848 O O . ASP B 1 343 ? -6.277 -30.141 5.051 1 63.94 343 ASP B O 1
ATOM 5852 N N . GLY B 1 344 ? -5.773 -28.156 4.07 1 63.03 344 GLY B N 1
ATOM 5853 C CA . GLY B 1 344 ? -4.5 -27.875 4.711 1 63.03 344 GLY B CA 1
ATOM 5854 C C . GLY B 1 344 ? -3.535 -29.047 4.664 1 63.03 344 GLY B C 1
ATOM 5855 O O . GLY B 1 344 ? -2.496 -29.031 5.328 1 63.03 344 GLY B O 1
ATOM 5856 N N . GLY B 1 345 ? -3.66 -30.016 3.85 1 84.38 345 GLY B N 1
ATOM 5857 C CA . GLY B 1 345 ? -2.787 -31.156 4.027 1 84.38 345 GLY B CA 1
ATOM 5858 C C . GLY B 1 345 ? -1.64 -31.203 3.037 1 84.38 345 GLY B C 1
ATOM 5859 O O . GLY B 1 345 ? -0.712 -32 3.184 1 84.38 345 GLY B O 1
ATOM 5860 N N . HIS B 1 346 ? -1.642 -30.219 2.168 1 92.88 346 HIS B N 1
ATOM 5861 C CA . HIS B 1 346 ? -0.644 -30.234 1.105 1 92.88 346 HIS B CA 1
ATOM 5862 C C . HIS B 1 346 ? 0.754 -29.984 1.654 1 92.88 346 HIS B C 1
ATOM 5864 O O . HIS B 1 346 ? 1.702 -30.688 1.318 1 92.88 346 HIS B O 1
ATOM 5870 N N . ALA B 1 347 ? 0.87 -29 2.504 1 94.94 347 ALA B N 1
ATOM 5871 C CA . ALA B 1 347 ? 2.174 -28.656 3.062 1 94.94 347 ALA B CA 1
ATOM 5872 C C . ALA B 1 347 ? 2.746 -29.812 3.881 1 94.94 347 ALA B C 1
ATOM 5874 O O . ALA B 1 347 ? 3.936 -30.125 3.779 1 94.94 347 ALA B O 1
ATOM 5875 N N . GLN B 1 348 ? 1.903 -30.438 4.633 1 94 348 GLN B N 1
ATOM 5876 C CA . GLN B 1 348 ? 2.346 -31.547 5.469 1 94 348 GLN B CA 1
ATOM 5877 C C . GLN B 1 348 ? 2.773 -32.75 4.617 1 94 348 GLN B C 1
ATOM 5879 O O . GLN B 1 348 ? 3.789 -33.375 4.902 1 94 348 GLN B O 1
ATOM 5884 N N . LYS B 1 349 ? 1.994 -33.062 3.623 1 93.56 349 LYS B N 1
ATOM 5885 C CA . LYS B 1 349 ? 2.34 -34.156 2.727 1 93.56 349 LYS B CA 1
ATOM 5886 C C . LYS B 1 349 ? 3.672 -33.906 2.029 1 93.56 349 LYS B C 1
ATOM 5888 O O . LYS B 1 349 ? 4.5 -34.812 1.91 1 93.56 349 LYS B O 1
ATOM 5893 N N . MET B 1 350 ? 3.805 -32.719 1.575 1 96.69 350 MET B N 1
ATOM 5894 C CA . MET B 1 350 ? 5.078 -32.344 0.962 1 96.69 350 MET B CA 1
ATOM 5895 C C . MET B 1 350 ? 6.227 -32.5 1.954 1 96.69 350 MET B C 1
ATOM 5897 O O . MET B 1 350 ? 7.289 -33 1.604 1 96.69 350 MET B O 1
ATOM 5901 N N . ALA B 1 351 ? 5.996 -32.031 3.174 1 96.94 351 ALA B N 1
ATOM 5902 C CA . ALA B 1 351 ? 7.035 -32.094 4.199 1 96.94 351 ALA B CA 1
ATOM 5903 C C . ALA B 1 351 ? 7.449 -33.531 4.504 1 96.94 351 ALA B C 1
ATOM 5905 O O . ALA B 1 351 ? 8.625 -33.812 4.719 1 96.94 351 ALA B O 1
ATOM 5906 N N . GLU B 1 352 ? 6.508 -34.375 4.574 1 95.69 352 GLU B N 1
ATOM 5907 C CA . GLU B 1 352 ? 6.777 -35.781 4.848 1 95.69 352 GLU B CA 1
ATOM 5908 C C . GLU B 1 352 ? 7.707 -36.375 3.793 1 95.69 352 GLU B C 1
ATOM 5910 O O . GLU B 1 352 ? 8.617 -37.156 4.121 1 95.69 352 GLU B O 1
ATOM 5915 N N . GLY B 1 353 ? 7.457 -36.062 2.607 1 96.06 353 GLY B N 1
ATOM 5916 C CA . GLY B 1 353 ? 8.281 -36.562 1.523 1 96.06 353 GLY B CA 1
ATOM 5917 C C . GLY B 1 353 ? 9.648 -35.906 1.458 1 96.06 353 GLY B C 1
ATOM 5918 O O . GLY B 1 353 ? 10.617 -36.531 1.022 1 96.06 353 GLY B O 1
ATOM 5919 N N . LEU B 1 354 ? 9.766 -34.688 1.901 1 97.88 354 LEU B N 1
ATOM 5920 C CA . LEU B 1 354 ? 10.984 -33.906 1.789 1 97.88 354 LEU B CA 1
ATOM 5921 C C . LEU B 1 354 ? 11.922 -34.188 2.961 1 97.88 354 LEU B C 1
ATOM 5923 O O . LEU B 1 354 ? 13.133 -33.969 2.852 1 97.88 354 LEU B O 1
ATOM 5927 N N . GLY B 1 355 ? 11.391 -34.656 4.113 1 96.56 355 GLY B N 1
ATOM 5928 C CA . GLY B 1 355 ? 12.18 -34.875 5.312 1 96.56 355 GLY B CA 1
ATOM 5929 C C . GLY B 1 355 ? 12.805 -33.594 5.848 1 96.56 355 GLY B C 1
ATOM 5930 O O . GLY B 1 355 ? 12.117 -32.594 6.031 1 96.56 355 GLY B O 1
ATOM 5931 N N . ASP B 1 356 ? 14.078 -33.625 6.078 1 97.19 356 ASP B N 1
ATOM 5932 C CA . ASP B 1 356 ? 14.797 -32.562 6.758 1 97.19 356 ASP B CA 1
ATOM 5933 C C . ASP B 1 356 ? 14.93 -31.328 5.859 1 97.19 356 ASP B C 1
ATOM 5935 O O . ASP B 1 356 ? 15.281 -30.25 6.328 1 97.19 356 ASP B O 1
ATOM 5939 N N . LYS B 1 357 ? 14.617 -31.438 4.605 1 98.31 357 LYS B N 1
ATOM 5940 C CA . LYS B 1 357 ? 14.742 -30.312 3.672 1 98.31 357 LYS B CA 1
ATOM 5941 C C . LYS B 1 357 ? 13.57 -29.344 3.818 1 98.31 357 LYS B C 1
ATOM 5943 O O . LYS B 1 357 ? 13.617 -28.219 3.312 1 98.31 357 LYS B O 1
ATOM 5948 N N . ALA B 1 358 ? 12.57 -29.766 4.508 1 98.5 358 ALA B N 1
ATOM 5949 C CA . ALA B 1 358 ? 11.312 -29.031 4.52 1 98.5 358 ALA B CA 1
ATOM 5950 C C . ALA B 1 358 ? 11.266 -28.047 5.688 1 98.5 358 ALA B C 1
ATOM 5952 O O . ALA B 1 358 ? 11.703 -28.359 6.793 1 98.5 358 ALA B O 1
ATOM 5953 N N . THR B 1 359 ? 10.82 -26.828 5.445 1 98.62 359 THR B N 1
ATOM 5954 C CA . THR B 1 359 ? 10.344 -25.875 6.434 1 98.62 359 THR B CA 1
ATOM 5955 C C . THR B 1 359 ? 8.883 -25.516 6.188 1 98.62 359 THR B C 1
ATOM 5957 O O . THR B 1 359 ? 8.547 -24.922 5.16 1 98.62 359 THR B O 1
ATOM 5960 N N . VAL B 1 360 ? 8.031 -25.906 7.098 1 97.88 360 VAL B N 1
ATOM 5961 C CA . VAL B 1 360 ? 6.613 -25.594 6.984 1 97.88 360 VAL B CA 1
ATOM 5962 C C . VAL B 1 360 ? 6.309 -24.312 7.766 1 97.88 360 VAL B C 1
ATOM 5964 O O . VAL B 1 360 ? 6.723 -24.172 8.922 1 97.88 360 VAL B O 1
ATOM 5967 N N . TYR B 1 361 ? 5.711 -23.406 7.168 1 97.69 361 TYR B N 1
ATOM 5968 C CA . TYR B 1 361 ? 5.242 -22.219 7.859 1 97.69 361 TYR B CA 1
ATOM 5969 C C . TYR B 1 361 ? 3.74 -22.031 7.684 1 97.69 361 TYR B C 1
ATOM 5971 O O . TYR B 1 361 ? 3.246 -21.953 6.559 1 97.69 361 TYR B O 1
ATOM 5979 N N . LYS B 1 362 ? 3.023 -21.953 8.773 1 96.94 362 LYS B N 1
ATOM 5980 C CA . LYS B 1 362 ? 1.58 -21.719 8.758 1 96.94 362 LYS B CA 1
ATOM 5981 C C . LYS B 1 362 ? 1.251 -20.234 8.867 1 96.94 362 LYS B C 1
ATOM 5983 O O . LYS B 1 362 ? 1.529 -19.609 9.883 1 96.94 362 LYS B O 1
ATOM 5988 N N . PHE B 1 363 ? 0.752 -19.688 7.832 1 97.25 363 PHE B N 1
ATOM 5989 C CA . PHE B 1 363 ? 0.267 -18.312 7.832 1 97.25 363 PHE B CA 1
ATOM 5990 C C . PHE B 1 363 ? -1.148 -18.25 8.391 1 97.25 363 PHE B C 1
ATOM 5992 O O . PHE B 1 363 ? -2.062 -18.891 7.871 1 97.25 363 PHE B O 1
ATOM 5999 N N . THR B 1 364 ? -1.361 -17.469 9.375 1 96.62 364 THR B N 1
ATOM 6000 C CA . THR B 1 364 ? -2.625 -17.469 10.102 1 96.62 364 THR B CA 1
ATOM 6001 C C . THR B 1 364 ? -3.277 -16.094 10.055 1 96.62 364 THR B C 1
ATOM 6003 O O . THR B 1 364 ? -2.686 -15.141 9.547 1 96.62 364 THR B O 1
ATOM 6006 N N . ALA B 1 365 ? -4.441 -16.047 10.617 1 96.12 365 ALA B N 1
ATOM 6007 C CA . ALA B 1 365 ? -5.219 -14.805 10.664 1 96.12 365 ALA B CA 1
ATOM 6008 C C . ALA B 1 365 ? -4.609 -13.812 11.656 1 96.12 365 ALA B C 1
ATOM 6010 O O . ALA B 1 365 ? -4.914 -12.617 11.609 1 96.12 365 ALA B O 1
ATOM 6011 N N . GLU B 1 366 ? -3.781 -14.242 12.539 1 95.62 366 GLU B N 1
ATOM 6012 C CA . GLU B 1 366 ? -3.189 -13.367 13.547 1 95.62 366 GLU B CA 1
ATOM 6013 C C . GLU B 1 366 ? -2.434 -12.211 12.898 1 95.62 366 GLU B C 1
ATOM 6015 O O . GLU B 1 366 ? -2.457 -11.086 13.406 1 95.62 366 GLU B O 1
ATOM 6020 N N . ASP B 1 367 ? -1.807 -12.492 11.773 1 96.25 367 ASP B N 1
ATOM 6021 C CA . ASP B 1 367 ? -1.062 -11.469 11.055 1 96.25 367 ASP B CA 1
ATOM 6022 C C . ASP B 1 367 ? -1.765 -11.094 9.75 1 96.25 367 ASP B C 1
ATOM 6024 O O . ASP B 1 367 ? -1.151 -10.508 8.852 1 96.25 367 ASP B O 1
ATOM 6028 N N . GLY B 1 368 ? -2.975 -11.523 9.664 1 96.5 368 GLY B N 1
ATOM 6029 C CA . GLY B 1 368 ? -3.766 -11.227 8.477 1 96.5 368 GLY B CA 1
ATOM 6030 C C . GLY B 1 368 ? -3.275 -11.945 7.234 1 96.5 368 GLY B C 1
ATOM 6031 O O . GLY B 1 368 ? -3.49 -11.477 6.113 1 96.5 368 GLY B O 1
ATOM 6032 N N . ALA B 1 369 ? -2.623 -13.055 7.414 1 97.69 369 ALA B N 1
ATOM 6033 C CA . ALA B 1 369 ? -1.94 -13.672 6.277 1 97.69 369 ALA B CA 1
ATOM 6034 C C . ALA B 1 369 ? -2.539 -15.039 5.953 1 97.69 369 ALA B C 1
ATOM 6036 O O . ALA B 1 369 ? -1.902 -15.859 5.285 1 97.69 369 ALA B O 1
ATOM 6037 N N . ASP B 1 370 ? -3.744 -15.344 6.367 1 96.38 370 ASP B N 1
ATOM 6038 C CA . ASP B 1 370 ? -4.309 -16.688 6.262 1 96.38 370 ASP B CA 1
ATOM 6039 C C . ASP B 1 370 ? -4.926 -16.922 4.887 1 96.38 370 ASP B C 1
ATOM 6041 O O . ASP B 1 370 ? -5.246 -18.047 4.523 1 96.38 370 ASP B O 1
ATOM 6045 N N . LEU B 1 371 ? -5.062 -15.922 4.066 1 96.56 371 LEU B N 1
ATOM 6046 C CA . LEU B 1 371 ? -5.688 -16.078 2.758 1 96.56 371 LEU B CA 1
ATOM 6047 C C . LEU B 1 371 ? -4.711 -16.703 1.763 1 96.56 371 LEU B C 1
ATOM 6049 O O . LEU B 1 371 ? -3.496 -16.672 1.982 1 96.56 371 LEU B O 1
ATOM 6053 N N . HIS B 1 372 ? -5.27 -17.266 0.688 1 96.06 372 HIS B N 1
ATOM 6054 C CA . HIS B 1 372 ? -4.516 -17.859 -0.41 1 96.06 372 HIS B CA 1
ATOM 6055 C C . HIS B 1 372 ? -3.387 -16.938 -0.861 1 96.06 372 HIS B C 1
ATOM 6057 O O . HIS B 1 372 ? -3.619 -15.758 -1.166 1 96.06 372 HIS B O 1
ATOM 6063 N N . CYS B 1 373 ? -2.047 -17.453 -0.839 1 97.56 373 CYS B N 1
ATOM 6064 C CA . CYS B 1 373 ? -0.838 -16.75 -1.25 1 97.56 373 CYS B CA 1
ATOM 6065 C C . CYS B 1 373 ? -0.634 -15.484 -0.422 1 97.56 373 CYS B C 1
ATOM 6067 O O . CYS B 1 373 ? 0.037 -14.555 -0.862 1 97.56 373 CYS B O 1
ATOM 6069 N N . GLN B 1 374 ? -1.401 -15.477 0.787 1 98.06 374 GLN B N 1
ATOM 6070 C CA . GLN B 1 374 ? -1.306 -14.367 1.725 1 98.06 374 GLN B CA 1
ATOM 6071 C C . GLN B 1 374 ? -1.678 -13.047 1.053 1 98.06 374 GLN B C 1
ATOM 6073 O O . GLN B 1 374 ? -1.117 -12 1.379 1 98.06 374 GLN B O 1
ATOM 6078 N N . GLU B 1 375 ? -2.564 -13.102 0.09 1 97.75 375 GLU B N 1
ATOM 6079 C CA . GLU B 1 375 ? -3.045 -11.875 -0.53 1 97.75 375 GLU B CA 1
ATOM 6080 C C . GLU B 1 375 ? -3.494 -10.867 0.523 1 97.75 375 GLU B C 1
ATOM 6082 O O . GLU B 1 375 ? -4.188 -11.219 1.479 1 97.75 375 GLU B O 1
ATOM 6087 N N . GLY B 1 376 ? -3.057 -9.609 0.362 1 98.06 376 GLY B N 1
ATOM 6088 C CA . GLY B 1 376 ? -3.377 -8.555 1.307 1 98.06 376 GLY B CA 1
ATOM 6089 C C . GLY B 1 376 ? -2.33 -8.391 2.393 1 98.06 376 GLY B C 1
ATOM 6090 O O . GLY B 1 376 ? -2.277 -7.352 3.057 1 98.06 376 GLY B O 1
ATOM 6091 N N . ALA B 1 377 ? -1.542 -9.406 2.648 1 98.5 377 ALA B N 1
ATOM 6092 C CA . ALA B 1 377 ? -0.527 -9.352 3.697 1 98.5 377 ALA B CA 1
ATOM 6093 C C . ALA B 1 377 ? 0.87 -9.555 3.119 1 98.5 377 ALA B C 1
ATOM 6095 O O . ALA B 1 377 ? 1.651 -10.359 3.633 1 98.5 377 ALA B O 1
ATOM 6096 N N . LEU B 1 378 ? 1.166 -8.844 2.09 1 98.44 378 LEU B N 1
ATOM 6097 C CA . LEU B 1 378 ? 2.363 -9.109 1.301 1 98.44 378 LEU B CA 1
ATOM 6098 C C . LEU B 1 378 ? 3.621 -8.75 2.084 1 98.44 378 LEU B C 1
ATOM 6100 O O . LEU B 1 378 ? 4.633 -9.453 1.999 1 98.44 378 LEU B O 1
ATOM 6104 N N . ARG B 1 379 ? 3.574 -7.664 2.846 1 98.38 379 ARG B N 1
ATOM 6105 C CA . ARG B 1 379 ? 4.781 -7.242 3.547 1 98.38 379 ARG B CA 1
ATOM 6106 C C . ARG B 1 379 ? 5.172 -8.25 4.621 1 98.38 379 ARG B C 1
ATOM 6108 O O . ARG B 1 379 ? 6.355 -8.562 4.785 1 98.38 379 ARG B O 1
ATOM 6115 N N . PHE B 1 380 ? 4.195 -8.781 5.332 1 98.38 380 PHE B N 1
ATOM 6116 C CA . PHE B 1 380 ? 4.473 -9.82 6.316 1 98.38 380 PHE B CA 1
ATOM 6117 C C . PHE B 1 380 ? 4.973 -11.094 5.633 1 98.38 380 PHE B C 1
ATOM 6119 O O . PHE B 1 380 ? 5.965 -11.688 6.062 1 98.38 380 PHE B O 1
ATOM 6126 N N . ALA B 1 381 ? 4.27 -11.516 4.582 1 98.56 381 ALA B N 1
ATOM 6127 C CA . ALA B 1 381 ? 4.656 -12.719 3.857 1 98.56 381 ALA B CA 1
ATOM 6128 C C . ALA B 1 381 ? 6.082 -12.609 3.326 1 98.56 381 ALA B C 1
ATOM 6130 O O . ALA B 1 381 ? 6.859 -13.562 3.402 1 98.56 381 ALA B O 1
ATOM 6131 N N . ASN B 1 382 ? 6.438 -11.484 2.768 1 98.56 382 ASN B N 1
ATOM 6132 C CA . ASN B 1 382 ? 7.777 -11.266 2.238 1 98.56 382 ASN B CA 1
ATOM 6133 C C . ASN B 1 382 ? 8.836 -11.352 3.336 1 98.56 382 ASN B C 1
ATOM 6135 O O . ASN B 1 382 ? 9.906 -11.922 3.123 1 98.56 382 ASN B O 1
ATOM 6139 N N . GLN B 1 383 ? 8.539 -10.766 4.512 1 98.19 383 GLN B N 1
ATOM 6140 C CA . GLN B 1 383 ? 9.461 -10.906 5.633 1 98.19 383 GLN B CA 1
ATOM 6141 C C . GLN B 1 383 ? 9.734 -12.383 5.938 1 98.19 383 GLN B C 1
ATOM 6143 O O . GLN B 1 383 ? 10.883 -12.797 6.062 1 98.19 383 GLN B O 1
ATOM 6148 N N . VAL B 1 384 ? 8.664 -13.188 6.012 1 98.38 384 VAL B N 1
ATOM 6149 C CA . VAL B 1 384 ? 8.781 -14.594 6.387 1 98.38 384 VAL B CA 1
ATOM 6150 C C . VAL B 1 384 ? 9.586 -15.352 5.332 1 98.38 384 VAL B C 1
ATOM 6152 O O . VAL B 1 384 ? 10.539 -16.062 5.66 1 98.38 384 VAL B O 1
ATOM 6155 N N . MET B 1 385 ? 9.281 -15.188 4.117 1 98.56 385 MET B N 1
ATOM 6156 C CA . MET B 1 385 ? 9.875 -15.945 3.021 1 98.56 385 MET B CA 1
ATOM 6157 C C . MET B 1 385 ? 11.328 -15.523 2.791 1 98.56 385 MET B C 1
ATOM 6159 O O . MET B 1 385 ? 12.203 -16.375 2.619 1 98.56 385 MET B O 1
ATOM 6163 N N . PHE B 1 386 ? 11.609 -14.25 2.832 1 98.38 386 PHE B N 1
ATOM 6164 C CA . PHE B 1 386 ? 12.953 -13.805 2.475 1 98.38 386 PHE B CA 1
ATOM 6165 C C . PHE B 1 386 ? 13.914 -13.984 3.641 1 98.38 386 PHE B C 1
ATOM 6167 O O . PHE B 1 386 ? 15.109 -14.195 3.439 1 98.38 386 PHE B O 1
ATOM 6174 N N . ASP B 1 387 ? 13.391 -13.883 4.91 1 98.12 387 ASP B N 1
ATOM 6175 C CA . ASP B 1 387 ? 14.258 -14.25 6.027 1 98.12 387 ASP B CA 1
ATOM 6176 C C . ASP B 1 387 ? 14.711 -15.703 5.922 1 98.12 387 ASP B C 1
ATOM 6178 O O . ASP B 1 387 ? 15.875 -16.016 6.176 1 98.12 387 ASP B O 1
ATOM 6182 N N . TRP B 1 388 ? 13.797 -16.562 5.535 1 98.62 388 TRP B N 1
ATOM 6183 C CA . TRP B 1 388 ? 14.141 -17.969 5.316 1 98.62 388 TRP B CA 1
ATOM 6184 C C . TRP B 1 388 ? 15.117 -18.109 4.156 1 98.62 388 TRP B C 1
ATOM 6186 O O . TRP B 1 388 ? 16.125 -18.828 4.27 1 98.62 388 TRP B O 1
ATOM 6196 N N . LEU B 1 389 ? 14.828 -17.469 3.072 1 98.62 389 LEU B N 1
ATOM 6197 C CA . LEU B 1 389 ? 15.648 -17.578 1.87 1 98.62 389 LEU B CA 1
ATOM 6198 C C . LEU B 1 389 ? 17.062 -17.078 2.133 1 98.62 389 LEU B C 1
ATOM 6200 O O . LEU B 1 389 ? 18.031 -17.703 1.706 1 98.62 389 LEU B O 1
ATOM 6204 N N . ASP B 1 390 ? 17.156 -15.914 2.848 1 98.38 390 ASP B N 1
ATOM 6205 C CA . ASP B 1 390 ? 18.453 -15.375 3.217 1 98.38 390 ASP B CA 1
ATOM 6206 C C . ASP B 1 390 ? 19.266 -16.391 4.012 1 98.38 390 ASP B C 1
ATOM 6208 O O . ASP B 1 390 ? 20.469 -16.562 3.771 1 98.38 390 ASP B O 1
ATOM 6212 N N . GLU B 1 391 ? 18.641 -17.016 4.934 1 98 391 GLU B N 1
ATOM 6213 C CA . GLU B 1 391 ? 19.297 -18 5.777 1 98 391 GLU B CA 1
ATOM 6214 C C . GLU B 1 391 ? 19.797 -19.188 4.953 1 98 391 GLU B C 1
ATOM 6216 O O . GLU B 1 391 ? 20.938 -19.609 5.094 1 98 391 GLU B O 1
ATOM 6221 N N . LYS B 1 392 ? 19 -19.703 4.051 1 98.44 392 LYS B N 1
ATOM 6222 C CA . LYS B 1 392 ? 19.328 -20.922 3.295 1 98.44 392 LYS B CA 1
ATOM 6223 C C . LYS B 1 392 ? 20.406 -20.641 2.248 1 98.44 392 LYS B C 1
ATOM 6225 O O . LYS B 1 392 ? 21.219 -21.5 1.95 1 98.44 392 LYS B O 1
ATOM 6230 N N . LEU B 1 393 ? 20.328 -19.422 1.678 1 98.31 393 LEU B N 1
ATOM 6231 C CA . LEU B 1 393 ? 21.281 -19.078 0.629 1 98.31 393 LEU B CA 1
ATOM 6232 C C . LEU B 1 393 ? 22.547 -18.469 1.224 1 98.31 393 LEU B C 1
ATOM 6234 O O . LEU B 1 393 ? 23.531 -18.25 0.51 1 98.31 393 LEU B O 1
ATOM 6238 N N . GLY B 1 394 ? 22.547 -18.203 2.512 1 96.81 394 GLY B N 1
ATOM 6239 C CA . GLY B 1 394 ? 23.703 -17.625 3.176 1 96.81 394 GLY B CA 1
ATOM 6240 C C . GLY B 1 394 ? 23.984 -16.188 2.764 1 96.81 394 GLY B C 1
ATOM 6241 O O . GLY B 1 394 ? 25.125 -15.828 2.471 1 96.81 394 GLY B O 1
ATOM 6242 N N . VAL B 1 395 ? 22.766 -15.492 2.639 1 89.69 395 VAL B N 1
ATOM 6243 C CA . VAL B 1 395 ? 22.922 -14.094 2.271 1 89.69 395 VAL B CA 1
ATOM 6244 C C . VAL B 1 395 ? 22.422 -13.203 3.408 1 89.69 395 VAL B C 1
ATOM 6246 O O . VAL B 1 395 ? 21.469 -13.555 4.113 1 89.69 395 VAL B O 1
ATOM 6249 N N . ASN B 1 396 ? 23.125 -12.078 3.906 1 75.25 396 ASN B N 1
ATOM 6250 C CA . ASN B 1 396 ? 22.828 -11.062 4.91 1 75.25 396 ASN B CA 1
ATOM 6251 C C . ASN B 1 396 ? 22.797 -11.656 6.316 1 75.25 396 ASN B C 1
ATOM 6253 O O . ASN B 1 396 ? 22.453 -12.828 6.5 1 75.25 396 ASN B O 1
#

Organism: Cryphonectria parasitica (strain ATCC 38755 / EP155) (NCBI:txid660469)

Nearest PDB structures (foldseek):
  2jbw-assembly2_C  TM=8.610E-01  e=9.352E-21  Paenarthrobacter nicotinovorans
  8qbh-assembly1_A  TM=8.004E-01  e=5.574E-19  Photorhabdus laumondii subsp. laumondii TTO1
  8qdb-assembly1_A  TM=7.848E-01  e=6.544E-18  Exophiala dermatitidis
  7qjm-assembly2_B  TM=7.351E-01  e=2.885E-12  Chloroflexus sp. MS-G
  8b4u-assembly1_A  TM=7.316E-01  e=5.721E-11  Candidatus Bathyarchaeota archaeon

Solvent-accessible surface area (backbone atoms only — not comparable to full-atom values): 38418 Å² total; per-residue (Å²): 111,61,60,76,83,45,90,50,63,44,62,30,48,52,51,38,45,52,48,25,27,10,54,50,45,31,31,48,47,19,54,50,35,45,32,56,64,61,37,51,88,47,38,56,66,36,40,28,50,33,28,38,51,53,14,52,52,34,41,53,50,23,72,69,44,75,43,57,68,38,27,25,48,25,19,32,24,17,14,42,26,19,44,61,20,34,68,66,49,43,69,45,84,78,46,64,55,49,55,53,29,42,49,48,15,52,50,30,36,62,55,21,34,60,52,39,98,47,49,45,40,80,48,75,41,73,39,93,91,47,62,34,48,35,38,42,38,45,63,54,84,62,46,86,52,60,21,42,29,38,36,36,28,57,43,62,85,53,40,36,81,58,41,37,38,62,53,34,53,62,37,28,74,73,53,19,29,32,34,25,34,50,33,53,20,20,56,64,30,28,70,74,68,66,32,33,53,62,67,66,30,31,59,56,50,48,47,52,53,56,54,46,67,71,38,70,34,43,32,69,80,30,28,28,40,35,10,26,48,58,8,8,32,39,42,51,49,14,33,35,72,35,74,70,41,45,32,36,36,17,31,25,29,40,32,53,40,65,83,66,36,53,60,57,52,31,66,73,66,71,43,54,80,38,59,66,44,45,50,51,51,55,69,34,52,87,45,63,53,44,66,29,42,51,51,23,42,49,29,52,28,48,64,44,72,36,48,69,55,45,35,56,58,37,63,60,39,51,42,80,94,36,42,68,50,39,80,40,44,33,39,23,31,35,32,69,58,16,84,82,60,62,80,68,49,30,34,55,54,42,32,67,47,38,47,88,36,42,43,80,45,79,31,39,66,90,67,24,20,10,33,57,69,20,46,14,13,44,69,63,50,47,38,58,52,48,44,50,47,25,61,76,62,72,44,136,112,62,59,75,86,46,90,49,61,42,62,31,48,53,50,37,45,52,48,26,26,9,54,51,45,30,31,46,48,19,54,48,36,45,33,58,64,61,36,51,88,47,37,58,67,37,42,28,52,33,28,39,50,53,14,52,52,34,41,53,50,23,73,70,43,76,44,56,67,38,27,24,47,26,18,32,22,17,14,42,26,19,43,60,19,34,68,66,48,46,69,44,84,80,47,63,58,50,58,54,30,42,49,48,15,50,51,30,36,62,55,20,32,59,52,38,97,48,48,45,41,81,49,75,41,74,38,92,92,48,63,34,48,34,39,43,38,44,62,53,85,62,47,84,51,60,22,42,31,39,35,37,28,57,45,64,85,53,40,34,81,58,39,37,39,63,50,34,52,62,36,28,74,73,54,20,28,32,35,25,35,49,34,51,19,19,56,63,31,28,70,74,68,66,33,33,53,63,67,67,30,31,58,55,49,46,48,51,53,58,53,47,67,71,38,70,35,44,31,69,81,29,29,30,42,36,10,26,48,59,8,8,32,39,42,52,49,14,33,35,72,36,74,70,42,45,32,38,37,16,31,24,30,40,31,53,39,64,83,67,34,51,59,56,53,30,65,72,65,71,43,55,80,38,60,67,45,46,50,51,53,55,68,34,53,86,46,62,54,44,65,30,41,51,52,24,41,49,28,52,29,49,64,42,72,37,48,68,56,45,35,54,57,35,62,59,40,52,42,80,93,37,41,69,51,39,79,39,44,32,40,24,30,34,32,69,58,15,82,84,61,60,83,65,50,27,33,55,54,43,32,66,48,38,48,88,37,41,42,80,42,78,31,39,67,90,66,24,20,11,32,58,69,21,46,14,15,43,70,62,50,46,37,57,52,47,43,51,48,26,63,75,61,72,43,136

pLDDT: mean 95.52, std 6.7, range [54.84, 98.94]

Sequence (792 aa):
MSFQFSTDESFHFEVIRALGLSAYGGSDVSEVLYTIPQIKTGDFESWVAAWSKRAERTLENARKAKNPVSIRDHLFRAATYFRTAEFYLHGNWEDPRINELWNKNVDCFSKAITYLPVPGEKKVLSADGFQVPIYWFRPSPDDSVKRPTLMLFIGFDSGPEEMIHMHGFPALERGYNVVCLEGPGQGSVRRGQGLGFTHEWEKVVTPVVDFLETQPSVDKTKIALCGLSMGGFLSARAAAFEHRIAALICDDAVHDFDDFSESSYLEKFNIKDDPESIQAFINDNSQPMGPRWLLAHGMWSYKVKTLAELGKGWAKMSMAGLTDKIQCPVFLGDAVGDLFFKDGGHAQKMAEGLGDKATVYKFTAEDGADLHCQEGALRFANQVMFDWLDEKLGVNMSFQFSTDESFHFEVIRALGLSAYGGSDVSEVLYTIPQIKTGDFESWVAAWSKRAERTLENARKAKNPVSIRDHLFRAATYFRTAEFYLHGNWEDPRINELWNKNVDCFSKAITYLPVPGEKKVLSADGFQVPIYWFRPSPDDSVKRPTLMLFIGFDSGPEEMIHMHGFPALERGYNVVCLEGPGQGSVRRGQGLGFTHEWEKVVTPVVDFLETQPSVDKTKIALCGLSMGGFLSARAAAFEHRIAALICDDAVHDFDDFSESSYLEKFNIKDDPESIQAFINDNSQPMGPRWLLAHGMWSYKVKTLAELGKGWAKMSMAGLTDKIQCPVFLGDAVGDLFFKDGGHAQKMAEGLGDKATVYKFTAEDGADLHCQEGALRFANQVMFDWLDEKLGVN

Foldseek 3Di:
DDDAPDPQPVLRQLLLQLCLLVVQLQADNVLSVVQSVQADALDLVSQLVSLLVSLVVLQVVLVVDDDLVSNLSSLSNSLNSLLRSLQLVLLDVPPPSNVVSLVSSVVSLQVSQCSDPFRKDWDWFDFDPFIKIKIKDFLDPDLQAAFAAEEEEEAFGAFQSSGCSQAVVVQSVQGYIYMYIDDQLDRCCCVPVVGADDLQLLRRVVRVLVVLVPGSRHDQQRYAYEYFDNGLLSQLNNLLPVVSHAEYERAAHAAALCVPALCCCCVVVVADFAQVRLSVQLSDSVDRSVVSSCSSSLCSSRVHRTSVSSNVRRRSSHCVVRLLSRDHAYEHEFQCQEPNPPVSCRLVVSCVNNDPSYDYDYDYPVQCQNYGSSRNNSVVVNVVVVVVSCVSSVHD/DDDAPDPQPVLRQLLLQLCLLVVQLQADNVLSVVQSVQADALDLVSQLVSLLVSLVVLQVVLVVDDDLVSNLSSLNNSLNSLLRSLQLVLLDVPPPSNVVSLVSSVVSLQVSQCSDPFRKDWDWFDFDPFIKIKIKDFLDPDLQAAFAAEEEEEAFGAFQSSGCSQAVVVQSVVGYIYMYIDDQLDRCCCVPVVGADDLQLLRRVVRVLVVLVPGSRHDQQRYAYEYFDNGLLSQLNNLLPRVSHAEYERAAHAAALCVVALCCCCVVVVADFAQVRLSVQLNDSVDRSVVSSCSSSLCSSRVHRTSVSSNVRRRVSHCVVRLLSRDHAYEHEFQQQEPNPPVRCRLVVSCVNNDPSYDYDYDYPVQCQNYGSSRNNSVVVNVVVVVVSCVSSVHD